Protein AF-A0AA47EHV9-F1 (afdb_monomer)

Sequence (1217 aa):
MNKKITSTALAALMIAGSTSFSAFAAMADGTVVIGTKAYDLTYANDPANATEIAAAVVAGGTVYVKDFNGNWVDNVTGAAVNASVIPAVTYTNSTGTTQIGAGDATVTAATSVTTAAINAKSIKATFNGTIADTSKVVFTVKRGTAVVSTVTAGWNTAKTEATLTNVSNLPVGDYTVNVVNDGKDFGTSTITVAAQKIAKIEITSTRLGLSNISNSTKTQTGFATYKVFDQYGNDITTSSLANGLSYQCGIGAIEGKDGVIKITPSGNINILQLNSVVISAYDTSTGVNANATLSITSQVGTLNDINISGITNADGKELTSQDTSSLFYLTYTATDMSGNPTTDYDMVKNGLILNDQDELTGTNAYITTKVVHDPSDSKKAAIQVQVKSATDALSVDMPIVLTAMTYSGKSSVLTVTLKREAKVNSIQLQTPSENIAVGEDKIIPFVAVDQNGKVLTKYSDVVTSDVSVSGAFFARDADGNAVLRAGDQTGTTGRGTGYSTDGQRTITASVSSASGKYSTITINVQKKVMADTLSLDTSAYKTIMQEKQGTDAAIQRIDFGWDKGGLAVKDQYDRVIDMTTGTDSSNSISQYYVKAVSSSDSVVVSYQDKDKNTMSTDKIGTGNTRIALSAGTAGSATVTFELYNTDPKKSDGTARTAADIASPVDTQSQTFTVLANKDIKDYTMDAVTQTIYADVDHVSKIATDRQIDYKANPKVYGTTASGAKVVLAGKPITSATVDSKDFVLAKGPLTQGGTCAYDDIKVVGLDFADSTKTGSSTRLTVTILGADGDYYTKFADIKSSTVDPVASSIYASVSTEVKGISKDNDTITLTESAGNTYADMLGNSLSQYLSNGKEASTQNIYIGAKDQYGQDSMALSSFLVVDSKSSLANGSTIKVATDGAITGTAVSGDYITVTGTASNGAMKTIKIIFGTSTVSNSTVTTAVAAINAGTPTLANYSDAGVTGVTSSNLAAINVAIAADRVNGLLTITQIKADVAKIVGAPTVVTALATLNDSTTTATMRAAIEDAKLGLDLTVYNKLNSLNKNAVAAKLITALGKLNSGFTSATAVQTEINGTQEMIDVAKTIIDTPEVVATKEFATNLTKINNALLGGTIDNTNKTLTLSDSGAISGTGIFANLETANVTGIKFGDGTLIPIINAAPAVGATPAVVDNYATVKAAVIKYFSDNGIKTGTKVDLTVKGTNGTSVVLSYSLVNAIK

Solvent-accessible surface area (backbone atoms only — not comparable to full-atom values): 66526 Å² total; per-residue (Å²): 140,82,85,90,82,86,90,89,85,86,88,78,84,90,81,89,79,88,74,75,76,68,76,68,62,56,64,62,65,43,20,40,35,39,41,57,34,28,34,29,52,72,38,68,68,37,78,86,45,47,67,62,54,50,51,42,60,75,70,45,65,67,44,38,35,26,36,89,85,70,46,36,28,36,70,88,77,72,43,80,47,64,52,75,76,40,60,48,25,45,35,34,42,92,88,48,78,48,63,34,35,53,39,47,29,72,60,58,65,48,79,42,62,47,65,44,60,51,50,48,37,32,34,36,38,43,38,79,21,35,48,92,64,72,86,49,51,50,78,49,46,22,51,82,91,48,70,56,89,57,57,47,77,49,69,46,96,74,36,33,36,35,40,36,36,37,86,52,70,56,76,69,46,62,32,39,39,33,39,31,47,77,86,45,75,46,52,74,45,75,36,70,37,57,81,88,44,76,59,45,50,42,68,73,44,66,44,33,38,63,44,68,92,53,101,84,65,87,66,50,36,37,37,39,39,38,47,26,20,30,78,59,67,44,83,38,25,72,36,80,70,45,50,62,49,46,62,48,47,90,58,41,52,56,49,60,48,69,34,39,34,41,34,44,52,41,92,84,56,61,69,91,79,40,77,56,47,53,41,37,41,33,34,90,88,71,67,42,59,32,73,48,72,18,33,57,46,90,81,73,65,40,25,43,43,52,43,50,80,50,75,47,38,95,87,71,67,75,60,37,37,33,45,56,80,60,66,30,36,50,44,67,52,34,21,33,78,86,68,49,81,51,52,41,31,65,43,52,59,65,7,37,49,54,48,104,78,45,21,41,55,74,65,53,89,66,41,47,46,31,63,40,61,27,96,89,44,75,62,26,49,32,39,37,33,36,35,64,41,71,77,57,75,48,97,58,67,39,82,43,67,46,46,50,39,28,81,66,73,34,65,26,67,39,80,46,66,41,32,36,60,88,42,55,32,42,51,44,64,48,84,52,94,65,90,45,31,32,54,40,40,53,69,45,48,66,50,34,19,25,79,86,67,50,78,48,54,42,28,77,55,58,65,42,97,43,48,50,60,42,63,34,39,80,27,65,52,62,87,46,28,55,42,37,25,31,23,54,72,55,78,91,80,61,47,39,57,12,36,93,60,58,46,80,44,66,34,40,38,34,21,66,77,78,59,65,36,64,25,73,48,74,49,63,32,34,57,34,82,43,82,44,43,66,44,74,46,71,79,60,58,72,54,30,29,26,29,44,58,90,88,29,37,10,70,48,62,35,21,51,55,65,91,52,18,33,38,46,46,15,25,86,79,75,46,76,51,78,41,39,32,31,74,34,94,84,44,74,63,61,31,36,36,42,31,69,47,55,75,31,67,22,36,40,73,46,29,23,45,80,88,63,50,81,49,98,55,81,56,33,55,42,17,62,34,27,43,34,47,28,29,26,50,55,44,62,18,44,37,37,39,34,31,33,44,55,52,68,44,47,51,85,67,49,75,49,52,76,65,62,44,75,38,63,66,28,75,47,76,49,69,35,38,18,38,45,48,88,57,48,71,51,72,50,57,44,75,49,84,66,54,26,48,19,73,28,47,67,84,81,65,66,63,38,54,47,52,56,62,39,36,49,64,53,36,47,27,34,13,35,90,85,65,51,62,21,41,57,34,48,54,37,30,53,41,66,49,64,80,34,90,52,46,47,70,83,29,32,10,84,80,52,84,48,33,25,42,48,79,49,39,29,39,30,28,24,29,59,97,52,83,86,61,58,59,53,64,34,46,39,41,36,34,32,53,43,74,84,71,49,82,46,79,50,70,31,58,40,39,27,25,59,66,75,81,46,67,78,44,68,46,79,49,66,49,30,43,45,52,38,44,45,76,55,95,47,40,35,41,38,26,41,39,98,94,28,49,67,58,68,54,41,30,52,30,36,32,67,43,44,98,83,30,37,70,55,97,51,62,32,30,24,52,38,19,32,26,83,70,74,44,48,69,48,78,64,68,34,32,43,73,40,64,98,66,38,48,77,45,95,88,43,53,57,45,68,39,52,78,19,42,47,45,73,44,78,44,71,67,20,29,47,23,38,33,43,28,34,87,82,69,50,68,42,56,37,25,42,33,32,42,70,58,69,71,52,65,66,54,26,49,54,18,44,49,40,46,63,72,67,74,59,50,75,62,32,36,54,47,45,70,39,79,81,70,41,91,89,47,40,67,62,44,53,51,53,52,56,56,64,37,75,82,45,86,64,50,74,68,51,53,44,51,54,42,38,63,65,57,69,47,77,42,48,67,58,40,45,46,52,38,62,69,29,88,43,43,67,50,23,36,54,34,71,68,36,70,55,41,68,65,90,47,81,59,58,75,71,47,45,67,66,54,43,40,49,51,21,46,48,50,44,60,51,40,78,72,38,99,76,44,69,90,44,54,68,54,50,47,52,58,55,62,68,31,67,69,47,53,52,48,65,73,53,82,85,65,54,70,60,51,49,21,54,51,50,34,55,52,35,32,54,75,52,73,28,53,50,80,38,12,44,50,40,83,85,81,35,30,34,35,62,73,57,88,58,75,84,70,73,81,68,46,53,78,49,39,67,71,39,33,51,48,30,43,32,37,72,89,67,57,69,52,74,52,62,79,77,81,81,70,93,88,69,86,90,80,84,78,61,45,59,69,59,46,45,53,51,53,52,47,51,41,70,76,69,55,63,50,54,66,45,38,40,34,37,31,29,48,20,88,76,69,42,72,43,77,50,67,27,30,28,65,53,45,78,130

Foldseek 3Di:
DDDDDDDDDDDDDDDDDDPPPPQPQQDDAFWKDQAAAIEHPQLVPDPVCVVVVVVSVVVGDWIWHRHPVRFIAGPVPRDTDQQQVAAWHFYAYPVGTDTAHRSSHDWDEFQAWDWEDLAQFKIKIFTPTADPDPVQKDKFKADVPHTLPQWDWDADPRNGMIITGGPDGDDFAKMWIWMAGNNRTNDIDIYTHDDKAWDAKAFLAQAWEWDPPDPPDFWIKTKTFIFTATPSGDTCCQPPRVLQKDKDKPFADWHGHSGMIMGTGPTPDDVVPDQWIKMKIADPVPGHIDIHTHGYDPDDLAWQEKAWDDKDFPVRDAQAFLPQPTKMWTDMWTHHPSGHTDFFLSHLQQFWDADPQQFHPPDDPQKTFHWAQDPVGNRGTIGMIGTDHNPDFDLAWDWDKDKIAGPNGYIYIDTGIHGGDWAFADKAWDCDPDAAAAQFFDWTDIFTGTPVRHTAFACPRQVDPQKDKPQWDWFADLVRGTTITGHDDDPDPRTDRHHNDWAKDKMKMARHPNHRDMYIDIHTHHFAWDFFDKDFDCVLDAQAAAAADPPWWQKDKDDCPQPGHGIFTATPRRHTDQLQFADDLVDQQQQKKKAKDKPDQQKDKFKAFQVRDTDPDRIDGGHRIIIMITGHGFDKIKIKIFMFGRDQADRNRHGDDPVNRVHGSDIDIDMHGHHYLVQQDAKAKDADPFAFEAAQALVVNADFPLQLLSWDFIFMFTAGVVRRGYRYIDFFWQDKDKPDSQKDFNWACVNPPRTHGRRTTTMGGHDDPPPVDFKDKIKMWIWGQGSVRDIHIYIYIHMYGNDAWDFPDKAKQASSNDPQWDDDGQEIEGADDDPADPCQRADFFQQCADPVRHGGPRHRIHIWGQTPSRGGSHQFQFKDWPVVSWDADPPFDWDAGGSRGIDTDGDAQTKIWMKTHHPVGDIDIHIYHYHYHDLNPVQLVVLLVCLLVLNHDPVSCVSVVQPQDDPVCVVVLSVQSVVVCVVPRDDSVRSNVSVCVVRVPQALVNLQVQCLPDPALVSNLVSVVPCRLVADCVLVVVDFPVLSSVLSVQQNVVSVVDPVGDPGSVSVNVSSCPDPSSVVSVVVPDDDQQSQQLVLLVVLCVVVVCQEQCFRQDLPQQATENDDPCLPPPPDRHPCCVSSQWQWKAKPVGDIQGWDFDDDDPDDDDDGDTCSVVSSVVVVVVCVVPPDDFQIKMWTFHAHSNRDTDIRIGTYHDRDD

Radius of gyration: 48.8 Å; Cα contacts (8 Å, |Δi|>4): 2697; chains: 1; bounding box: 101×130×139 Å

Secondary structure (DSSP, 8-state):
-------------------------SSPTT-EEETTEEE-HHHHT-GGGHHHHHHHHHH---EEEE-TTS-EEETTT--EE-GGGSPPEEEEETTEEEEEETTTEE-PBP--EEEEE-SSSEEEEEESSB-S-STTEEEEEEETTEE-TTEEEEE-TTSSEEEEEESSPPPSEEEEEEEEETTEEEEEEEEEE----EEEEEE--SEEEEE---TT-S--EEEEEEEEEETT--B-TTSTTGGG-EEEESSEEEEEETTEEEEEEPTT--GGG-SEEEEEEE-TTT--EEEEEEEE-S--S-EEEEEEEEEE-TT----BTT--S--EEEEEEEEETTS-EE-BHHHHHHHB-B-TTSBBTT--TTEEEEEEEETTEEEEEEEEEEES-TT---SS-EEEEEEEEBTTS-EEEEEEEEBPP----EEEE---SS--BTT---EE-EEEE-TTS-EE-BHHHHSSTTEEEESEEEEE-TTSBEEEEEB-B-TTSS-B-B-SS-EEEEEEEEETTTT--EEEEEEEEBPPP-EEEEEE-TTSS-SEEEPPBTTB--EEEEBSSSSS-BEEEEETTSPEE-TTS---TT-GGGGEEEEEEESSTTEEEEEE-TT-PBPS-SSB-SSS-EEEEEE-SSEEEEEEEEEEE--SB-TTSPBPPHHHHHS-SEEEEEEEEEEPGGG--EEEE----SPEEEEE-TTT----HHHHHT-B-PPEEEE-TT--EEBPPS--EEEEE-SSTTEEEEESSGGGTS-B-TT--EEEEEP-SSTT--EEEEEEEEEEE-TTS-EEEEEEEEEEE-SPP--SEEEEEE-TTSTTEEEETTEEEEE-BTTB-HHHHH-SBSSSB-TTSPBPSS-SEEEEEE-TTS-SBPPPSEEEE-GGG-B--TT---EE-TTSBEES---TT-EEEEEEE-TTS-EEEEEEEEEPP---HHHHHHHHHHHHHT---HHHHHHTT-TT--TTTHHHHHHHHHHHGGGSPPPHHHHHHHHHHHHSS--HHHHHHHHHT--SHHHHHHHHT-GGG----TTGGGS-HHHHHHHHHHHHHHHTT-TT--SSHHHHHHHHHT-HHHHHHHTT----HHHHHHHHHHHHHHHTTTEETTEEEETTTTEEEE--GGGGSSSSSSTTTTTTTEEEEEETTS-EEE---PPPPTT-------THHHHHHHHHHHHHHH---TT-EEEEEEE-TTS-EEEEEEEE-----

Mean predicted aligned error: 22.27 Å

Structure (mmCIF, N/CA/C/O backbone):
data_AF-A0AA47EHV9-F1
#
_entry.id   AF-A0AA47EHV9-F1
#
loop_
_atom_site.group_PDB
_atom_site.id
_atom_site.type_symbol
_atom_site.label_atom_id
_atom_site.label_alt_id
_atom_site.label_comp_id
_atom_site.label_asym_id
_atom_site.label_entity_id
_atom_site.label_seq_id
_atom_site.pdbx_PDB_ins_code
_atom_site.Cartn_x
_atom_site.Cartn_y
_atom_site.Cartn_z
_atom_site.occupancy
_atom_site.B_iso_or_equiv
_atom_site.auth_seq_id
_atom_site.auth_comp_id
_atom_site.auth_asym_id
_atom_site.auth_atom_id
_atom_site.pdbx_PDB_model_num
ATOM 1 N N . MET A 1 1 ? -11.611 -62.369 90.245 1.00 36.19 1 MET A N 1
ATOM 2 C CA . MET A 1 1 ? -10.553 -62.452 89.206 1.00 36.19 1 MET A CA 1
ATOM 3 C C . MET A 1 1 ? -10.560 -61.137 88.420 1.00 36.19 1 MET A C 1
ATOM 5 O O . MET A 1 1 ? -11.649 -60.602 88.290 1.00 36.19 1 MET A O 1
ATOM 9 N N . ASN A 1 2 ? -9.485 -60.581 87.844 1.00 34.25 2 ASN A N 1
ATOM 10 C CA . ASN A 1 2 ? -8.066 -60.524 88.247 1.00 34.25 2 ASN A CA 1
ATOM 11 C C . ASN A 1 2 ? -7.316 -59.443 87.407 1.00 34.25 2 ASN A C 1
ATOM 13 O O . ASN A 1 2 ? -7.338 -59.538 86.192 1.00 34.25 2 ASN A O 1
ATOM 17 N N . LYS A 1 3 ? -6.575 -58.522 88.058 1.00 38.31 3 LYS A N 1
ATOM 18 C CA . LYS A 1 3 ? -5.388 -57.747 87.568 1.00 38.31 3 LYS A CA 1
ATOM 19 C C . LYS A 1 3 ? -5.441 -56.855 86.274 1.00 38.31 3 LYS A C 1
ATOM 21 O O . LYS A 1 3 ? -5.333 -57.403 85.190 1.00 38.31 3 LYS A O 1
ATOM 26 N N . LYS A 1 4 ? -5.213 -55.522 86.450 1.00 40.12 4 LYS A N 1
ATOM 27 C CA . LYS A 1 4 ? -4.259 -54.618 85.693 1.00 40.12 4 LYS A CA 1
ATOM 28 C C . LYS A 1 4 ? -4.541 -54.313 84.167 1.00 40.12 4 LYS A C 1
ATOM 30 O O . LYS A 1 4 ? -5.389 -54.984 83.611 1.00 40.12 4 LYS A O 1
ATOM 35 N N . ILE A 1 5 ? -3.955 -53.337 83.410 1.00 39.91 5 ILE A N 1
ATOM 36 C CA . ILE A 1 5 ? -3.000 -52.187 83.601 1.00 39.91 5 ILE A CA 1
ATOM 37 C C . ILE A 1 5 ? -3.093 -51.107 82.452 1.00 39.91 5 ILE A C 1
ATOM 39 O O . ILE A 1 5 ? -3.442 -51.507 81.353 1.00 39.91 5 ILE A O 1
ATOM 43 N N . THR A 1 6 ? -2.734 -49.816 82.707 1.00 40.38 6 THR A N 1
ATOM 44 C CA . THR A 1 6 ? -2.283 -48.669 81.803 1.00 40.38 6 THR A CA 1
ATOM 45 C C . THR A 1 6 ? -3.025 -48.313 80.476 1.00 40.38 6 THR A C 1
ATOM 47 O O . THR A 1 6 ? -3.563 -49.194 79.835 1.00 40.38 6 THR A O 1
ATOM 50 N N . SER A 1 7 ? -3.170 -47.060 79.980 1.00 34.12 7 SER A N 1
ATOM 51 C CA . SER A 1 7 ? -2.255 -45.894 79.734 1.00 34.12 7 SER A CA 1
ATOM 52 C C . SER A 1 7 ? -1.316 -46.091 78.505 1.00 34.12 7 SER A C 1
ATOM 54 O O . SER A 1 7 ? -0.866 -47.213 78.311 1.00 34.12 7 SER A O 1
ATOM 56 N N . THR A 1 8 ? -0.983 -45.114 77.625 1.00 38.91 8 THR A N 1
ATOM 57 C CA . THR A 1 8 ? -0.813 -43.636 77.794 1.00 38.91 8 THR A CA 1
ATOM 58 C C . THR A 1 8 ? -1.093 -42.789 76.502 1.00 38.91 8 THR A C 1
ATOM 60 O O . THR A 1 8 ? -1.505 -43.326 75.483 1.00 38.91 8 THR A O 1
ATOM 63 N N . ALA A 1 9 ? -0.907 -41.460 76.595 1.00 33.25 9 ALA A N 1
ATOM 64 C CA . ALA A 1 9 ? -1.214 -40.309 75.721 1.00 33.25 9 ALA A CA 1
ATOM 65 C C . ALA A 1 9 ? -0.123 -39.789 74.720 1.00 33.25 9 ALA A C 1
ATOM 67 O O . ALA A 1 9 ? 1.017 -40.225 74.783 1.00 33.25 9 ALA A O 1
ATOM 68 N N . LEU A 1 10 ? -0.484 -38.724 73.961 1.00 28.61 10 LEU A N 1
ATOM 69 C CA . LEU A 1 10 ? 0.315 -37.543 73.505 1.00 28.61 10 LEU A CA 1
ATOM 70 C C . LEU A 1 10 ? 1.410 -37.651 72.391 1.00 28.61 10 LEU A C 1
ATOM 72 O O . LEU A 1 10 ? 2.175 -38.603 72.349 1.00 28.61 10 LEU A O 1
ATOM 76 N N . ALA A 1 11 ? 1.552 -36.548 71.618 1.00 26.28 11 ALA A N 1
ATOM 77 C CA . ALA A 1 11 ? 2.709 -36.101 70.791 1.00 26.28 11 ALA A CA 1
ATOM 78 C C . ALA A 1 11 ? 3.037 -36.844 69.458 1.00 26.28 11 ALA A C 1
ATOM 80 O O . ALA A 1 11 ? 2.613 -37.975 69.271 1.00 26.28 11 ALA A O 1
ATOM 81 N N . ALA A 1 12 ? 3.819 -36.299 68.498 1.00 25.78 12 ALA A N 1
ATOM 82 C CA . ALA A 1 12 ? 4.005 -34.911 67.999 1.00 25.78 12 ALA A CA 1
ATOM 83 C C . ALA A 1 12 ? 4.886 -34.876 66.708 1.00 25.78 12 ALA A C 1
ATOM 85 O O . ALA A 1 12 ? 5.704 -35.763 66.516 1.00 25.78 12 ALA A O 1
ATOM 86 N N . LEU A 1 13 ? 4.773 -33.788 65.923 1.00 23.06 13 LEU A N 1
ATOM 87 C CA . LEU A 1 13 ? 5.800 -33.122 65.075 1.00 23.06 13 LEU A CA 1
ATOM 88 C C . LEU A 1 13 ? 6.539 -33.866 63.912 1.00 23.06 13 LEU A C 1
ATOM 90 O O . LEU A 1 13 ? 7.179 -34.889 64.091 1.00 23.06 13 LEU A O 1
ATOM 94 N N . MET A 1 14 ? 6.506 -33.216 62.734 1.00 26.78 14 MET A N 1
ATOM 95 C CA . MET A 1 14 ? 7.383 -33.251 61.531 1.00 26.78 14 MET A CA 1
ATOM 96 C C . MET A 1 14 ? 8.576 -34.241 61.424 1.00 26.78 14 MET A C 1
ATOM 98 O O . MET A 1 14 ? 9.451 -34.244 62.283 1.00 26.78 14 MET A O 1
ATOM 102 N N . ILE A 1 15 ? 8.775 -34.842 60.234 1.00 25.73 15 ILE A N 1
ATOM 103 C CA . ILE A 1 15 ? 9.785 -34.415 59.219 1.00 25.73 15 ILE A CA 1
ATOM 104 C C . ILE A 1 15 ? 9.651 -35.236 57.910 1.00 25.73 15 ILE A C 1
ATOM 106 O O . ILE A 1 15 ? 8.979 -36.262 57.869 1.00 25.73 15 ILE A O 1
ATOM 110 N N . ALA A 1 16 ? 10.229 -34.714 56.823 1.00 26.88 16 ALA A N 1
ATOM 111 C CA . ALA A 1 16 ? 10.150 -35.190 55.440 1.00 26.88 16 ALA A CA 1
ATOM 112 C C . ALA A 1 16 ? 10.371 -36.700 55.201 1.00 26.88 16 ALA A C 1
ATOM 114 O O . ALA A 1 16 ? 11.340 -37.294 55.667 1.00 26.88 16 ALA A O 1
ATOM 115 N N . GLY A 1 17 ? 9.537 -37.259 54.319 1.00 25.81 17 GLY A N 1
ATOM 116 C CA . GLY A 1 17 ? 9.763 -38.522 53.613 1.00 25.81 17 GLY A CA 1
ATOM 117 C C . GLY A 1 17 ? 9.617 -38.305 52.108 1.00 25.81 17 GLY A C 1
ATOM 118 O O . GLY A 1 17 ? 8.601 -38.674 51.524 1.00 25.81 17 GLY A O 1
ATOM 119 N N . SER A 1 18 ? 10.598 -37.645 51.486 1.00 31.30 18 SER A N 1
ATOM 120 C CA . SER A 1 18 ? 10.568 -37.259 50.070 1.00 31.30 18 SER A CA 1
ATOM 121 C C . SER A 1 18 ? 10.734 -38.461 49.134 1.00 31.30 18 SER A C 1
ATOM 123 O O . SER A 1 18 ? 11.785 -38.654 48.526 1.00 31.30 18 SER A O 1
ATOM 125 N N . THR A 1 19 ? 9.671 -39.248 48.973 1.00 30.33 19 THR A N 1
ATOM 126 C CA . THR A 1 19 ? 9.457 -39.987 47.727 1.00 30.33 19 THR A CA 1
ATOM 127 C C . THR A 1 19 ? 8.745 -39.058 46.761 1.00 30.33 19 THR A C 1
ATOM 129 O O . THR A 1 19 ? 7.521 -38.991 46.684 1.00 30.33 19 THR A O 1
ATOM 132 N N . SER A 1 20 ? 9.552 -38.312 46.011 1.00 28.28 20 SER A N 1
ATOM 133 C CA . SER A 1 20 ? 9.120 -37.818 44.717 1.00 28.28 20 SER A CA 1
ATOM 134 C C . SER A 1 20 ? 8.745 -39.032 43.870 1.00 28.28 20 SER A C 1
ATOM 136 O O . SER A 1 20 ? 9.608 -39.657 43.251 1.00 28.28 20 SER A O 1
ATOM 138 N N . PHE A 1 21 ? 7.451 -39.342 43.809 1.00 28.83 21 PHE A N 1
ATOM 139 C CA . PHE A 1 21 ? 6.896 -39.806 42.551 1.00 28.83 21 PHE A CA 1
ATOM 140 C C . PHE A 1 21 ? 7.159 -38.676 41.560 1.00 28.83 21 PHE A C 1
ATOM 142 O O . PHE A 1 21 ? 6.412 -37.701 41.495 1.00 28.83 21 PHE A O 1
ATOM 149 N N . SER A 1 22 ? 8.280 -38.780 40.844 1.00 31.81 22 SER A N 1
ATOM 150 C CA . SER A 1 22 ? 8.426 -38.136 39.549 1.00 31.81 22 SER A CA 1
ATOM 151 C C . SER A 1 22 ? 7.141 -38.439 38.797 1.00 31.81 22 SER A C 1
ATOM 153 O O . SER A 1 22 ? 6.827 -39.617 38.598 1.00 31.81 22 SER A O 1
ATOM 155 N N . ALA A 1 23 ? 6.365 -37.407 38.461 1.00 35.47 23 ALA A N 1
ATOM 156 C CA . ALA A 1 23 ? 5.215 -37.594 37.598 1.00 35.47 23 ALA A CA 1
ATOM 157 C C . ALA A 1 23 ? 5.747 -38.289 36.343 1.00 35.47 23 ALA A C 1
ATOM 159 O O . ALA A 1 23 ? 6.629 -37.748 35.675 1.00 35.47 23 ALA A O 1
ATOM 160 N N . PHE A 1 24 ? 5.307 -39.527 36.103 1.00 40.50 24 PHE A N 1
ATOM 161 C CA . PHE A 1 24 ? 5.719 -40.299 34.937 1.00 40.50 24 PHE A CA 1
ATOM 162 C C . PHE A 1 24 ? 5.064 -39.649 33.726 1.00 40.50 24 PHE A C 1
ATOM 164 O O . PHE A 1 24 ? 3.966 -40.035 33.326 1.00 40.50 24 PHE A O 1
ATOM 171 N N . ALA A 1 25 ? 5.725 -38.606 33.226 1.00 47.62 25 ALA A N 1
ATOM 172 C CA . ALA A 1 25 ? 5.307 -37.846 32.072 1.00 47.62 25 ALA A CA 1
ATOM 173 C C . ALA A 1 25 ? 5.224 -38.824 30.900 1.00 47.62 25 ALA A C 1
ATOM 175 O O . ALA A 1 25 ? 6.193 -39.520 30.586 1.00 47.62 25 ALA A O 1
ATOM 176 N N . ALA A 1 26 ? 4.018 -38.990 30.374 1.00 69.31 26 ALA A N 1
ATOM 177 C CA . ALA A 1 26 ? 3.673 -40.167 29.597 1.00 69.31 26 ALA A CA 1
ATOM 178 C C . ALA A 1 26 ? 4.170 -40.075 28.144 1.00 69.31 26 ALA A C 1
ATOM 180 O O . ALA A 1 26 ? 4.434 -41.098 27.510 1.00 69.31 26 ALA A O 1
ATOM 181 N N . MET A 1 27 ? 4.334 -38.848 27.648 1.00 85.50 27 MET A N 1
ATOM 182 C CA . MET A 1 27 ? 4.999 -38.500 26.396 1.00 85.50 27 MET A CA 1
ATOM 183 C C . MET A 1 27 ? 6.436 -38.025 26.644 1.00 85.50 27 MET A C 1
ATOM 185 O O . MET A 1 27 ? 6.715 -37.327 27.623 1.00 85.50 27 MET A O 1
ATOM 189 N N . ALA A 1 28 ? 7.355 -38.376 25.742 1.00 88.69 28 ALA A N 1
ATOM 190 C CA . ALA A 1 28 ? 8.761 -37.987 25.843 1.00 88.69 28 ALA A CA 1
ATOM 191 C C . ALA A 1 28 ? 8.977 -36.499 25.515 1.00 88.69 28 ALA A C 1
ATOM 193 O O . ALA A 1 28 ? 8.187 -35.881 24.797 1.00 88.69 28 ALA A O 1
ATOM 194 N N . ASP A 1 29 ? 10.070 -35.927 26.006 1.00 90.62 29 ASP A N 1
ATOM 195 C CA . ASP A 1 29 ? 10.475 -34.563 25.663 1.00 90.62 29 ASP A CA 1
ATOM 196 C C . ASP A 1 29 ? 10.815 -34.474 24.161 1.00 90.62 29 ASP A C 1
ATOM 198 O O . ASP A 1 29 ? 11.376 -35.408 23.582 1.00 90.62 29 ASP A O 1
ATOM 202 N N . GLY A 1 30 ? 10.416 -33.385 23.500 1.00 88.88 30 GLY A N 1
ATOM 203 C CA . GLY A 1 30 ? 10.410 -33.281 22.035 1.00 88.88 30 GLY A CA 1
ATOM 204 C C . GLY A 1 30 ? 9.163 -33.861 21.343 1.00 88.88 30 GLY A C 1
ATOM 205 O O . GLY A 1 30 ? 9.130 -33.911 20.115 1.00 88.88 30 GLY A O 1
ATOM 206 N N . THR A 1 31 ? 8.136 -34.302 22.081 1.00 93.62 31 THR A N 1
ATOM 207 C CA . THR A 1 31 ? 6.856 -34.751 21.490 1.00 93.62 31 THR A CA 1
ATOM 208 C C . THR A 1 31 ? 6.047 -33.583 20.924 1.00 93.62 31 THR A C 1
ATOM 210 O O . THR A 1 31 ? 5.893 -32.550 21.578 1.00 93.62 31 THR A O 1
ATOM 213 N N . VAL A 1 32 ? 5.447 -33.781 19.746 1.00 93.81 32 VAL A N 1
ATOM 214 C CA . VAL A 1 32 ? 4.480 -32.853 19.139 1.00 93.81 32 VAL A CA 1
ATOM 215 C C . VAL A 1 32 ? 3.076 -33.456 19.198 1.00 93.81 32 VAL A C 1
ATOM 217 O O . VAL A 1 32 ? 2.829 -34.533 18.656 1.00 93.81 32 VAL A O 1
ATOM 220 N N . VAL A 1 33 ? 2.149 -32.747 19.840 1.00 94.19 33 VAL A N 1
ATOM 221 C CA . VAL A 1 33 ? 0.705 -33.026 19.862 1.00 94.19 33 VAL A CA 1
ATOM 222 C C . VAL A 1 33 ? 0.036 -32.262 18.724 1.00 94.19 33 VAL A C 1
ATOM 224 O O . VAL A 1 33 ? 0.262 -31.065 18.570 1.00 94.19 33 VAL A O 1
ATOM 227 N N . ILE A 1 34 ? -0.816 -32.941 17.955 1.00 93.12 34 ILE A N 1
ATOM 228 C CA . ILE A 1 34 ? -1.611 -32.379 16.857 1.00 93.12 34 ILE A CA 1
ATOM 229 C C . ILE A 1 34 ? -3.048 -32.886 17.032 1.00 93.12 34 ILE A C 1
ATOM 231 O O . ILE A 1 34 ? -3.359 -34.037 16.706 1.00 93.12 34 ILE A O 1
ATOM 235 N N . GLY A 1 35 ? -3.919 -32.054 17.610 1.00 90.88 35 GLY A N 1
ATOM 236 C CA . GLY A 1 35 ? -5.305 -32.429 17.907 1.00 90.88 35 GLY A CA 1
ATOM 237 C C . GLY A 1 35 ? -5.397 -33.628 18.864 1.00 90.88 35 GLY A C 1
ATOM 238 O O . GLY A 1 35 ? -5.135 -33.496 20.055 1.00 90.88 35 GLY A O 1
ATOM 239 N N . THR A 1 36 ? -5.785 -34.802 18.353 1.00 87.62 36 THR A N 1
ATOM 240 C CA . THR A 1 36 ? -5.928 -36.058 19.126 1.00 87.62 36 THR A CA 1
ATOM 241 C C . THR A 1 36 ? -4.820 -37.088 18.860 1.00 87.62 36 THR A C 1
ATOM 243 O O . THR A 1 36 ? -4.935 -38.254 19.258 1.00 87.62 36 THR A O 1
ATOM 246 N N . LYS A 1 37 ? -3.747 -36.697 18.166 1.00 91.94 37 LYS A N 1
ATOM 247 C CA . LYS A 1 37 ? -2.534 -37.505 17.979 1.00 91.94 37 LYS A CA 1
ATOM 248 C C . LYS A 1 37 ? -1.329 -36.830 18.621 1.00 91.94 37 LYS A C 1
ATOM 250 O O . LYS A 1 37 ? -1.300 -35.612 18.763 1.00 91.94 37 LYS A O 1
ATOM 255 N N . ALA A 1 38 ? -0.326 -37.626 18.959 1.00 93.00 38 ALA A N 1
ATOM 256 C CA . ALA A 1 38 ? 0.985 -37.146 19.359 1.00 93.00 38 ALA A CA 1
ATOM 257 C C . ALA A 1 38 ? 2.082 -38.022 18.750 1.00 93.00 38 ALA A C 1
ATOM 259 O O . ALA A 1 38 ? 1.913 -39.237 18.632 1.00 93.00 38 ALA A O 1
ATOM 260 N N . TYR A 1 39 ? 3.202 -37.410 18.382 1.00 94.38 39 TYR A N 1
ATOM 261 C CA . TYR A 1 39 ? 4.341 -38.080 17.757 1.00 94.38 39 TYR A CA 1
ATOM 262 C C . TYR A 1 39 ? 5.625 -37.711 18.502 1.00 94.38 39 TYR A C 1
ATOM 264 O O . TYR A 1 39 ? 5.871 -36.525 18.737 1.00 94.38 39 TYR A O 1
ATOM 272 N N . ASP A 1 40 ? 6.441 -38.702 18.870 1.00 93.38 40 ASP A N 1
ATOM 273 C CA . ASP A 1 40 ? 7.789 -38.426 19.378 1.00 93.38 40 ASP A CA 1
ATOM 274 C C . ASP A 1 40 ? 8.712 -37.937 18.246 1.00 93.38 40 ASP A C 1
ATOM 276 O O . ASP A 1 40 ? 8.478 -38.193 17.059 1.00 93.38 40 ASP A O 1
ATOM 280 N N . LEU A 1 41 ? 9.778 -37.218 18.603 1.00 90.44 41 LEU A N 1
ATOM 281 C CA . LEU A 1 41 ? 10.712 -36.662 17.621 1.00 90.44 41 LEU A CA 1
ATOM 282 C C . LEU A 1 41 ? 11.414 -37.751 16.787 1.00 90.44 41 LEU A C 1
ATOM 284 O O . LEU A 1 41 ? 11.814 -37.500 15.652 1.00 90.44 41 LEU A O 1
ATOM 288 N N . THR A 1 42 ? 11.548 -38.969 17.318 1.00 89.75 42 THR A N 1
ATOM 289 C CA . THR A 1 42 ? 12.116 -40.113 16.591 1.00 89.75 42 THR A CA 1
ATOM 290 C C . THR A 1 42 ? 11.213 -40.530 15.431 1.00 89.75 42 THR A C 1
ATOM 292 O O . THR A 1 42 ? 11.681 -40.663 14.304 1.00 89.75 42 THR A O 1
ATOM 295 N N . TYR A 1 43 ? 9.917 -40.698 15.699 1.00 91.62 43 TYR A N 1
ATOM 296 C CA . TYR A 1 43 ? 8.899 -41.077 14.721 1.00 91.62 43 TYR A CA 1
ATOM 297 C C . TYR A 1 43 ? 8.635 -39.956 13.710 1.00 91.62 43 TYR A C 1
ATOM 299 O O . TYR A 1 43 ? 8.436 -40.232 12.528 1.00 91.62 43 TYR A O 1
ATOM 307 N N . ALA A 1 44 ? 8.685 -38.695 14.154 1.00 88.94 44 ALA A N 1
ATOM 308 C CA . ALA A 1 44 ? 8.512 -37.525 13.295 1.00 88.94 44 ALA A CA 1
ATOM 309 C C . ALA A 1 44 ? 9.678 -37.290 12.314 1.00 88.94 44 ALA A C 1
ATOM 311 O O . ALA A 1 44 ? 9.467 -36.708 11.252 1.00 88.94 44 ALA A O 1
ATOM 312 N N . ASN A 1 45 ? 10.888 -37.753 12.646 1.00 88.94 45 ASN A N 1
ATOM 313 C CA . ASN A 1 45 ? 12.077 -37.618 11.798 1.00 88.94 45 ASN A CA 1
ATOM 314 C C . ASN A 1 45 ? 12.242 -38.734 10.747 1.00 88.94 45 ASN A C 1
ATOM 316 O O . ASN A 1 45 ? 13.160 -38.647 9.932 1.00 88.94 45 ASN A O 1
ATOM 320 N N . ASP A 1 46 ? 11.393 -39.769 10.737 1.00 90.06 46 ASP A N 1
ATOM 321 C CA . ASP A 1 46 ? 11.400 -40.793 9.684 1.00 90.06 46 ASP A CA 1
ATOM 322 C C . ASP A 1 46 ? 10.554 -40.330 8.475 1.00 90.06 46 ASP A C 1
ATOM 324 O O . ASP A 1 46 ? 9.334 -40.165 8.607 1.00 90.06 46 ASP A O 1
ATOM 328 N N . PRO A 1 47 ? 11.149 -40.149 7.275 1.00 90.06 47 PRO A N 1
ATOM 329 C CA . PRO A 1 47 ? 10.416 -39.730 6.081 1.00 90.06 47 PRO A CA 1
ATOM 330 C C . PRO A 1 47 ? 9.265 -40.663 5.676 1.00 90.06 47 PRO A C 1
ATOM 332 O O . PRO A 1 47 ? 8.345 -40.210 4.993 1.00 90.06 47 PRO A O 1
ATOM 335 N N . ALA A 1 48 ? 9.275 -41.938 6.087 1.00 91.00 48 ALA A N 1
ATOM 336 C CA . ALA A 1 48 ? 8.182 -42.872 5.816 1.00 91.00 48 ALA A CA 1
ATOM 337 C C . ALA A 1 48 ? 6.862 -42.457 6.495 1.00 91.00 48 ALA A C 1
ATOM 339 O O . ALA A 1 48 ? 5.783 -42.696 5.950 1.00 91.00 48 ALA A O 1
ATOM 340 N N . ASN A 1 49 ? 6.937 -41.783 7.647 1.00 91.75 49 ASN A N 1
ATOM 341 C CA . ASN A 1 49 ? 5.772 -41.402 8.452 1.00 91.75 49 ASN A CA 1
ATOM 342 C C . ASN A 1 49 ? 5.142 -40.066 8.014 1.00 91.75 49 ASN A C 1
ATOM 344 O O . ASN A 1 49 ? 4.056 -39.704 8.476 1.00 91.75 49 ASN A O 1
ATOM 348 N N . ALA A 1 50 ? 5.789 -39.335 7.097 1.00 87.44 50 ALA A N 1
ATOM 349 C CA . ALA A 1 50 ? 5.391 -37.988 6.689 1.00 87.44 50 ALA A CA 1
ATOM 350 C C . ALA A 1 50 ? 3.931 -37.897 6.203 1.00 87.44 50 ALA A C 1
ATOM 352 O O . ALA A 1 50 ? 3.256 -36.905 6.476 1.00 87.44 50 ALA A O 1
ATOM 353 N N . THR A 1 51 ? 3.406 -38.934 5.538 1.00 90.06 51 THR A N 1
ATOM 354 C CA . THR A 1 51 ? 2.004 -38.976 5.085 1.00 90.06 51 THR A CA 1
ATOM 355 C C . THR A 1 51 ? 1.005 -39.023 6.246 1.00 90.06 51 THR A C 1
ATOM 357 O O . THR A 1 51 ? -0.035 -38.371 6.178 1.00 90.06 51 THR A O 1
ATOM 360 N N . GLU A 1 52 ? 1.305 -39.748 7.329 1.00 88.62 52 GLU A N 1
ATOM 361 C CA . GLU A 1 52 ? 0.419 -39.830 8.499 1.00 88.62 52 GLU A CA 1
ATOM 362 C C . GLU A 1 52 ? 0.417 -38.516 9.294 1.00 88.62 52 GLU A C 1
ATOM 364 O O . GLU A 1 52 ? -0.631 -38.040 9.741 1.00 88.62 52 GLU A O 1
ATOM 369 N N . ILE A 1 53 ? 1.596 -37.905 9.430 1.00 90.31 53 ILE A N 1
ATOM 370 C CA . ILE A 1 53 ? 1.785 -36.636 10.135 1.00 90.31 53 ILE A CA 1
ATOM 371 C C . ILE A 1 53 ? 1.114 -35.499 9.352 1.00 90.31 53 ILE A C 1
ATOM 373 O O . ILE A 1 53 ? 0.335 -34.742 9.930 1.00 90.31 53 ILE A O 1
ATOM 377 N N . ALA A 1 54 ? 1.305 -35.435 8.029 1.00 89.44 54 ALA A N 1
ATOM 378 C CA . ALA A 1 54 ? 0.610 -34.483 7.163 1.00 89.44 54 ALA A CA 1
ATOM 379 C C . ALA A 1 54 ? -0.919 -34.647 7.225 1.00 89.44 54 ALA A C 1
ATOM 381 O O . ALA A 1 54 ? -1.634 -33.653 7.329 1.00 89.44 54 ALA A O 1
ATOM 382 N N . ALA A 1 55 ? -1.435 -35.882 7.240 1.00 86.06 55 ALA A N 1
ATOM 383 C CA . ALA A 1 55 ? -2.868 -36.129 7.403 1.00 86.06 55 ALA A CA 1
ATOM 384 C C . ALA A 1 55 ? -3.406 -35.639 8.763 1.00 86.06 55 ALA A C 1
ATOM 386 O O . ALA A 1 55 ? -4.531 -35.146 8.829 1.00 86.06 55 ALA A O 1
ATOM 387 N N . ALA A 1 56 ? -2.610 -35.717 9.836 1.00 84.19 56 ALA A N 1
ATOM 388 C CA . ALA A 1 56 ? -2.976 -35.159 11.140 1.00 84.19 56 ALA A CA 1
ATOM 389 C C . ALA A 1 56 ? -2.975 -33.619 11.147 1.00 84.19 56 ALA A C 1
ATOM 391 O O . ALA A 1 56 ? -3.887 -33.021 11.710 1.00 84.19 56 ALA A O 1
ATOM 392 N N . VAL A 1 57 ? -2.011 -32.975 10.476 1.00 86.62 57 VAL A N 1
ATOM 393 C CA . VAL A 1 57 ? -1.997 -31.509 10.293 1.00 86.62 57 VAL A CA 1
ATOM 394 C C . VAL A 1 57 ? -3.219 -31.044 9.493 1.00 86.62 57 VAL A C 1
ATOM 396 O O . VAL A 1 57 ? -3.882 -30.090 9.888 1.00 86.62 57 VAL A O 1
ATOM 399 N N . VAL A 1 58 ? -3.563 -31.744 8.406 1.00 86.81 58 VAL A N 1
ATOM 400 C CA . VAL A 1 58 ? -4.731 -31.433 7.557 1.00 86.81 58 VAL A CA 1
ATOM 401 C C . VAL A 1 58 ? -6.065 -31.672 8.279 1.00 86.81 58 VAL A C 1
ATOM 403 O O . VAL A 1 58 ? -7.031 -30.962 8.011 1.00 86.81 58 VAL A O 1
ATOM 406 N N . ALA A 1 59 ? -6.131 -32.623 9.217 1.00 80.31 59 ALA A N 1
ATOM 407 C CA . ALA A 1 59 ? -7.310 -32.832 10.065 1.00 80.31 59 ALA A CA 1
ATOM 408 C C . ALA A 1 59 ? -7.542 -31.696 11.085 1.00 80.31 59 ALA A C 1
ATOM 410 O O . ALA A 1 59 ? -8.671 -31.508 11.541 1.00 80.31 59 ALA A O 1
ATOM 411 N N . GLY A 1 60 ? -6.498 -30.925 11.410 1.00 72.94 60 GLY A N 1
ATOM 412 C CA . GLY A 1 60 ? -6.569 -29.743 12.266 1.00 72.94 60 GLY A CA 1
ATOM 413 C C . GLY A 1 60 ? -6.684 -30.024 13.771 1.00 72.94 60 GLY A C 1
ATOM 414 O O . GLY A 1 60 ? -6.742 -31.161 14.238 1.00 72.94 60 GLY A O 1
ATOM 415 N N . GLY A 1 61 ? -6.701 -28.934 14.541 1.00 82.94 61 GLY A N 1
ATOM 416 C CA . GLY A 1 61 ? -6.668 -28.929 16.006 1.00 82.94 61 GLY A CA 1
ATOM 417 C C . GLY A 1 61 ? -5.488 -28.118 16.546 1.00 82.94 61 GLY A C 1
ATOM 418 O O . GLY A 1 61 ? -4.595 -27.731 15.793 1.00 82.94 61 GLY A O 1
ATOM 419 N N . THR A 1 62 ? -5.482 -27.839 17.851 1.00 86.75 62 THR A N 1
ATOM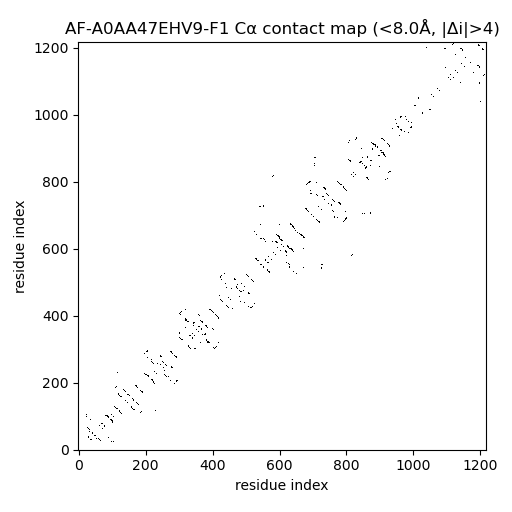 420 C CA . THR A 1 62 ? -4.366 -27.124 18.487 1.00 86.75 62 THR A CA 1
ATOM 421 C C . THR A 1 62 ? -3.092 -27.966 18.443 1.00 86.75 62 THR A C 1
ATOM 423 O O . THR A 1 62 ? -3.142 -29.192 18.596 1.00 86.75 62 THR A O 1
ATOM 426 N N . VAL A 1 63 ? -1.955 -27.298 18.242 1.00 94.00 63 VAL A N 1
ATOM 427 C CA . VAL A 1 63 ? -0.628 -27.919 18.227 1.00 94.00 63 VAL A CA 1
ATOM 428 C C . VAL A 1 63 ? 0.132 -27.503 19.481 1.00 94.00 63 VAL A C 1
ATOM 430 O O . VAL A 1 63 ? 0.332 -26.311 19.724 1.00 94.00 63 VAL A O 1
ATOM 433 N N . TYR A 1 64 ? 0.575 -28.492 20.256 1.00 94.00 64 TYR A N 1
ATOM 434 C CA . TYR A 1 64 ? 1.416 -28.294 21.436 1.00 94.00 64 TYR A CA 1
ATOM 435 C C . TYR A 1 64 ? 2.733 -29.042 21.259 1.00 94.00 64 TYR A C 1
ATOM 437 O O . TYR A 1 64 ? 2.751 -30.171 20.771 1.00 94.00 64 TYR A O 1
ATOM 445 N N . VAL A 1 65 ? 3.835 -28.435 21.685 1.00 94.38 65 VAL A N 1
ATOM 446 C CA . VAL A 1 65 ? 5.170 -29.039 21.650 1.00 94.38 65 VAL A CA 1
ATOM 447 C C . VAL A 1 65 ? 5.667 -29.192 23.078 1.00 94.38 65 VAL A C 1
ATOM 449 O O . VAL A 1 65 ? 5.592 -28.247 23.860 1.00 94.38 65 VAL A O 1
ATOM 452 N N . LYS A 1 66 ? 6.189 -30.366 23.425 1.00 93.06 66 LYS A N 1
ATOM 453 C CA . LYS A 1 66 ? 6.935 -30.559 24.668 1.00 93.06 66 LYS A CA 1
ATOM 454 C C . LYS A 1 66 ? 8.401 -30.225 24.412 1.00 93.06 66 LYS A C 1
ATOM 456 O O . LYS A 1 66 ? 9.033 -30.880 23.586 1.00 93.06 66 LYS A O 1
ATOM 461 N N . ASP A 1 67 ? 8.934 -29.197 25.062 1.00 90.12 67 ASP A N 1
ATOM 462 C CA . ASP A 1 67 ? 10.332 -28.796 24.888 1.00 90.12 67 ASP A CA 1
ATOM 463 C C . ASP A 1 67 ? 11.304 -29.821 25.509 1.00 90.12 67 ASP A C 1
ATOM 465 O O . ASP A 1 67 ? 10.912 -30.719 26.255 1.00 90.12 67 ASP A O 1
ATOM 469 N N . PHE A 1 68 ? 12.601 -29.684 25.218 1.00 89.12 68 PHE A N 1
ATOM 470 C CA . PHE A 1 68 ? 13.651 -30.546 25.785 1.00 89.12 68 PHE A CA 1
ATOM 471 C C . PHE A 1 68 ? 13.955 -30.284 27.275 1.00 89.12 68 PHE A C 1
ATOM 473 O O . PHE A 1 68 ? 14.897 -30.859 27.817 1.00 89.12 68 PHE A O 1
ATOM 480 N N . ASN A 1 69 ? 13.182 -29.419 27.935 1.00 84.94 69 ASN A N 1
ATOM 481 C CA . ASN A 1 69 ? 13.227 -29.173 29.375 1.00 84.94 69 ASN A CA 1
ATOM 482 C C . ASN A 1 69 ? 11.977 -29.746 30.088 1.00 84.94 69 ASN A C 1
ATOM 484 O O . ASN A 1 69 ? 11.835 -29.567 31.299 1.00 84.94 69 ASN A O 1
ATOM 488 N N . GLY A 1 70 ? 11.072 -30.409 29.354 1.00 83.25 70 GLY A N 1
ATOM 489 C CA . GLY A 1 70 ? 9.829 -30.998 29.858 1.00 83.25 70 GLY A CA 1
ATOM 490 C C . GLY A 1 70 ? 8.631 -30.040 29.945 1.00 83.25 70 GLY A C 1
ATOM 491 O O . GLY A 1 70 ? 7.571 -30.446 30.428 1.00 83.25 70 GLY A O 1
ATOM 492 N N . ASN A 1 71 ? 8.760 -28.791 29.486 1.00 89.12 71 ASN A N 1
ATOM 493 C CA . ASN A 1 71 ? 7.664 -27.820 29.453 1.00 89.12 71 ASN A CA 1
ATOM 494 C C . ASN A 1 71 ? 6.760 -28.063 28.243 1.00 89.12 71 ASN A C 1
ATOM 496 O O . ASN A 1 71 ? 7.241 -28.307 27.139 1.00 89.12 71 ASN A O 1
ATOM 500 N N . TRP A 1 72 ? 5.452 -27.887 28.411 1.00 93.19 72 TRP A N 1
ATOM 501 C CA . TRP A 1 72 ? 4.537 -27.787 27.276 1.00 93.19 72 TRP A CA 1
ATOM 502 C C . TRP A 1 72 ? 4.496 -26.353 26.749 1.00 93.19 72 TRP A C 1
ATOM 504 O O . TRP A 1 72 ? 4.419 -25.406 27.528 1.00 93.19 72 TRP A O 1
ATOM 514 N N . VAL A 1 73 ? 4.525 -26.197 25.428 1.00 92.69 73 VAL A N 1
ATOM 515 C CA . VAL A 1 73 ? 4.503 -24.917 24.713 1.00 92.69 73 VAL A CA 1
ATOM 516 C C . VAL A 1 73 ? 3.382 -24.943 23.679 1.00 92.69 73 VAL A C 1
ATOM 518 O O . VAL A 1 73 ? 3.240 -25.906 22.925 1.00 92.69 73 VAL A O 1
ATOM 521 N N . ASP A 1 74 ? 2.579 -23.885 23.633 1.00 92.31 74 ASP A N 1
ATOM 522 C CA . ASP A 1 74 ? 1.581 -23.677 22.582 1.00 92.31 74 ASP A CA 1
ATOM 523 C C . ASP A 1 74 ? 2.255 -23.146 21.305 1.00 92.31 74 ASP A C 1
ATOM 525 O O . ASP A 1 74 ? 2.961 -22.137 21.331 1.00 92.31 74 ASP A O 1
ATOM 529 N N . ASN A 1 75 ? 2.059 -23.835 20.177 1.00 90.56 75 ASN A N 1
ATOM 530 C CA . ASN A 1 75 ? 2.789 -23.560 18.933 1.00 90.56 75 ASN A CA 1
ATOM 531 C C . ASN A 1 75 ? 2.371 -22.247 18.241 1.00 90.56 75 ASN A C 1
ATOM 533 O O . ASN A 1 75 ? 3.083 -21.771 17.361 1.00 90.56 75 ASN A O 1
ATOM 537 N N . VAL A 1 76 ? 1.220 -21.666 18.595 1.00 87.06 76 VAL A N 1
ATOM 538 C CA . VAL A 1 76 ? 0.714 -20.425 17.981 1.00 87.06 76 VAL A CA 1
ATOM 539 C C . VAL A 1 76 ? 1.197 -19.199 18.755 1.00 87.06 76 VAL A C 1
ATOM 541 O O . VAL A 1 76 ? 1.532 -18.178 18.161 1.00 87.06 76 VAL A O 1
ATOM 544 N N . THR A 1 77 ? 1.248 -19.301 20.082 1.00 86.75 77 THR A N 1
ATOM 545 C CA . THR A 1 77 ? 1.603 -18.199 20.988 1.00 86.75 77 THR A CA 1
ATOM 546 C C . THR A 1 77 ? 3.057 -18.230 21.459 1.00 86.75 77 THR A C 1
ATOM 548 O O . THR A 1 77 ? 3.561 -17.215 21.935 1.00 86.75 77 THR A O 1
ATOM 551 N N . GLY A 1 78 ? 3.734 -19.382 21.370 1.00 85.56 78 GLY A N 1
ATOM 552 C CA . GLY A 1 78 ? 5.071 -19.599 21.932 1.00 85.56 78 GLY A CA 1
ATOM 553 C C . GLY A 1 78 ? 5.112 -19.594 23.467 1.00 85.56 78 GLY A C 1
ATOM 554 O O . GLY A 1 78 ? 6.195 -19.614 24.052 1.00 85.56 78 GLY A O 1
ATOM 555 N N . ALA A 1 79 ? 3.955 -19.544 24.134 1.00 87.38 79 ALA A N 1
ATOM 556 C CA . ALA A 1 79 ? 3.857 -19.481 25.585 1.00 87.38 79 ALA A CA 1
ATOM 557 C C . ALA A 1 79 ? 3.950 -20.876 26.219 1.00 87.38 79 ALA A C 1
ATOM 559 O O . ALA A 1 79 ? 3.409 -21.853 25.695 1.00 87.38 79 ALA A O 1
ATOM 560 N N . ALA A 1 80 ? 4.588 -20.956 27.389 1.00 88.56 80 ALA A N 1
ATOM 561 C CA . ALA A 1 80 ? 4.558 -22.158 28.213 1.00 88.56 80 ALA A CA 1
ATOM 562 C C . ALA A 1 80 ? 3.152 -22.362 28.806 1.00 88.56 80 ALA A C 1
ATOM 564 O O . ALA A 1 80 ? 2.584 -21.449 29.411 1.00 88.56 80 ALA A O 1
ATOM 565 N N . VAL A 1 81 ? 2.603 -23.566 28.655 1.00 87.62 81 VAL A N 1
ATOM 566 C CA . VAL A 1 81 ? 1.264 -23.955 29.118 1.00 87.62 81 VAL A CA 1
ATOM 567 C C . VAL A 1 81 ? 1.342 -25.079 30.152 1.00 87.62 81 VAL A C 1
ATOM 569 O O . VAL A 1 81 ? 2.310 -25.834 30.223 1.00 87.62 81 VAL A O 1
ATOM 572 N N . ASN A 1 82 ? 0.312 -25.201 30.991 1.00 86.88 82 ASN A N 1
ATOM 573 C CA . ASN A 1 82 ? 0.229 -26.301 31.950 1.00 86.88 82 ASN A CA 1
ATOM 574 C C . ASN A 1 82 ? -0.125 -27.609 31.223 1.00 86.88 82 ASN A C 1
ATOM 576 O O . ASN A 1 82 ? -0.994 -27.600 30.353 1.00 86.88 82 ASN A O 1
ATOM 580 N N . ALA A 1 83 ? 0.465 -28.739 31.628 1.00 83.06 83 ALA A N 1
ATOM 581 C CA . ALA A 1 83 ? 0.130 -30.057 31.083 1.00 83.06 83 ALA A CA 1
ATOM 582 C C . ALA A 1 83 ? -1.387 -30.348 31.093 1.00 83.06 83 ALA A C 1
ATOM 584 O O . ALA A 1 83 ? -1.879 -31.040 30.207 1.00 83.06 83 ALA A O 1
ATOM 585 N N . SER A 1 84 ? -2.149 -29.775 32.034 1.00 80.38 84 SER A N 1
ATOM 586 C CA . SER A 1 84 ? -3.609 -29.916 32.121 1.00 80.38 84 SER A CA 1
ATOM 587 C C . SER A 1 84 ? -4.407 -29.422 30.904 1.00 80.38 84 SER A C 1
ATOM 589 O O . SER A 1 84 ? -5.568 -29.808 30.783 1.00 80.38 84 SER A O 1
ATOM 591 N N . VAL A 1 85 ? -3.830 -28.608 30.006 1.00 86.56 85 VAL A N 1
ATOM 592 C CA . VAL A 1 85 ? -4.497 -28.202 28.747 1.00 86.56 85 VAL A CA 1
ATOM 593 C C . VAL A 1 85 ? -4.272 -29.195 27.603 1.00 86.56 85 VAL A C 1
ATOM 595 O O . VAL A 1 85 ? -4.941 -29.108 26.576 1.00 86.56 85 VAL A O 1
ATOM 598 N N . ILE A 1 86 ? -3.344 -30.143 27.767 1.00 89.06 86 ILE A N 1
ATOM 599 C CA . ILE A 1 86 ? -3.003 -31.126 26.738 1.00 89.06 86 ILE A CA 1
ATOM 600 C C . ILE A 1 86 ? -4.125 -32.173 26.648 1.00 89.06 86 ILE A C 1
ATOM 602 O O . ILE A 1 86 ? -4.466 -32.778 27.672 1.00 89.06 86 ILE A O 1
ATOM 606 N N . PRO A 1 87 ? -4.715 -32.402 25.457 1.00 86.38 87 PRO A N 1
ATOM 607 C CA . PRO A 1 87 ? -5.813 -33.348 25.275 1.00 86.38 87 PRO A CA 1
ATOM 608 C C . PRO A 1 87 ? -5.368 -34.805 25.462 1.00 86.38 87 PRO A C 1
ATOM 610 O O . PRO A 1 87 ? -4.182 -35.120 25.524 1.00 86.38 87 PRO A O 1
ATOM 613 N N . ALA A 1 88 ? -6.339 -35.721 25.525 1.00 82.88 88 ALA A N 1
ATOM 614 C CA . ALA A 1 88 ? -6.051 -37.148 25.409 1.00 82.88 88 ALA A CA 1
ATOM 615 C C . ALA A 1 88 ? -5.639 -37.470 23.964 1.00 82.88 88 ALA A C 1
ATOM 617 O O . ALA A 1 88 ? -6.301 -37.035 23.018 1.00 82.88 88 ALA A O 1
ATOM 618 N N . VAL A 1 89 ? -4.553 -38.224 23.797 1.00 87.88 89 VAL A N 1
ATOM 619 C CA . VAL A 1 89 ? -3.895 -38.424 22.501 1.00 87.88 89 VAL A CA 1
ATOM 620 C C . VAL A 1 89 ? -3.502 -39.874 22.253 1.00 87.88 89 VAL A C 1
ATOM 622 O O . VAL A 1 89 ? -3.073 -40.606 23.146 1.00 87.88 89 VAL A O 1
ATOM 625 N N . THR A 1 90 ? -3.572 -40.256 20.979 1.00 87.69 90 THR A N 1
ATOM 626 C CA . THR A 1 90 ? -2.875 -41.442 20.475 1.00 87.69 90 THR A CA 1
ATOM 627 C C . THR A 1 90 ? -1.409 -41.068 20.279 1.00 87.69 90 THR A C 1
ATOM 629 O O . THR A 1 90 ? -1.077 -40.384 19.311 1.00 87.69 90 THR A O 1
ATOM 632 N N . TYR A 1 91 ? -0.554 -41.457 21.223 1.00 88.69 91 TYR A N 1
ATOM 633 C CA . TYR A 1 91 ? 0.884 -41.209 21.173 1.00 88.69 91 TYR A CA 1
ATOM 634 C C . TYR A 1 91 ? 1.568 -42.301 20.358 1.00 88.69 91 TYR A C 1
ATOM 636 O O . TYR A 1 91 ? 1.311 -43.487 20.565 1.00 88.69 91 TYR A O 1
ATOM 644 N N . THR A 1 92 ? 2.429 -41.898 19.431 1.00 90.25 92 THR A N 1
ATOM 645 C CA . THR A 1 92 ? 3.108 -42.791 18.494 1.00 90.25 92 THR A CA 1
ATOM 646 C C . THR A 1 92 ? 4.606 -42.541 18.556 1.00 90.25 92 THR A C 1
ATOM 648 O O . THR A 1 92 ? 5.057 -41.398 18.472 1.00 90.25 92 THR A O 1
ATOM 651 N N . ASN A 1 93 ? 5.372 -43.614 18.729 1.00 86.75 93 ASN A N 1
ATOM 652 C CA . ASN A 1 93 ? 6.827 -43.581 18.800 1.00 86.75 93 ASN A CA 1
ATOM 653 C C . ASN A 1 93 ? 7.435 -44.775 18.042 1.00 86.75 93 ASN A C 1
ATOM 655 O O . ASN A 1 93 ? 6.724 -45.635 17.521 1.00 86.75 93 ASN A O 1
ATOM 659 N N . SER A 1 94 ? 8.764 -44.868 18.034 1.00 79.50 94 SER A N 1
ATOM 660 C CA . SER A 1 94 ? 9.528 -45.959 17.401 1.00 79.50 94 SER A CA 1
ATOM 661 C C . SER A 1 94 ? 9.232 -47.385 17.915 1.00 79.50 94 SER A C 1
ATOM 663 O O . SER A 1 94 ? 9.694 -48.354 17.315 1.00 79.50 94 SER A O 1
ATOM 665 N N . THR A 1 95 ? 8.460 -47.543 18.996 1.00 76.44 95 THR A N 1
ATOM 666 C CA . THR A 1 95 ? 8.051 -48.843 19.568 1.00 76.44 95 THR A CA 1
ATOM 667 C C . THR A 1 95 ? 6.563 -49.170 19.386 1.00 76.44 95 THR A C 1
ATOM 669 O O . THR A 1 95 ? 6.159 -50.302 19.654 1.00 76.44 95 THR A O 1
ATOM 672 N N . GLY A 1 96 ? 5.749 -48.222 18.901 1.00 78.12 96 GLY A N 1
ATOM 673 C CA . GLY A 1 96 ? 4.337 -48.425 18.564 1.00 78.12 96 GLY A CA 1
ATOM 674 C C . GLY A 1 96 ? 3.420 -47.270 18.982 1.00 78.12 96 GLY A C 1
ATOM 675 O O . GLY A 1 96 ? 3.866 -46.158 19.263 1.00 78.12 96 GLY A O 1
ATOM 676 N N . THR A 1 97 ? 2.115 -47.551 19.031 1.00 81.50 97 THR A N 1
ATOM 677 C CA . THR A 1 97 ? 1.071 -46.613 19.477 1.00 81.50 97 THR A CA 1
ATOM 678 C C . THR A 1 97 ? 0.589 -46.928 20.892 1.00 81.50 97 THR A C 1
ATOM 680 O O . THR A 1 97 ? 0.231 -48.074 21.180 1.00 81.50 97 THR A O 1
ATOM 683 N N . THR A 1 98 ? 0.461 -45.915 21.746 1.00 77.62 98 THR A N 1
ATOM 684 C CA . THR A 1 98 ? -0.191 -45.998 23.063 1.00 77.62 98 THR A CA 1
ATOM 685 C C . THR A 1 98 ? -1.257 -44.906 23.218 1.00 77.62 98 THR A C 1
ATOM 687 O O . THR A 1 98 ? -1.359 -43.985 22.408 1.00 77.62 98 THR A O 1
ATOM 690 N N . GLN A 1 99 ? -2.112 -45.025 24.238 1.00 80.19 99 GLN A N 1
ATOM 691 C CA . GLN A 1 99 ? -3.073 -43.978 24.601 1.00 80.19 99 GLN A CA 1
ATOM 692 C C . GLN A 1 99 ? -2.568 -43.228 25.826 1.00 80.19 99 GLN A C 1
ATOM 694 O O . GLN A 1 99 ? -2.291 -43.847 26.856 1.00 80.19 99 GLN A O 1
ATOM 699 N N . ILE A 1 100 ? -2.487 -41.906 25.710 1.00 80.44 100 ILE A N 1
ATOM 700 C CA . ILE A 1 100 ? -2.129 -40.997 26.794 1.00 80.44 100 ILE A CA 1
ATOM 701 C C . ILE A 1 100 ? -3.355 -40.154 27.141 1.00 80.44 100 ILE A C 1
ATOM 703 O O . ILE A 1 100 ? -4.051 -39.644 26.263 1.00 80.44 100 ILE A O 1
ATOM 707 N N . GLY A 1 101 ? -3.653 -40.044 28.431 1.00 75.88 101 GLY A N 1
ATOM 708 C CA . GLY A 1 101 ? -4.766 -39.257 28.939 1.00 75.88 101 GLY A CA 1
ATOM 709 C C . GLY A 1 101 ? -4.466 -37.763 28.888 1.00 75.88 101 GLY A C 1
ATOM 710 O O . GLY A 1 101 ? -3.305 -37.347 28.919 1.00 75.88 101 GLY A O 1
ATOM 711 N N . ALA A 1 102 ? -5.528 -36.956 28.861 1.00 79.62 102 ALA A N 1
ATOM 712 C CA . ALA A 1 102 ? -5.407 -35.512 29.015 1.00 79.62 102 ALA A CA 1
ATOM 713 C C . ALA A 1 102 ? -4.636 -35.181 30.305 1.00 79.62 102 ALA A C 1
ATOM 715 O O . ALA A 1 102 ? -4.830 -35.848 31.326 1.00 79.62 102 ALA A O 1
ATOM 716 N N . GLY A 1 103 ? -3.755 -34.182 30.255 1.00 82.69 103 GLY A N 1
ATOM 717 C CA . GLY A 1 103 ? -2.806 -33.921 31.342 1.00 82.69 103 GLY A CA 1
ATOM 718 C C . GLY A 1 103 ? -1.435 -34.603 31.218 1.00 82.69 103 GLY A C 1
ATOM 719 O O . GLY A 1 103 ? -0.714 -34.620 32.211 1.00 82.69 103 GLY A O 1
ATOM 720 N N . ASP A 1 104 ? -1.080 -35.181 30.059 1.00 81.00 104 ASP A N 1
ATOM 721 C CA . ASP A 1 104 ? 0.131 -36.017 29.868 1.00 81.00 104 ASP A CA 1
ATOM 722 C C . ASP A 1 104 ? 0.165 -37.237 30.823 1.00 81.00 104 ASP A C 1
ATOM 724 O O . ASP A 1 104 ? 1.189 -37.599 31.407 1.00 81.00 104 ASP A O 1
ATOM 728 N N . ALA A 1 105 ? -1.008 -37.853 31.025 1.00 72.31 105 ALA A N 1
ATOM 729 C CA . ALA A 1 105 ? -1.240 -38.877 32.041 1.00 72.31 105 ALA A CA 1
ATOM 730 C C . ALA A 1 105 ? -1.170 -40.308 31.476 1.00 72.31 105 ALA A C 1
ATOM 732 O O . ALA A 1 105 ? -1.816 -40.636 30.479 1.00 72.31 105 ALA A O 1
ATOM 733 N N . THR A 1 106 ? -0.439 -41.204 32.144 1.00 62.69 106 THR A N 1
ATOM 734 C CA . THR A 1 106 ? -0.360 -42.623 31.750 1.00 62.69 106 THR A CA 1
ATOM 735 C C . THR A 1 106 ? -1.705 -43.341 31.925 1.00 62.69 106 THR A C 1
ATOM 737 O O . THR A 1 106 ? -2.369 -43.211 32.953 1.00 62.69 106 THR A O 1
ATOM 740 N N . VAL A 1 107 ? -2.116 -44.128 30.921 1.00 60.91 107 VAL A N 1
ATOM 741 C CA . VAL A 1 107 ? -3.400 -44.851 30.925 1.00 60.91 107 VAL A CA 1
ATOM 742 C C . VAL A 1 107 ? -3.175 -46.356 31.074 1.00 60.91 107 VAL A C 1
ATOM 744 O O . VAL A 1 107 ? -2.567 -46.997 30.218 1.00 60.91 107 VAL A O 1
ATOM 747 N N . THR A 1 108 ? -3.714 -46.948 32.139 1.00 61.62 108 THR A N 1
ATOM 748 C CA . THR A 1 108 ? -3.653 -48.401 32.362 1.00 61.62 108 THR A CA 1
ATOM 749 C C . THR A 1 108 ? -4.626 -49.140 31.440 1.00 61.62 108 THR A C 1
ATOM 751 O O . THR A 1 108 ? -5.827 -48.860 31.437 1.00 61.62 108 THR A O 1
ATOM 754 N N . ALA A 1 109 ? -4.127 -50.121 30.686 1.00 73.19 109 ALA A N 1
ATOM 755 C CA . ALA A 1 109 ? -4.948 -50.980 29.834 1.00 73.19 109 ALA A CA 1
ATOM 756 C C . ALA A 1 109 ? -5.826 -51.944 30.655 1.00 73.19 109 ALA A C 1
ATOM 758 O O . ALA A 1 109 ? -5.396 -52.487 31.677 1.00 73.19 109 ALA A O 1
ATOM 759 N N . ALA A 1 110 ? -7.053 -52.193 30.191 1.00 76.81 110 ALA A N 1
ATOM 760 C CA . ALA A 1 110 ? -7.982 -53.106 30.851 1.00 76.81 110 ALA A CA 1
ATOM 761 C C . ALA A 1 110 ? -7.448 -54.552 30.914 1.00 76.81 110 ALA A C 1
ATOM 763 O O . ALA A 1 110 ? -6.975 -55.115 29.926 1.00 76.81 110 ALA A O 1
ATOM 764 N N . THR A 1 111 ? -7.579 -55.180 32.082 1.00 78.50 111 THR A N 1
ATOM 765 C CA . THR A 1 111 ? -7.146 -56.563 32.359 1.00 78.50 111 THR A CA 1
ATOM 766 C C . THR A 1 111 ? -8.232 -57.441 32.980 1.00 78.50 111 THR A C 1
ATOM 768 O O . THR A 1 111 ? -8.086 -58.661 32.968 1.00 78.50 111 THR A O 1
ATOM 771 N N . SER A 1 112 ? -9.316 -56.849 33.489 1.00 79.12 112 SER A N 1
ATOM 772 C CA . SER A 1 112 ? -10.518 -57.537 33.969 1.00 79.12 112 SER A CA 1
ATOM 773 C C . SER A 1 112 ? -11.766 -56.669 33.767 1.00 79.12 112 SER A C 1
ATOM 775 O O . SER A 1 112 ? -11.673 -55.473 33.469 1.00 79.12 112 SER A O 1
ATOM 777 N N . VAL A 1 113 ? -12.942 -57.279 33.923 1.00 88.62 113 VAL A N 1
ATOM 778 C CA . VAL A 1 113 ? -14.247 -56.620 33.821 1.00 88.62 113 VAL A CA 1
ATOM 779 C C . VAL A 1 113 ? -15.153 -57.054 34.970 1.00 88.62 113 VAL A C 1
ATOM 781 O O . VAL A 1 113 ? -15.044 -58.164 35.485 1.00 88.62 113 VAL A O 1
ATOM 784 N N . THR A 1 114 ? -16.072 -56.178 35.356 1.00 87.81 114 THR A N 1
ATOM 785 C CA . THR A 1 114 ? -17.154 -56.451 36.308 1.00 87.81 114 THR A CA 1
ATOM 786 C C . THR A 1 114 ? -18.483 -56.118 35.644 1.00 87.81 114 THR A C 1
ATOM 788 O O . THR A 1 114 ? -18.562 -55.141 34.901 1.00 87.81 114 THR A O 1
ATOM 791 N N . THR A 1 115 ? -19.531 -56.916 35.869 1.00 88.38 115 THR A N 1
ATOM 792 C CA . THR A 1 115 ? -20.849 -56.668 35.258 1.00 88.38 115 THR A CA 1
ATOM 793 C C . THR A 1 115 ? -21.950 -56.549 36.299 1.00 88.38 115 THR A C 1
ATOM 795 O O . THR A 1 115 ? -22.036 -57.392 37.189 1.00 88.38 115 THR A O 1
ATOM 798 N N . ALA A 1 116 ? -22.838 -55.569 36.142 1.00 85.50 116 ALA A N 1
ATOM 799 C CA . ALA A 1 116 ? -24.011 -55.372 36.990 1.00 85.50 116 ALA A CA 1
ATOM 800 C C . ALA A 1 116 ? -25.252 -55.062 36.141 1.00 85.50 116 ALA A C 1
ATOM 802 O O . ALA A 1 116 ? -25.174 -54.316 35.164 1.00 85.50 116 ALA A O 1
ATOM 803 N N . ALA A 1 117 ? -26.414 -55.603 36.513 1.00 85.00 117 ALA A N 1
ATOM 804 C CA . ALA A 1 117 ? -27.683 -55.144 35.949 1.00 85.00 117 ALA A CA 1
ATOM 805 C C . ALA A 1 117 ? -27.930 -53.693 36.399 1.00 85.00 117 ALA A C 1
ATOM 807 O O . ALA A 1 117 ? -27.890 -53.420 37.597 1.00 85.00 117 ALA A O 1
ATOM 808 N N . ILE A 1 118 ? -28.172 -52.778 35.455 1.00 81.69 118 ILE A N 1
ATOM 809 C CA . ILE A 1 118 ? -28.439 -51.358 35.759 1.00 81.69 118 ILE A CA 1
ATOM 810 C C . ILE A 1 118 ? -29.904 -50.973 35.584 1.00 81.69 118 ILE A C 1
ATOM 812 O O . ILE A 1 118 ? -30.312 -49.929 36.062 1.00 81.69 118 ILE A O 1
ATOM 816 N N . ASN A 1 119 ? -30.705 -51.788 34.903 1.00 82.44 119 ASN A N 1
ATOM 817 C CA . ASN A 1 119 ? -32.166 -51.746 34.936 1.00 82.44 119 ASN A CA 1
ATOM 818 C C . ASN A 1 119 ? -32.709 -53.053 34.339 1.00 82.44 119 ASN A C 1
ATOM 820 O O . ASN A 1 119 ? -31.947 -53.924 33.918 1.00 82.44 119 ASN A O 1
ATOM 824 N N . ALA A 1 120 ? -34.032 -53.186 34.246 1.00 80.94 120 ALA A N 1
ATOM 825 C CA . ALA A 1 120 ? -34.669 -54.366 33.663 1.00 80.94 120 ALA A CA 1
ATOM 826 C C . ALA A 1 120 ? -34.351 -54.596 32.167 1.00 80.94 120 ALA A C 1
ATOM 828 O O . ALA A 1 120 ? -34.735 -55.630 31.636 1.00 80.94 120 ALA A O 1
ATOM 829 N N . LYS A 1 121 ? -33.691 -53.666 31.464 1.00 86.38 121 LYS A N 1
ATOM 830 C CA . LYS A 1 121 ? -33.399 -53.721 30.018 1.00 86.38 121 LYS A CA 1
ATOM 831 C C . LYS A 1 121 ? -31.898 -53.737 29.687 1.00 86.38 121 LYS A C 1
ATOM 833 O O . LYS A 1 121 ? -31.531 -54.187 28.601 1.00 86.38 121 LYS A O 1
ATOM 838 N N . SER A 1 122 ? -31.045 -53.280 30.607 1.00 88.25 122 SER A N 1
ATOM 839 C CA . SER A 1 122 ? -29.620 -53.038 30.360 1.00 88.25 122 SER A CA 1
ATOM 840 C C . SER A 1 122 ? -28.700 -53.542 31.476 1.00 88.25 122 SER A C 1
ATOM 842 O O . SER A 1 122 ? -29.013 -53.474 32.667 1.00 88.25 122 SER A O 1
ATOM 844 N N . ILE A 1 123 ? -27.511 -53.983 31.069 1.00 91.19 123 ILE A N 1
ATOM 845 C CA . ILE A 1 123 ? -26.424 -54.480 31.916 1.00 91.19 123 ILE A CA 1
ATOM 846 C C . ILE A 1 123 ? -25.201 -53.595 31.663 1.00 91.19 123 ILE A C 1
ATOM 848 O O . ILE A 1 123 ? -24.852 -53.352 30.513 1.00 91.19 123 ILE A O 1
ATOM 852 N N . LYS A 1 124 ? -24.530 -53.120 32.707 1.00 91.44 124 LYS A N 1
ATOM 853 C CA . LYS A 1 124 ? -23.274 -52.373 32.592 1.00 91.44 124 LYS A CA 1
ATOM 854 C C . LYS A 1 124 ? -22.090 -53.309 32.801 1.00 91.44 124 LYS A C 1
ATOM 856 O O . LYS A 1 124 ? -22.106 -54.111 33.731 1.00 91.44 124 LYS A O 1
ATOM 861 N N . ALA A 1 125 ? -21.075 -53.182 31.955 1.00 90.38 125 ALA A N 1
ATOM 862 C CA . ALA A 1 125 ? -19.769 -53.806 32.090 1.00 90.38 125 ALA A CA 1
ATOM 863 C C . ALA A 1 125 ? -18.721 -52.709 32.342 1.00 90.38 125 ALA A C 1
ATOM 865 O O . ALA A 1 125 ? -18.485 -51.871 31.473 1.00 90.38 125 ALA A O 1
ATOM 866 N N . THR A 1 126 ? -18.117 -52.701 33.529 1.00 91.00 126 THR A N 1
ATOM 867 C CA . THR A 1 126 ? -17.079 -51.746 33.943 1.00 91.00 126 THR A CA 1
ATOM 868 C C . THR A 1 126 ? -15.727 -52.451 33.960 1.00 91.00 126 THR A C 1
ATOM 870 O O . THR A 1 126 ? -15.555 -53.471 34.633 1.00 91.00 126 THR A O 1
ATOM 873 N N . PHE A 1 127 ? -14.770 -51.910 33.212 1.00 88.81 127 PHE A N 1
ATOM 874 C CA . PHE A 1 127 ? -13.419 -52.442 33.061 1.00 88.81 127 PHE A CA 1
ATOM 875 C C . PHE A 1 127 ? -12.465 -51.786 34.067 1.00 88.81 127 PHE A C 1
ATOM 877 O O . PHE A 1 127 ? -12.614 -50.615 34.406 1.00 88.81 127 PHE A O 1
ATOM 884 N N . ASN A 1 128 ? -11.453 -52.521 34.534 1.00 83.38 128 ASN A N 1
ATOM 885 C CA . ASN A 1 128 ? -10.461 -52.008 35.497 1.00 83.38 128 ASN A CA 1
ATOM 886 C C . ASN A 1 128 ? -9.359 -51.123 34.866 1.00 83.38 128 ASN A C 1
ATOM 888 O O . ASN A 1 128 ? -8.308 -50.913 35.468 1.00 83.38 128 ASN A O 1
ATOM 892 N N . GLY A 1 129 ? -9.583 -50.654 33.642 1.00 79.44 129 GLY A N 1
ATOM 893 C CA . GLY A 1 129 ? -8.664 -49.880 32.818 1.00 79.44 129 GLY A CA 1
ATOM 894 C C . GLY A 1 129 ? -9.324 -49.553 31.479 1.00 79.44 129 GLY A C 1
ATOM 895 O O . GLY A 1 129 ? -10.487 -49.893 31.249 1.00 79.44 129 GLY A O 1
ATOM 896 N N . THR A 1 130 ? -8.585 -48.908 30.587 1.00 80.19 130 THR A N 1
ATOM 897 C CA . THR A 1 130 ? -9.102 -48.444 29.293 1.00 80.19 130 THR A CA 1
ATOM 898 C C . THR A 1 130 ? -9.006 -49.534 28.226 1.00 80.19 130 THR A C 1
ATOM 900 O O . THR A 1 130 ? -8.001 -50.243 28.127 1.00 80.19 130 THR A O 1
ATOM 903 N N . ILE A 1 131 ? -10.044 -49.653 27.398 1.00 83.31 131 ILE A N 1
ATOM 904 C CA . ILE A 1 131 ? -10.064 -50.483 26.188 1.00 83.31 131 ILE A CA 1
ATOM 905 C C . ILE A 1 131 ? -9.588 -49.628 25.006 1.00 83.31 131 ILE A C 1
ATOM 907 O O . ILE A 1 131 ? -10.177 -48.592 24.715 1.00 83.31 131 ILE A O 1
ATOM 911 N N . ALA A 1 132 ? -8.524 -50.040 24.311 1.00 76.00 132 ALA A N 1
ATOM 912 C CA . ALA A 1 132 ? -7.976 -49.269 23.189 1.00 76.00 132 ALA A CA 1
ATOM 913 C C . ALA A 1 132 ? -8.926 -49.255 21.973 1.00 76.00 132 ALA A C 1
ATOM 915 O O . ALA A 1 132 ? -9.305 -48.188 21.479 1.00 76.00 132 ALA A O 1
ATOM 916 N N . ASP A 1 133 ? -9.357 -50.440 21.542 1.00 81.62 133 ASP A N 1
ATOM 917 C CA . ASP A 1 133 ? -10.290 -50.665 20.438 1.00 81.62 133 ASP A CA 1
ATOM 918 C C . ASP A 1 133 ? -11.519 -51.419 20.959 1.00 81.62 133 ASP A C 1
ATOM 920 O O . ASP A 1 133 ? -11.431 -52.553 21.429 1.00 81.62 133 ASP A O 1
ATOM 924 N N . THR A 1 134 ? -12.672 -50.758 20.903 1.00 87.19 134 THR A N 1
ATOM 925 C CA . THR A 1 134 ? -13.949 -51.269 21.406 1.00 87.19 134 THR A CA 1
ATOM 926 C C . THR A 1 134 ? -14.671 -52.180 20.412 1.00 87.19 134 THR A C 1
ATOM 928 O O . THR A 1 134 ? -15.617 -52.860 20.808 1.00 87.19 134 THR A O 1
ATOM 931 N N . SER A 1 135 ? -14.229 -52.242 19.148 1.00 83.62 135 SER A N 1
ATOM 932 C CA . SER A 1 135 ? -14.799 -53.128 18.120 1.00 83.62 135 SER A CA 1
ATOM 933 C C . SER A 1 135 ? -14.386 -54.595 18.302 1.00 83.62 135 SER A C 1
ATOM 935 O O . SER A 1 135 ? -15.120 -55.503 17.917 1.00 83.62 135 SER A O 1
ATOM 937 N N . LYS A 1 136 ? -13.245 -54.828 18.966 1.00 85.94 136 LYS A N 1
ATOM 938 C CA . LYS A 1 136 ? -12.683 -56.148 19.305 1.00 85.94 136 LYS A CA 1
ATOM 939 C C . LYS A 1 136 ? -13.306 -56.808 20.543 1.00 85.94 136 LYS A C 1
ATOM 941 O O . LYS A 1 136 ? -12.903 -57.918 20.900 1.00 85.94 136 LYS A O 1
ATOM 946 N N . VAL A 1 137 ? -14.260 -56.150 21.211 1.00 89.44 137 VAL A N 1
ATOM 947 C CA . VAL A 1 137 ? -14.883 -56.650 22.446 1.00 89.44 137 VAL A CA 1
ATOM 948 C C . VAL A 1 137 ? -16.211 -57.347 22.151 1.00 89.44 137 VAL A C 1
ATOM 950 O O . VAL A 1 137 ? -17.183 -56.726 21.724 1.00 89.44 137 VAL A O 1
ATOM 953 N N . VAL A 1 138 ? -16.272 -58.645 22.442 1.00 91.50 138 VAL A N 1
ATOM 954 C CA . VAL A 1 138 ? -17.445 -59.499 22.246 1.00 91.50 138 VAL A CA 1
ATOM 955 C C . VAL A 1 138 ? -18.110 -59.786 23.591 1.00 91.50 138 VAL A C 1
ATOM 957 O O . VAL A 1 138 ? -17.536 -60.445 24.460 1.00 91.50 138 VAL A O 1
ATOM 960 N N . PHE A 1 139 ? -19.355 -59.333 23.740 1.00 93.62 139 PHE A N 1
ATOM 961 C CA . PHE A 1 139 ? -20.198 -59.597 24.906 1.00 93.62 139 PHE A CA 1
ATOM 962 C C . PHE A 1 139 ? -21.185 -60.729 24.604 1.00 93.62 139 PHE A C 1
ATOM 964 O O . PHE A 1 139 ? -21.994 -60.624 23.685 1.00 93.62 139 PHE A O 1
ATOM 971 N N . THR A 1 140 ? -21.160 -61.804 25.394 1.00 91.50 140 THR A N 1
ATOM 972 C CA . THR A 1 140 ? -22.101 -62.928 25.263 1.00 91.50 140 THR A CA 1
ATOM 973 C C . THR A 1 140 ? -23.006 -63.001 26.487 1.00 91.50 140 THR A C 1
ATOM 975 O O . THR A 1 140 ? -22.596 -63.511 27.528 1.00 91.50 140 THR A O 1
ATOM 978 N N . VAL A 1 141 ? -24.244 -62.517 26.356 1.00 92.25 141 VAL A N 1
ATOM 979 C CA . VAL A 1 141 ? -25.279 -62.600 27.402 1.00 92.25 141 VAL A CA 1
ATOM 980 C C . VAL A 1 141 ? -26.118 -63.866 27.206 1.00 92.25 141 VAL A C 1
ATOM 982 O O . VAL A 1 141 ? -26.635 -64.102 26.111 1.00 92.25 141 VAL A O 1
ATOM 985 N N . LYS A 1 142 ? -26.295 -64.672 28.258 1.00 88.88 142 LYS A N 1
ATOM 986 C CA . LYS A 1 142 ? -27.145 -65.876 28.261 1.00 88.88 142 LYS A CA 1
ATOM 987 C C . LYS A 1 142 ? -28.077 -65.929 29.468 1.00 88.88 142 LYS A C 1
ATOM 989 O O . LYS A 1 142 ? -27.707 -65.489 30.551 1.00 88.88 142 LYS A O 1
ATOM 994 N N . ARG A 1 143 ? -29.243 -66.560 29.308 1.00 87.75 143 ARG A N 1
ATOM 995 C CA . ARG A 1 143 ? -30.139 -66.981 30.401 1.00 87.75 143 ARG A CA 1
ATOM 996 C C . ARG A 1 143 ? -30.140 -68.509 30.450 1.00 87.75 143 ARG A C 1
ATOM 998 O O . ARG A 1 143 ? -30.657 -69.158 29.539 1.00 87.75 143 ARG A O 1
ATOM 1005 N N . GLY A 1 144 ? -29.496 -69.094 31.459 1.00 82.44 144 GLY A N 1
ATOM 1006 C CA . GLY A 1 144 ? -29.120 -70.511 31.409 1.00 82.44 144 GLY A CA 1
ATOM 1007 C C . GLY A 1 144 ? -28.225 -70.790 30.193 1.00 82.44 144 GLY A C 1
ATOM 1008 O O . GLY A 1 144 ? -27.179 -70.166 30.035 1.00 82.44 144 GLY A O 1
ATOM 1009 N N . THR A 1 145 ? -28.646 -71.693 29.305 1.00 79.25 145 THR A N 1
ATOM 1010 C CA . THR A 1 145 ? -27.915 -72.024 28.067 1.00 79.25 145 THR A CA 1
ATOM 1011 C C . THR A 1 145 ? -28.246 -71.121 26.870 1.00 79.25 145 THR A C 1
ATOM 1013 O O . THR A 1 145 ? -27.454 -71.068 25.929 1.00 79.25 145 THR A O 1
ATOM 1016 N N . ALA A 1 146 ? -29.377 -70.407 26.881 1.00 82.56 146 ALA A N 1
ATOM 1017 C CA . ALA A 1 146 ? -29.870 -69.647 25.729 1.00 82.56 146 ALA A CA 1
ATOM 1018 C C . ALA A 1 146 ? -29.233 -68.250 25.629 1.00 82.56 146 ALA A C 1
ATOM 1020 O O . ALA A 1 146 ? -29.223 -67.507 26.609 1.00 82.56 146 ALA A O 1
ATOM 1021 N N . VAL A 1 147 ? -28.735 -67.878 24.445 1.00 87.44 147 VAL A N 1
ATOM 1022 C CA . VAL A 1 147 ? -28.145 -66.553 24.159 1.00 87.44 147 VAL A CA 1
ATOM 1023 C C . VAL A 1 147 ? -29.240 -65.500 23.966 1.00 87.44 147 VAL A C 1
ATOM 1025 O O . VAL A 1 147 ? -30.241 -65.757 23.301 1.00 87.44 147 VAL A O 1
ATOM 1028 N N . VAL A 1 148 ? -29.033 -64.297 24.505 1.00 86.88 148 VAL A N 1
ATOM 1029 C CA . VAL A 1 148 ? -29.910 -63.138 24.280 1.00 86.88 148 VAL A CA 1
ATOM 1030 C C . VAL A 1 148 ? -29.414 -62.369 23.050 1.00 86.88 148 VAL A C 1
ATOM 1032 O O . VAL A 1 148 ? -28.623 -61.437 23.158 1.00 86.88 148 VAL A O 1
ATOM 1035 N N . SER A 1 149 ? -29.859 -62.779 21.860 1.00 78.12 149 SER A N 1
ATOM 1036 C CA . SER A 1 149 ? -29.356 -62.287 20.561 1.00 78.12 149 SER A CA 1
ATOM 1037 C C . SER A 1 149 ? -29.661 -60.817 20.227 1.00 78.12 149 SER A C 1
ATOM 1039 O O . SER A 1 149 ? -29.257 -60.341 19.173 1.00 78.12 149 SER A O 1
ATOM 1041 N N . THR A 1 150 ? -30.393 -60.102 21.081 1.00 82.25 150 THR A N 1
ATOM 1042 C CA . THR A 1 150 ? -30.913 -58.745 20.832 1.00 82.25 150 THR A CA 1
ATOM 1043 C C . THR A 1 150 ? -30.269 -57.672 21.721 1.00 82.25 150 THR A C 1
ATOM 1045 O O . THR A 1 150 ? -30.886 -56.643 21.997 1.00 82.25 150 THR A O 1
ATOM 1048 N N . VAL A 1 151 ? -29.041 -57.922 22.185 1.00 86.06 151 VAL A N 1
ATOM 1049 C CA . VAL A 1 151 ? -28.252 -57.020 23.037 1.00 86.06 151 VAL A CA 1
ATOM 1050 C C . VAL A 1 151 ? -27.229 -56.240 22.205 1.00 86.06 151 VAL A C 1
ATOM 1052 O O . VAL A 1 151 ? -26.413 -56.838 21.510 1.00 86.06 151 VAL A O 1
ATOM 1055 N N . THR A 1 152 ? -27.230 -54.912 22.320 1.00 88.50 152 THR A N 1
ATOM 1056 C CA . THR A 1 152 ? -26.256 -54.002 21.685 1.00 88.50 152 THR A CA 1
ATOM 1057 C C . THR A 1 152 ? -25.395 -53.296 22.732 1.00 88.50 152 THR A C 1
ATOM 1059 O O . THR A 1 152 ? -25.914 -52.911 23.779 1.00 88.50 152 THR A O 1
ATOM 1062 N N . ALA A 1 153 ? -24.104 -53.084 22.456 1.00 90.88 153 ALA A N 1
ATOM 1063 C CA . ALA A 1 153 ? -23.165 -52.434 23.374 1.00 90.88 153 ALA A CA 1
ATOM 1064 C C . ALA A 1 153 ? -22.900 -50.964 22.993 1.00 90.88 153 ALA A C 1
ATOM 1066 O O . ALA A 1 153 ? -22.388 -50.690 21.909 1.00 90.88 153 ALA A O 1
ATOM 1067 N N . GLY A 1 154 ? -23.205 -50.026 23.894 1.00 89.88 154 GLY A N 1
ATOM 1068 C CA . GLY A 1 154 ? -22.818 -48.612 23.794 1.00 89.88 154 GLY A CA 1
ATOM 1069 C C . GLY A 1 154 ? -21.711 -48.268 24.793 1.00 89.88 154 GLY A C 1
ATOM 1070 O O . GLY A 1 154 ? -21.821 -48.616 25.966 1.00 89.88 154 GLY A O 1
ATOM 1071 N N . TRP A 1 155 ? -20.647 -47.597 24.354 1.00 89.44 155 TRP A N 1
ATOM 1072 C CA . TRP A 1 155 ? -19.464 -47.304 25.176 1.00 89.44 155 TRP A CA 1
ATOM 1073 C C . TRP A 1 155 ? -19.452 -45.873 25.722 1.00 89.44 155 TRP A C 1
ATOM 1075 O O . TRP A 1 155 ? -19.959 -44.957 25.078 1.00 89.44 155 TRP A O 1
ATOM 1085 N N . ASN A 1 156 ? -18.836 -45.671 26.892 1.00 78.62 156 ASN A N 1
ATOM 1086 C CA . ASN A 1 156 ? -18.531 -44.332 27.398 1.00 78.62 156 ASN A CA 1
ATOM 1087 C C . ASN A 1 156 ? -17.316 -43.712 26.670 1.00 78.62 156 ASN A C 1
ATOM 1089 O O . ASN A 1 156 ? -16.475 -44.421 26.118 1.00 78.62 156 ASN A O 1
ATOM 1093 N N . THR A 1 157 ? -17.190 -42.380 26.699 1.00 73.62 157 THR A N 1
ATOM 1094 C CA . THR A 1 157 ? -16.104 -41.641 26.018 1.00 73.62 157 THR A CA 1
ATOM 1095 C C . THR A 1 157 ? -14.706 -42.080 26.467 1.00 73.62 157 THR A C 1
ATOM 1097 O O . THR A 1 157 ? -13.773 -42.090 25.671 1.00 73.62 157 THR A O 1
ATOM 1100 N N . ALA A 1 158 ? -14.566 -42.491 27.731 1.00 72.12 158 ALA A N 1
ATOM 1101 C CA . ALA A 1 158 ? -13.311 -42.975 28.303 1.00 72.12 158 ALA A CA 1
ATOM 1102 C C . ALA A 1 158 ? -12.942 -44.418 27.893 1.00 72.12 158 ALA A C 1
ATOM 1104 O O . ALA A 1 158 ? -11.864 -44.880 28.254 1.00 72.12 158 ALA A O 1
ATOM 1105 N N . LYS A 1 159 ? -13.817 -45.148 27.181 1.00 86.94 159 LYS A N 1
ATOM 1106 C CA . LYS A 1 159 ? -13.672 -46.581 26.845 1.00 86.94 159 LYS A CA 1
ATOM 1107 C C . LYS A 1 159 ? -13.369 -47.481 28.063 1.00 86.94 159 LYS A C 1
ATOM 1109 O O . LYS A 1 159 ? -12.701 -48.507 27.942 1.00 86.94 159 LYS A O 1
ATOM 1114 N N . THR A 1 160 ? -13.866 -47.103 29.239 1.00 85.88 160 THR A N 1
ATOM 1115 C CA . THR A 1 160 ? -13.759 -47.859 30.502 1.00 85.88 160 THR A CA 1
ATOM 1116 C C . THR A 1 160 ? -15.055 -48.582 30.865 1.00 85.88 160 THR A C 1
ATOM 1118 O O . THR A 1 160 ? -15.058 -49.445 31.742 1.00 85.88 160 THR A O 1
ATOM 1121 N N . GLU A 1 161 ? -16.170 -48.255 30.206 1.00 90.12 161 GLU A N 1
ATOM 1122 C CA . GLU A 1 161 ? -17.485 -48.822 30.505 1.00 90.12 161 GLU A CA 1
ATOM 1123 C C . GLU A 1 161 ? -18.303 -49.062 29.231 1.00 90.12 161 GLU A C 1
ATOM 1125 O O . GLU A 1 161 ? -18.381 -48.196 28.356 1.00 90.12 161 GLU A O 1
ATOM 1130 N N . ALA A 1 162 ? -18.969 -50.216 29.170 1.00 91.50 162 ALA A N 1
ATOM 1131 C CA . ALA A 1 162 ? -19.918 -50.578 28.123 1.00 91.50 162 ALA A CA 1
ATOM 1132 C C . ALA A 1 162 ? -21.307 -50.838 28.722 1.00 91.50 162 ALA A C 1
ATOM 1134 O O . ALA A 1 162 ? -21.455 -51.580 29.692 1.00 91.50 162 ALA A O 1
ATOM 1135 N N . THR A 1 163 ? -22.340 -50.253 28.126 1.00 92.88 163 THR A N 1
ATOM 1136 C CA . THR A 1 163 ? -23.745 -50.492 28.462 1.00 92.88 163 THR A CA 1
ATOM 1137 C C . THR A 1 163 ? -24.355 -51.424 27.424 1.00 92.88 163 THR A C 1
ATOM 1139 O O . THR A 1 163 ? -24.503 -51.067 26.257 1.00 92.88 163 THR A O 1
ATOM 1142 N N . LEU A 1 164 ? -24.689 -52.633 27.860 1.00 92.00 164 LEU A N 1
ATOM 1143 C CA . LEU A 1 164 ? -25.294 -53.697 27.073 1.00 92.00 164 LEU A CA 1
ATOM 1144 C C . LEU A 1 164 ? -26.817 -53.577 27.187 1.00 92.00 164 LEU A C 1
ATOM 1146 O O . LEU A 1 164 ? -27.389 -53.916 28.221 1.00 92.00 164 LEU A O 1
ATOM 1150 N N . THR A 1 165 ? -27.480 -53.081 26.149 1.00 89.31 165 THR A N 1
ATOM 1151 C CA . THR A 1 165 ? -28.927 -52.819 26.140 1.00 89.31 165 THR A CA 1
ATOM 1152 C C . THR A 1 165 ? -29.653 -53.826 25.263 1.00 89.31 165 THR A C 1
ATOM 1154 O O . THR A 1 165 ? -29.324 -53.978 24.091 1.00 89.31 165 THR A O 1
ATOM 1157 N N . ASN A 1 166 ? -30.661 -54.501 25.817 1.00 90.19 166 ASN A N 1
ATOM 1158 C CA . ASN A 1 166 ? -31.556 -55.374 25.061 1.00 90.19 166 ASN A CA 1
ATOM 1159 C C . ASN A 1 166 ? -32.696 -54.570 24.403 1.00 90.19 166 ASN A C 1
ATOM 1161 O O . ASN A 1 166 ? -33.087 -53.523 24.915 1.00 90.19 166 ASN A O 1
ATOM 1165 N N . VAL A 1 167 ? -33.301 -55.061 23.314 1.00 81.62 167 VAL A N 1
ATOM 1166 C CA . VAL A 1 167 ? -34.441 -54.373 22.655 1.00 81.62 167 VAL A CA 1
ATOM 1167 C C . VAL A 1 167 ? -35.680 -54.217 23.552 1.00 81.62 167 VAL A C 1
ATOM 1169 O O . VAL A 1 167 ? -36.386 -53.209 23.467 1.00 81.62 167 VAL A O 1
ATOM 1172 N N . SER A 1 168 ? -35.912 -55.161 24.468 1.00 81.00 168 SER A N 1
ATOM 1173 C CA . SER A 1 168 ? -37.017 -55.187 25.439 1.00 81.00 168 SER A CA 1
ATOM 1174 C C . SER A 1 168 ? -36.503 -55.449 26.857 1.00 81.00 168 SER A C 1
ATOM 1176 O O . SER A 1 168 ? -35.356 -55.857 27.035 1.00 81.00 168 SER A O 1
ATOM 1178 N N . ASN A 1 169 ? -37.349 -55.287 27.876 1.00 80.94 169 ASN A N 1
ATOM 1179 C CA . ASN A 1 169 ? -36.984 -55.708 29.230 1.00 80.94 169 ASN A CA 1
ATOM 1180 C C . ASN A 1 169 ? -36.673 -57.218 29.251 1.00 80.94 169 ASN A C 1
ATOM 1182 O O . ASN A 1 169 ? -37.394 -58.026 28.659 1.00 80.94 169 ASN A O 1
ATOM 1186 N N . LEU A 1 170 ? -35.585 -57.576 29.925 1.00 83.12 170 LEU A N 1
ATOM 1187 C CA . LEU A 1 170 ? -35.157 -58.931 30.231 1.00 83.12 170 LEU A CA 1
ATOM 1188 C C . LEU A 1 170 ? -36.092 -59.520 31.308 1.00 83.12 170 LEU A C 1
ATOM 1190 O O . LEU A 1 170 ? -36.298 -58.886 32.346 1.00 83.12 170 LEU A O 1
ATOM 1194 N N . PRO A 1 171 ? -36.662 -60.724 31.112 1.00 83.69 171 PRO A N 1
ATOM 1195 C CA . PRO A 1 171 ? -37.443 -61.400 32.146 1.00 83.69 171 PRO A CA 1
ATOM 1196 C C . PRO A 1 171 ? -36.649 -61.633 33.440 1.00 83.69 171 PRO A C 1
ATOM 1198 O O . PRO A 1 171 ? -35.461 -61.947 33.390 1.00 83.69 171 PRO A O 1
ATOM 1201 N N . VAL A 1 172 ? -37.325 -61.561 34.590 1.00 83.69 172 VAL A N 1
ATOM 1202 C CA . VAL A 1 172 ? -36.734 -61.771 35.927 1.00 83.69 172 VAL A CA 1
ATOM 1203 C C . VAL A 1 172 ? -35.981 -63.107 36.028 1.00 83.69 172 VAL A C 1
ATOM 1205 O O . VAL A 1 172 ? -36.449 -64.132 35.525 1.00 83.69 172 VAL A O 1
ATOM 1208 N N . GLY A 1 173 ? -34.823 -63.102 36.687 1.00 86.00 173 GLY A N 1
ATOM 1209 C CA . GLY A 1 173 ? -33.960 -64.265 36.906 1.00 86.00 173 GLY A CA 1
ATOM 1210 C C . GLY A 1 173 ? -32.491 -63.980 36.593 1.00 86.00 173 GLY A C 1
ATOM 1211 O O . GLY A 1 173 ? -32.117 -62.845 36.292 1.00 86.00 173 GLY A O 1
ATOM 1212 N N . ASP A 1 174 ? -31.667 -65.023 36.659 1.00 89.00 174 ASP A N 1
ATOM 1213 C CA . ASP A 1 174 ? -30.216 -64.906 36.509 1.00 89.00 174 ASP A CA 1
ATOM 1214 C C . ASP A 1 174 ? -29.749 -65.019 35.053 1.00 89.00 174 ASP A C 1
ATOM 1216 O O . ASP A 1 174 ? -30.243 -65.833 34.263 1.00 89.00 174 ASP A O 1
ATOM 1220 N N . TYR A 1 175 ? -28.754 -64.201 34.720 1.00 91.75 175 TYR A N 1
ATOM 1221 C CA . TYR A 1 175 ? -28.089 -64.138 33.425 1.00 91.75 175 TYR A CA 1
ATOM 1222 C C . TYR A 1 175 ? -26.580 -64.271 33.618 1.00 91.75 175 TYR A C 1
ATOM 1224 O O . TYR A 1 175 ? -26.021 -63.771 34.593 1.00 91.75 175 TYR A O 1
ATOM 1232 N N . THR A 1 176 ? -25.908 -64.912 32.667 1.00 92.06 176 THR A N 1
ATOM 1233 C CA . THR A 1 176 ? -24.443 -64.953 32.597 1.00 92.06 176 THR A CA 1
ATOM 1234 C C . THR A 1 176 ? -23.959 -64.048 31.473 1.00 92.06 176 THR A C 1
ATOM 1236 O O . THR A 1 176 ? -24.540 -64.040 30.388 1.00 92.06 176 THR A O 1
ATOM 1239 N N . VAL A 1 177 ? -22.908 -63.274 31.730 1.00 92.50 177 VAL A N 1
ATOM 1240 C CA . VAL A 1 177 ? -22.265 -62.389 30.753 1.00 92.50 177 VAL A CA 1
ATOM 1241 C C . VAL A 1 177 ? -20.801 -62.788 30.653 1.00 92.50 177 VAL A C 1
ATOM 1243 O O . VAL A 1 177 ? -20.063 -62.611 31.619 1.00 92.50 177 VAL A O 1
ATOM 1246 N N . ASN A 1 178 ? -20.384 -63.324 29.503 1.00 92.50 178 ASN A N 1
ATOM 1247 C CA . ASN A 1 178 ? -18.964 -63.493 29.180 1.00 92.50 178 ASN A CA 1
ATOM 1248 C C . ASN A 1 178 ? -18.467 -62.313 28.348 1.00 92.50 178 ASN A C 1
ATOM 1250 O O . ASN A 1 178 ? -19.210 -61.803 27.503 1.00 92.50 178 ASN A O 1
ATOM 1254 N N . VAL A 1 179 ? -17.214 -61.914 28.558 1.00 93.25 179 VAL A N 1
ATOM 1255 C CA . VAL A 1 179 ? -16.585 -60.799 27.844 1.00 93.25 179 VAL A CA 1
ATOM 1256 C C . VAL A 1 179 ? -15.230 -61.242 27.312 1.00 93.25 179 VAL A C 1
ATOM 1258 O O . VAL A 1 179 ? -14.355 -61.630 28.078 1.00 93.25 179 VAL A O 1
ATOM 1261 N N . VAL A 1 180 ? -15.048 -61.158 25.997 1.00 89.69 180 VAL A N 1
ATOM 1262 C CA . VAL A 1 180 ? -13.780 -61.461 25.321 1.00 89.69 180 VAL A CA 1
ATOM 1263 C C . VAL A 1 180 ? -13.305 -60.197 24.617 1.00 89.69 180 VAL A C 1
ATOM 1265 O O . VAL A 1 180 ? -14.100 -59.552 23.942 1.00 89.69 180 VAL A O 1
ATOM 1268 N N . ASN A 1 181 ? -12.030 -59.839 24.750 1.00 88.56 181 ASN A N 1
ATOM 1269 C CA . ASN A 1 181 ? -11.418 -58.710 24.052 1.00 88.56 181 ASN A CA 1
ATOM 1270 C C . ASN A 1 181 ? -10.205 -59.194 23.251 1.00 88.56 181 ASN A C 1
ATOM 1272 O O . ASN A 1 181 ? -9.269 -59.739 23.832 1.00 88.56 181 ASN A O 1
ATOM 1276 N N . ASP A 1 182 ? -10.235 -59.016 21.929 1.00 84.12 182 ASP A N 1
ATOM 1277 C CA . ASP A 1 182 ? -9.163 -59.416 21.000 1.00 84.12 182 ASP A CA 1
ATOM 1278 C C . ASP A 1 182 ? -8.697 -60.879 21.186 1.00 84.12 182 ASP A C 1
ATOM 1280 O O . ASP A 1 182 ? -7.511 -61.201 21.216 1.00 84.12 182 ASP A O 1
ATOM 1284 N N . GLY A 1 183 ? -9.662 -61.779 21.407 1.00 81.62 183 GLY A N 1
ATOM 1285 C CA . GLY A 1 183 ? -9.432 -63.205 21.676 1.00 81.62 183 GLY A CA 1
ATOM 1286 C C . GLY A 1 183 ? -9.070 -63.562 23.126 1.00 81.62 183 GLY A C 1
ATOM 1287 O O . GLY A 1 183 ? -9.134 -64.736 23.485 1.00 81.62 183 GLY A O 1
ATOM 1288 N N . LYS A 1 184 ? -8.752 -62.588 23.989 1.00 82.62 184 LYS A N 1
ATOM 1289 C CA . LYS A 1 184 ? -8.503 -62.813 25.422 1.00 82.62 184 LYS A CA 1
ATOM 1290 C C . LYS A 1 184 ? -9.812 -62.783 26.212 1.00 82.62 184 LYS A C 1
ATOM 1292 O O . LYS A 1 184 ? -10.506 -61.769 26.227 1.00 82.62 184 LYS A O 1
ATOM 1297 N N . ASP A 1 185 ? -10.127 -63.873 26.906 1.00 88.81 185 ASP A N 1
ATOM 1298 C CA . ASP A 1 185 ? -11.276 -63.937 27.817 1.00 88.81 185 ASP A CA 1
ATOM 1299 C C . ASP A 1 185 ? -11.001 -63.128 29.103 1.00 88.81 185 ASP A C 1
ATOM 1301 O O . ASP A 1 185 ? -9.922 -63.230 29.694 1.00 88.81 185 ASP A O 1
ATOM 1305 N N . PHE A 1 186 ? -11.955 -62.282 29.503 1.00 86.25 186 PHE A N 1
ATOM 1306 C CA . PHE A 1 186 ? -11.920 -61.466 30.725 1.00 86.25 186 PHE A CA 1
ATOM 1307 C C . PHE A 1 186 ? -12.804 -62.062 31.843 1.00 86.25 186 PHE A C 1
ATOM 1309 O O . PHE A 1 186 ? -12.796 -61.548 32.963 1.00 86.25 186 PHE A O 1
ATOM 1316 N N . GLY A 1 187 ? -13.523 -63.156 31.565 1.00 83.75 187 GLY A N 1
ATOM 1317 C CA . GLY A 1 187 ? -14.302 -63.949 32.510 1.00 83.75 187 GLY A CA 1
ATOM 1318 C C . GLY A 1 187 ? -15.821 -63.854 32.327 1.00 83.75 187 GLY A C 1
ATOM 1319 O O . GLY A 1 187 ? -16.368 -62.852 31.859 1.00 83.75 187 GLY A O 1
ATOM 1320 N N . THR A 1 188 ? -16.520 -64.905 32.775 1.00 89.62 188 THR A N 1
ATOM 1321 C CA . THR A 1 188 ? -17.986 -64.926 32.883 1.00 89.62 188 THR A CA 1
ATOM 1322 C C . THR A 1 188 ? -18.424 -64.439 34.262 1.00 89.62 188 THR A C 1
ATOM 1324 O O . THR A 1 188 ? -18.034 -65.011 35.278 1.00 89.62 188 THR A O 1
ATOM 1327 N N . SER A 1 189 ? -19.303 -63.440 34.300 1.00 86.69 189 SER A N 1
ATOM 1328 C CA . SER A 1 189 ? -19.999 -62.987 35.513 1.00 86.69 189 SER A CA 1
ATOM 1329 C C . SER A 1 189 ? -21.467 -63.425 35.506 1.00 86.69 189 SER A C 1
ATOM 1331 O O . SER A 1 189 ? -22.078 -63.525 34.443 1.00 86.69 189 SER A O 1
ATOM 1333 N N . THR A 1 190 ? -22.051 -63.670 36.685 1.00 89.88 190 THR A N 1
ATOM 1334 C CA . THR A 1 190 ? -23.495 -63.940 36.845 1.00 89.88 190 THR A CA 1
ATOM 1335 C C . THR A 1 190 ? -24.177 -62.738 37.493 1.00 89.88 190 THR A C 1
ATOM 1337 O O . THR A 1 190 ? -23.658 -62.193 38.465 1.00 89.88 190 THR A O 1
ATOM 1340 N N . ILE A 1 191 ? -25.331 -62.331 36.965 1.00 88.50 191 ILE A N 1
ATOM 1341 C CA . ILE A 1 191 ? -26.118 -61.182 37.428 1.00 88.50 191 ILE A CA 1
ATOM 1342 C C . ILE A 1 191 ? -27.612 -61.521 37.508 1.00 88.50 191 ILE A C 1
ATOM 1344 O O . ILE A 1 191 ? -28.156 -62.172 36.617 1.00 88.50 191 ILE A O 1
ATOM 1348 N N . THR A 1 192 ? -28.298 -61.022 38.535 1.00 85.50 192 THR A N 1
ATOM 1349 C CA . THR A 1 192 ? -29.749 -61.199 38.704 1.00 85.50 192 THR A CA 1
ATOM 1350 C C . THR A 1 192 ? -30.509 -59.983 38.172 1.00 85.50 192 THR A C 1
ATOM 1352 O O . THR A 1 192 ? -30.329 -58.865 38.660 1.00 85.50 192 THR A O 1
ATOM 1355 N N . VAL A 1 193 ? -31.410 -60.187 37.209 1.00 83.88 193 VAL A N 1
ATOM 1356 C CA . VAL A 1 193 ? -32.403 -59.177 36.808 1.00 83.88 193 VAL A CA 1
ATOM 1357 C C . VAL A 1 193 ? -33.671 -59.382 37.638 1.00 83.88 193 VAL A C 1
ATOM 1359 O O . VAL A 1 193 ? -34.177 -60.498 37.747 1.00 83.88 193 VAL A O 1
ATOM 1362 N N . ALA A 1 194 ? -34.205 -58.307 38.216 1.00 78.62 194 ALA A N 1
ATOM 1363 C CA . ALA A 1 194 ? -35.373 -58.321 39.093 1.00 78.62 194 ALA A CA 1
ATOM 1364 C C . ALA A 1 194 ? -36.466 -57.373 38.575 1.00 78.62 194 ALA A C 1
ATOM 1366 O O . ALA A 1 194 ? -36.210 -56.502 37.744 1.00 78.62 194 ALA A O 1
ATOM 1367 N N . ALA A 1 195 ? -37.697 -57.539 39.065 1.00 78.25 195 ALA A N 1
ATOM 1368 C CA . ALA A 1 195 ? -38.787 -56.621 38.746 1.00 78.25 195 ALA A CA 1
ATOM 1369 C C . ALA A 1 195 ? -38.467 -55.221 39.295 1.00 78.25 195 ALA A C 1
ATOM 1371 O O . ALA A 1 195 ? -38.030 -55.096 40.440 1.00 78.25 195 ALA A O 1
ATOM 1372 N N . GLN A 1 196 ? -38.651 -54.178 38.484 1.00 78.69 196 GLN A N 1
ATOM 1373 C CA . GLN A 1 196 ? -38.393 -52.796 38.895 1.00 78.69 196 GLN A CA 1
ATOM 1374 C C . GLN A 1 196 ? -39.331 -52.405 40.046 1.00 78.69 196 GLN A C 1
ATOM 1376 O O . GLN A 1 196 ? -40.535 -52.651 39.976 1.00 78.69 196 GLN A O 1
ATOM 1381 N N . LYS A 1 197 ? -38.771 -51.825 41.108 1.00 86.12 197 LYS A N 1
ATOM 1382 C CA . LYS A 1 197 ? -39.484 -51.385 42.310 1.00 86.12 197 LYS A CA 1
ATOM 1383 C C . LYS A 1 197 ? -38.837 -50.123 42.877 1.00 86.12 197 LYS A C 1
ATOM 1385 O O . LYS A 1 197 ? -37.657 -49.878 42.638 1.00 86.12 197 LYS A O 1
ATOM 1390 N N . ILE A 1 198 ? -39.583 -49.355 43.664 1.00 89.44 198 ILE A N 1
ATOM 1391 C CA . ILE A 1 198 ? -39.038 -48.196 44.381 1.00 89.44 198 ILE A CA 1
ATOM 1392 C C . ILE A 1 198 ? -38.031 -48.681 45.442 1.00 89.44 198 ILE A C 1
ATOM 1394 O O . ILE A 1 198 ? -38.238 -49.710 46.089 1.00 89.44 198 ILE A O 1
ATOM 1398 N N . ALA A 1 199 ? -36.918 -47.962 45.594 1.00 88.94 199 ALA A N 1
ATOM 1399 C CA . ALA A 1 199 ? -35.882 -48.254 46.591 1.00 88.94 199 ALA A CA 1
ATOM 1400 C C . ALA A 1 199 ? -35.439 -47.021 47.394 1.00 88.94 199 ALA A C 1
ATOM 1402 O O . ALA A 1 199 ? -35.093 -47.156 48.566 1.00 88.94 199 ALA A O 1
ATOM 1403 N N . LYS A 1 200 ? -35.501 -45.819 46.805 1.00 92.00 200 LYS A N 1
ATOM 1404 C CA . LYS A 1 200 ? -35.315 -44.542 47.510 1.00 92.00 200 LYS A CA 1
ATOM 1405 C C . LYS A 1 200 ? -36.377 -43.543 47.055 1.00 92.00 200 LYS A C 1
ATOM 1407 O O . LYS A 1 200 ? -36.655 -43.432 45.865 1.00 92.00 200 LYS A O 1
ATOM 1412 N N . ILE A 1 201 ? -36.922 -42.783 47.999 1.00 92.50 201 ILE A N 1
ATOM 1413 C CA . ILE A 1 201 ? -37.650 -41.537 47.739 1.00 92.50 201 ILE A CA 1
ATOM 1414 C C . ILE A 1 201 ? -36.798 -40.415 48.341 1.00 92.50 201 ILE A C 1
ATOM 1416 O O . ILE A 1 201 ? -36.160 -40.609 49.375 1.00 92.50 201 ILE A O 1
ATOM 1420 N N . GLU A 1 202 ? -36.748 -39.257 47.696 1.00 91.69 202 GLU A N 1
ATOM 1421 C CA . GLU A 1 202 ? -35.941 -38.120 48.128 1.00 91.69 202 GLU A CA 1
ATOM 1422 C C . GLU A 1 202 ? -36.701 -36.825 47.867 1.00 91.69 202 GLU A C 1
ATOM 1424 O O . GLU A 1 202 ? -36.970 -36.487 46.721 1.00 91.69 202 GLU A O 1
ATOM 1429 N N . ILE A 1 203 ? -37.069 -36.092 48.916 1.00 91.19 203 ILE A N 1
ATOM 1430 C CA . ILE A 1 203 ? -37.654 -34.756 48.761 1.00 91.19 203 ILE A CA 1
ATOM 1431 C C . ILE A 1 203 ? -36.474 -33.797 48.580 1.00 91.19 203 ILE A C 1
ATOM 1433 O O . ILE A 1 203 ? -35.713 -33.569 49.516 1.00 91.19 203 ILE A O 1
ATOM 1437 N N . THR A 1 204 ? -36.280 -33.310 47.355 1.00 85.69 204 THR A N 1
ATOM 1438 C CA . THR A 1 204 ? -35.086 -32.557 46.934 1.00 85.69 204 THR A CA 1
ATOM 1439 C C . THR A 1 204 ? -35.136 -31.084 47.325 1.00 85.69 204 THR A C 1
ATOM 1441 O O . THR A 1 204 ? -34.097 -30.441 47.451 1.00 85.69 204 THR A O 1
ATOM 1444 N N . SER A 1 205 ? -36.329 -30.538 47.557 1.00 79.56 205 SER A N 1
ATOM 1445 C CA . SER A 1 205 ? -36.477 -29.198 48.125 1.00 79.56 205 SER A CA 1
ATOM 1446 C C . SER A 1 205 ? -36.083 -29.163 49.608 1.00 79.56 205 SER A C 1
ATOM 1448 O O . SER A 1 205 ? -36.434 -30.053 50.374 1.00 79.56 205 SER A O 1
ATOM 1450 N N . THR A 1 206 ? -35.446 -28.071 50.039 1.00 78.62 206 THR A N 1
ATOM 1451 C CA . THR A 1 206 ? -35.234 -27.717 51.462 1.00 78.62 206 THR A CA 1
ATOM 1452 C C . THR A 1 206 ? -36.169 -26.593 51.938 1.00 78.62 206 THR A C 1
ATOM 1454 O O . THR A 1 206 ? -36.261 -26.284 53.132 1.00 78.62 206 THR A O 1
ATOM 1457 N N . ARG A 1 207 ? -36.891 -25.972 50.995 1.00 77.25 207 ARG A N 1
ATOM 1458 C CA . ARG A 1 207 ? -37.847 -24.880 51.212 1.00 77.25 207 ARG A CA 1
ATOM 1459 C C . ARG A 1 207 ? -39.135 -25.134 50.427 1.00 77.25 207 ARG A C 1
ATOM 1461 O O . ARG A 1 207 ? -39.090 -25.778 49.382 1.00 77.25 207 ARG A O 1
ATOM 1468 N N . LEU A 1 208 ? -40.268 -24.631 50.914 1.00 81.19 208 LEU A N 1
ATOM 1469 C CA . LEU A 1 208 ? -41.557 -24.684 50.218 1.00 81.19 208 LEU A CA 1
ATOM 1470 C C . LEU A 1 208 ? -41.786 -23.348 49.499 1.00 81.19 208 LEU A C 1
ATOM 1472 O O . LEU A 1 208 ? -41.910 -22.311 50.156 1.00 81.19 208 LEU A O 1
ATOM 1476 N N . GLY A 1 209 ? -41.833 -23.373 48.166 1.00 75.44 209 GLY A N 1
ATOM 1477 C CA . GLY A 1 209 ? -42.191 -22.206 47.353 1.00 75.44 209 GLY A CA 1
ATOM 1478 C C . GLY A 1 209 ? -43.700 -21.956 47.381 1.00 75.44 209 GLY A C 1
ATOM 1479 O O . GLY A 1 209 ? -44.473 -22.900 47.539 1.00 75.44 209 GLY A O 1
ATOM 1480 N N . LEU A 1 210 ? -44.133 -20.702 47.232 1.00 77.44 210 LEU A N 1
ATOM 1481 C CA . LEU A 1 210 ? -45.544 -20.312 47.331 1.00 77.44 210 LEU A CA 1
ATOM 1482 C C . LEU A 1 210 ? -46.045 -19.627 46.055 1.00 77.44 210 LEU A C 1
ATOM 1484 O O . LEU A 1 210 ? -45.428 -18.688 45.562 1.00 77.44 210 LEU A O 1
ATOM 1488 N N . SER A 1 211 ? -47.215 -20.048 45.574 1.00 70.62 211 SER A N 1
ATOM 1489 C CA . SER A 1 211 ? -47.998 -19.323 44.568 1.00 70.62 211 SER A CA 1
ATOM 1490 C C . SER A 1 211 ? -49.132 -18.521 45.220 1.00 70.62 211 SER A C 1
ATOM 1492 O O . SER A 1 211 ? -49.624 -18.892 46.290 1.00 70.62 211 SER A O 1
ATOM 1494 N N . ASN A 1 212 ? -49.553 -17.438 44.556 1.00 61.12 212 ASN A N 1
ATOM 1495 C CA . ASN A 1 212 ? -50.529 -16.440 45.019 1.00 61.12 212 ASN A CA 1
ATOM 1496 C C . ASN A 1 212 ? -50.118 -15.711 46.315 1.00 61.12 212 ASN A C 1
ATOM 1498 O O . ASN A 1 212 ? -50.845 -15.701 47.310 1.00 61.12 212 ASN A O 1
ATOM 1502 N N . ILE A 1 213 ? -48.948 -15.062 46.300 1.00 60.69 213 ILE A N 1
ATOM 1503 C CA . ILE A 1 213 ? -48.484 -14.203 47.400 1.00 60.69 213 ILE A CA 1
ATOM 1504 C C . ILE A 1 213 ? -49.265 -12.876 47.370 1.00 60.69 213 ILE A C 1
ATOM 1506 O O . ILE A 1 213 ? -48.873 -11.906 46.726 1.00 60.69 213 ILE A O 1
ATOM 1510 N N . SER A 1 214 ? -50.417 -12.834 48.038 1.00 55.44 214 SER A N 1
ATOM 1511 C CA . SER A 1 214 ? -51.223 -11.618 48.223 1.00 55.44 214 SER A CA 1
ATOM 1512 C C . SER A 1 214 ? -52.045 -11.698 49.509 1.00 55.44 214 SER A C 1
ATOM 1514 O O . SER A 1 214 ? -52.740 -12.682 49.750 1.00 55.44 214 SER A O 1
ATOM 1516 N N . ASN A 1 215 ? -52.002 -10.643 50.329 1.00 53.28 215 ASN A N 1
ATOM 1517 C CA . ASN A 1 215 ? -52.560 -10.619 51.694 1.00 53.28 215 ASN A CA 1
ATOM 1518 C C . ASN A 1 215 ? -54.106 -10.650 51.789 1.00 53.28 215 ASN A C 1
ATOM 1520 O O . ASN A 1 215 ? -54.649 -10.479 52.878 1.00 53.28 215 ASN A O 1
ATOM 1524 N N . SER A 1 216 ? -54.827 -10.838 50.680 1.00 51.78 216 SER A N 1
ATOM 1525 C CA . SER A 1 216 ? -56.280 -10.625 50.579 1.00 51.78 216 SER A CA 1
ATOM 1526 C C . SER A 1 216 ? -57.116 -11.853 50.185 1.00 51.78 216 SER A C 1
ATOM 1528 O O . SER A 1 216 ? -58.342 -11.771 50.241 1.00 51.78 216 SER A O 1
ATOM 1530 N N . THR A 1 217 ? -56.518 -12.993 49.808 1.00 48.09 217 THR A N 1
ATOM 1531 C CA . THR A 1 217 ? -57.273 -14.193 49.374 1.00 48.09 217 THR A CA 1
ATOM 1532 C C . THR A 1 217 ? -56.780 -15.487 50.030 1.00 48.09 217 THR A C 1
ATOM 1534 O O . THR A 1 217 ? -55.606 -15.647 50.351 1.00 48.09 217 THR A O 1
ATOM 1537 N N . LYS A 1 218 ? -57.704 -16.428 50.278 1.00 54.47 218 LYS A N 1
ATOM 1538 C CA . LYS A 1 218 ? -57.490 -17.619 51.129 1.00 54.47 218 LYS A CA 1
ATOM 1539 C C . LYS A 1 218 ? -56.943 -18.850 50.379 1.00 54.47 218 LYS A C 1
ATOM 1541 O O . LYS A 1 218 ? -57.271 -19.975 50.745 1.00 54.47 218 LYS A O 1
ATOM 1546 N N . THR A 1 219 ? -56.164 -18.657 49.312 1.00 59.94 219 THR A N 1
ATOM 1547 C CA . THR A 1 219 ? -55.779 -19.729 48.365 1.00 59.94 219 THR A CA 1
ATOM 1548 C C . THR A 1 219 ? -54.319 -19.630 47.906 1.00 59.94 219 THR A C 1
ATOM 1550 O O . THR A 1 219 ? -54.021 -19.544 46.711 1.00 59.94 219 THR A O 1
ATOM 1553 N N . GLN A 1 220 ? -53.394 -19.657 48.868 1.00 76.06 220 GLN A N 1
ATOM 1554 C CA . GLN A 1 220 ? -51.979 -19.941 48.597 1.00 76.06 220 GLN A CA 1
ATOM 1555 C C . GLN A 1 220 ? -51.814 -21.414 48.202 1.00 76.06 220 GLN A C 1
ATOM 1557 O O . GLN A 1 220 ? -52.522 -22.270 48.724 1.00 76.06 220 GLN A O 1
ATOM 1562 N N . THR A 1 221 ? -50.876 -21.725 47.309 1.00 81.31 221 THR A N 1
ATOM 1563 C CA . THR A 1 221 ? -50.508 -23.116 46.972 1.00 81.31 221 THR A CA 1
ATOM 1564 C C . THR A 1 221 ? -49.013 -23.303 47.185 1.00 81.31 221 THR A C 1
ATOM 1566 O O . THR A 1 221 ? -48.222 -22.510 46.675 1.00 81.31 221 THR A O 1
ATOM 1569 N N . GLY A 1 222 ? -48.634 -24.324 47.953 1.00 84.25 222 GLY A N 1
ATOM 1570 C CA . GLY A 1 222 ? -47.239 -24.669 48.217 1.00 84.25 222 GLY A CA 1
ATOM 1571 C C . GLY A 1 222 ? -46.679 -25.628 47.168 1.00 84.25 222 GLY A C 1
ATOM 1572 O O . GLY A 1 222 ? -47.383 -26.542 46.742 1.00 84.25 222 GLY A O 1
ATOM 1573 N N . PHE A 1 223 ? -45.415 -25.449 46.791 1.00 85.31 223 PHE A N 1
ATOM 1574 C CA . PHE A 1 223 ? -44.707 -26.296 45.832 1.00 85.31 223 PHE A CA 1
ATOM 1575 C C . PHE A 1 223 ? -43.347 -26.750 46.371 1.00 85.31 223 PHE A C 1
ATOM 1577 O O . PHE A 1 223 ? -42.583 -25.956 46.927 1.00 85.31 223 PHE A O 1
ATOM 1584 N N . ALA A 1 224 ? -43.048 -28.032 46.175 1.00 85.75 224 ALA A N 1
ATOM 1585 C CA . ALA A 1 224 ? -41.765 -28.664 46.462 1.00 85.75 224 ALA A CA 1
ATOM 1586 C C . ALA A 1 224 ? -41.410 -29.671 45.357 1.00 85.75 224 ALA A C 1
ATOM 1588 O O . ALA A 1 224 ? -42.263 -30.057 44.560 1.00 85.75 224 ALA A O 1
ATOM 1589 N N . THR A 1 225 ? -40.160 -30.119 45.325 1.00 88.38 225 THR A N 1
ATOM 1590 C CA . THR A 1 225 ? -39.660 -31.123 44.375 1.00 88.38 225 THR A CA 1
ATOM 1591 C C . THR A 1 225 ? -39.263 -32.413 45.084 1.00 88.38 225 THR A C 1
ATOM 1593 O O . THR A 1 225 ? -38.892 -32.400 46.263 1.00 88.38 225 THR A O 1
ATOM 1596 N N . TYR A 1 226 ? -39.350 -33.528 44.364 1.00 90.38 226 TYR A N 1
ATOM 1597 C CA . TYR A 1 226 ? -38.887 -34.836 44.811 1.00 90.38 226 TYR A CA 1
ATOM 1598 C C . TYR A 1 226 ? -38.287 -35.643 43.658 1.00 90.38 226 TYR A C 1
ATOM 1600 O O . TYR A 1 226 ? -38.576 -35.394 42.488 1.00 90.38 226 TYR A O 1
ATOM 1608 N N . LYS A 1 227 ? -37.488 -36.647 44.014 1.00 91.56 227 LYS A N 1
ATOM 1609 C CA . LYS A 1 227 ? -37.007 -37.715 43.142 1.00 91.56 227 LYS A CA 1
ATOM 1610 C C . LYS A 1 227 ? -37.361 -39.081 43.719 1.00 91.56 227 LYS A C 1
ATOM 1612 O O . LYS A 1 227 ? -37.512 -39.250 44.932 1.00 91.56 227 LYS A O 1
ATOM 1617 N N . VAL A 1 228 ? -37.477 -40.067 42.841 1.00 90.88 228 VAL A N 1
ATOM 1618 C CA . VAL A 1 228 ? -37.715 -41.475 43.170 1.00 90.88 228 VAL A CA 1
ATOM 1619 C C . VAL A 1 228 ? -36.705 -42.309 42.409 1.00 90.88 228 VAL A C 1
ATOM 1621 O O . VAL A 1 228 ? -36.564 -42.144 41.200 1.00 90.88 228 VAL A O 1
ATOM 1624 N N . PHE A 1 229 ? -36.033 -43.219 43.106 1.00 88.00 229 PHE A N 1
ATOM 1625 C CA . PHE A 1 229 ? -35.046 -44.109 42.511 1.00 88.00 229 PHE A CA 1
ATOM 1626 C C . PHE A 1 229 ? -35.462 -45.570 42.654 1.00 88.00 229 PHE A C 1
ATOM 1628 O O . PHE A 1 229 ? -35.988 -45.984 43.698 1.00 88.00 229 PHE A O 1
ATOM 1635 N N . ASP A 1 230 ? -35.213 -46.350 41.603 1.00 87.06 230 ASP A N 1
ATOM 1636 C CA . ASP A 1 230 ? -35.410 -47.799 41.623 1.00 87.06 230 ASP A CA 1
ATOM 1637 C C . ASP A 1 230 ? -34.266 -48.538 42.338 1.00 87.06 230 ASP A C 1
ATOM 1639 O O . ASP A 1 230 ? -33.288 -47.930 42.782 1.00 87.06 230 ASP A O 1
ATOM 1643 N N . GLN A 1 231 ? -34.361 -49.868 42.456 1.00 81.44 231 GLN A N 1
ATOM 1644 C CA . GLN A 1 231 ? -33.330 -50.676 43.124 1.00 81.44 231 GLN A CA 1
ATOM 1645 C C . GLN A 1 231 ? -31.947 -50.669 42.449 1.00 81.44 231 GLN A C 1
ATOM 1647 O O . GLN A 1 231 ? -31.011 -51.239 43.004 1.00 81.44 231 GLN A O 1
ATOM 1652 N N . TYR A 1 232 ? -31.823 -50.072 41.264 1.00 82.44 232 TYR A N 1
ATOM 1653 C CA . TYR A 1 232 ? -30.571 -49.937 40.523 1.00 82.44 232 TYR A CA 1
ATOM 1654 C C . TYR A 1 232 ? -30.012 -48.505 40.585 1.00 82.44 232 TYR A C 1
ATOM 1656 O O . TYR A 1 232 ? -28.934 -48.246 40.054 1.00 82.44 232 TYR A O 1
ATOM 1664 N N . GLY A 1 233 ? -30.723 -47.581 41.241 1.00 78.06 233 GLY A N 1
ATOM 1665 C CA . GLY A 1 233 ? -30.343 -46.175 41.351 1.00 78.06 233 GLY A CA 1
ATOM 1666 C C . GLY A 1 233 ? -30.745 -45.312 40.153 1.00 78.06 233 GLY A C 1
ATOM 1667 O O . GLY A 1 233 ? -30.299 -44.169 40.078 1.00 78.06 233 GLY A O 1
ATOM 1668 N N . ASN A 1 234 ? -31.582 -45.803 39.228 1.00 80.38 234 ASN A N 1
ATOM 1669 C CA . ASN A 1 234 ? -32.111 -44.952 38.158 1.00 80.38 234 ASN A CA 1
ATOM 1670 C C . ASN A 1 234 ? -33.147 -43.988 38.727 1.00 80.38 234 ASN A C 1
ATOM 1672 O O . ASN A 1 234 ? -34.010 -44.406 39.497 1.00 80.38 234 ASN A O 1
ATOM 1676 N N . ASP A 1 235 ? -33.121 -42.738 38.274 1.00 85.19 235 ASP A N 1
ATOM 1677 C CA . ASP A 1 235 ? -34.222 -41.802 38.481 1.00 85.19 235 ASP A CA 1
ATOM 1678 C C . ASP A 1 235 ? -35.453 -42.286 37.688 1.00 85.19 235 ASP A C 1
ATOM 1680 O O . ASP A 1 235 ? -35.430 -42.367 36.459 1.00 85.19 235 ASP A O 1
ATOM 1684 N N . ILE A 1 236 ? -36.515 -42.655 38.405 1.00 88.00 236 ILE A N 1
ATOM 1685 C CA . ILE A 1 236 ? -37.788 -43.150 37.860 1.00 88.00 236 ILE A CA 1
ATOM 1686 C C . ILE A 1 236 ? -38.950 -42.198 38.167 1.00 88.00 236 ILE A C 1
ATOM 1688 O O . ILE A 1 236 ? -40.108 -42.612 38.136 1.00 88.00 236 ILE A O 1
ATOM 1692 N N . THR A 1 237 ? -38.663 -40.936 38.484 1.00 89.25 237 THR A N 1
ATOM 1693 C CA . THR A 1 237 ? -39.598 -39.976 39.099 1.00 89.25 237 THR A CA 1
ATOM 1694 C C . THR A 1 237 ? -40.883 -39.709 38.298 1.00 89.25 237 THR A C 1
ATOM 1696 O O . THR A 1 237 ? -41.921 -39.428 38.890 1.00 89.25 237 THR A O 1
ATOM 1699 N N . THR A 1 238 ? -40.852 -39.848 36.971 1.00 86.44 238 THR A N 1
ATOM 1700 C CA . THR A 1 238 ? -42.016 -39.691 36.069 1.00 86.44 238 THR A CA 1
ATOM 1701 C C . THR A 1 238 ? -42.695 -41.018 35.694 1.00 86.44 238 THR A C 1
ATOM 1703 O O . THR A 1 238 ? -43.641 -41.054 34.906 1.00 86.44 238 THR A O 1
ATOM 1706 N N . SER A 1 239 ? -42.219 -42.148 36.228 1.00 85.31 239 SER A N 1
ATOM 1707 C CA . SER A 1 239 ? -42.788 -43.470 35.946 1.00 85.31 239 SER A CA 1
ATOM 1708 C C . SER A 1 239 ? -44.162 -43.662 36.594 1.00 85.31 239 SER A C 1
ATOM 1710 O O . SER A 1 239 ? -44.499 -43.038 37.600 1.00 85.31 239 SER A O 1
ATOM 1712 N N . SER A 1 240 ? -44.945 -44.613 36.080 1.00 83.50 240 SER A N 1
ATOM 1713 C CA . SER A 1 240 ? -46.207 -45.027 36.707 1.00 83.50 240 SER A CA 1
ATOM 1714 C C . SER A 1 240 ? -46.032 -45.650 38.100 1.00 83.50 240 SER A C 1
ATOM 1716 O O . SER A 1 240 ? -47.006 -45.710 38.842 1.00 83.50 240 SER A O 1
ATOM 1718 N N . LEU A 1 241 ? -44.822 -46.098 38.468 1.00 85.62 241 LEU A N 1
ATOM 1719 C CA . LEU A 1 241 ? -44.510 -46.534 39.834 1.00 85.62 241 LEU A CA 1
ATOM 1720 C C . LEU A 1 241 ? -44.334 -45.319 40.756 1.00 85.62 241 LEU A C 1
ATOM 1722 O O . LEU A 1 241 ? -44.989 -45.238 41.789 1.00 85.62 241 LEU A O 1
ATOM 1726 N N . ALA A 1 242 ? -43.494 -44.354 40.369 1.00 86.00 242 ALA A N 1
ATOM 1727 C CA . ALA A 1 242 ? -43.253 -43.137 41.150 1.00 86.00 242 ALA A CA 1
ATOM 1728 C C . ALA A 1 242 ? -44.516 -42.270 41.305 1.00 86.00 242 ALA A C 1
ATOM 1730 O O . ALA A 1 242 ? -44.781 -41.747 42.383 1.00 86.00 242 ALA A O 1
ATOM 1731 N N . ASN A 1 243 ? -45.349 -42.206 40.266 1.00 87.19 243 ASN A N 1
ATOM 1732 C CA . ASN A 1 243 ? -46.658 -41.550 40.302 1.00 87.19 243 ASN A CA 1
ATOM 1733 C C . ASN A 1 243 ? -47.738 -42.338 41.082 1.00 87.19 243 ASN A C 1
ATOM 1735 O O . ASN A 1 243 ? -48.873 -41.877 41.180 1.00 87.19 243 ASN A O 1
ATOM 1739 N N . GLY A 1 244 ? -47.405 -43.513 41.632 1.00 84.81 244 GLY A N 1
ATOM 1740 C CA . GLY A 1 244 ? -48.240 -44.278 42.566 1.00 84.81 244 GLY A CA 1
ATOM 1741 C C . GLY A 1 244 ? -47.958 -43.991 44.049 1.00 84.81 244 GLY A C 1
ATOM 1742 O O . GLY A 1 244 ? -48.553 -44.633 44.915 1.00 84.81 244 GLY A O 1
ATOM 1743 N N . LEU A 1 245 ? -47.045 -43.062 44.359 1.00 91.50 245 LEU A N 1
ATOM 1744 C CA . LEU A 1 245 ? -46.682 -42.712 45.732 1.00 91.50 245 LEU A CA 1
ATOM 1745 C C . LEU A 1 245 ? -47.834 -42.062 46.510 1.00 91.50 245 LEU A C 1
ATOM 1747 O O . LEU A 1 245 ? -48.591 -41.239 45.997 1.00 91.50 245 LEU A O 1
ATOM 1751 N N . SER A 1 246 ? -47.923 -42.402 47.796 1.00 90.94 246 SER A N 1
ATOM 1752 C CA . SER A 1 246 ? -48.826 -41.765 48.754 1.00 90.94 246 SER A CA 1
ATOM 1753 C C . SER A 1 246 ? -48.120 -40.617 49.473 1.00 90.94 246 SER A C 1
ATOM 1755 O O . SER A 1 246 ? -46.968 -40.749 49.887 1.00 90.94 246 SER A O 1
ATOM 1757 N N . TYR A 1 247 ? -48.817 -39.494 49.653 1.00 94.00 247 TYR A N 1
ATOM 1758 C CA . TYR A 1 247 ? -48.269 -38.278 50.259 1.00 94.00 247 TYR A CA 1
ATOM 1759 C C . TYR A 1 247 ? -49.098 -37.825 51.460 1.00 94.00 247 TYR A C 1
ATOM 1761 O O . TYR A 1 247 ? -50.316 -37.997 51.498 1.00 94.00 247 TYR A O 1
ATOM 1769 N N . GLN A 1 248 ? -48.437 -37.202 52.434 1.00 91.75 248 GLN A N 1
ATOM 1770 C CA . GLN A 1 248 ? -49.065 -36.608 53.609 1.00 91.75 248 GLN A CA 1
ATOM 1771 C C . GLN A 1 248 ? -48.369 -35.293 53.986 1.00 91.75 248 GLN A C 1
ATOM 1773 O O . GLN A 1 248 ? -47.142 -35.192 53.961 1.00 91.75 248 GLN A O 1
ATOM 1778 N N . CYS A 1 249 ? -49.153 -34.286 54.372 1.00 88.44 249 CYS A N 1
ATOM 1779 C CA . CYS A 1 249 ? -48.666 -33.072 55.025 1.00 88.44 249 CYS A CA 1
ATOM 1780 C C . CYS A 1 249 ? -49.635 -32.653 56.139 1.00 88.44 249 CYS A C 1
ATOM 1782 O O . CYS A 1 249 ? -50.800 -33.052 56.141 1.00 88.44 249 CYS A O 1
ATOM 1784 N N . GLY A 1 250 ? -49.166 -31.841 57.087 1.00 84.69 250 GLY A N 1
ATOM 1785 C CA . GLY A 1 250 ? -49.972 -31.418 58.240 1.00 84.69 250 GLY A CA 1
ATOM 1786 C C . GLY A 1 250 ? -50.977 -30.287 57.980 1.00 84.69 250 GLY A C 1
ATOM 1787 O O . GLY A 1 250 ? -51.625 -29.855 58.928 1.00 84.69 250 GLY A O 1
ATOM 1788 N N . ILE A 1 251 ? -51.075 -29.759 56.750 1.00 85.69 251 ILE A N 1
ATOM 1789 C CA . ILE A 1 251 ? -51.722 -28.456 56.486 1.00 85.69 251 ILE A CA 1
ATOM 1790 C C . ILE A 1 251 ? -52.805 -28.450 55.396 1.00 85.69 251 ILE A C 1
ATOM 1792 O O . ILE A 1 251 ? -53.385 -27.399 55.135 1.00 85.69 251 ILE A O 1
ATOM 1796 N N . GLY A 1 252 ? -53.099 -29.578 54.746 1.00 86.44 252 GLY A N 1
ATOM 1797 C CA . GLY A 1 252 ? -54.122 -29.626 53.698 1.00 86.44 252 GLY A CA 1
ATOM 1798 C C . GLY A 1 252 ? -54.033 -30.845 52.787 1.00 86.44 252 GLY A C 1
ATOM 1799 O O . GLY A 1 252 ? -53.442 -31.864 53.143 1.00 86.44 252 GLY A O 1
ATOM 1800 N N . ALA A 1 253 ? -54.628 -30.720 51.602 1.00 88.44 253 ALA A N 1
ATOM 1801 C CA . ALA A 1 253 ? -54.486 -31.698 50.533 1.00 88.44 253 ALA A CA 1
ATOM 1802 C C . ALA A 1 253 ? -53.077 -31.620 49.926 1.00 88.44 253 ALA A C 1
ATOM 1804 O O . ALA A 1 253 ? -52.504 -30.537 49.785 1.00 88.44 253 ALA A O 1
ATOM 1805 N N . ILE A 1 254 ? -52.532 -32.773 49.550 1.00 92.12 254 ILE A N 1
ATOM 1806 C CA . ILE A 1 254 ? -51.197 -32.907 48.974 1.00 92.12 254 ILE A CA 1
ATOM 1807 C C . ILE A 1 254 ? -51.242 -33.887 47.803 1.00 92.12 254 ILE A C 1
ATOM 1809 O O . ILE A 1 254 ? -51.797 -34.977 47.910 1.00 92.12 254 ILE A O 1
ATOM 1813 N N . GLU A 1 255 ? -50.659 -33.475 46.685 1.00 91.00 255 GLU A N 1
ATOM 1814 C CA . GLU A 1 255 ? -50.605 -34.218 45.429 1.00 91.00 255 GLU A CA 1
ATOM 1815 C C . GLU A 1 255 ? -49.141 -34.248 44.979 1.00 91.00 255 GLU A C 1
ATOM 1817 O O . GLU A 1 255 ? -48.526 -33.192 44.834 1.00 91.00 255 GLU A O 1
ATOM 1822 N N . GLY A 1 256 ? -48.563 -35.431 44.776 1.00 88.12 256 GLY A N 1
ATOM 1823 C CA . GLY A 1 256 ? -47.223 -35.578 44.208 1.00 88.12 256 GLY A CA 1
ATOM 1824 C C . GLY A 1 256 ? -47.293 -36.279 42.860 1.00 88.12 256 GLY A C 1
ATOM 1825 O O . GLY A 1 256 ? -47.896 -37.343 42.753 1.00 88.12 256 GLY A O 1
ATOM 1826 N N . LYS A 1 257 ? -46.711 -35.669 41.824 1.00 88.62 257 LYS A N 1
ATOM 1827 C CA . LYS A 1 257 ? -46.708 -36.200 40.457 1.00 88.62 257 LYS A CA 1
ATOM 1828 C C . LYS A 1 257 ? -45.536 -35.641 39.648 1.00 88.62 257 LYS A C 1
ATOM 1830 O O . LYS A 1 257 ? -45.219 -34.463 39.772 1.00 88.62 257 LYS A O 1
ATOM 1835 N N . ASP A 1 258 ? -44.902 -36.490 38.844 1.00 85.75 258 ASP A N 1
ATOM 1836 C CA . ASP A 1 258 ? -43.843 -36.143 37.883 1.00 85.75 258 ASP A CA 1
ATOM 1837 C C . ASP A 1 258 ? -42.706 -35.283 38.485 1.00 85.75 258 ASP A C 1
ATOM 1839 O O . ASP A 1 258 ? -42.165 -34.386 37.843 1.00 85.75 258 ASP A O 1
ATOM 1843 N N . GLY A 1 259 ? -42.347 -35.547 39.748 1.00 85.44 259 GLY A N 1
ATOM 1844 C CA . GLY A 1 259 ? -41.278 -34.848 40.479 1.00 85.44 259 GLY A CA 1
ATOM 1845 C C . GLY A 1 259 ? -41.687 -33.561 41.198 1.00 85.44 259 GLY A C 1
ATOM 1846 O O . GLY A 1 259 ? -40.885 -32.999 41.945 1.00 85.44 259 GLY A O 1
ATOM 1847 N N . VAL A 1 260 ? -42.940 -33.119 41.057 1.00 87.12 260 VAL A N 1
ATOM 1848 C CA . VAL A 1 260 ? -43.493 -31.954 41.762 1.00 87.12 260 VAL A CA 1
ATOM 1849 C C . VAL A 1 260 ? -44.487 -32.396 42.836 1.00 87.12 260 VAL A C 1
ATOM 1851 O O . VAL A 1 260 ? -45.397 -33.183 42.580 1.00 87.12 260 VAL A O 1
ATOM 1854 N N . ILE A 1 261 ? -44.331 -31.862 44.047 1.00 90.44 261 ILE A N 1
ATOM 1855 C CA . ILE A 1 261 ? -45.322 -31.937 45.122 1.00 90.44 261 ILE A CA 1
ATOM 1856 C C . ILE A 1 261 ? -46.053 -30.599 45.201 1.00 90.44 261 ILE A C 1
ATOM 1858 O O . ILE A 1 261 ? -45.432 -29.550 45.371 1.00 90.44 261 ILE A O 1
ATOM 1862 N N . LYS A 1 262 ? -47.379 -30.652 45.123 1.00 90.19 262 LYS A N 1
ATOM 1863 C CA . LYS A 1 262 ? -48.308 -29.533 45.266 1.00 90.19 262 LYS A CA 1
ATOM 1864 C C . LYS A 1 262 ? -49.082 -29.691 46.574 1.00 90.19 262 LYS A C 1
ATOM 1866 O O . LYS A 1 262 ? -49.655 -30.747 46.836 1.00 90.19 262 LYS A O 1
ATOM 1871 N N . ILE A 1 263 ? -49.141 -28.634 47.379 1.00 89.56 263 ILE A N 1
ATOM 1872 C CA . ILE A 1 263 ? -49.905 -28.576 48.631 1.00 89.56 263 ILE A CA 1
ATOM 1873 C C . ILE A 1 263 ? -50.983 -27.503 48.515 1.00 89.56 263 ILE A C 1
ATOM 1875 O O . ILE A 1 263 ? -50.681 -26.326 48.317 1.00 89.56 263 ILE A O 1
ATOM 1879 N N . THR A 1 264 ? -52.241 -27.908 48.681 1.00 87.44 264 THR A N 1
ATOM 1880 C CA . THR A 1 264 ? -53.400 -27.008 48.744 1.00 87.44 264 THR A CA 1
ATOM 1881 C C . THR A 1 264 ? -53.919 -26.993 50.187 1.00 87.44 264 THR A C 1
ATOM 1883 O O . THR A 1 264 ? -54.395 -28.027 50.664 1.00 87.44 264 THR A O 1
ATOM 1886 N N . PRO A 1 265 ? -53.798 -25.871 50.917 1.00 83.75 265 PRO A N 1
ATOM 1887 C CA . PRO A 1 265 ? -54.060 -25.825 52.350 1.00 83.75 265 PRO A CA 1
ATOM 1888 C C . PRO A 1 265 ? -55.549 -26.008 52.663 1.00 83.75 265 PRO A C 1
ATOM 1890 O O . PRO A 1 265 ? -56.418 -25.640 51.870 1.00 83.75 265 PRO A O 1
ATOM 1893 N N . SER A 1 266 ? -55.859 -26.559 53.837 1.00 78.00 266 SER A N 1
ATOM 1894 C CA . SER A 1 266 ? -57.238 -26.606 54.330 1.00 78.00 266 SER A CA 1
ATOM 1895 C C . SER A 1 266 ? -57.713 -25.219 54.797 1.00 78.00 266 SER A C 1
ATOM 1897 O O . SER A 1 266 ? -56.927 -24.301 55.045 1.00 78.00 266 SER A O 1
ATOM 1899 N N . GLY A 1 267 ? -59.037 -25.035 54.842 1.00 69.50 267 GLY A N 1
ATOM 1900 C CA . GLY A 1 267 ? -59.666 -23.714 54.937 1.00 69.50 267 GLY A CA 1
ATOM 1901 C C . GLY A 1 267 ? -59.156 -22.837 56.089 1.00 69.50 267 GLY A C 1
ATOM 1902 O O . GLY A 1 267 ? -59.141 -23.254 57.242 1.00 69.50 267 GLY A O 1
ATOM 1903 N N . ASN A 1 268 ? -58.831 -21.581 55.760 1.00 68.81 268 ASN A N 1
ATOM 1904 C CA . ASN A 1 268 ? -58.252 -20.542 56.628 1.00 68.81 268 ASN A CA 1
ATOM 1905 C C . ASN A 1 268 ? -56.757 -20.679 56.987 1.00 68.81 268 ASN A C 1
ATOM 1907 O O . ASN A 1 268 ? -56.243 -19.763 57.627 1.00 68.81 268 ASN A O 1
ATOM 1911 N N . ILE A 1 269 ? -56.034 -21.725 56.565 1.00 77.06 269 ILE A N 1
ATOM 1912 C CA . ILE A 1 269 ? -54.578 -21.792 56.787 1.00 77.06 269 ILE A CA 1
ATOM 1913 C C . ILE A 1 269 ? -53.841 -20.866 55.804 1.00 77.06 269 ILE A C 1
ATOM 1915 O O . ILE A 1 269 ? -53.993 -20.968 54.588 1.00 77.06 269 ILE A O 1
ATOM 1919 N N . ASN A 1 270 ? -53.010 -19.976 56.348 1.00 78.50 270 ASN A N 1
ATOM 1920 C CA . ASN A 1 270 ? -52.084 -19.118 55.611 1.00 78.50 270 ASN A CA 1
ATOM 1921 C C . ASN A 1 270 ? -50.676 -19.729 55.709 1.00 78.50 270 ASN A C 1
ATOM 1923 O O . ASN A 1 270 ? -50.077 -19.722 56.783 1.00 78.50 270 ASN A O 1
ATOM 1927 N N . ILE A 1 271 ? -50.153 -20.282 54.610 1.00 78.19 271 ILE A N 1
ATOM 1928 C CA . ILE A 1 271 ? -48.872 -21.009 54.606 1.00 78.19 271 ILE A CA 1
ATOM 1929 C C . ILE A 1 271 ? -47.706 -20.057 54.916 1.00 78.19 271 ILE A C 1
ATOM 1931 O O . ILE A 1 271 ? -46.770 -20.440 55.610 1.00 78.19 271 ILE A O 1
ATOM 1935 N N . LEU A 1 272 ? -47.801 -18.793 54.490 1.00 75.38 272 LEU A N 1
ATOM 1936 C CA . LEU A 1 272 ? -46.810 -17.745 54.773 1.00 75.38 272 LEU A CA 1
ATOM 1937 C C . LEU A 1 272 ? -46.645 -17.436 56.279 1.00 75.38 272 LEU A C 1
ATOM 1939 O O . LEU A 1 272 ? -45.651 -16.834 56.670 1.00 75.38 272 LEU A O 1
ATOM 1943 N N . GLN A 1 273 ? -47.593 -17.846 57.131 1.00 77.44 273 GLN A N 1
ATOM 1944 C CA . GLN A 1 273 ? -47.521 -17.688 58.593 1.00 77.44 273 GLN A CA 1
ATOM 1945 C C . GLN A 1 273 ? -46.911 -18.905 59.315 1.00 77.44 273 GLN A C 1
ATOM 1947 O O . GLN A 1 273 ? -46.859 -18.925 60.545 1.00 77.44 273 GLN A O 1
ATOM 1952 N N . LEU A 1 274 ? -46.454 -19.923 58.580 1.00 79.69 274 LEU A N 1
ATOM 1953 C CA . LEU A 1 274 ? -45.819 -21.116 59.136 1.00 79.69 274 LEU A CA 1
ATOM 1954 C C . LEU A 1 274 ? -44.291 -20.999 59.063 1.00 79.69 274 LEU A C 1
ATOM 1956 O O . LEU A 1 274 ? -43.739 -20.574 58.054 1.00 79.69 274 LEU A O 1
ATOM 1960 N N . ASN A 1 275 ? -43.591 -21.449 60.106 1.00 79.69 275 ASN A N 1
ATOM 1961 C CA . ASN A 1 275 ? -42.122 -21.516 60.087 1.00 79.69 275 ASN A CA 1
ATOM 1962 C C . ASN A 1 275 ? -41.620 -22.602 59.115 1.00 79.69 275 ASN A C 1
ATOM 1964 O O . ASN A 1 275 ? -40.608 -22.434 58.431 1.00 79.69 275 ASN A O 1
ATOM 1968 N N . SER A 1 276 ? -42.335 -23.727 59.056 1.00 86.44 276 SER A N 1
ATOM 1969 C CA . SER A 1 276 ? -42.039 -24.856 58.179 1.00 86.44 276 SER A CA 1
ATOM 1970 C C . SER A 1 276 ? -43.270 -25.733 57.938 1.00 86.44 276 SER A C 1
ATOM 1972 O O . SER A 1 276 ? -44.264 -25.655 58.661 1.00 86.44 276 SER A O 1
ATOM 1974 N N . VAL A 1 277 ? -43.190 -26.590 56.91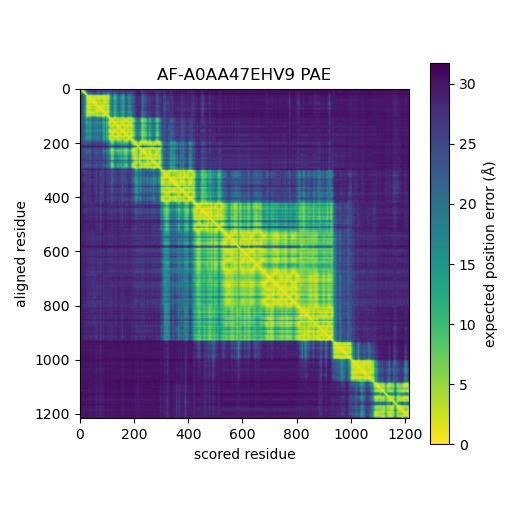8 1.00 88.88 277 VAL A N 1
ATOM 1975 C CA . VAL A 1 277 ? -44.169 -27.642 56.615 1.00 88.88 277 VAL A CA 1
ATOM 1976 C C . VAL A 1 277 ? -43.439 -28.974 56.506 1.00 88.88 277 VAL A C 1
ATOM 1978 O O . VAL A 1 277 ? -42.462 -29.095 55.768 1.00 88.88 277 VAL A O 1
ATOM 1981 N N . VAL A 1 278 ? -43.925 -29.985 57.227 1.00 91.25 278 VAL A N 1
ATOM 1982 C CA . VAL A 1 278 ? -43.443 -31.363 57.089 1.00 91.25 278 VAL A CA 1
ATOM 1983 C C . VAL A 1 278 ? -44.208 -32.049 55.961 1.00 91.25 278 VAL A C 1
ATOM 1985 O O . VAL A 1 278 ? -45.443 -32.084 55.973 1.00 91.25 278 VAL A O 1
ATOM 1988 N N . ILE A 1 279 ? -43.465 -32.608 55.010 1.00 93.44 279 ILE A N 1
ATOM 1989 C CA . ILE A 1 279 ? -43.965 -33.519 53.980 1.00 93.44 279 ILE A CA 1
ATOM 1990 C C . ILE A 1 279 ? -43.492 -34.932 54.318 1.00 93.44 279 ILE A C 1
ATOM 1992 O O . ILE A 1 279 ? -42.355 -35.133 54.745 1.00 93.44 279 ILE A O 1
ATOM 1996 N N . SER A 1 280 ? -44.354 -35.920 54.103 1.00 91.06 280 SER A N 1
ATOM 1997 C CA . SER A 1 280 ? -43.989 -37.336 54.048 1.00 91.06 280 SER A CA 1
ATOM 1998 C C . SER A 1 280 ? -44.504 -37.954 52.750 1.00 91.06 280 SER A C 1
ATOM 2000 O O . SER A 1 280 ? -45.629 -37.679 52.337 1.00 91.06 280 SER A O 1
ATOM 2002 N N . ALA A 1 281 ? -43.677 -38.777 52.113 1.00 92.50 281 ALA A N 1
ATOM 2003 C CA . ALA A 1 281 ? -43.985 -39.511 50.890 1.00 92.50 281 ALA A CA 1
ATOM 2004 C C . ALA A 1 281 ? -43.620 -40.987 51.092 1.00 92.50 281 ALA A C 1
ATOM 2006 O O . ALA A 1 281 ? -42.551 -41.277 51.632 1.00 92.50 281 ALA A O 1
ATOM 2007 N N . TYR A 1 282 ? -44.489 -41.916 50.697 1.00 90.75 282 TYR A N 1
ATOM 2008 C CA . TYR A 1 282 ? -44.282 -43.348 50.920 1.00 90.75 282 TYR A CA 1
ATOM 2009 C C . TYR A 1 282 ? -44.907 -44.227 49.834 1.00 90.75 282 TYR A C 1
ATOM 2011 O O . TYR A 1 282 ? -45.969 -43.930 49.288 1.00 90.75 282 TYR A O 1
ATOM 2019 N N . ASP A 1 283 ? -44.237 -45.340 49.548 1.00 92.38 283 ASP A N 1
ATOM 2020 C CA . ASP A 1 283 ? -44.740 -46.426 48.713 1.00 92.38 283 ASP A CA 1
ATOM 2021 C C . ASP A 1 283 ? -45.337 -47.521 49.604 1.00 92.38 283 ASP A C 1
ATOM 2023 O O . ASP A 1 283 ? -44.646 -48.121 50.431 1.00 92.38 283 ASP A O 1
ATOM 2027 N N . THR A 1 284 ? -46.622 -47.814 49.417 1.00 81.06 284 THR A N 1
ATOM 2028 C CA . THR A 1 284 ? -47.326 -48.877 50.148 1.00 81.06 284 THR A CA 1
ATOM 2029 C C . THR A 1 284 ? -46.929 -50.286 49.700 1.00 81.06 284 THR A C 1
ATOM 2031 O O . THR A 1 284 ? -47.163 -51.236 50.444 1.00 81.06 284 THR A O 1
ATOM 2034 N N . SER A 1 285 ? -46.312 -50.441 48.523 1.00 79.88 285 SER A N 1
ATOM 2035 C CA . SER A 1 285 ? -45.917 -51.740 47.964 1.00 79.88 285 SER A CA 1
ATOM 2036 C C . SER A 1 285 ? -44.517 -52.202 48.392 1.00 79.88 285 SER A C 1
ATOM 2038 O O . SER A 1 285 ? -44.302 -53.401 48.571 1.00 79.88 285 SER A O 1
ATOM 2040 N N . THR A 1 286 ? -43.573 -51.277 48.613 1.00 85.31 286 THR A N 1
ATOM 2041 C CA . THR A 1 286 ? -42.210 -51.592 49.093 1.00 85.31 286 THR A CA 1
ATOM 2042 C C . THR A 1 286 ? -41.920 -51.151 50.529 1.00 85.31 286 THR A C 1
ATOM 2044 O O . THR A 1 286 ? -40.932 -51.607 51.104 1.00 85.31 286 THR A O 1
ATOM 2047 N N . GLY A 1 287 ? -42.739 -50.272 51.118 1.00 82.38 287 GLY A N 1
ATOM 2048 C CA . GLY A 1 287 ? -42.506 -49.685 52.444 1.00 82.38 287 GLY A CA 1
ATOM 2049 C C . GLY A 1 287 ? -41.447 -48.573 52.476 1.00 82.38 287 GLY A C 1
ATOM 2050 O O . GLY A 1 287 ? -41.173 -48.011 53.542 1.00 82.38 287 GLY A O 1
ATOM 2051 N N . VAL A 1 288 ? -40.851 -48.230 51.328 1.00 90.81 288 VAL A N 1
ATOM 2052 C CA . VAL A 1 288 ? -39.915 -47.105 51.207 1.00 90.81 288 VAL A CA 1
ATOM 2053 C C . VAL A 1 288 ? -40.657 -45.804 51.502 1.00 90.81 288 VAL A C 1
ATOM 2055 O O . VAL A 1 288 ? -41.737 -45.554 50.968 1.00 90.81 288 VAL A O 1
ATOM 2058 N N . ASN A 1 289 ? -40.071 -44.963 52.350 1.00 91.69 289 ASN A N 1
ATOM 2059 C CA . ASN A 1 289 ? -40.625 -43.672 52.735 1.00 91.69 289 ASN A CA 1
ATOM 2060 C C . ASN A 1 289 ? -39.524 -42.612 52.848 1.00 91.69 289 ASN A C 1
ATOM 2062 O O . ASN A 1 289 ? -38.359 -42.932 53.079 1.00 91.69 289 ASN A O 1
ATOM 2066 N N . ALA A 1 290 ? -39.916 -41.351 52.696 1.00 91.69 290 ALA A N 1
ATOM 2067 C CA . ALA A 1 290 ? -39.088 -40.180 52.931 1.00 91.69 290 ALA A CA 1
ATOM 2068 C C . ALA A 1 290 ? -39.903 -39.103 53.648 1.00 91.69 290 ALA A C 1
ATOM 2070 O O . ALA A 1 290 ? -41.097 -38.933 53.391 1.00 91.69 290 ALA A O 1
ATOM 2071 N N . ASN A 1 291 ? -39.246 -38.350 54.524 1.00 90.62 291 ASN A N 1
ATOM 2072 C CA . ASN A 1 291 ? -39.814 -37.188 55.194 1.00 90.62 291 ASN A CA 1
ATOM 2073 C C . ASN A 1 291 ? -38.855 -35.999 55.072 1.00 90.62 291 ASN A C 1
ATOM 2075 O O . ASN A 1 291 ? -37.640 -36.184 55.027 1.00 90.62 291 ASN A O 1
ATOM 2079 N N . ALA A 1 292 ? -39.406 -34.789 54.990 1.00 90.19 292 ALA A N 1
ATOM 2080 C CA . ALA A 1 292 ? -38.632 -33.554 54.950 1.00 90.19 292 ALA A CA 1
ATOM 2081 C C . ALA A 1 292 ? -39.400 -32.405 55.609 1.00 90.19 292 ALA A C 1
ATOM 2083 O O . ALA A 1 292 ? -40.604 -32.242 55.399 1.00 90.19 292 ALA A O 1
ATOM 2084 N N . THR A 1 293 ? -38.681 -31.584 56.373 1.00 89.62 293 THR A N 1
ATOM 2085 C CA . THR A 1 293 ? -39.196 -30.359 56.995 1.00 89.62 293 THR A CA 1
ATOM 2086 C C . THR A 1 293 ? -38.755 -29.166 56.158 1.00 89.62 293 THR A C 1
ATOM 2088 O O . THR A 1 293 ? -37.606 -28.740 56.232 1.00 89.62 293 THR A O 1
ATOM 2091 N N . LEU A 1 294 ? -39.666 -28.631 55.350 1.00 87.06 294 LEU A N 1
ATOM 2092 C CA . LEU A 1 294 ? -39.395 -27.522 54.440 1.00 87.06 294 LEU A CA 1
ATOM 2093 C C . LEU A 1 294 ? -39.599 -26.184 55.144 1.00 87.06 294 LEU A C 1
ATOM 2095 O O . LEU A 1 294 ? -40.690 -25.923 55.648 1.00 87.06 294 LEU A O 1
ATOM 2099 N N . SER A 1 295 ? -38.593 -25.311 55.138 1.00 82.56 295 SER A N 1
ATOM 2100 C CA . SER A 1 295 ? -38.779 -23.915 55.571 1.00 82.56 295 SER A CA 1
ATOM 2101 C C . SER A 1 295 ? -39.631 -23.137 54.562 1.00 82.56 295 SER A C 1
ATOM 2103 O O . SER A 1 295 ? -39.534 -23.370 53.357 1.00 82.56 295 SER A O 1
ATOM 2105 N N . ILE A 1 296 ? -40.463 -22.201 55.013 1.00 79.00 296 ILE A N 1
ATOM 2106 C CA . ILE A 1 296 ? -41.241 -21.366 54.083 1.00 79.00 296 ILE A CA 1
ATOM 2107 C C . ILE A 1 296 ? -40.343 -20.288 53.445 1.00 79.00 296 ILE A C 1
ATOM 2109 O O . ILE A 1 296 ? -39.340 -19.856 54.026 1.00 79.00 296 ILE A O 1
ATOM 2113 N N . THR A 1 297 ? -40.669 -19.867 52.219 1.00 63.31 297 THR A N 1
ATOM 2114 C CA . THR A 1 297 ? -40.060 -18.701 51.564 1.00 63.31 297 THR A CA 1
ATOM 2115 C C . THR A 1 297 ? -41.100 -17.871 50.810 1.00 63.31 297 THR A C 1
ATOM 2117 O O . THR A 1 297 ? -42.008 -18.411 50.182 1.00 63.31 297 THR A O 1
ATOM 2120 N N . SER A 1 298 ? -40.951 -16.547 50.867 1.00 55.53 298 SER A N 1
ATOM 2121 C CA . SER A 1 298 ? -41.670 -15.579 50.027 1.00 55.53 298 SER A CA 1
ATOM 2122 C C . SER A 1 298 ? -40.933 -15.261 48.720 1.00 55.53 298 SER A C 1
ATOM 2124 O O . SER A 1 298 ? -41.510 -14.642 47.832 1.00 55.53 298 SER A O 1
ATOM 2126 N N . GLN A 1 299 ? -39.667 -15.669 48.595 1.00 54.38 299 GLN A N 1
ATOM 2127 C CA . GLN A 1 299 ? -38.846 -15.460 47.403 1.00 54.38 299 GLN A CA 1
ATOM 2128 C C . GLN A 1 299 ? -39.044 -16.628 46.431 1.00 54.38 299 GLN A C 1
ATOM 2130 O O . GLN A 1 299 ? -38.565 -17.738 46.676 1.00 54.38 299 GLN A O 1
ATOM 2135 N N . VAL A 1 300 ? -39.752 -16.365 45.333 1.00 47.81 300 VAL A N 1
ATOM 2136 C CA . VAL A 1 300 ? -39.910 -17.256 44.176 1.00 47.81 300 VAL A CA 1
ATOM 2137 C C . VAL A 1 300 ? -39.442 -16.480 42.943 1.00 47.81 300 VAL A C 1
ATOM 2139 O O . VAL A 1 300 ? -39.904 -15.363 42.730 1.00 47.81 300 VAL A O 1
ATOM 2142 N N . GLY A 1 301 ? -38.532 -17.057 42.150 1.00 58.06 301 GLY A N 1
ATOM 2143 C CA . GLY A 1 301 ? -38.027 -16.455 40.902 1.00 58.06 301 GLY A CA 1
ATOM 2144 C C . GLY A 1 301 ? -36.640 -15.792 40.957 1.00 58.06 301 GLY A C 1
ATOM 2145 O O . GLY A 1 301 ? -36.239 -15.184 39.974 1.00 58.06 301 GLY A O 1
ATOM 2146 N N . THR A 1 302 ? -35.896 -15.900 42.063 1.00 64.81 302 THR A N 1
ATOM 2147 C CA . THR A 1 302 ? -34.543 -15.321 42.211 1.00 64.81 302 THR A CA 1
ATOM 2148 C C . THR A 1 302 ? -33.409 -16.314 41.892 1.00 64.81 302 THR A C 1
ATOM 2150 O O . THR A 1 302 ? -33.633 -17.520 41.761 1.00 64.81 302 THR A O 1
ATOM 2153 N N . LEU A 1 303 ? -32.168 -15.817 41.814 1.00 83.19 303 LEU A N 1
ATOM 2154 C CA . LEU A 1 303 ? -30.951 -16.639 41.825 1.00 83.19 303 LEU A CA 1
ATOM 2155 C C . LEU A 1 303 ? -30.546 -17.008 43.263 1.00 83.19 303 LEU A C 1
ATOM 2157 O O . LEU A 1 303 ? -30.718 -16.216 44.191 1.00 83.19 303 LEU A O 1
ATOM 2161 N N . ASN A 1 304 ? -29.940 -18.185 43.419 1.00 83.94 304 ASN A N 1
ATOM 2162 C CA . ASN A 1 304 ? -29.244 -18.617 44.631 1.00 83.94 304 ASN A CA 1
ATOM 2163 C C . ASN A 1 304 ? -27.783 -18.151 44.649 1.00 83.94 304 ASN A C 1
ATOM 2165 O O . ASN A 1 304 ? -27.319 -17.672 45.680 1.00 83.94 304 ASN A O 1
ATOM 2169 N N . ASP A 1 305 ? -27.067 -18.299 43.532 1.00 88.81 305 ASP A N 1
ATOM 2170 C CA . ASP A 1 305 ? -25.635 -17.990 43.432 1.00 88.81 305 ASP A CA 1
ATOM 2171 C C . ASP A 1 305 ? -25.250 -17.501 42.027 1.00 88.81 305 ASP A C 1
ATOM 2173 O O . ASP A 1 305 ? -25.903 -17.852 41.040 1.00 88.81 305 ASP A O 1
ATOM 2177 N N . ILE A 1 306 ? -24.170 -16.723 41.949 1.00 93.81 306 ILE A N 1
ATOM 2178 C CA . ILE A 1 306 ? -23.589 -16.165 40.720 1.00 93.81 306 ILE A CA 1
ATOM 2179 C C . ILE A 1 306 ? -22.063 -16.229 40.821 1.00 93.81 306 ILE A C 1
ATOM 2181 O O . ILE A 1 306 ? -21.495 -15.908 41.861 1.00 93.81 306 ILE A O 1
ATOM 2185 N N . ASN A 1 307 ? -21.386 -16.610 39.741 1.00 94.31 307 ASN A N 1
ATOM 2186 C CA . ASN A 1 307 ? -19.930 -16.577 39.638 1.00 94.31 307 ASN A CA 1
ATOM 2187 C C . ASN A 1 307 ? -19.529 -15.911 38.317 1.00 94.31 307 ASN A C 1
ATOM 2189 O O . ASN A 1 307 ? -19.929 -16.397 37.262 1.00 94.31 307 ASN A O 1
ATOM 2193 N N . ILE A 1 308 ? -18.777 -14.808 38.378 1.00 94.62 308 ILE A N 1
ATOM 2194 C CA . ILE A 1 308 ? -18.188 -14.122 37.217 1.00 94.62 308 ILE A CA 1
ATOM 2195 C C . ILE A 1 308 ? -16.688 -14.434 37.154 1.00 94.62 308 ILE A C 1
ATOM 2197 O O . ILE A 1 308 ? -15.977 -14.263 38.143 1.00 94.62 308 ILE A O 1
ATOM 2201 N N . SER A 1 309 ? -16.210 -14.915 36.005 1.00 92.19 309 SER A N 1
ATOM 2202 C CA . SER A 1 309 ? -14.890 -15.560 35.884 1.00 92.19 309 SER A CA 1
ATOM 2203 C C . SER A 1 309 ? -13.964 -14.964 34.820 1.00 92.19 309 SER A C 1
ATOM 2205 O O . SER A 1 309 ? -12.775 -15.272 34.813 1.00 92.19 309 SER A O 1
ATOM 2207 N N . GLY A 1 310 ? -14.469 -14.099 33.938 1.00 92.19 310 GLY A N 1
ATOM 2208 C CA . GLY A 1 310 ? -13.667 -13.463 32.893 1.00 92.19 310 GLY A CA 1
ATOM 2209 C C . GLY A 1 310 ? -14.448 -12.440 32.072 1.00 92.19 310 GLY A C 1
ATOM 2210 O O . GLY A 1 310 ? -15.639 -12.228 32.297 1.00 92.19 310 GLY A O 1
ATOM 2211 N N . ILE A 1 311 ? -13.767 -11.815 31.113 1.00 93.06 311 ILE A N 1
ATOM 2212 C CA . ILE A 1 311 ? -14.329 -10.876 30.135 1.00 93.06 311 ILE A CA 1
ATOM 2213 C C . ILE A 1 311 ? -13.809 -11.238 28.737 1.00 93.06 311 ILE A C 1
ATOM 2215 O O . ILE A 1 311 ? -12.658 -11.645 28.596 1.00 93.06 311 ILE A O 1
ATOM 2219 N N . THR A 1 312 ? -14.655 -11.125 27.714 1.00 91.75 312 THR A N 1
ATOM 2220 C CA . THR A 1 312 ? -14.351 -11.538 26.332 1.00 91.75 312 THR A CA 1
ATOM 2221 C C . THR A 1 312 ? -14.841 -10.511 25.309 1.00 91.75 312 THR A C 1
ATOM 2223 O O . THR A 1 312 ? -15.793 -9.779 25.570 1.00 91.75 312 THR A O 1
ATOM 2226 N N . ASN A 1 313 ? -14.199 -10.461 24.140 1.00 93.44 313 ASN A N 1
ATOM 2227 C CA . ASN A 1 313 ? -14.605 -9.682 22.966 1.00 93.44 313 ASN A CA 1
ATOM 2228 C C . ASN A 1 313 ? -14.327 -10.519 21.703 1.00 93.44 313 ASN A C 1
ATOM 2230 O O . ASN A 1 313 ? -13.311 -11.210 21.641 1.00 93.44 313 ASN A O 1
ATOM 2234 N N . ALA A 1 314 ? -15.220 -10.460 20.710 1.00 83.19 314 ALA A N 1
ATOM 2235 C CA . ALA A 1 314 ? -15.148 -11.306 19.513 1.00 83.19 314 ALA A CA 1
ATOM 2236 C C . ALA A 1 314 ? -13.949 -10.994 18.595 1.00 83.19 314 ALA A C 1
ATOM 2238 O O . ALA A 1 314 ? -13.439 -11.895 17.936 1.00 83.19 314 ALA A O 1
ATOM 2239 N N . ASP A 1 315 ? -13.470 -9.746 18.598 1.00 83.25 315 ASP A N 1
ATOM 2240 C CA . ASP A 1 315 ? -12.321 -9.291 17.804 1.00 83.25 315 ASP A CA 1
ATOM 2241 C C . ASP A 1 315 ? -10.976 -9.499 18.537 1.00 83.25 315 ASP A C 1
ATOM 2243 O O . ASP A 1 315 ? -9.928 -9.091 18.038 1.00 83.25 315 ASP A O 1
ATOM 2247 N N . GLY A 1 316 ? -10.989 -10.055 19.758 1.00 83.62 316 GLY A N 1
ATOM 2248 C CA . GLY A 1 316 ? -9.802 -10.190 20.611 1.00 83.62 316 GLY A CA 1
ATOM 2249 C C . GLY A 1 316 ? -9.246 -8.868 21.166 1.00 83.62 316 GLY A C 1
ATOM 2250 O O . GLY A 1 316 ? -8.090 -8.822 21.584 1.00 83.62 316 GLY A O 1
ATOM 2251 N N . LYS A 1 317 ? -10.032 -7.783 21.161 1.00 85.25 317 LYS A N 1
ATOM 2252 C CA . LYS A 1 317 ? -9.606 -6.460 21.652 1.00 85.25 317 LYS A CA 1
ATOM 2253 C C . LYS A 1 317 ? -9.443 -6.420 23.173 1.00 85.25 317 LYS A C 1
ATOM 2255 O O . LYS A 1 317 ? -10.062 -7.185 23.909 1.00 85.25 317 LYS A O 1
ATOM 2260 N N . GLU A 1 318 ? -8.664 -5.448 23.642 1.00 88.25 318 GLU A N 1
ATOM 2261 C CA . GLU A 1 318 ? -8.475 -5.152 25.065 1.00 88.25 318 GLU A CA 1
ATOM 2262 C C . GLU A 1 318 ? -9.395 -4.014 25.534 1.00 88.25 318 GLU A C 1
ATOM 2264 O O . GLU A 1 318 ? -9.585 -3.021 24.828 1.00 88.25 318 GLU A O 1
ATOM 2269 N N . LEU A 1 319 ? -9.940 -4.131 26.749 1.00 89.94 319 LEU A N 1
ATOM 2270 C CA . LEU A 1 319 ? -10.820 -3.124 27.346 1.00 89.94 319 LEU A CA 1
ATOM 2271 C C . LEU A 1 319 ? -10.036 -1.823 27.612 1.00 89.94 319 LEU A C 1
ATOM 2273 O O . LEU A 1 319 ? -9.205 -1.765 28.520 1.00 89.94 319 LEU A O 1
ATOM 2277 N N . THR A 1 320 ? -10.304 -0.784 26.816 1.00 89.50 320 THR A N 1
ATOM 2278 C CA . THR A 1 320 ? -9.474 0.431 26.730 1.00 89.50 320 THR A CA 1
ATOM 2279 C C . THR A 1 320 ? -10.314 1.702 26.879 1.00 89.50 320 THR A C 1
ATOM 2281 O O . THR A 1 320 ? -11.352 1.840 26.240 1.00 89.50 320 THR A O 1
ATOM 2284 N N . SER A 1 321 ? -9.871 2.653 27.707 1.00 87.12 321 SER A N 1
ATOM 2285 C CA . SER A 1 321 ? -10.564 3.922 27.971 1.00 87.12 321 SER A CA 1
ATOM 2286 C C . SER A 1 321 ? -10.869 4.697 26.686 1.00 87.12 321 SER A C 1
ATOM 2288 O O . SER A 1 321 ? -10.007 4.779 25.812 1.00 87.12 321 SER A O 1
ATOM 2290 N N . GLN A 1 322 ? -12.033 5.346 26.638 1.00 84.69 322 GLN A N 1
ATOM 2291 C CA . GLN A 1 322 ? -12.595 6.082 25.495 1.00 84.69 322 GLN A CA 1
ATOM 2292 C C . GLN A 1 322 ? -13.070 5.228 24.297 1.00 84.69 322 GLN A C 1
ATOM 2294 O O . GLN A 1 322 ? -13.820 5.756 23.478 1.00 84.69 322 GLN A O 1
ATOM 2299 N N . ASP A 1 323 ? -12.761 3.924 24.207 1.00 87.75 323 ASP A N 1
ATOM 2300 C CA . ASP A 1 323 ? -13.372 3.047 23.189 1.00 87.75 323 ASP A CA 1
ATOM 2301 C C . ASP A 1 323 ? -14.809 2.659 23.572 1.00 87.75 323 ASP A C 1
ATOM 2303 O O . ASP A 1 323 ? -15.080 1.598 24.137 1.00 87.75 323 ASP A O 1
ATOM 2307 N N . THR A 1 324 ? -15.753 3.534 23.231 1.00 88.50 324 THR A N 1
ATOM 2308 C CA . THR A 1 324 ? -17.194 3.276 23.343 1.00 88.50 324 THR A CA 1
ATOM 2309 C C . THR A 1 324 ? -17.740 2.372 22.232 1.00 88.50 324 THR A C 1
ATOM 2311 O O . THR A 1 324 ? -18.919 2.021 22.275 1.00 88.50 324 THR A O 1
ATOM 2314 N N . SER A 1 325 ? -16.930 1.993 21.235 1.00 88.06 325 SER A N 1
ATOM 2315 C CA . SER A 1 325 ? -17.376 1.228 20.062 1.00 88.06 325 SER A CA 1
ATOM 2316 C C . SER A 1 325 ? -17.312 -0.287 20.268 1.00 88.06 325 SER A C 1
ATOM 2318 O O . SER A 1 325 ? -18.166 -1.014 19.759 1.00 88.06 325 SER A O 1
ATOM 2320 N N . SER A 1 326 ? -16.328 -0.772 21.027 1.00 90.88 326 SER A N 1
ATOM 2321 C CA . SER A 1 326 ? -16.127 -2.205 21.243 1.00 90.88 326 SER A CA 1
ATOM 2322 C C . SER A 1 326 ? -17.009 -2.750 22.366 1.00 90.88 326 SER A C 1
ATOM 2324 O O . SER A 1 326 ? -17.026 -2.231 23.483 1.00 90.88 326 SER A O 1
ATOM 2326 N N . LEU A 1 327 ? -17.719 -3.842 22.071 1.00 92.31 327 LEU A N 1
ATOM 2327 C CA . LEU A 1 327 ? -18.550 -4.557 23.037 1.00 92.31 327 LEU A CA 1
ATOM 2328 C C . LEU A 1 327 ? -17.801 -5.746 23.634 1.00 92.31 327 LEU A C 1
ATOM 2330 O O . LEU A 1 327 ? -17.152 -6.514 22.920 1.00 92.31 327 LEU A O 1
ATOM 2334 N N . PHE A 1 328 ? -17.933 -5.909 24.945 1.00 94.56 328 PHE A N 1
ATOM 2335 C CA . PHE A 1 328 ? -17.361 -7.008 25.710 1.00 94.56 328 PHE A CA 1
ATOM 2336 C C . PHE A 1 328 ? -18.475 -7.752 26.455 1.00 94.56 328 PHE A C 1
ATOM 2338 O O . PHE A 1 328 ? -19.540 -7.188 26.708 1.00 94.56 328 PHE A O 1
ATOM 2345 N N . TYR A 1 329 ? -18.233 -8.999 26.851 1.00 94.19 329 TYR A N 1
ATOM 2346 C CA . TYR A 1 329 ? -19.183 -9.808 27.620 1.00 94.19 329 TYR A CA 1
ATOM 2347 C C . TYR A 1 329 ? -18.486 -10.540 28.767 1.00 94.19 329 TYR A C 1
ATOM 2349 O O . TYR A 1 329 ? -17.379 -11.058 28.590 1.00 94.19 329 TYR A O 1
ATOM 2357 N N . LEU A 1 330 ? -19.124 -10.593 29.941 1.00 94.06 330 LEU A N 1
ATOM 2358 C CA . LEU A 1 330 ? -18.612 -11.368 31.074 1.00 94.06 330 LEU A CA 1
ATOM 2359 C C . LEU A 1 330 ? -18.911 -12.858 30.919 1.00 94.06 330 LEU A C 1
ATOM 2361 O O . LEU A 1 330 ? -20.053 -13.255 30.686 1.00 94.06 330 LEU A O 1
ATOM 2365 N N . THR A 1 331 ? -17.896 -13.680 31.165 1.00 93.56 331 THR A N 1
ATOM 2366 C CA . THR A 1 331 ? -18.059 -15.120 31.375 1.00 93.56 331 THR A CA 1
ATOM 2367 C C . THR A 1 331 ? -18.628 -15.343 32.774 1.00 93.56 331 THR A C 1
ATOM 2369 O O . THR A 1 331 ? -18.051 -14.865 33.756 1.00 93.56 331 THR A O 1
ATOM 2372 N N . TYR A 1 332 ? -19.751 -16.058 32.883 1.00 94.25 332 TYR A N 1
ATOM 2373 C CA . TYR A 1 332 ? -20.406 -16.314 34.167 1.00 94.25 332 TYR A CA 1
ATOM 2374 C C . TYR A 1 332 ? -21.074 -17.695 34.244 1.00 94.25 332 TYR A C 1
ATOM 2376 O O . TYR A 1 332 ? -21.360 -18.330 33.230 1.00 94.25 332 TYR A O 1
ATOM 2384 N N . THR A 1 333 ? -21.368 -18.137 35.467 1.00 93.44 333 THR A N 1
ATOM 2385 C CA . THR A 1 333 ? -22.284 -19.252 35.764 1.00 93.44 333 THR A CA 1
ATOM 2386 C C . THR A 1 333 ? -23.229 -18.853 36.896 1.00 93.44 333 THR A C 1
ATOM 2388 O O . THR A 1 333 ? -22.782 -18.228 37.858 1.00 93.44 333 THR A O 1
ATOM 2391 N N . ALA A 1 334 ? -24.509 -19.224 36.821 1.00 92.31 334 ALA A N 1
ATOM 2392 C CA . ALA A 1 334 ? -25.526 -18.881 37.821 1.00 92.31 334 ALA A CA 1
ATOM 2393 C C . ALA A 1 334 ? -26.349 -20.110 38.247 1.00 92.31 334 ALA A C 1
ATOM 2395 O O . ALA A 1 334 ? -26.446 -21.078 37.492 1.00 92.31 334 ALA A O 1
ATOM 2396 N N . THR A 1 335 ? -26.960 -20.072 39.439 1.00 86.75 335 THR A N 1
ATOM 2397 C CA . THR A 1 335 ? -27.877 -21.127 39.923 1.00 86.75 335 THR A CA 1
ATOM 2398 C C . THR A 1 335 ? -29.213 -20.580 40.424 1.00 86.75 335 THR A C 1
ATOM 2400 O O . THR A 1 335 ? -29.261 -19.510 41.029 1.00 86.75 335 THR A O 1
ATOM 2403 N N . ASP A 1 336 ? -30.297 -21.324 40.196 1.00 82.56 336 ASP A N 1
ATOM 2404 C CA . ASP A 1 336 ? -31.643 -21.018 40.702 1.00 82.56 336 ASP A CA 1
ATOM 2405 C C . ASP A 1 336 ? -31.785 -21.264 42.221 1.00 82.56 336 ASP A C 1
ATOM 2407 O O . ASP A 1 336 ? -30.922 -21.882 42.845 1.00 82.56 336 ASP A O 1
ATOM 2411 N N . MET A 1 337 ? -32.903 -20.843 42.831 1.00 69.31 337 MET A N 1
ATOM 2412 C CA . MET A 1 337 ? -33.210 -21.106 44.257 1.00 69.31 337 MET A CA 1
ATOM 2413 C C . MET A 1 337 ? -33.274 -22.595 44.666 1.00 69.31 337 MET A C 1
ATOM 2415 O O . MET A 1 337 ? -33.410 -22.880 45.857 1.00 69.31 337 MET A O 1
ATOM 2419 N N . SER A 1 338 ? -33.185 -23.536 43.723 1.00 68.88 338 SER A N 1
ATOM 2420 C CA . SER A 1 338 ? -33.119 -24.984 43.970 1.00 68.88 338 SER A CA 1
ATOM 2421 C C . SER A 1 338 ? -31.702 -25.559 43.800 1.00 68.88 338 SER A C 1
ATOM 2423 O O . SER A 1 338 ? -31.490 -26.733 44.094 1.00 68.88 338 SER A O 1
ATOM 2425 N N . GLY A 1 339 ? -30.731 -24.752 43.353 1.00 70.69 339 GLY A N 1
ATOM 2426 C CA . GLY A 1 339 ? -29.346 -25.149 43.088 1.00 70.69 339 GLY A CA 1
ATOM 2427 C C . GLY A 1 339 ? -29.065 -25.636 41.659 1.00 70.69 339 GLY A C 1
ATOM 2428 O O . GLY A 1 339 ? -27.946 -26.072 41.391 1.00 70.69 339 GLY A O 1
ATOM 2429 N N . ASN A 1 340 ? -30.026 -25.563 40.732 1.00 78.31 340 ASN A N 1
ATOM 2430 C CA . ASN A 1 340 ? -29.812 -25.949 39.334 1.00 78.31 340 ASN A CA 1
ATOM 2431 C C . ASN A 1 340 ? -29.067 -24.838 38.571 1.00 78.31 340 ASN A C 1
ATOM 2433 O O . ASN A 1 340 ? -29.406 -23.666 38.755 1.00 78.31 340 ASN A O 1
ATOM 2437 N N . PRO A 1 341 ? -28.119 -25.157 37.668 1.00 85.94 341 PRO A N 1
ATOM 2438 C CA . PRO A 1 341 ? -27.534 -24.169 36.764 1.00 85.94 341 PRO A CA 1
ATOM 2439 C C . PRO A 1 341 ? -28.590 -23.505 35.869 1.00 85.94 341 PRO A C 1
ATOM 2441 O O . PRO A 1 341 ? -29.444 -24.189 35.308 1.00 85.94 341 PRO A O 1
ATOM 2444 N N . THR A 1 342 ? -28.503 -22.186 35.689 1.00 87.88 342 THR A N 1
ATOM 2445 C CA . THR A 1 342 ? -29.365 -21.433 34.764 1.00 87.88 342 THR A CA 1
ATOM 2446 C C . THR A 1 342 ? -28.585 -20.361 34.001 1.00 87.88 342 THR A C 1
ATOM 2448 O O . THR A 1 342 ? -27.570 -19.850 34.473 1.00 87.88 342 THR A O 1
ATOM 2451 N N . THR A 1 343 ? -29.072 -20.038 32.803 1.00 90.62 343 THR A N 1
ATOM 2452 C CA . THR A 1 343 ? -28.650 -18.892 31.974 1.00 90.62 343 THR A CA 1
ATOM 2453 C C . THR A 1 343 ? -29.853 -18.097 31.456 1.00 90.62 343 THR A C 1
ATOM 2455 O O . THR A 1 343 ? -29.678 -17.199 30.640 1.00 90.62 343 THR A O 1
ATOM 2458 N N . ASP A 1 344 ? -31.070 -18.423 31.908 1.00 91.50 344 ASP A N 1
ATOM 2459 C CA . ASP A 1 344 ? -32.320 -17.806 31.452 1.00 91.50 344 ASP A CA 1
ATOM 2460 C C . ASP A 1 344 ? -32.353 -16.295 31.742 1.00 91.50 344 ASP A C 1
ATOM 2462 O O . ASP A 1 344 ? -31.966 -15.859 32.832 1.00 91.50 344 ASP A O 1
ATOM 2466 N N . TYR A 1 345 ? -32.804 -15.500 30.765 1.00 89.25 345 TYR A N 1
ATOM 2467 C CA . TYR A 1 345 ? -32.783 -14.039 30.856 1.00 89.25 345 TYR A CA 1
ATOM 2468 C C . TYR A 1 345 ? -33.570 -13.507 32.054 1.00 89.25 345 TYR A C 1
ATOM 2470 O O . TYR A 1 345 ? -33.040 -12.700 32.820 1.00 89.25 345 TYR A O 1
ATOM 2478 N N . ASP A 1 346 ? -34.804 -13.975 32.250 1.00 84.19 346 ASP A N 1
ATOM 2479 C CA . ASP A 1 346 ? -35.669 -13.478 33.315 1.00 84.19 346 ASP A CA 1
ATOM 2480 C C . ASP A 1 346 ? -35.177 -13.954 34.687 1.00 84.19 346 ASP A C 1
ATOM 2482 O O . ASP A 1 346 ? -35.197 -13.178 35.645 1.00 84.19 346 ASP A O 1
ATOM 2486 N N . MET A 1 347 ? -34.662 -15.184 34.798 1.00 85.81 347 MET A N 1
ATOM 2487 C CA . MET A 1 347 ? -34.074 -15.674 36.053 1.00 85.81 347 MET A CA 1
ATOM 2488 C C . MET A 1 347 ? -32.813 -14.899 36.454 1.00 85.81 347 MET A C 1
ATOM 2490 O O . MET A 1 347 ? -32.655 -14.542 37.623 1.00 85.81 347 MET A O 1
ATOM 2494 N N . VAL A 1 348 ? -31.910 -14.630 35.504 1.00 90.25 348 VAL A N 1
ATOM 2495 C CA . VAL A 1 348 ? -30.664 -13.899 35.778 1.00 90.25 348 VAL A CA 1
ATOM 2496 C C . VAL A 1 348 ? -30.955 -12.426 36.064 1.00 90.25 348 VAL A C 1
ATOM 2498 O O . VAL A 1 348 ? -30.452 -11.893 37.053 1.00 90.25 348 VAL A O 1
ATOM 2501 N N . LYS A 1 349 ? -31.818 -11.782 35.270 1.00 88.12 349 LYS A N 1
ATOM 2502 C CA . LYS A 1 349 ? -32.192 -10.374 35.453 1.00 88.12 349 LYS A CA 1
ATOM 2503 C C . LYS A 1 349 ? -32.881 -10.114 36.791 1.00 88.12 349 LYS A C 1
ATOM 2505 O O . LYS A 1 349 ? -32.466 -9.215 37.513 1.00 88.12 349 LYS A O 1
ATOM 2510 N N . ASN A 1 350 ? -33.903 -10.897 37.139 1.00 82.81 350 ASN A N 1
ATOM 2511 C CA . ASN A 1 350 ? -34.671 -10.686 38.373 1.00 82.81 350 ASN A CA 1
ATOM 2512 C C . ASN A 1 350 ? -33.973 -11.257 39.625 1.00 82.81 350 ASN A C 1
ATOM 2514 O O . ASN A 1 350 ? -34.357 -10.944 40.752 1.00 82.81 350 ASN A O 1
ATOM 2518 N N . GLY A 1 351 ? -32.955 -12.108 39.455 1.00 82.88 351 GLY A N 1
ATOM 2519 C CA . GLY A 1 351 ? -32.181 -12.677 40.556 1.00 82.88 351 GLY A CA 1
ATOM 2520 C C . GLY A 1 351 ? -30.960 -11.862 40.994 1.00 82.88 351 GLY A C 1
ATOM 2521 O O . GLY A 1 351 ? -30.504 -12.044 42.128 1.00 82.88 351 GLY A O 1
ATOM 2522 N N . LEU A 1 352 ? -30.444 -10.981 40.131 1.00 88.69 352 LEU A N 1
ATOM 2523 C CA . LEU A 1 352 ? -29.340 -10.061 40.420 1.00 88.69 352 LEU A CA 1
ATOM 2524 C C . LEU A 1 352 ? -29.839 -8.722 40.979 1.00 88.69 352 LEU A C 1
ATOM 2526 O O . LEU A 1 352 ? -30.909 -8.240 40.622 1.00 88.69 352 LEU A O 1
ATOM 2530 N N . ILE A 1 353 ? -29.026 -8.091 41.828 1.00 86.69 353 ILE A N 1
ATOM 2531 C CA . ILE A 1 353 ? -29.276 -6.740 42.339 1.00 86.69 353 ILE A CA 1
ATOM 2532 C C . ILE A 1 353 ? -28.738 -5.732 41.314 1.00 86.69 353 ILE A C 1
ATOM 2534 O O . ILE A 1 353 ? -27.533 -5.454 41.262 1.00 86.69 353 ILE A O 1
ATOM 2538 N N . LEU A 1 354 ? -29.643 -5.208 40.490 1.00 87.50 354 LEU A N 1
ATOM 2539 C CA . LEU A 1 354 ? -29.353 -4.267 39.407 1.00 87.50 354 LEU A CA 1
ATOM 2540 C C . LEU A 1 354 ? -29.792 -2.833 39.753 1.00 87.50 354 LEU A C 1
ATOM 2542 O O . LEU A 1 354 ? -30.607 -2.624 40.653 1.00 87.50 354 LEU A O 1
ATOM 2546 N N . ASN A 1 355 ? -29.269 -1.850 39.019 1.00 85.69 355 ASN A N 1
ATOM 2547 C CA . ASN A 1 355 ? -29.774 -0.473 39.023 1.00 85.69 355 ASN A CA 1
ATOM 2548 C C . ASN A 1 355 ? -30.968 -0.288 38.057 1.00 85.69 355 ASN A C 1
ATOM 2550 O O . ASN A 1 355 ? -31.310 -1.184 37.282 1.00 85.69 355 ASN A O 1
ATOM 2554 N N . ASP A 1 356 ? -31.550 0.916 38.042 1.00 85.88 356 ASP A N 1
ATOM 2555 C CA . ASP A 1 356 ? -32.666 1.319 37.161 1.00 85.88 356 ASP A CA 1
ATOM 2556 C C . ASP A 1 356 ? -32.329 1.289 35.643 1.00 85.88 356 ASP A C 1
ATOM 2558 O O . ASP A 1 356 ? -33.133 1.712 34.809 1.00 85.88 356 ASP A O 1
ATOM 2562 N N . GLN A 1 357 ? -31.122 0.855 35.261 1.00 86.94 357 GLN A N 1
ATOM 2563 C CA . GLN A 1 357 ? -30.637 0.712 33.885 1.00 86.94 357 GLN A CA 1
ATOM 2564 C C . GLN A 1 357 ? -30.311 -0.752 33.519 1.00 86.94 357 GLN A C 1
ATOM 2566 O O . GLN A 1 357 ? -29.769 -0.997 32.441 1.00 86.94 357 GLN A O 1
ATOM 2571 N N . ASP A 1 358 ? -30.680 -1.732 34.352 1.00 90.56 358 ASP A N 1
ATOM 2572 C CA . ASP A 1 358 ? -30.323 -3.160 34.245 1.00 90.56 358 ASP A CA 1
ATOM 2573 C C . ASP A 1 358 ? -28.814 -3.468 34.401 1.00 90.56 358 ASP A C 1
ATOM 2575 O O . ASP A 1 358 ? -28.336 -4.490 33.904 1.00 90.56 358 ASP A O 1
ATOM 2579 N N . GLU A 1 359 ? -28.037 -2.602 35.057 1.00 92.06 359 GLU A N 1
ATOM 2580 C CA . GLU A 1 359 ? -26.591 -2.787 35.276 1.00 92.06 359 GLU A CA 1
ATOM 2581 C C . GLU A 1 359 ? -26.276 -3.311 36.682 1.00 92.06 359 GLU A C 1
ATOM 2583 O O . GLU A 1 359 ? -27.021 -3.052 37.629 1.00 92.06 359 GLU A O 1
ATOM 2588 N N . LEU A 1 360 ? -25.144 -4.007 36.847 1.00 90.56 360 LEU A N 1
ATOM 2589 C CA . LEU A 1 360 ? -24.711 -4.508 38.159 1.00 90.56 360 LEU A CA 1
ATOM 2590 C C . LEU A 1 360 ? -24.495 -3.365 39.169 1.00 90.56 360 LEU A C 1
ATOM 2592 O O . LEU A 1 360 ? -23.806 -2.383 38.888 1.00 90.56 360 LEU A O 1
ATOM 2596 N N . THR A 1 361 ? -25.026 -3.524 40.384 1.00 71.94 361 THR A N 1
ATOM 2597 C CA . THR A 1 361 ? -24.887 -2.516 41.447 1.00 71.94 361 THR A CA 1
ATOM 2598 C C . THR A 1 361 ? -23.425 -2.346 41.874 1.00 71.94 361 THR A C 1
ATOM 2600 O O . THR A 1 361 ? -22.803 -3.287 42.364 1.00 71.94 361 THR A O 1
ATOM 2603 N N . GLY A 1 362 ? -22.894 -1.124 41.749 1.00 63.22 362 GLY A N 1
ATOM 2604 C CA . GLY A 1 362 ? -21.503 -0.791 42.092 1.00 63.22 362 GLY A CA 1
ATOM 2605 C C . GLY A 1 362 ? -20.558 -0.636 40.892 1.00 63.22 362 GLY A C 1
ATOM 2606 O O . GLY A 1 362 ? -19.344 -0.701 41.071 1.00 63.22 362 GLY A O 1
ATOM 2607 N N . THR A 1 363 ? -21.088 -0.428 39.682 1.00 66.06 363 THR A N 1
ATOM 2608 C CA . THR A 1 363 ? -20.316 -0.074 38.480 1.00 66.06 363 THR A CA 1
ATOM 2609 C C . THR A 1 363 ? -19.355 1.099 38.703 1.00 66.06 363 THR A C 1
ATOM 2611 O O . THR A 1 363 ? -19.710 2.134 39.267 1.00 66.06 363 THR A O 1
ATOM 2614 N N . ASN A 1 364 ? -18.121 0.954 38.209 1.00 71.81 364 ASN A N 1
ATOM 2615 C CA . ASN A 1 364 ? -17.148 2.045 38.168 1.00 71.81 364 ASN A CA 1
ATOM 2616 C C . ASN A 1 364 ? -17.536 3.057 37.073 1.00 71.81 364 ASN A C 1
ATOM 2618 O O . ASN A 1 364 ? -18.011 2.664 36.010 1.00 71.81 364 ASN A O 1
ATOM 2622 N N . ALA A 1 365 ? -17.294 4.349 37.311 1.00 81.94 365 ALA A N 1
ATOM 2623 C CA . ALA A 1 365 ? -17.772 5.467 36.493 1.00 81.94 365 ALA A CA 1
ATOM 2624 C C . ALA A 1 365 ? -17.465 5.345 34.987 1.00 81.94 365 ALA A C 1
ATOM 2626 O O . ALA A 1 365 ? -18.262 5.796 34.171 1.00 81.94 365 ALA A O 1
ATOM 2627 N N . TYR A 1 366 ? -16.346 4.710 34.633 1.00 88.12 366 TYR A N 1
ATOM 2628 C CA . TYR A 1 366 ? -15.831 4.586 33.267 1.00 88.12 366 TYR A CA 1
ATOM 2629 C C . TYR A 1 366 ? -16.539 3.531 32.399 1.00 88.12 366 TYR A C 1
ATOM 2631 O O . TYR A 1 366 ? -16.319 3.506 31.188 1.00 88.12 366 TYR A O 1
ATOM 2639 N N . ILE A 1 367 ? -17.348 2.636 32.979 1.00 91.31 367 ILE A N 1
ATOM 2640 C CA . ILE A 1 367 ? -17.959 1.504 32.262 1.00 91.31 367 ILE A CA 1
ATOM 2641 C C . ILE A 1 367 ? -19.426 1.278 32.648 1.00 91.31 367 ILE A C 1
ATOM 2643 O O . ILE A 1 367 ? -19.906 1.729 33.686 1.00 91.31 367 ILE A O 1
ATOM 2647 N N . THR A 1 368 ? -20.117 0.521 31.805 1.00 91.44 368 THR A N 1
ATOM 2648 C CA . THR A 1 368 ? -21.448 -0.057 32.038 1.00 91.44 368 THR A CA 1
ATOM 2649 C C . THR A 1 368 ? -21.330 -1.585 32.113 1.00 91.44 368 THR A C 1
ATOM 2651 O O . THR A 1 368 ? -20.397 -2.153 31.539 1.00 91.44 368 THR A O 1
ATOM 2654 N N . THR A 1 369 ? -22.232 -2.262 32.833 1.00 92.94 369 THR A N 1
ATOM 2655 C CA . THR A 1 369 ? -22.270 -3.740 32.953 1.00 92.94 369 THR A CA 1
ATOM 2656 C C . THR A 1 369 ? -23.713 -4.260 32.875 1.00 92.94 369 THR A C 1
ATOM 2658 O O . THR A 1 369 ? -24.283 -4.746 33.853 1.00 92.94 369 THR A O 1
ATOM 2661 N N . LYS A 1 370 ? -24.349 -4.086 31.713 1.00 94.12 370 LYS A N 1
ATOM 2662 C CA . LYS A 1 370 ? -25.794 -4.278 31.524 1.00 94.12 370 LYS A CA 1
ATOM 2663 C C . LYS A 1 370 ? -26.172 -5.741 31.263 1.00 94.12 370 LYS A C 1
ATOM 2665 O O . LYS A 1 370 ? -25.554 -6.411 30.437 1.00 94.12 370 LYS A O 1
ATOM 2670 N N . VAL A 1 371 ? -27.240 -6.219 31.904 1.00 93.81 371 VAL A N 1
ATOM 2671 C CA . VAL A 1 371 ? -27.865 -7.517 31.601 1.00 93.81 371 VAL A CA 1
ATOM 2672 C C . VAL A 1 371 ? -28.745 -7.389 30.352 1.00 93.81 371 VAL A C 1
ATOM 2674 O O . VAL A 1 371 ? -29.770 -6.703 30.348 1.00 93.81 371 VAL A O 1
ATOM 2677 N N . VAL A 1 372 ? -28.344 -8.067 29.279 1.00 94.44 372 VAL A N 1
ATOM 2678 C CA . VAL A 1 372 ? -29.002 -8.067 27.964 1.00 94.44 372 VAL A CA 1
ATOM 2679 C C . VAL A 1 372 ? -29.331 -9.493 27.520 1.00 94.44 372 VAL A C 1
ATOM 2681 O O . VAL A 1 372 ? -28.871 -10.461 28.124 1.00 94.44 372 VAL A O 1
ATOM 2684 N N . HIS A 1 373 ? -30.147 -9.638 26.477 1.00 93.12 373 HIS A N 1
ATOM 2685 C CA . HIS A 1 373 ? -30.321 -10.931 25.817 1.00 93.12 373 HIS A CA 1
ATOM 2686 C C . HIS A 1 373 ? -29.024 -11.324 25.091 1.00 93.12 373 HIS A C 1
ATOM 2688 O O . HIS A 1 373 ? -28.356 -10.464 24.514 1.00 93.12 373 HIS A O 1
ATOM 2694 N N . ASP A 1 374 ? -28.674 -12.608 25.105 1.00 89.44 374 ASP A N 1
ATOM 2695 C CA . ASP A 1 374 ? -27.542 -13.136 24.338 1.00 89.44 374 ASP A CA 1
ATOM 2696 C C . ASP A 1 374 ? -27.792 -12.940 22.822 1.00 89.44 374 ASP A C 1
ATOM 2698 O O . ASP A 1 374 ? -28.854 -13.341 22.331 1.00 89.44 374 ASP A O 1
ATOM 2702 N N . PRO A 1 375 ? -26.851 -12.344 22.056 1.00 84.00 375 PRO A N 1
ATOM 2703 C CA . PRO A 1 375 ? -27.016 -12.113 20.616 1.00 84.00 375 PRO A CA 1
ATOM 2704 C C . PRO A 1 375 ? -27.258 -13.377 19.773 1.00 84.00 375 PRO A C 1
ATOM 2706 O O . PRO A 1 375 ? -27.741 -13.270 18.647 1.00 84.00 375 PRO A O 1
ATOM 2709 N N . SER A 1 376 ? -26.912 -14.560 20.292 1.00 85.88 376 SER A N 1
ATOM 2710 C CA . SER A 1 376 ? -27.084 -15.861 19.634 1.00 85.88 376 SER A CA 1
ATOM 2711 C C . SER A 1 376 ? -28.338 -16.631 20.077 1.00 85.88 376 SER A C 1
ATOM 2713 O O . SER A 1 376 ? -28.826 -17.480 19.331 1.00 85.88 376 SER A O 1
ATOM 2715 N N . ASP A 1 377 ? -28.884 -16.342 21.263 1.00 87.50 377 ASP A N 1
ATOM 2716 C CA . ASP A 1 377 ? -30.098 -16.975 21.793 1.00 87.50 377 ASP A CA 1
ATOM 2717 C C . ASP A 1 377 ? -30.839 -16.028 22.741 1.00 87.50 377 ASP A C 1
ATOM 2719 O O . ASP A 1 377 ? -30.497 -15.895 23.917 1.00 87.50 377 ASP A O 1
ATOM 2723 N N . SER A 1 378 ? -31.930 -15.436 22.254 1.00 87.19 378 SER A N 1
ATOM 2724 C CA . SER A 1 378 ? -32.705 -14.438 22.995 1.00 87.19 378 SER A CA 1
ATOM 2725 C C . SER A 1 378 ? -33.329 -14.941 24.305 1.00 87.19 378 SER A C 1
ATOM 2727 O O . SER A 1 378 ? -33.893 -14.138 25.045 1.00 87.19 378 SER A O 1
ATOM 2729 N N . LYS A 1 379 ? -33.279 -16.243 24.613 1.00 86.12 379 LYS A N 1
ATOM 2730 C CA . LYS A 1 379 ? -33.728 -16.784 25.907 1.00 86.12 379 LYS A CA 1
ATOM 2731 C C . LYS A 1 379 ? -32.660 -16.706 26.995 1.00 86.12 379 LYS A C 1
ATOM 2733 O O . LYS A 1 379 ? -33.001 -16.822 28.169 1.00 86.12 379 LYS A O 1
ATOM 2738 N N . LYS A 1 380 ? -31.386 -16.518 26.637 1.00 91.75 380 LYS A N 1
ATOM 2739 C CA . LYS A 1 380 ? -30.284 -16.427 27.599 1.00 91.75 380 LYS A CA 1
ATOM 2740 C C . LYS A 1 380 ? -29.962 -14.980 27.967 1.00 91.75 380 LYS A C 1
ATOM 2742 O O . LYS A 1 380 ? -30.123 -14.076 27.148 1.00 91.75 380 LYS A O 1
ATOM 2747 N N . ALA A 1 381 ? -29.451 -14.769 29.177 1.00 93.38 381 ALA A N 1
ATOM 2748 C CA . ALA A 1 381 ? -28.781 -13.532 29.562 1.00 93.38 381 ALA A CA 1
ATOM 2749 C C . ALA A 1 381 ? -27.302 -13.536 29.152 1.00 93.38 381 ALA A C 1
ATOM 2751 O O . ALA A 1 381 ? -26.574 -14.495 29.414 1.00 93.38 381 ALA A O 1
ATOM 2752 N N . ALA A 1 382 ? -26.841 -12.398 28.643 1.00 94.88 382 ALA A N 1
ATOM 2753 C CA . ALA A 1 382 ? -25.437 -12.019 28.574 1.00 94.88 382 ALA A CA 1
ATOM 2754 C C . ALA A 1 382 ? -25.222 -10.741 29.404 1.00 94.88 382 ALA A C 1
ATOM 2756 O O . ALA A 1 382 ? -26.092 -9.871 29.455 1.00 94.88 382 ALA A O 1
ATOM 2757 N N . ILE A 1 383 ? -24.067 -10.610 30.063 1.00 94.62 383 ILE A N 1
ATOM 2758 C CA . ILE A 1 383 ? -23.710 -9.390 30.803 1.00 94.62 383 ILE A CA 1
ATOM 2759 C C . ILE A 1 383 ? -22.731 -8.597 29.937 1.00 94.62 383 ILE A C 1
ATOM 2761 O O . ILE A 1 383 ? -21.544 -8.921 29.874 1.00 94.62 383 ILE A O 1
ATOM 2765 N N . GLN A 1 384 ? -23.257 -7.600 29.229 1.00 94.75 384 GLN A N 1
ATOM 2766 C CA . GLN A 1 384 ? -22.519 -6.723 28.324 1.00 94.75 384 GLN A CA 1
ATOM 2767 C C . GLN A 1 384 ? -21.699 -5.709 29.123 1.00 94.75 384 GLN A C 1
ATOM 2769 O O . GLN A 1 384 ? -22.225 -5.046 30.014 1.00 94.75 384 GLN A O 1
ATOM 2774 N N . VAL A 1 385 ? -20.428 -5.545 28.767 1.00 93.62 385 VAL A N 1
ATOM 2775 C CA . VAL A 1 385 ? -19.527 -4.521 29.303 1.00 93.62 385 VAL A CA 1
ATOM 2776 C C . VAL A 1 385 ? -19.114 -3.582 28.175 1.00 93.62 385 VAL A C 1
ATOM 2778 O O . VAL A 1 385 ? -18.728 -4.025 27.094 1.00 93.62 385 VAL A O 1
ATOM 2781 N N . GLN A 1 386 ? -19.207 -2.278 28.422 1.00 93.06 386 GLN A N 1
ATOM 2782 C CA . GLN A 1 386 ? -18.888 -1.238 27.442 1.00 93.06 386 GLN A CA 1
ATOM 2783 C C . GLN A 1 386 ? -18.377 0.015 28.159 1.00 93.06 386 GLN A C 1
ATOM 2785 O O . GLN A 1 386 ? -18.845 0.342 29.254 1.00 93.06 386 GLN A O 1
ATOM 2790 N N . VAL A 1 387 ? -17.423 0.723 27.551 1.00 92.44 387 VAL A N 1
ATOM 2791 C CA . VAL A 1 387 ? -16.917 2.004 28.069 1.00 92.44 387 VAL A CA 1
ATOM 2792 C C . VAL A 1 387 ? -18.007 3.069 27.967 1.00 92.44 387 VAL A C 1
ATOM 2794 O O . VAL A 1 387 ? -18.719 3.149 26.968 1.00 92.44 387 VAL A O 1
ATOM 2797 N N . LYS A 1 388 ? -18.155 3.879 29.018 1.00 88.81 388 LYS A N 1
ATOM 2798 C CA . LYS A 1 388 ? -19.304 4.775 29.199 1.00 88.81 388 LYS A CA 1
ATOM 2799 C C . LYS A 1 388 ? -19.227 6.067 28.385 1.00 88.81 388 LYS A C 1
ATOM 2801 O O . LYS A 1 388 ? -20.263 6.580 27.970 1.00 88.81 388 LYS A O 1
ATOM 2806 N N . SER A 1 389 ? -18.025 6.597 28.164 1.00 84.31 389 SER A N 1
ATOM 2807 C CA . SER A 1 389 ? -17.811 7.847 27.429 1.00 84.31 389 SER A CA 1
ATOM 2808 C C . SER A 1 389 ? -16.511 7.832 26.631 1.00 84.31 389 SER A C 1
ATOM 2810 O O . SER A 1 389 ? -15.502 7.280 27.069 1.00 84.31 389 SER A O 1
ATOM 2812 N N . ALA A 1 390 ? -16.530 8.515 25.485 1.00 82.56 390 ALA A N 1
ATOM 2813 C CA . ALA A 1 390 ? -15.363 8.762 24.641 1.00 82.56 390 ALA A CA 1
ATOM 2814 C C . ALA A 1 390 ? -14.463 9.904 25.165 1.00 82.56 390 ALA A C 1
ATOM 2816 O O . ALA A 1 390 ? -13.455 10.219 24.545 1.00 82.56 390 ALA A O 1
ATOM 2817 N N . THR A 1 391 ? -14.818 10.536 26.293 1.00 79.62 391 THR A N 1
ATOM 2818 C CA . THR A 1 391 ? -14.049 11.628 26.926 1.00 79.62 391 THR A CA 1
ATOM 2819 C C . THR A 1 391 ? -13.235 11.203 28.144 1.00 79.62 391 THR A C 1
ATOM 2821 O O . THR A 1 391 ? -12.424 11.982 28.644 1.00 79.62 391 THR A O 1
ATOM 2824 N N . ASP A 1 392 ? -13.475 10.001 28.670 1.00 80.94 392 ASP A N 1
ATOM 2825 C CA . ASP A 1 392 ? -13.023 9.622 30.011 1.00 80.94 392 ASP A CA 1
ATOM 2826 C C . ASP A 1 392 ? -11.614 9.017 29.950 1.00 80.94 392 ASP A C 1
ATOM 2828 O O . ASP A 1 392 ? -11.401 7.813 30.109 1.00 80.94 392 ASP A O 1
ATOM 2832 N N . ALA A 1 393 ? -10.643 9.884 29.662 1.00 78.06 393 ALA A N 1
ATOM 2833 C CA . ALA A 1 393 ? -9.233 9.541 29.537 1.00 78.06 393 ALA A CA 1
ATOM 2834 C C . ALA A 1 393 ? -8.616 9.092 30.874 1.00 78.06 393 ALA A C 1
ATOM 2836 O O . ALA A 1 393 ? -8.786 9.734 31.914 1.00 78.06 393 ALA A O 1
ATOM 2837 N N . LEU A 1 394 ? -7.820 8.020 30.829 1.00 79.12 394 LEU A N 1
ATOM 2838 C CA . LEU A 1 394 ? -7.020 7.550 31.960 1.00 79.12 394 LEU A CA 1
ATOM 2839 C C . LEU A 1 394 ? -5.564 8.024 31.870 1.00 79.12 394 LEU A C 1
ATOM 2841 O O . LEU A 1 394 ? -4.942 7.985 30.809 1.00 79.12 394 LEU A O 1
ATOM 2845 N N . SER A 1 395 ? -4.984 8.408 33.009 1.00 74.38 395 SER A N 1
ATOM 2846 C CA . SER A 1 395 ? -3.554 8.731 33.122 1.00 74.38 395 SER A CA 1
ATOM 2847 C C . SER A 1 395 ? -2.672 7.481 33.226 1.00 74.38 395 SER A C 1
ATOM 2849 O O . SER A 1 395 ? -1.563 7.466 32.693 1.00 74.38 395 SER A O 1
ATOM 2851 N N . VAL A 1 396 ? -3.174 6.422 33.866 1.00 79.94 396 VAL A N 1
ATOM 2852 C CA . VAL A 1 396 ? -2.544 5.102 34.043 1.00 79.94 396 VAL A CA 1
ATOM 2853 C C . VAL A 1 396 ? -3.593 4.003 33.867 1.00 79.94 396 VAL A C 1
ATOM 2855 O O . VAL A 1 396 ? -4.779 4.255 34.071 1.00 79.94 396 VAL A O 1
ATOM 2858 N N . ASP A 1 397 ? -3.164 2.793 33.514 1.00 85.75 397 ASP A N 1
ATOM 2859 C CA . ASP A 1 397 ? -4.045 1.621 33.478 1.00 85.75 397 ASP A CA 1
ATOM 2860 C C . ASP A 1 397 ? -4.655 1.377 34.867 1.00 85.75 397 ASP A C 1
ATOM 2862 O O . ASP A 1 397 ? -3.954 1.412 35.882 1.00 85.75 397 ASP A O 1
ATOM 2866 N N . MET A 1 398 ? -5.967 1.146 34.916 1.00 85.62 398 MET A N 1
ATOM 2867 C CA . MET A 1 398 ? -6.734 1.135 36.159 1.00 85.62 398 MET A CA 1
ATOM 2868 C C . MET A 1 398 ? -7.405 -0.229 36.386 1.00 85.62 398 MET A C 1
ATOM 2870 O O . MET A 1 398 ? -8.213 -0.654 35.555 1.00 85.62 398 MET A O 1
ATOM 2874 N N . PRO A 1 399 ? -7.153 -0.910 37.521 1.00 89.62 399 PRO A N 1
ATOM 2875 C CA . PRO A 1 399 ? -7.921 -2.087 37.899 1.00 89.62 399 PRO A CA 1
ATOM 2876 C C . PRO A 1 399 ? -9.348 -1.675 38.286 1.00 89.62 399 PRO A C 1
ATOM 2878 O O . PRO A 1 399 ? -9.562 -0.881 39.202 1.00 89.62 399 PRO A O 1
ATOM 2881 N N . ILE A 1 400 ? -10.333 -2.236 37.592 1.00 88.62 400 ILE A N 1
ATOM 2882 C CA . ILE A 1 400 ? -11.757 -2.099 37.881 1.00 88.62 400 ILE A CA 1
ATOM 2883 C C . ILE A 1 400 ? -12.255 -3.381 38.536 1.00 88.62 400 ILE A C 1
ATOM 2885 O O . ILE A 1 400 ? -12.064 -4.477 38.015 1.00 88.62 400 ILE A O 1
ATOM 2889 N N . VAL A 1 401 ? -12.939 -3.227 39.666 1.00 88.00 401 VAL A N 1
ATOM 2890 C CA . VAL A 1 401 ? -13.610 -4.321 40.367 1.00 88.00 401 VAL A CA 1
ATOM 2891 C C . VAL A 1 401 ? -15.064 -4.381 39.906 1.00 88.00 401 VAL A C 1
ATOM 2893 O O . VAL A 1 401 ? -15.829 -3.444 40.124 1.00 88.00 401 VAL A O 1
ATOM 2896 N N . LEU A 1 402 ? -15.447 -5.482 39.267 1.00 90.50 402 LEU A N 1
ATOM 2897 C CA . LEU A 1 402 ? -16.823 -5.798 38.894 1.00 90.50 402 LEU A CA 1
ATOM 2898 C C . LEU A 1 402 ? -17.424 -6.671 39.993 1.00 90.50 402 LEU A C 1
ATOM 2900 O O . LEU A 1 402 ? -16.802 -7.653 40.391 1.00 90.50 402 LEU A O 1
ATOM 2904 N N . THR A 1 403 ? -18.620 -6.339 40.477 1.00 89.56 403 THR A N 1
ATOM 2905 C CA . THR A 1 403 ? -19.318 -7.125 41.507 1.00 89.56 403 THR A CA 1
ATOM 2906 C C . THR A 1 403 ? -20.700 -7.514 41.009 1.00 89.56 403 THR A C 1
ATOM 2908 O O . THR A 1 403 ? -21.504 -6.647 40.685 1.00 89.56 403 THR A O 1
ATOM 2911 N N . ALA A 1 404 ? -20.991 -8.811 40.977 1.00 90.38 404 ALA A N 1
ATOM 2912 C CA . ALA A 1 404 ? -22.341 -9.330 40.801 1.00 90.38 404 ALA A CA 1
ATOM 2913 C C . ALA A 1 404 ? -22.866 -9.793 42.165 1.00 90.38 404 ALA A C 1
ATOM 2915 O O . ALA A 1 404 ? -22.186 -10.543 42.865 1.00 90.38 404 ALA A O 1
ATOM 2916 N N . MET A 1 405 ? -24.067 -9.361 42.551 1.00 87.62 405 MET A N 1
ATOM 2917 C CA . MET A 1 405 ? -24.717 -9.761 43.803 1.00 87.62 405 MET A CA 1
ATOM 2918 C C . MET A 1 405 ? -26.145 -10.222 43.526 1.00 87.62 405 MET A C 1
ATOM 2920 O O . MET A 1 405 ? -26.823 -9.674 42.663 1.00 87.62 405 MET A O 1
ATOM 2924 N N . THR A 1 406 ? -26.592 -11.232 44.263 1.00 87.62 406 THR A N 1
ATOM 2925 C CA . THR A 1 406 ? -27.932 -11.827 44.169 1.00 87.62 406 THR A CA 1
ATOM 2926 C C . THR A 1 406 ? -28.796 -11.436 45.364 1.00 87.62 406 THR A C 1
ATOM 2928 O O . THR A 1 406 ? -28.283 -11.184 46.457 1.00 87.62 406 THR A O 1
ATOM 2931 N N . TYR A 1 407 ? -30.121 -11.474 45.204 1.00 75.88 407 TYR A N 1
ATOM 2932 C CA . TYR A 1 407 ? -31.063 -11.249 46.312 1.00 75.88 407 TYR A CA 1
ATOM 2933 C C . TYR A 1 407 ? -31.022 -12.328 47.420 1.00 75.88 407 TYR A C 1
ATOM 2935 O O . TYR A 1 407 ? -31.640 -12.142 48.470 1.00 75.88 407 TYR A O 1
ATOM 2943 N N . SER A 1 408 ? -30.280 -13.429 47.232 1.00 75.88 408 SER A N 1
ATOM 2944 C CA . SER A 1 408 ? -29.970 -14.408 48.289 1.00 75.88 408 SER A CA 1
ATOM 2945 C C . SER A 1 408 ? -28.860 -13.938 49.248 1.00 75.88 408 SER A C 1
ATOM 2947 O O . SER A 1 408 ? -28.669 -14.536 50.307 1.00 75.88 408 SER A O 1
ATOM 2949 N N . GLY A 1 409 ? -28.111 -12.889 48.878 1.00 74.69 409 GLY A N 1
ATOM 2950 C CA . GLY A 1 409 ? -26.917 -12.422 49.584 1.00 74.69 409 GLY A CA 1
ATOM 2951 C C . GLY A 1 409 ? -25.599 -13.041 49.097 1.00 74.69 409 GLY A C 1
ATOM 2952 O O . GLY A 1 409 ? -24.548 -12.727 49.656 1.00 74.69 409 GLY A O 1
ATOM 2953 N N . LYS A 1 410 ? -25.604 -13.893 48.058 1.00 86.06 410 LYS A N 1
ATOM 2954 C CA . LYS A 1 410 ? -24.362 -14.336 47.399 1.00 86.06 410 LYS A CA 1
ATOM 2955 C C . LYS A 1 410 ? -23.810 -13.255 46.474 1.00 86.06 410 LYS A C 1
ATOM 2957 O O . LYS A 1 410 ? -24.571 -12.599 45.759 1.00 86.06 410 LYS A O 1
ATOM 2962 N N . SER A 1 411 ? -22.486 -13.103 46.466 1.00 89.50 411 SER A N 1
ATOM 2963 C CA . SER A 1 411 ? -21.763 -12.182 45.587 1.00 89.50 411 SER A CA 1
ATOM 2964 C C . SER A 1 411 ? -20.515 -12.827 44.986 1.00 89.50 411 SER A C 1
ATOM 2966 O O . SER A 1 411 ? -19.875 -13.670 45.613 1.00 89.50 411 SER A O 1
ATOM 2968 N N . SER A 1 412 ? -20.168 -12.398 43.775 1.00 93.12 412 SER A N 1
ATOM 2969 C CA . SER A 1 412 ? -18.937 -12.753 43.074 1.00 93.12 412 SER A CA 1
ATOM 2970 C C . SER A 1 412 ? -18.292 -11.495 42.501 1.00 93.12 412 SER A C 1
ATOM 2972 O O . SER A 1 412 ? -18.976 -10.525 42.167 1.00 93.12 412 SER A O 1
ATOM 2974 N N . VAL A 1 413 ? -16.962 -11.504 42.453 1.00 91.88 413 VAL A N 1
ATOM 2975 C CA . VAL A 1 413 ? -16.129 -10.334 42.190 1.00 91.88 413 VAL A CA 1
ATOM 2976 C C . VAL A 1 413 ? -15.063 -10.697 41.163 1.00 91.88 413 VAL A C 1
ATOM 2978 O O . VAL A 1 413 ? -14.349 -11.682 41.345 1.00 91.88 413 VAL A O 1
ATOM 2981 N N . LEU A 1 414 ? -14.933 -9.880 40.119 1.00 92.44 414 LEU A N 1
ATOM 2982 C CA . LEU A 1 414 ? -13.924 -10.016 39.070 1.00 92.44 414 LEU A CA 1
ATOM 2983 C C . LEU A 1 414 ? -13.154 -8.700 38.928 1.00 92.44 414 LEU A C 1
ATOM 2985 O O . LEU A 1 414 ? -13.755 -7.655 38.688 1.00 92.44 414 LEU A O 1
ATOM 2989 N N . THR A 1 415 ? -11.827 -8.748 39.029 1.00 91.19 415 THR A N 1
ATOM 2990 C CA . THR A 1 415 ? -10.970 -7.593 38.730 1.00 91.19 415 THR A CA 1
ATOM 2991 C C . THR A 1 415 ? -10.529 -7.650 37.271 1.00 91.19 415 THR A C 1
ATOM 2993 O O . THR A 1 415 ? -9.906 -8.625 36.856 1.00 91.19 415 THR A O 1
ATOM 2996 N N . VAL A 1 416 ? -10.816 -6.598 36.504 1.00 90.56 416 VAL A N 1
ATOM 2997 C CA . VAL A 1 416 ? -10.370 -6.415 35.112 1.00 90.56 416 VAL A CA 1
ATOM 2998 C C . VAL A 1 416 ? -9.537 -5.141 35.000 1.00 90.56 416 VAL A C 1
ATOM 3000 O O . VAL A 1 416 ? -9.809 -4.170 35.700 1.00 90.56 416 VAL A O 1
ATOM 3003 N N . THR A 1 417 ? -8.537 -5.096 34.124 1.00 89.81 417 THR A N 1
ATOM 3004 C CA . THR A 1 417 ? -7.784 -3.855 33.869 1.00 89.81 417 THR A CA 1
ATOM 3005 C C . THR A 1 417 ? -8.450 -3.075 32.741 1.00 89.81 417 THR A C 1
ATOM 3007 O O . THR A 1 417 ? -8.500 -3.563 31.615 1.00 89.81 417 THR A O 1
ATOM 3010 N N . LEU A 1 418 ? -8.924 -1.857 33.022 1.00 89.81 418 LEU A N 1
ATOM 3011 C CA . LEU A 1 418 ? -9.225 -0.872 31.982 1.00 89.81 418 LEU A CA 1
ATOM 3012 C C . LEU A 1 418 ? -7.907 -0.185 31.612 1.00 89.81 418 LEU A C 1
ATOM 3014 O O . LEU A 1 418 ? -7.345 0.561 32.420 1.00 89.81 418 LEU A O 1
ATOM 3018 N N . LYS A 1 419 ? -7.395 -0.457 30.411 1.00 85.75 419 LYS A N 1
ATOM 3019 C CA . LYS A 1 419 ? -6.177 0.192 29.914 1.00 85.75 419 LYS A CA 1
ATOM 3020 C C . LYS A 1 419 ? -6.450 1.637 29.523 1.00 85.75 419 LYS A C 1
ATOM 3022 O O . LYS A 1 419 ? -7.567 1.971 29.126 1.00 85.75 419 LYS A O 1
ATOM 3027 N N . ARG A 1 420 ? -5.436 2.499 29.589 1.00 84.44 420 ARG A N 1
ATOM 3028 C CA . ARG A 1 420 ? -5.515 3.839 28.987 1.00 84.44 420 ARG A CA 1
ATOM 3029 C C . ARG A 1 420 ? -5.346 3.775 27.467 1.00 84.44 420 ARG A C 1
ATOM 3031 O O . ARG A 1 420 ? -4.656 2.895 26.956 1.00 84.44 420 ARG A O 1
ATOM 3038 N N . GLU A 1 421 ? -5.944 4.734 26.764 1.00 79.56 421 GLU A N 1
ATOM 3039 C CA . GLU A 1 421 ? -5.820 4.917 25.308 1.00 79.56 421 GLU A CA 1
ATOM 3040 C C . GLU A 1 421 ? -4.356 4.837 24.840 1.00 79.56 421 GLU A C 1
ATOM 3042 O O . GLU A 1 421 ? -3.461 5.403 25.473 1.00 79.56 421 GLU A O 1
ATOM 3047 N N . ALA A 1 422 ? -4.101 4.134 23.733 1.00 76.25 422 ALA A N 1
ATOM 3048 C CA . ALA A 1 422 ? -2.773 4.035 23.133 1.00 76.25 422 ALA A CA 1
ATOM 3049 C C . ALA A 1 422 ? -2.338 5.397 22.565 1.00 76.25 422 ALA A C 1
ATOM 3051 O O . ALA A 1 422 ? -2.910 5.875 21.588 1.00 76.25 422 ALA A O 1
ATOM 3052 N N . LYS A 1 423 ? -1.315 6.015 23.167 1.00 82.62 423 LYS A N 1
ATOM 3053 C CA . LYS A 1 423 ? -0.737 7.291 22.716 1.00 82.62 423 LYS A CA 1
ATOM 3054 C C . LYS A 1 423 ? 0.753 7.155 22.486 1.00 82.62 423 LYS A C 1
ATOM 3056 O O . LYS A 1 423 ? 1.442 6.454 23.228 1.00 82.62 423 LYS A O 1
ATOM 3061 N N . VAL A 1 424 ? 1.255 7.867 21.479 1.00 89.00 424 VAL A N 1
ATOM 3062 C CA . VAL A 1 424 ? 2.686 7.948 21.182 1.00 89.00 424 VAL A CA 1
ATOM 3063 C C . VAL A 1 424 ? 3.478 8.361 22.429 1.00 89.00 424 VAL A C 1
ATOM 3065 O O . VAL A 1 424 ? 3.258 9.400 23.042 1.00 89.00 424 VAL A O 1
ATOM 3068 N N . ASN A 1 425 ? 4.393 7.482 22.825 1.00 89.19 425 ASN A N 1
ATOM 3069 C CA . ASN A 1 425 ? 5.178 7.544 24.058 1.00 89.19 425 ASN A CA 1
ATOM 3070 C C . ASN A 1 425 ? 6.651 7.803 23.740 1.00 89.19 425 ASN A C 1
ATOM 3072 O O . ASN A 1 425 ? 7.327 8.526 24.468 1.00 89.19 425 ASN A O 1
ATOM 3076 N N . SER A 1 426 ? 7.150 7.235 22.642 1.00 91.81 426 SER A N 1
ATOM 3077 C CA . SER A 1 426 ? 8.491 7.507 22.123 1.00 91.81 426 SER A CA 1
ATOM 3078 C C . SER A 1 426 ? 8.478 7.482 20.600 1.00 91.81 426 SER A C 1
ATOM 3080 O O . SER A 1 426 ? 7.857 6.606 20.002 1.00 91.81 426 SER A O 1
ATOM 3082 N N . ILE A 1 427 ? 9.229 8.398 19.995 1.00 95.31 427 ILE A N 1
ATOM 3083 C CA . ILE A 1 427 ? 9.635 8.343 18.591 1.00 95.31 427 ILE A CA 1
ATOM 3084 C C . ILE A 1 427 ? 11.148 8.160 18.593 1.00 95.31 427 ILE A C 1
ATOM 3086 O O . ILE A 1 427 ? 11.854 8.961 19.202 1.00 95.31 427 ILE A O 1
ATOM 3090 N N . GLN A 1 428 ? 11.640 7.110 17.943 1.00 96.12 428 GLN A N 1
ATOM 3091 C CA . GLN A 1 428 ? 13.058 6.885 17.692 1.00 96.12 428 GLN A CA 1
ATOM 3092 C C . GLN A 1 428 ? 13.350 7.207 16.228 1.00 96.12 428 GLN A C 1
ATOM 3094 O O . GLN A 1 428 ? 12.896 6.496 15.333 1.00 96.12 428 GLN A O 1
ATOM 3099 N N . LEU A 1 429 ? 14.107 8.274 15.987 1.00 96.38 429 LEU A N 1
ATOM 3100 C CA . LEU A 1 429 ? 14.634 8.602 14.667 1.00 96.38 429 LEU A CA 1
ATOM 3101 C C . LEU A 1 429 ? 15.784 7.648 14.315 1.00 96.38 429 LEU A C 1
ATOM 3103 O O . LEU A 1 429 ? 16.541 7.217 15.189 1.00 96.38 429 LEU A O 1
ATOM 3107 N N . GLN A 1 430 ? 15.919 7.328 13.032 1.00 94.56 430 GLN A N 1
ATOM 3108 C CA . GLN A 1 430 ? 16.976 6.479 12.489 1.00 94.56 430 GLN A CA 1
ATOM 3109 C C . GLN A 1 430 ? 17.723 7.230 11.382 1.00 94.56 430 GLN A C 1
ATOM 3111 O O . GLN A 1 430 ? 17.157 8.085 10.700 1.00 94.56 430 GLN A O 1
ATOM 3116 N N . THR A 1 431 ? 19.002 6.912 11.186 1.00 86.69 431 THR A N 1
ATOM 3117 C CA . THR A 1 431 ? 19.778 7.467 10.071 1.00 86.69 431 THR A CA 1
ATOM 3118 C C . THR A 1 431 ? 19.186 6.987 8.738 1.00 86.69 431 THR A C 1
ATOM 3120 O O . THR A 1 431 ? 18.993 5.779 8.583 1.00 86.69 431 THR A O 1
ATOM 3123 N N . PRO A 1 432 ? 18.909 7.880 7.769 1.00 88.19 432 PRO A N 1
ATOM 3124 C CA . PRO A 1 432 ? 18.529 7.478 6.415 1.00 88.19 432 PRO A CA 1
ATOM 3125 C C . PRO A 1 432 ? 19.592 6.583 5.763 1.00 88.19 432 PRO A C 1
ATOM 3127 O O . PRO A 1 432 ? 20.786 6.781 5.986 1.00 88.19 432 PRO A O 1
ATOM 3130 N N . SER A 1 433 ? 19.169 5.625 4.933 1.00 81.62 433 SER A N 1
ATOM 3131 C CA . SER A 1 433 ? 20.086 4.827 4.101 1.00 81.62 433 SER A CA 1
ATOM 3132 C C . SER A 1 433 ? 20.703 5.646 2.965 1.00 81.62 433 SER A C 1
ATOM 3134 O O . SER A 1 433 ? 21.827 5.382 2.551 1.00 81.62 433 SER A O 1
ATOM 3136 N N . GLU A 1 434 ? 19.965 6.646 2.480 1.00 78.12 434 GLU A N 1
ATOM 3137 C CA . GLU A 1 434 ? 20.356 7.518 1.378 1.00 78.12 434 GLU A CA 1
ATOM 3138 C C . GLU A 1 434 ? 21.017 8.808 1.866 1.00 78.12 434 GLU A C 1
ATOM 3140 O O . GLU A 1 434 ? 20.562 9.445 2.820 1.00 78.12 434 GLU A O 1
ATOM 3145 N N . ASN A 1 435 ? 22.028 9.267 1.126 1.00 82.38 435 ASN A N 1
ATOM 3146 C CA . ASN A 1 435 ? 22.495 10.647 1.232 1.00 82.38 435 ASN A CA 1
ATOM 3147 C C . ASN A 1 435 ? 21.355 11.618 0.874 1.00 82.38 435 ASN A C 1
ATOM 3149 O O . ASN A 1 435 ? 20.639 11.402 -0.105 1.00 82.38 435 ASN A O 1
ATOM 3153 N N . ILE A 1 436 ? 21.231 12.712 1.631 1.00 88.19 436 ILE A N 1
ATOM 3154 C CA . ILE A 1 436 ? 20.275 13.800 1.373 1.00 88.19 436 ILE A CA 1
ATOM 3155 C C . ILE A 1 436 ? 21.058 15.016 0.880 1.00 88.19 436 ILE A C 1
ATOM 3157 O O . ILE A 1 436 ? 21.915 15.528 1.600 1.00 88.19 436 ILE A O 1
ATOM 3161 N N . ALA A 1 437 ? 20.779 15.477 -0.335 1.00 88.06 437 ALA A N 1
ATOM 3162 C CA . ALA A 1 437 ? 21.413 16.648 -0.933 1.00 88.06 437 ALA A CA 1
ATOM 3163 C C . ALA A 1 437 ? 20.594 17.939 -0.742 1.00 88.06 437 ALA A C 1
ATOM 3165 O O . A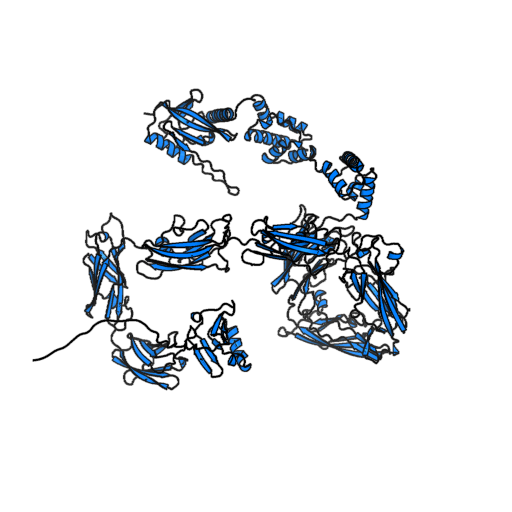LA A 1 437 ? 19.401 17.912 -0.428 1.00 88.06 437 ALA A O 1
ATOM 3166 N N . VAL A 1 438 ? 21.233 19.090 -0.976 1.00 86.12 438 VAL A N 1
ATOM 3167 C CA . VAL A 1 438 ? 20.558 20.397 -1.075 1.00 86.12 438 VAL A CA 1
ATOM 3168 C C . VAL A 1 438 ? 19.401 20.329 -2.074 1.00 86.12 438 VAL A C 1
ATOM 3170 O O . VAL A 1 438 ? 19.594 19.958 -3.233 1.00 86.12 438 VAL A O 1
ATOM 3173 N N . GLY A 1 439 ? 18.212 20.727 -1.617 1.00 80.12 439 GLY A N 1
ATOM 3174 C CA . GLY A 1 439 ? 16.964 20.701 -2.383 1.00 80.12 439 GLY A CA 1
ATOM 3175 C C . GLY A 1 439 ? 16.151 19.399 -2.315 1.00 80.12 439 GLY A C 1
ATOM 3176 O O . GLY A 1 439 ? 15.076 19.355 -2.904 1.00 80.12 439 GLY A O 1
ATOM 3177 N N . GLU A 1 440 ? 16.611 18.345 -1.626 1.00 82.81 440 GLU A N 1
ATOM 3178 C CA . GLU A 1 440 ? 15.879 17.068 -1.531 1.00 82.81 440 GLU A CA 1
ATOM 3179 C C . GLU A 1 440 ? 15.065 16.935 -0.223 1.00 82.81 440 GLU A C 1
ATOM 3181 O O . GLU A 1 440 ? 15.620 17.051 0.870 1.00 82.81 440 GLU A O 1
ATOM 3186 N N . ASP A 1 441 ? 13.766 16.609 -0.308 1.00 83.38 441 ASP A N 1
ATOM 3187 C CA . ASP A 1 441 ? 12.859 16.388 0.840 1.00 83.38 441 ASP A CA 1
ATOM 3188 C C . ASP A 1 441 ? 12.704 14.895 1.218 1.00 83.38 441 ASP A C 1
ATOM 3190 O O . ASP A 1 441 ? 11.605 14.403 1.492 1.00 83.38 441 ASP A O 1
ATOM 3194 N N . LYS A 1 442 ? 13.823 14.150 1.208 1.00 85.69 442 LYS A N 1
ATOM 3195 C CA . LYS A 1 442 ? 13.854 12.690 1.442 1.00 85.69 442 LYS A CA 1
ATOM 3196 C C . LYS A 1 442 ? 13.215 12.289 2.779 1.00 85.69 442 LYS A C 1
ATOM 3198 O O . LYS A 1 442 ? 13.221 13.045 3.753 1.00 85.69 442 LYS A O 1
ATOM 3203 N N . ILE A 1 443 ? 12.723 11.051 2.832 1.00 89.56 443 ILE A N 1
ATOM 3204 C CA . ILE A 1 443 ? 12.143 10.459 4.041 1.00 89.56 443 ILE A CA 1
ATOM 3205 C C . ILE A 1 443 ? 13.237 10.176 5.083 1.00 89.56 443 ILE A C 1
ATOM 3207 O O . ILE A 1 443 ? 14.277 9.595 4.778 1.00 89.56 443 ILE A O 1
ATOM 3211 N N . ILE A 1 444 ? 12.959 10.554 6.328 1.00 92.19 444 ILE A N 1
ATOM 3212 C CA . ILE A 1 444 ? 13.724 10.207 7.524 1.00 92.19 444 ILE A CA 1
ATOM 3213 C C . ILE A 1 444 ? 13.044 8.993 8.176 1.00 92.19 444 ILE A C 1
ATOM 3215 O O . ILE A 1 444 ? 11.898 9.123 8.617 1.00 92.19 444 ILE A O 1
ATOM 3219 N N . PRO A 1 445 ? 13.690 7.815 8.253 1.00 94.81 445 PRO A N 1
ATOM 3220 C CA . PRO A 1 445 ? 13.078 6.656 8.891 1.00 94.81 445 PRO A CA 1
ATOM 3221 C C . PRO A 1 445 ? 12.933 6.877 10.402 1.00 94.81 445 PRO A C 1
ATOM 3223 O O . PRO A 1 445 ? 13.804 7.454 11.058 1.00 94.81 445 PRO A O 1
ATOM 3226 N N . PHE A 1 446 ? 11.821 6.417 10.970 1.00 95.88 446 PHE A N 1
ATOM 3227 C CA . PHE A 1 446 ? 11.556 6.491 12.403 1.00 95.88 446 PHE A CA 1
ATOM 3228 C C . PHE A 1 446 ? 10.705 5.303 12.859 1.00 95.88 446 PHE A C 1
ATOM 3230 O O . PHE A 1 446 ? 9.983 4.697 12.069 1.00 95.88 446 PHE A O 1
ATOM 3237 N N . VAL A 1 447 ? 10.753 5.008 14.156 1.00 95.69 447 VAL A N 1
ATOM 3238 C CA . VAL A 1 447 ? 9.835 4.079 14.824 1.00 95.69 447 VAL A CA 1
ATOM 3239 C C . VAL A 1 447 ? 9.116 4.840 15.930 1.00 95.69 447 VAL A C 1
ATOM 3241 O O . VAL A 1 447 ? 9.745 5.289 16.888 1.00 95.69 447 VAL A O 1
ATOM 3244 N N . ALA A 1 448 ? 7.801 5.000 15.802 1.00 94.50 448 ALA A N 1
ATOM 3245 C CA . ALA A 1 448 ? 6.948 5.482 16.882 1.00 94.50 448 ALA A CA 1
ATOM 3246 C C . ALA A 1 448 ? 6.353 4.288 17.637 1.00 94.50 448 ALA A C 1
ATOM 3248 O O . ALA A 1 448 ? 5.922 3.318 17.014 1.00 94.50 448 ALA A O 1
ATOM 3249 N N . VAL A 1 449 ? 6.313 4.359 18.968 1.00 92.00 449 VAL A N 1
ATOM 3250 C CA . VAL A 1 449 ? 5.662 3.352 19.823 1.00 92.00 449 VAL A CA 1
ATOM 3251 C C . VAL A 1 449 ? 4.751 3.994 20.861 1.00 92.00 449 VAL A C 1
ATOM 3253 O O . VAL A 1 449 ? 5.016 5.104 21.338 1.00 92.00 449 VAL A O 1
ATOM 3256 N N . ASP A 1 450 ? 3.700 3.267 21.235 1.00 88.44 450 ASP A N 1
ATOM 3257 C CA . ASP A 1 450 ? 2.791 3.624 22.323 1.00 88.44 450 ASP A CA 1
ATOM 3258 C C . ASP A 1 450 ? 3.410 3.388 23.720 1.00 88.44 450 ASP A C 1
ATOM 3260 O O . ASP A 1 450 ? 4.589 3.035 23.872 1.00 88.44 450 ASP A O 1
ATOM 3264 N N . GLN A 1 451 ? 2.627 3.595 24.784 1.00 78.88 451 GLN A N 1
ATOM 3265 C CA . GLN A 1 451 ? 3.066 3.315 26.155 1.00 78.88 451 GLN A CA 1
ATOM 3266 C C . GLN A 1 451 ? 3.460 1.852 26.426 1.00 78.88 451 GLN A C 1
ATOM 3268 O O . GLN A 1 451 ? 4.209 1.608 27.371 1.00 78.88 451 GLN A O 1
ATOM 3273 N N . ASN A 1 452 ? 2.981 0.910 25.612 1.00 81.25 452 ASN A N 1
ATOM 3274 C CA . ASN A 1 452 ? 3.136 -0.535 25.772 1.00 81.25 452 ASN A CA 1
ATOM 3275 C C . ASN A 1 452 ? 4.262 -1.114 24.894 1.00 81.25 452 ASN A C 1
ATOM 3277 O O . ASN A 1 452 ? 4.592 -2.291 25.019 1.00 81.25 452 ASN A O 1
ATOM 3281 N N . GLY A 1 453 ? 4.850 -0.307 24.002 1.00 84.00 453 GLY A N 1
ATOM 3282 C CA . GLY A 1 453 ? 5.857 -0.740 23.029 1.00 84.00 453 GLY A CA 1
ATOM 3283 C C . GLY A 1 453 ? 5.282 -1.205 21.685 1.00 84.00 453 GLY A C 1
ATOM 3284 O O . GLY A 1 453 ? 6.040 -1.660 20.829 1.00 84.00 453 GLY A O 1
ATOM 3285 N N . LYS A 1 454 ? 3.969 -1.071 21.461 1.00 87.31 454 LYS A N 1
ATOM 3286 C CA . LYS A 1 454 ? 3.325 -1.360 20.174 1.00 87.31 454 LYS A CA 1
ATOM 3287 C C . LYS A 1 454 ? 3.687 -0.270 19.166 1.00 87.31 454 LYS A C 1
ATOM 3289 O O . LYS A 1 454 ? 3.558 0.917 19.463 1.00 87.31 454 LYS A O 1
ATOM 3294 N N . VAL A 1 455 ? 4.111 -0.668 17.966 1.00 91.75 455 VAL A N 1
ATOM 3295 C CA . VAL A 1 455 ? 4.464 0.266 16.884 1.00 91.75 455 VAL A CA 1
ATOM 3296 C C . VAL A 1 455 ? 3.222 1.001 16.374 1.00 91.75 455 VAL A C 1
ATOM 3298 O O . VAL A 1 455 ? 2.195 0.383 16.090 1.00 91.75 455 VAL A O 1
ATOM 3301 N N . LEU A 1 456 ? 3.340 2.321 16.234 1.00 91.44 456 LEU A N 1
ATOM 3302 C CA . LEU A 1 456 ? 2.329 3.211 15.671 1.00 91.44 456 LEU A CA 1
ATOM 3303 C C . LEU A 1 456 ? 2.770 3.657 14.274 1.00 91.44 456 LEU A C 1
ATOM 3305 O O . LEU A 1 456 ? 3.871 4.179 14.106 1.00 91.44 456 LEU A O 1
ATOM 3309 N N . THR A 1 457 ? 1.910 3.459 13.274 1.00 91.31 457 THR A N 1
ATOM 3310 C CA . THR A 1 457 ? 2.199 3.828 11.875 1.00 91.31 457 THR A CA 1
ATOM 3311 C C . THR A 1 457 ? 1.255 4.889 11.321 1.00 91.31 457 THR A C 1
ATOM 3313 O O . THR A 1 457 ? 1.671 5.662 10.461 1.00 91.31 457 THR A O 1
ATOM 3316 N N . LYS A 1 458 ? -0.001 4.974 11.782 1.00 88.44 458 LYS A N 1
ATOM 3317 C CA . LYS A 1 458 ? -0.984 5.926 11.241 1.00 88.44 458 LYS A CA 1
ATOM 3318 C C . LYS A 1 458 ? -0.697 7.360 11.672 1.00 88.44 458 LYS A C 1
ATOM 3320 O O . LYS A 1 458 ? -0.286 7.624 12.797 1.00 88.44 458 LYS A O 1
ATOM 3325 N N . TYR A 1 459 ? -0.928 8.304 10.756 1.00 87.62 459 TYR A N 1
ATOM 3326 C CA . TYR A 1 459 ? -0.606 9.716 10.981 1.00 87.62 459 TYR A CA 1
ATOM 3327 C C . TYR A 1 459 ? -1.367 10.317 12.167 1.00 87.62 459 TYR A C 1
ATOM 3329 O O . TYR A 1 459 ? -0.806 11.119 12.900 1.00 87.62 459 TYR A O 1
ATOM 3337 N N . SER A 1 460 ? -2.621 9.913 12.376 1.00 86.25 460 SER A N 1
ATOM 3338 C CA . SER A 1 460 ? -3.434 10.285 13.544 1.00 86.25 460 SER A CA 1
ATOM 3339 C C . SER A 1 460 ? -2.787 9.914 14.880 1.00 86.25 460 SER A C 1
ATOM 3341 O O . SER A 1 460 ? -2.929 10.647 15.852 1.00 86.25 460 SER A O 1
ATOM 3343 N N . ASP A 1 461 ? -2.078 8.790 14.909 1.00 87.19 461 ASP A N 1
ATOM 3344 C CA . ASP A 1 461 ? -1.615 8.126 16.126 1.00 87.19 461 ASP A CA 1
ATOM 3345 C C . ASP A 1 461 ? -0.196 8.599 16.494 1.00 87.19 461 ASP A C 1
ATOM 3347 O O . ASP A 1 461 ? 0.194 8.608 17.661 1.00 87.19 461 ASP A O 1
ATOM 3351 N N . VAL A 1 462 ? 0.576 8.999 15.475 1.00 90.75 462 VAL A N 1
ATOM 3352 C CA . VAL A 1 462 ? 1.949 9.517 15.586 1.00 90.75 462 VAL A CA 1
ATOM 3353 C C . VAL A 1 462 ? 1.983 11.044 15.684 1.00 90.75 462 VAL A C 1
ATOM 3355 O O . VAL A 1 462 ? 2.812 11.584 16.410 1.00 90.75 462 VAL A O 1
ATOM 3358 N N . VAL A 1 463 ? 1.117 11.759 14.960 1.00 89.69 463 VAL A N 1
ATOM 3359 C CA . VAL A 1 463 ? 1.165 13.227 14.828 1.00 89.69 463 VAL A CA 1
ATOM 3360 C C . VAL A 1 463 ? 0.051 13.862 15.663 1.00 89.69 463 VAL A C 1
ATOM 3362 O O . VAL A 1 463 ? -0.919 14.416 15.143 1.00 89.69 463 VAL A O 1
ATOM 3365 N N . THR A 1 464 ? 0.188 13.740 16.984 1.00 86.44 464 THR A N 1
ATOM 3366 C CA . THR A 1 464 ? -0.714 14.353 17.973 1.00 86.44 464 THR A CA 1
ATOM 3367 C C . THR A 1 464 ? -0.221 15.745 18.391 1.00 86.44 464 THR A C 1
ATOM 3369 O O . THR A 1 464 ? 0.891 16.153 18.060 1.00 86.44 464 THR A O 1
ATOM 3372 N N . SER A 1 465 ? -1.016 16.465 19.192 1.00 83.06 465 SER A N 1
ATOM 3373 C CA . SER A 1 465 ? -0.605 17.713 19.865 1.00 83.06 465 SER A CA 1
ATOM 3374 C C . SER A 1 465 ? 0.623 17.567 20.771 1.00 83.06 465 SER A C 1
ATOM 3376 O O . SER A 1 465 ? 1.238 18.562 21.145 1.00 83.06 465 SER A O 1
ATOM 3378 N N . ASP A 1 466 ? 0.950 16.337 21.160 1.00 83.94 466 ASP A N 1
ATOM 3379 C CA . ASP A 1 466 ? 2.010 16.019 22.112 1.00 83.94 466 ASP A CA 1
ATOM 3380 C C . ASP A 1 466 ? 3.374 15.910 21.423 1.00 83.94 466 ASP A C 1
ATOM 3382 O O . ASP A 1 466 ? 4.412 16.068 22.072 1.00 83.94 466 ASP A O 1
ATOM 3386 N N . VAL A 1 467 ? 3.376 15.648 20.113 1.00 91.19 467 VAL A N 1
ATOM 3387 C CA . VAL A 1 467 ? 4.575 15.435 19.307 1.00 91.19 467 VAL A CA 1
ATOM 3388 C C . VAL A 1 467 ? 5.012 16.729 18.639 1.00 91.19 467 VAL A C 1
ATOM 3390 O O . VAL A 1 467 ? 4.260 17.367 17.908 1.00 91.19 467 VAL A O 1
ATOM 3393 N N . SER A 1 468 ? 6.281 17.077 18.833 1.00 90.94 468 SER A N 1
ATOM 3394 C CA . SER A 1 468 ? 6.951 18.130 18.073 1.00 90.94 468 SER A CA 1
ATOM 3395 C C . SER A 1 468 ? 8.164 17.567 17.343 1.00 90.94 468 SER A C 1
ATOM 3397 O O . SER A 1 468 ? 8.830 16.650 17.829 1.00 90.94 468 SER A O 1
ATOM 3399 N N . VAL A 1 469 ? 8.458 18.122 16.169 1.00 93.12 469 VAL A N 1
ATOM 3400 C CA . VAL A 1 469 ? 9.664 17.814 15.401 1.00 93.12 469 VAL A CA 1
ATOM 3401 C C . VAL A 1 469 ? 10.281 19.104 14.865 1.00 93.12 469 VAL A C 1
ATOM 3403 O O . VAL A 1 469 ? 9.565 20.047 14.533 1.00 93.12 469 VAL A O 1
ATOM 3406 N N . SER A 1 470 ? 11.610 19.165 14.829 1.00 91.00 470 SER A N 1
ATOM 3407 C CA . SER A 1 470 ? 12.378 20.292 14.297 1.00 91.00 470 SER A CA 1
ATOM 3408 C C . SER A 1 470 ? 13.412 19.819 13.276 1.00 91.00 470 SER A C 1
ATOM 3410 O O . SER A 1 470 ? 13.983 18.736 13.407 1.00 91.00 470 SER A O 1
ATOM 3412 N N . GLY A 1 471 ? 13.623 20.625 12.229 1.00 87.62 471 GLY A N 1
ATOM 3413 C CA . GLY A 1 471 ? 14.492 20.292 11.093 1.00 87.62 471 GLY A CA 1
ATOM 3414 C C . GLY A 1 471 ? 13.903 19.278 10.099 1.00 87.62 471 GLY A C 1
ATOM 3415 O O . GLY A 1 471 ? 14.589 18.911 9.148 1.00 87.62 471 GLY A O 1
ATOM 3416 N N . ALA A 1 472 ? 12.671 18.820 10.319 1.00 92.62 472 ALA A N 1
ATOM 3417 C CA . ALA A 1 472 ? 11.911 17.898 9.477 1.00 92.62 472 ALA A CA 1
ATOM 3418 C C . ALA A 1 472 ? 10.403 18.109 9.720 1.00 92.62 472 ALA A C 1
ATOM 3420 O O . ALA A 1 472 ? 10.026 18.694 10.737 1.00 92.62 472 ALA A O 1
ATOM 3421 N N . PHE A 1 473 ? 9.538 17.597 8.838 1.00 90.31 473 PHE A N 1
ATOM 3422 C CA . PHE A 1 473 ? 8.075 17.708 8.952 1.00 90.31 473 PHE A CA 1
ATOM 3423 C C . PHE A 1 473 ? 7.361 16.373 8.690 1.00 90.31 473 PHE A C 1
ATOM 3425 O O . PHE A 1 473 ? 7.844 15.537 7.926 1.00 90.31 473 PHE A O 1
ATOM 3432 N N . PHE A 1 474 ? 6.192 16.166 9.305 1.00 90.38 474 PHE A N 1
ATOM 3433 C CA . PHE A 1 474 ? 5.365 14.978 9.066 1.00 90.38 474 PHE A CA 1
ATOM 3434 C C . PHE A 1 474 ? 4.374 15.187 7.916 1.00 90.38 474 PHE A C 1
ATOM 3436 O O . PHE A 1 474 ? 3.536 16.090 7.957 1.00 90.38 474 PHE A O 1
ATOM 3443 N N . ALA A 1 475 ? 4.378 14.266 6.955 1.00 84.94 475 ALA A N 1
ATOM 3444 C CA . ALA A 1 475 ? 3.389 14.149 5.887 1.00 84.94 475 ALA A CA 1
ATOM 3445 C C . ALA A 1 475 ? 2.662 12.790 5.937 1.00 84.94 475 ALA A C 1
ATOM 3447 O O . ALA A 1 475 ? 3.038 11.890 6.690 1.00 84.94 475 ALA A O 1
ATOM 3448 N N . ARG A 1 476 ? 1.598 12.651 5.137 1.00 82.25 476 ARG A N 1
ATOM 3449 C CA . ARG A 1 476 ? 0.856 11.392 4.950 1.00 82.25 476 ARG A CA 1
ATOM 3450 C C . ARG A 1 476 ? 1.297 10.714 3.658 1.00 82.25 476 ARG A C 1
ATOM 3452 O O . ARG A 1 476 ? 1.384 11.388 2.632 1.00 82.25 476 ARG A O 1
ATOM 3459 N N . ASP A 1 477 ? 1.505 9.402 3.694 1.00 78.81 477 ASP A N 1
ATOM 3460 C CA . ASP A 1 477 ? 1.567 8.587 2.475 1.00 78.81 477 ASP A CA 1
ATOM 3461 C C . ASP A 1 477 ? 0.154 8.262 1.932 1.00 78.81 477 ASP A C 1
ATOM 3463 O O . ASP A 1 477 ? -0.862 8.703 2.483 1.00 78.81 477 ASP A O 1
ATOM 3467 N N . ALA A 1 478 ? 0.074 7.493 0.840 1.00 72.00 478 ALA A N 1
ATOM 3468 C CA . ALA A 1 478 ? -1.199 7.058 0.253 1.00 72.00 478 ALA A CA 1
ATOM 3469 C C . ALA A 1 478 ? -2.012 6.145 1.202 1.00 72.00 478 ALA A C 1
ATOM 3471 O O . ALA A 1 478 ? -3.248 6.172 1.218 1.00 72.00 478 ALA A O 1
ATOM 3472 N N . ASP A 1 479 ? -1.343 5.382 2.067 1.00 73.44 479 ASP A N 1
ATOM 3473 C CA . ASP A 1 479 ? -1.977 4.490 3.038 1.00 73.44 479 ASP A CA 1
ATOM 3474 C C . ASP A 1 479 ? -2.424 5.198 4.333 1.00 73.44 479 ASP A C 1
ATOM 3476 O O . ASP A 1 479 ? -3.169 4.615 5.134 1.00 73.44 479 ASP A O 1
ATOM 3480 N N . GLY A 1 480 ? -2.109 6.487 4.480 1.00 75.06 480 GLY A N 1
ATOM 3481 C CA . GLY A 1 480 ? -2.460 7.330 5.626 1.00 75.06 480 GLY A CA 1
ATOM 3482 C C . GLY A 1 480 ? -1.513 7.170 6.819 1.00 75.06 480 GLY A C 1
ATOM 3483 O O . GLY A 1 480 ? -1.849 7.589 7.931 1.00 75.06 480 GLY A O 1
ATOM 3484 N N . ASN A 1 481 ? -0.354 6.548 6.603 1.00 84.75 481 ASN A N 1
ATOM 3485 C CA . ASN A 1 481 ? 0.711 6.433 7.588 1.00 84.75 481 ASN A CA 1
ATOM 3486 C C . ASN A 1 481 ? 1.442 7.777 7.749 1.00 84.75 481 ASN A C 1
ATOM 3488 O O . ASN A 1 481 ? 1.394 8.635 6.864 1.00 84.75 481 ASN A O 1
ATOM 3492 N N . ALA A 1 482 ? 2.125 7.966 8.877 1.00 89.56 482 ALA A N 1
ATOM 3493 C CA . ALA A 1 482 ? 3.077 9.057 9.043 1.00 89.56 482 ALA A CA 1
ATOM 3494 C C . ALA A 1 482 ? 4.379 8.746 8.295 1.00 89.56 482 ALA A C 1
ATOM 3496 O O . ALA A 1 482 ? 5.029 7.738 8.562 1.00 89.56 482 ALA A O 1
ATOM 3497 N N . VAL A 1 483 ? 4.796 9.661 7.422 1.00 90.38 483 VAL A N 1
ATOM 3498 C CA . VAL A 1 483 ? 6.169 9.737 6.910 1.00 90.38 483 VAL A CA 1
ATOM 3499 C C . VAL A 1 483 ? 6.799 11.037 7.398 1.00 90.38 483 VAL A C 1
ATOM 3501 O O . VAL A 1 483 ? 6.162 12.089 7.363 1.00 90.38 483 VAL A O 1
ATOM 3504 N N . LEU A 1 484 ? 8.041 10.975 7.872 1.00 92.06 484 LEU A N 1
ATOM 3505 C CA . LEU A 1 484 ? 8.810 12.155 8.264 1.00 92.06 484 LEU A CA 1
ATOM 3506 C C . LEU A 1 484 ? 9.723 12.547 7.096 1.00 92.06 484 LEU A C 1
ATOM 3508 O O . LEU A 1 484 ? 10.398 11.681 6.548 1.00 92.06 484 LEU A O 1
ATOM 3512 N N . ARG A 1 485 ? 9.743 13.820 6.695 1.00 89.69 485 ARG A N 1
ATOM 3513 C CA . ARG A 1 485 ? 10.513 14.329 5.546 1.00 89.69 485 ARG A CA 1
ATOM 3514 C C . ARG A 1 485 ? 11.490 15.426 5.947 1.00 89.69 485 ARG A C 1
ATOM 3516 O O . ARG A 1 485 ? 11.209 16.224 6.838 1.00 89.69 485 ARG A O 1
ATOM 3523 N N . ALA A 1 486 ? 12.632 15.455 5.271 1.00 89.19 486 ALA A N 1
ATOM 3524 C CA . ALA A 1 486 ? 13.705 16.417 5.483 1.00 89.19 486 ALA A CA 1
ATOM 3525 C C . ALA A 1 486 ? 13.341 17.845 5.027 1.00 89.19 486 ALA A C 1
ATOM 3527 O O . ALA A 1 486 ? 12.691 18.036 3.997 1.00 89.19 486 ALA A O 1
ATOM 3528 N N . GLY A 1 487 ? 13.831 18.849 5.760 1.00 84.50 487 GLY A N 1
ATOM 3529 C CA . GLY A 1 487 ? 13.594 20.268 5.471 1.00 84.50 487 GLY A CA 1
ATOM 3530 C C . GLY A 1 487 ? 12.287 20.803 6.059 1.00 84.50 487 GLY A C 1
ATOM 3531 O O . GLY A 1 487 ? 11.745 20.236 7.008 1.00 84.50 487 GLY A O 1
ATOM 3532 N N . ASP A 1 488 ? 11.797 21.903 5.487 1.00 75.94 488 ASP A N 1
ATOM 3533 C CA . ASP A 1 488 ? 10.545 22.559 5.878 1.00 75.94 488 ASP A CA 1
ATOM 3534 C C . ASP A 1 488 ? 9.413 22.236 4.884 1.00 75.94 488 ASP A C 1
ATOM 3536 O O . ASP A 1 488 ? 9.636 22.126 3.674 1.00 75.94 488 ASP A O 1
ATOM 3540 N N . GLN A 1 489 ? 8.179 22.112 5.386 1.00 70.38 489 GLN A N 1
ATOM 3541 C CA . GLN A 1 489 ? 6.995 21.868 4.555 1.00 70.38 489 GLN A CA 1
ATOM 3542 C C . GLN A 1 489 ? 6.617 23.110 3.738 1.00 70.38 489 GLN A C 1
ATOM 3544 O O . GLN A 1 489 ? 6.544 24.218 4.270 1.00 70.38 489 GLN A O 1
ATOM 3549 N N .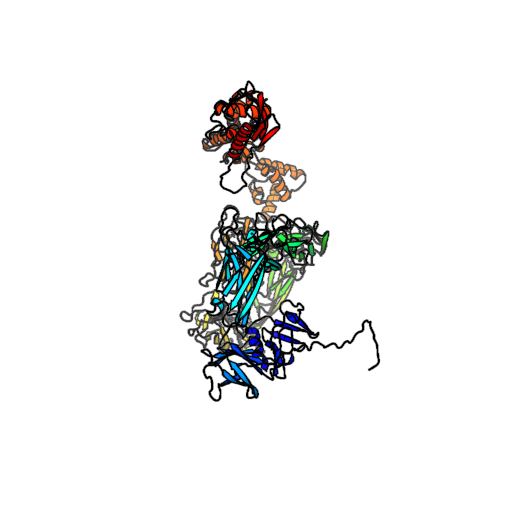 THR A 1 490 ? 6.249 22.918 2.468 1.00 60.31 490 THR A N 1
ATOM 3550 C CA . THR A 1 490 ? 5.772 24.008 1.602 1.00 60.31 490 THR A CA 1
ATOM 3551 C C . THR A 1 490 ? 4.358 23.748 1.082 1.00 60.31 490 THR A C 1
ATOM 3553 O O . THR A 1 490 ? 4.140 22.977 0.150 1.00 60.31 490 THR A O 1
ATOM 3556 N N . GLY A 1 491 ? 3.376 24.420 1.690 1.00 57.19 491 GLY A N 1
ATOM 3557 C CA . GLY A 1 491 ? 1.962 24.320 1.316 1.00 57.19 491 GLY A CA 1
ATOM 3558 C C . GLY A 1 491 ? 1.291 22.999 1.720 1.00 57.19 491 GLY A C 1
ATOM 3559 O O . GLY A 1 491 ? 1.750 22.275 2.603 1.00 57.19 491 GLY A O 1
ATOM 3560 N N . THR A 1 492 ? 0.160 22.693 1.083 1.00 50.41 492 THR A N 1
ATOM 3561 C CA . THR A 1 492 ? -0.730 21.560 1.415 1.00 50.41 492 THR A CA 1
ATOM 3562 C C . THR A 1 492 ? -0.381 20.247 0.704 1.00 50.41 492 THR A C 1
ATOM 3564 O O . THR A 1 492 ? -1.048 19.238 0.917 1.00 50.41 492 THR A O 1
ATOM 3567 N N . THR A 1 493 ? 0.661 20.228 -0.131 1.00 52.50 493 THR A N 1
ATOM 3568 C CA . THR A 1 493 ? 1.021 19.094 -1.007 1.00 52.50 493 THR A CA 1
ATOM 3569 C C . THR A 1 493 ? 1.569 17.871 -0.265 1.00 52.50 493 THR A C 1
ATOM 3571 O O . THR A 1 493 ? 1.587 16.778 -0.827 1.00 52.50 493 THR A O 1
ATOM 3574 N N . GLY A 1 494 ? 2.024 18.041 0.982 1.00 62.12 494 GLY A N 1
ATOM 3575 C CA . GLY A 1 494 ? 2.731 17.005 1.743 1.00 62.12 494 GLY A CA 1
ATOM 3576 C C . GLY A 1 494 ? 4.213 16.853 1.374 1.00 62.12 494 GLY A C 1
ATOM 3577 O O . GLY A 1 494 ? 4.824 15.862 1.769 1.00 62.12 494 GLY A O 1
ATOM 3578 N N . ARG A 1 495 ? 4.789 17.817 0.640 1.00 68.19 495 ARG A N 1
ATOM 3579 C CA . ARG A 1 495 ? 6.224 17.885 0.315 1.00 68.19 495 ARG A CA 1
ATOM 3580 C C . ARG A 1 495 ? 6.887 19.161 0.841 1.00 68.19 495 ARG A C 1
ATOM 3582 O O . ARG A 1 495 ? 6.218 20.142 1.182 1.00 68.19 495 ARG A O 1
ATOM 3589 N N . GLY A 1 496 ? 8.213 19.130 0.887 1.00 69.50 496 GLY A N 1
ATOM 3590 C CA . GLY A 1 496 ? 9.068 20.258 1.253 1.00 69.50 496 GLY A CA 1
ATOM 3591 C C . GLY A 1 496 ? 10.014 20.648 0.121 1.00 69.50 496 GLY A C 1
ATOM 3592 O O . GLY A 1 496 ? 10.055 20.004 -0.924 1.00 69.50 496 GLY A O 1
ATOM 3593 N N . THR A 1 497 ? 10.818 21.685 0.345 1.00 72.44 497 THR A N 1
ATOM 3594 C CA . THR A 1 497 ? 11.898 22.100 -0.577 1.00 72.44 497 THR A CA 1
ATOM 3595 C C . THR A 1 497 ? 13.266 21.517 -0.204 1.00 72.44 497 THR A C 1
ATOM 3597 O O . THR A 1 497 ? 14.294 22.009 -0.668 1.00 72.44 497 THR A O 1
ATOM 3600 N N . GLY A 1 498 ? 13.300 20.523 0.691 1.00 84.06 498 GLY A N 1
ATOM 3601 C CA . GLY A 1 498 ? 14.526 20.063 1.343 1.00 84.06 498 GLY A CA 1
ATOM 3602 C C . GLY A 1 498 ? 15.226 21.183 2.122 1.00 84.06 498 GLY A C 1
ATOM 3603 O O . GLY A 1 498 ? 14.614 22.189 2.491 1.00 84.06 498 GLY A O 1
ATOM 3604 N N . TYR A 1 499 ? 16.530 21.025 2.357 1.00 85.81 499 TYR A N 1
ATOM 3605 C CA . TYR A 1 499 ? 17.372 22.092 2.909 1.00 85.81 499 TYR A CA 1
ATOM 3606 C C . TYR A 1 499 ? 17.995 22.935 1.790 1.00 85.81 499 TYR A C 1
ATOM 3608 O O . TYR A 1 499 ? 18.454 22.401 0.781 1.00 85.81 499 TYR A O 1
ATOM 3616 N N . SER A 1 500 ? 18.065 24.252 1.991 1.00 84.94 500 SER A N 1
ATOM 3617 C CA . SER A 1 500 ? 18.569 25.226 1.008 1.00 84.94 500 SER A CA 1
ATOM 3618 C C . SER A 1 500 ? 20.099 25.346 0.934 1.00 84.94 500 SER A C 1
ATOM 3620 O O . SER A 1 500 ? 20.619 25.936 -0.011 1.00 84.94 500 SER A O 1
ATOM 3622 N N . THR A 1 501 ? 20.820 24.794 1.911 1.00 86.31 501 THR A N 1
ATOM 3623 C CA . THR A 1 501 ? 22.290 24.796 2.011 1.00 86.31 501 THR A CA 1
ATOM 3624 C C . THR A 1 501 ? 22.789 23.479 2.600 1.00 86.31 501 THR A C 1
ATOM 3626 O O . THR A 1 501 ? 22.039 22.779 3.287 1.00 86.31 501 THR A O 1
ATOM 3629 N N . ASP A 1 502 ? 24.049 23.144 2.332 1.00 89.06 502 ASP A N 1
ATOM 3630 C CA . ASP A 1 502 ? 24.714 21.902 2.723 1.00 89.06 502 ASP A CA 1
ATOM 3631 C C . ASP A 1 502 ? 25.290 21.946 4.156 1.00 89.06 502 ASP A C 1
ATOM 3633 O O . ASP A 1 502 ? 25.122 22.912 4.914 1.00 89.06 502 ASP A O 1
ATOM 3637 N N . GLY A 1 503 ? 25.927 20.847 4.557 1.00 90.31 503 GLY A N 1
ATOM 3638 C CA . GLY A 1 503 ? 26.522 20.650 5.873 1.00 90.31 503 GLY A CA 1
ATOM 3639 C C . GLY A 1 503 ? 25.563 20.069 6.915 1.00 90.31 503 GLY A C 1
ATOM 3640 O O . GLY A 1 503 ? 24.469 19.583 6.625 1.00 90.31 503 GLY A O 1
ATOM 3641 N N . GLN A 1 504 ? 26.003 20.092 8.169 1.00 92.31 504 GLN A N 1
ATOM 3642 C CA . GLN A 1 504 ? 25.368 19.353 9.257 1.00 92.31 504 GLN A CA 1
ATOM 3643 C C . GLN A 1 504 ? 23.982 19.911 9.639 1.00 92.31 504 GLN A C 1
ATOM 3645 O O . GLN A 1 504 ? 23.815 21.121 9.816 1.00 92.31 504 GLN A O 1
ATOM 3650 N N . ARG A 1 505 ? 22.982 19.035 9.798 1.00 91.44 505 ARG A N 1
ATOM 3651 C CA . ARG A 1 505 ? 21.636 19.368 10.295 1.00 91.44 505 ARG A CA 1
ATOM 3652 C C . ARG A 1 505 ? 21.241 18.420 11.419 1.00 91.44 505 ARG A C 1
ATOM 3654 O O . ARG A 1 505 ? 21.387 17.206 11.299 1.00 91.44 505 ARG A O 1
ATOM 3661 N N . THR A 1 506 ? 20.705 18.989 12.489 1.00 92.62 506 THR A N 1
ATOM 3662 C CA . THR A 1 506 ? 20.151 18.248 13.623 1.00 92.62 506 THR A CA 1
ATOM 3663 C C . THR A 1 506 ? 18.642 18.150 13.449 1.00 92.62 506 THR A C 1
ATOM 3665 O O . THR A 1 506 ? 17.981 19.179 13.318 1.00 92.62 506 THR A O 1
ATOM 3668 N N . ILE A 1 507 ? 18.105 16.932 13.463 1.00 94.81 507 ILE A N 1
ATOM 3669 C CA . ILE A 1 507 ? 16.664 16.666 13.470 1.00 94.81 507 ILE A CA 1
ATOM 3670 C C . ILE A 1 507 ? 16.317 16.121 14.849 1.00 94.81 507 ILE A C 1
ATOM 3672 O O . ILE A 1 507 ? 16.917 15.137 15.283 1.00 94.81 507 ILE A O 1
ATOM 3676 N N . THR A 1 508 ? 15.349 16.733 15.527 1.00 94.00 508 THR A N 1
ATOM 3677 C CA . THR A 1 508 ? 14.879 16.278 16.844 1.00 94.00 508 THR A CA 1
ATOM 3678 C C . THR A 1 508 ? 13.375 16.083 16.814 1.00 94.00 508 THR A C 1
ATOM 3680 O O . THR A 1 508 ? 12.647 17.025 16.520 1.00 94.00 508 THR A O 1
ATOM 3683 N N . ALA A 1 509 ? 12.913 14.887 17.172 1.00 94.75 509 ALA A N 1
ATOM 3684 C CA . ALA A 1 509 ? 11.515 14.603 17.484 1.00 94.75 509 ALA A CA 1
ATOM 3685 C C . ALA A 1 509 ? 11.357 14.436 19.003 1.00 94.75 509 ALA A C 1
ATOM 3687 O O . ALA A 1 509 ? 12.213 13.827 19.647 1.00 94.75 509 ALA A O 1
ATOM 3688 N N . SER A 1 510 ? 10.283 14.961 19.594 1.00 92.19 510 SER A N 1
ATOM 3689 C CA . SER A 1 510 ? 10.025 14.846 21.035 1.00 92.19 510 SER A CA 1
ATOM 3690 C C . SER A 1 510 ? 8.543 14.698 21.380 1.00 92.19 510 SER A C 1
ATOM 3692 O O . SER A 1 510 ? 7.678 15.228 20.684 1.00 92.19 510 SER A O 1
ATOM 3694 N N . VAL A 1 511 ? 8.270 13.973 22.469 1.00 91.88 511 VAL A N 1
ATOM 3695 C CA . VAL A 1 511 ? 6.935 13.691 23.013 1.00 91.88 511 VAL A CA 1
ATOM 3696 C C . VAL A 1 511 ? 6.769 14.486 24.312 1.00 91.88 511 VAL A C 1
ATOM 3698 O O . VAL A 1 511 ? 7.199 14.069 25.389 1.00 91.88 511 VAL A O 1
ATOM 3701 N N . SER A 1 512 ? 6.190 15.676 24.189 1.00 73.62 512 SER A N 1
ATOM 3702 C CA . SER A 1 512 ? 6.276 16.756 25.179 1.00 73.62 512 SER A CA 1
ATOM 3703 C C . SER A 1 512 ? 5.443 16.548 26.450 1.00 73.62 512 SER A C 1
ATOM 3705 O O . SER A 1 512 ? 5.907 16.895 27.534 1.00 73.62 512 SER A O 1
ATOM 3707 N N . SER A 1 513 ? 4.241 15.975 26.340 1.00 59.78 513 SER A N 1
ATOM 3708 C CA . SER A 1 513 ? 3.274 15.864 27.447 1.00 59.78 513 SER A CA 1
ATOM 3709 C C . SER A 1 513 ? 3.235 14.477 28.106 1.00 59.78 513 SER A C 1
ATOM 3711 O O . SER A 1 513 ? 3.024 14.374 29.313 1.00 59.78 513 SER A O 1
ATOM 3713 N N . ALA A 1 514 ? 3.440 13.407 27.328 1.00 57.91 514 ALA A N 1
ATOM 3714 C CA . ALA A 1 514 ? 3.184 12.031 27.765 1.00 57.91 514 ALA A CA 1
ATOM 3715 C C . ALA A 1 514 ? 4.401 11.312 28.377 1.00 57.91 514 ALA A C 1
ATOM 3717 O O . ALA A 1 514 ? 4.227 10.346 29.123 1.00 57.91 514 ALA A O 1
ATOM 3718 N N . SER A 1 515 ? 5.629 11.735 28.051 1.00 70.31 515 SER A N 1
ATOM 3719 C CA . SER A 1 515 ? 6.850 11.033 28.488 1.00 70.31 515 SER A CA 1
ATOM 3720 C C . SER A 1 515 ? 8.107 11.899 28.629 1.00 70.31 515 SER A C 1
ATOM 3722 O O . SER A 1 515 ? 9.049 11.474 29.296 1.00 70.31 515 SER A O 1
ATOM 3724 N N . GLY A 1 516 ? 8.169 13.070 27.983 1.00 79.94 516 GLY A N 1
ATOM 3725 C CA . GLY A 1 516 ? 9.380 13.896 27.913 1.00 79.94 516 GLY A CA 1
ATOM 3726 C C . GLY A 1 516 ? 10.513 13.280 27.079 1.00 79.94 516 GLY A C 1
ATOM 3727 O O . GLY A 1 516 ? 11.615 13.830 27.039 1.00 79.94 516 GLY A O 1
ATOM 3728 N N . LYS A 1 517 ? 10.279 12.137 26.417 1.00 88.81 517 LYS A N 1
ATOM 3729 C CA . LYS A 1 517 ? 11.287 11.474 25.584 1.00 88.81 517 LYS A CA 1
ATOM 3730 C C . LYS A 1 517 ? 11.505 12.250 24.292 1.00 88.81 517 LYS A C 1
ATOM 3732 O O . LYS A 1 517 ? 10.556 12.694 23.646 1.00 88.81 517 LYS A O 1
ATOM 3737 N N . TYR A 1 518 ? 12.760 12.321 23.874 1.00 92.56 518 TYR A N 1
ATOM 3738 C CA . TYR A 1 518 ? 13.167 12.855 22.583 1.00 92.56 518 TYR A CA 1
ATOM 3739 C C . TYR A 1 518 ? 14.132 11.892 21.894 1.00 92.56 518 TYR A C 1
ATOM 3741 O O . TYR A 1 518 ? 14.808 11.090 22.540 1.00 92.56 518 TYR A O 1
ATOM 3749 N N . SER A 1 519 ? 14.193 11.986 20.573 1.00 96.56 519 SER A N 1
ATOM 3750 C CA . SER A 1 519 ? 15.203 11.342 19.748 1.00 96.56 519 SER A CA 1
ATOM 3751 C C . SER A 1 519 ? 15.761 12.377 18.788 1.00 96.56 519 SER A C 1
ATOM 3753 O O . SER A 1 519 ? 15.015 13.104 18.131 1.00 96.56 519 SER A O 1
ATOM 3755 N N . THR A 1 520 ? 17.086 12.444 18.738 1.00 95.94 520 THR A N 1
ATOM 3756 C CA . THR A 1 520 ? 17.833 13.379 17.908 1.00 95.94 520 THR A CA 1
ATOM 3757 C C . THR A 1 520 ? 18.773 12.585 17.019 1.00 95.94 520 THR A C 1
ATOM 3759 O O . THR A 1 520 ? 19.547 11.768 17.519 1.00 95.94 520 THR A O 1
ATOM 3762 N N . ILE A 1 521 ? 18.731 12.853 15.717 1.00 95.88 521 ILE A N 1
ATOM 3763 C CA . ILE A 1 521 ? 19.762 12.422 14.770 1.00 95.88 521 ILE A CA 1
ATOM 3764 C C . ILE A 1 521 ? 20.436 13.646 14.166 1.00 95.88 521 ILE A C 1
ATOM 3766 O O . ILE A 1 521 ? 19.842 14.721 14.053 1.00 95.88 521 ILE A O 1
ATOM 3770 N N . THR A 1 522 ? 21.675 13.461 13.733 1.00 93.38 522 THR A N 1
ATOM 3771 C CA . THR A 1 522 ? 22.441 14.500 13.055 1.00 93.38 522 THR A CA 1
ATOM 3772 C C . THR A 1 522 ? 22.861 13.974 11.694 1.00 93.38 522 THR A C 1
ATOM 3774 O O . THR A 1 522 ? 23.693 13.074 11.604 1.00 93.38 522 THR A O 1
ATOM 3777 N N . ILE A 1 523 ? 22.269 14.526 10.639 1.00 91.88 523 ILE A N 1
ATOM 3778 C CA . ILE A 1 523 ? 22.575 14.187 9.248 1.00 91.88 523 ILE A CA 1
ATOM 3779 C C . ILE A 1 523 ? 23.562 15.204 8.664 1.00 91.88 523 ILE A C 1
ATOM 3781 O O . ILE A 1 523 ? 23.649 16.342 9.131 1.00 91.88 523 ILE A O 1
ATOM 3785 N N . ASN A 1 524 ? 24.297 14.816 7.624 1.00 90.81 524 ASN A N 1
ATOM 3786 C CA . ASN A 1 524 ? 25.081 15.753 6.825 1.00 90.81 524 ASN A CA 1
ATOM 3787 C C . ASN A 1 524 ? 24.402 15.953 5.470 1.00 90.81 524 ASN A C 1
ATOM 3789 O O . ASN A 1 524 ? 24.384 15.035 4.652 1.00 90.81 524 ASN A O 1
ATOM 3793 N N . VAL A 1 525 ? 23.856 17.148 5.242 1.00 90.94 525 VAL A N 1
ATOM 3794 C CA . VAL A 1 525 ? 23.289 17.518 3.945 1.00 90.94 525 VAL A CA 1
ATOM 3795 C C . VAL A 1 525 ? 24.432 17.684 2.958 1.00 90.94 525 VAL A C 1
ATOM 3797 O O . VAL A 1 525 ? 25.394 18.409 3.210 1.00 90.94 525 VAL A O 1
ATOM 3800 N N . GLN A 1 526 ? 24.330 16.987 1.840 1.00 90.75 526 GLN A N 1
ATOM 3801 C CA . GLN A 1 526 ? 25.340 16.971 0.797 1.00 90.75 526 GLN A CA 1
ATOM 3802 C C . GLN A 1 526 ? 25.110 18.101 -0.223 1.00 90.75 526 GLN A C 1
ATOM 3804 O O . GLN A 1 526 ? 24.023 18.678 -0.299 1.00 90.75 526 GLN A O 1
ATOM 3809 N N . LYS A 1 527 ? 26.131 18.419 -1.027 1.00 89.50 527 LYS A N 1
ATOM 3810 C CA . LYS A 1 527 ? 26.054 19.409 -2.121 1.00 89.50 527 LYS A CA 1
ATOM 3811 C C . LYS A 1 527 ? 24.945 19.068 -3.132 1.00 89.50 527 LYS A C 1
ATOM 3813 O O . LYS A 1 527 ? 24.529 17.914 -3.216 1.00 89.50 527 LYS A O 1
ATOM 3818 N N . LYS A 1 528 ? 24.485 20.051 -3.927 1.00 85.62 528 LYS A N 1
ATOM 3819 C CA . LYS A 1 528 ? 23.416 19.848 -4.932 1.00 85.62 528 LYS A CA 1
ATOM 3820 C C . LYS A 1 528 ? 23.766 18.660 -5.839 1.00 85.62 528 LYS A C 1
ATOM 3822 O O . LYS A 1 528 ? 24.875 18.598 -6.370 1.00 85.62 528 LYS A O 1
ATOM 3827 N N . VAL A 1 529 ? 22.802 17.765 -6.047 1.00 87.19 529 VAL A N 1
ATOM 3828 C CA . VAL A 1 529 ? 22.868 16.663 -7.020 1.00 87.19 529 VAL A CA 1
ATOM 3829 C C . VAL A 1 529 ? 23.261 17.185 -8.404 1.00 87.19 529 VAL A C 1
ATOM 3831 O O . VAL A 1 529 ? 22.631 18.118 -8.912 1.00 87.19 529 VAL A O 1
ATOM 3834 N N . MET A 1 530 ? 24.277 16.581 -9.018 1.00 87.50 530 MET A N 1
ATOM 3835 C CA . MET A 1 530 ? 24.652 16.803 -10.413 1.00 87.50 530 MET A CA 1
ATOM 3836 C C . MET A 1 530 ? 25.137 15.508 -11.054 1.00 87.50 530 MET A C 1
ATOM 3838 O O . MET A 1 530 ? 25.742 14.685 -10.381 1.00 87.50 530 MET A O 1
ATOM 3842 N N . ALA A 1 531 ? 24.919 15.359 -12.363 1.00 90.38 531 ALA A N 1
ATOM 3843 C CA . ALA A 1 531 ? 25.546 14.294 -13.141 1.00 90.38 531 ALA A CA 1
ATOM 3844 C C . ALA A 1 531 ? 27.077 14.363 -13.020 1.00 90.38 531 ALA A C 1
ATOM 3846 O O . ALA A 1 531 ? 27.654 15.440 -13.220 1.00 90.38 531 ALA A O 1
ATOM 3847 N N . ASP A 1 532 ? 27.677 13.215 -12.705 1.00 92.50 532 ASP A N 1
ATOM 3848 C CA . ASP A 1 532 ? 29.096 13.030 -12.384 1.00 92.50 532 ASP A CA 1
ATOM 3849 C C . ASP A 1 532 ? 29.686 11.840 -13.157 1.00 92.50 532 ASP A C 1
ATOM 3851 O O . ASP A 1 532 ? 30.603 12.018 -13.950 1.00 92.50 532 ASP A O 1
ATOM 3855 N N . THR A 1 533 ? 29.091 10.651 -13.014 1.00 95.94 533 THR A N 1
ATOM 3856 C CA . THR A 1 533 ? 29.583 9.402 -13.616 1.00 95.94 533 THR A CA 1
ATOM 3857 C C . THR A 1 533 ? 28.601 8.862 -14.661 1.00 95.94 533 THR A C 1
ATOM 3859 O O . THR A 1 533 ? 27.384 8.862 -14.448 1.00 95.94 533 THR A O 1
ATOM 3862 N N . LEU A 1 534 ? 29.113 8.349 -15.783 1.00 96.50 534 LEU A N 1
ATOM 3863 C CA . LEU A 1 534 ? 28.355 7.589 -16.775 1.00 96.50 534 LEU A CA 1
ATOM 3864 C C . LEU A 1 534 ? 28.616 6.088 -16.595 1.00 96.50 534 LEU A C 1
ATOM 3866 O O . LEU A 1 534 ? 29.742 5.651 -16.381 1.00 96.50 534 LEU A O 1
ATOM 3870 N N . SER A 1 535 ? 27.576 5.269 -16.717 1.00 96.19 535 SER A N 1
ATOM 3871 C CA . SER A 1 535 ? 27.671 3.812 -16.621 1.00 96.19 535 SER A CA 1
ATOM 3872 C C . SER A 1 535 ? 27.138 3.144 -17.888 1.00 96.19 535 SER A C 1
ATOM 3874 O O . SER A 1 535 ? 26.096 3.543 -18.412 1.00 96.19 535 SER A O 1
ATOM 3876 N N . LEU A 1 536 ? 27.857 2.126 -18.371 1.00 95.38 536 LEU A N 1
ATOM 3877 C CA . LEU A 1 536 ? 27.455 1.275 -19.493 1.00 95.38 536 LEU A CA 1
ATOM 3878 C C . LEU A 1 536 ? 27.018 -0.101 -18.982 1.00 95.38 536 LEU A C 1
ATOM 3880 O O . LEU A 1 536 ? 27.841 -0.866 -18.478 1.00 95.38 536 LEU A O 1
ATOM 3884 N N . ASP A 1 537 ? 25.752 -0.459 -19.196 1.00 95.00 537 ASP A N 1
ATOM 3885 C CA . ASP A 1 537 ? 25.308 -1.845 -19.040 1.00 95.00 537 ASP A CA 1
ATOM 3886 C C . ASP A 1 537 ? 25.612 -2.633 -20.323 1.00 95.00 537 ASP A C 1
ATOM 3888 O O . ASP A 1 537 ? 24.918 -2.539 -21.337 1.00 95.00 537 ASP A O 1
ATOM 3892 N N . THR A 1 538 ? 26.674 -3.437 -20.264 1.00 90.00 538 THR A N 1
ATOM 3893 C CA . THR A 1 538 ? 27.123 -4.303 -21.366 1.00 90.00 538 THR A CA 1
ATOM 3894 C C . THR A 1 538 ? 26.198 -5.499 -21.628 1.00 90.00 538 THR A C 1
ATOM 3896 O O . THR A 1 538 ? 26.358 -6.180 -22.644 1.00 90.00 538 THR A O 1
ATOM 3899 N N . SER A 1 539 ? 25.213 -5.772 -20.763 1.00 91.75 539 SER A N 1
ATOM 3900 C CA . SER A 1 539 ? 24.249 -6.859 -20.962 1.00 91.75 539 SER A CA 1
ATOM 3901 C C . SER A 1 539 ? 23.178 -6.512 -22.010 1.00 91.75 539 SER A C 1
ATOM 3903 O O . SER A 1 539 ? 22.787 -7.388 -22.795 1.00 91.75 539 SER A O 1
ATOM 3905 N N . ALA A 1 540 ? 22.787 -5.233 -22.091 1.00 92.25 540 ALA A N 1
ATOM 3906 C CA . ALA A 1 540 ? 21.736 -4.710 -22.969 1.00 92.25 540 ALA A CA 1
ATOM 3907 C C . ALA A 1 540 ? 22.038 -4.859 -24.476 1.00 92.25 540 ALA A C 1
ATOM 3909 O O . ALA A 1 540 ? 21.128 -5.047 -25.286 1.00 92.25 540 ALA A O 1
ATOM 3910 N N . TYR A 1 541 ? 23.316 -4.837 -24.865 1.00 93.00 541 TYR A N 1
ATOM 3911 C CA . TYR A 1 541 ? 23.776 -4.940 -26.257 1.00 93.00 541 TYR A CA 1
ATOM 3912 C C . TYR A 1 541 ? 24.802 -6.070 -26.443 1.00 93.00 541 TYR A C 1
ATOM 3914 O O . TYR A 1 541 ? 25.113 -6.819 -25.519 1.00 93.00 541 TYR A O 1
ATOM 3922 N N . LYS A 1 542 ? 25.300 -6.266 -27.664 1.00 95.25 542 LYS A N 1
ATOM 3923 C CA . LYS A 1 542 ? 26.334 -7.252 -28.013 1.00 95.25 542 LYS A CA 1
ATOM 3924 C C . LYS A 1 542 ? 27.467 -6.554 -28.762 1.00 95.25 542 LYS A C 1
ATOM 3926 O O . LYS A 1 542 ? 27.232 -5.651 -29.559 1.00 95.25 542 LYS A O 1
ATOM 3931 N N . THR A 1 543 ? 28.704 -6.965 -28.516 1.00 96.00 543 THR A N 1
ATOM 3932 C CA . THR A 1 543 ? 29.904 -6.299 -29.054 1.00 96.00 543 THR A CA 1
ATOM 3933 C C . THR A 1 543 ? 30.263 -6.715 -30.483 1.00 96.00 543 THR A C 1
ATOM 3935 O O . THR A 1 543 ? 31.224 -6.188 -31.035 1.00 96.00 543 THR A O 1
ATOM 3938 N N . ILE A 1 544 ? 29.508 -7.635 -31.097 1.00 97.75 544 ILE A N 1
ATOM 3939 C CA . ILE A 1 544 ? 29.780 -8.159 -32.441 1.00 97.75 544 ILE A CA 1
ATOM 3940 C C . ILE A 1 544 ? 28.535 -8.038 -33.329 1.00 97.75 544 ILE A C 1
ATOM 3942 O O . ILE A 1 544 ? 27.436 -8.441 -32.937 1.00 97.75 544 ILE A O 1
ATOM 3946 N N . MET A 1 545 ? 28.711 -7.495 -34.533 1.00 97.75 545 MET A N 1
ATOM 3947 C CA . MET A 1 545 ? 27.652 -7.256 -35.522 1.00 97.75 545 MET A CA 1
ATOM 3948 C C . MET A 1 545 ? 28.078 -7.739 -36.920 1.00 97.75 545 MET A C 1
ATOM 3950 O O . MET A 1 545 ? 29.269 -7.835 -37.207 1.00 97.75 545 MET A O 1
ATOM 3954 N N . GLN A 1 546 ? 27.118 -8.044 -37.791 1.00 97.50 546 GLN A N 1
ATOM 3955 C CA . GLN A 1 546 ? 27.344 -8.367 -39.204 1.00 97.50 546 GLN A CA 1
ATOM 3956 C C . GLN A 1 546 ? 27.533 -7.091 -40.042 1.00 97.50 546 GLN A C 1
ATOM 3958 O O . GLN A 1 546 ? 26.837 -6.101 -39.814 1.00 97.50 546 GLN A O 1
ATOM 3963 N N . GLU A 1 547 ? 28.437 -7.115 -41.027 1.00 95.75 547 GLU A N 1
ATOM 3964 C CA . GLU A 1 547 ? 28.623 -6.006 -41.976 1.00 95.75 547 GLU A CA 1
ATOM 3965 C C . GLU A 1 547 ? 27.374 -5.699 -42.822 1.00 95.75 547 GLU A C 1
ATOM 3967 O O . GLU A 1 547 ? 26.504 -6.546 -43.047 1.00 95.75 547 GLU A O 1
ATOM 3972 N N . LYS A 1 548 ? 27.292 -4.462 -43.318 1.00 93.56 548 LYS A N 1
ATOM 3973 C CA . LYS A 1 548 ? 26.130 -3.949 -44.047 1.00 93.56 548 LYS A CA 1
ATOM 3974 C C . LYS A 1 548 ? 25.906 -4.644 -45.399 1.00 93.56 548 LYS A C 1
ATOM 3976 O O . LYS A 1 548 ? 26.756 -4.603 -46.285 1.00 93.56 548 LYS A O 1
ATOM 3981 N N . GLN A 1 549 ? 24.704 -5.179 -45.596 1.00 86.31 549 GLN A N 1
ATOM 3982 C CA . GLN A 1 549 ? 24.247 -5.842 -46.817 1.00 86.31 549 GLN A CA 1
ATOM 3983 C C . GLN A 1 549 ? 23.466 -4.864 -47.707 1.00 86.31 549 GLN A C 1
ATOM 3985 O O . GLN A 1 549 ? 22.243 -4.745 -47.631 1.00 86.31 549 GLN A O 1
ATOM 3990 N N . GLY A 1 550 ? 24.182 -4.115 -48.550 1.00 86.38 550 GLY A N 1
ATOM 3991 C CA . GLY A 1 550 ? 23.583 -3.115 -49.442 1.00 86.38 550 GLY A CA 1
ATOM 3992 C C . GLY A 1 550 ? 22.984 -1.936 -48.666 1.00 86.38 550 GLY A C 1
ATOM 3993 O O . GLY A 1 550 ? 23.708 -1.031 -48.242 1.00 86.38 550 GLY A O 1
ATOM 3994 N N . THR A 1 551 ? 21.663 -1.929 -48.474 1.00 86.56 551 THR A N 1
ATOM 3995 C CA . THR A 1 551 ? 20.970 -0.972 -47.591 1.00 86.56 551 THR A CA 1
ATOM 3996 C C . THR A 1 551 ? 20.903 -1.436 -46.140 1.00 86.56 551 THR A C 1
ATOM 3998 O O . THR A 1 551 ? 20.935 -0.592 -45.244 1.00 86.56 551 THR A O 1
ATOM 4001 N N . ASP A 1 552 ? 20.860 -2.746 -45.903 1.00 91.38 552 ASP A N 1
ATOM 4002 C CA . ASP A 1 552 ? 20.513 -3.337 -44.613 1.00 91.38 552 ASP A CA 1
ATOM 4003 C C . ASP A 1 552 ? 21.735 -3.444 -43.696 1.00 91.38 552 ASP A C 1
ATOM 4005 O O . ASP A 1 552 ? 22.718 -4.104 -44.023 1.00 91.38 552 ASP A O 1
ATOM 4009 N N . ALA A 1 553 ? 21.677 -2.820 -42.521 1.00 93.75 553 ALA A N 1
ATOM 4010 C CA . ALA A 1 553 ? 22.707 -2.932 -41.489 1.00 93.75 553 ALA A CA 1
ATOM 4011 C C . ALA A 1 553 ? 22.231 -3.815 -40.327 1.00 93.75 553 ALA A C 1
ATOM 4013 O O . ALA A 1 553 ? 21.032 -3.913 -40.057 1.00 93.75 553 ALA A O 1
ATOM 4014 N N . ALA A 1 554 ? 23.173 -4.404 -39.592 1.00 96.31 554 ALA A N 1
ATOM 4015 C CA . ALA A 1 554 ? 22.921 -4.818 -38.216 1.00 96.31 554 ALA A CA 1
ATOM 4016 C C . ALA A 1 554 ? 22.816 -3.550 -37.352 1.00 96.31 554 ALA A C 1
ATOM 4018 O O . ALA A 1 554 ? 23.721 -2.714 -37.384 1.00 96.31 554 ALA A O 1
ATOM 4019 N N . ILE A 1 555 ? 21.708 -3.370 -36.625 1.00 94.38 555 ILE A N 1
ATOM 4020 C CA . ILE A 1 555 ? 21.448 -2.156 -35.833 1.00 94.38 555 ILE A CA 1
ATOM 4021 C C . ILE A 1 555 ? 21.093 -2.535 -34.400 1.00 94.38 555 ILE A C 1
ATOM 4023 O O . ILE A 1 555 ? 20.121 -3.248 -34.160 1.00 94.38 555 ILE A O 1
ATOM 4027 N N . GLN A 1 556 ? 21.837 -1.981 -33.446 1.00 94.00 556 GLN A N 1
ATOM 4028 C CA . GLN A 1 556 ? 21.534 -2.046 -32.018 1.00 94.00 556 GLN A CA 1
ATOM 4029 C C . GLN A 1 556 ? 21.140 -0.665 -31.494 1.00 94.00 556 GLN A C 1
ATOM 4031 O O . GLN A 1 556 ? 21.490 0.358 -32.081 1.00 94.00 556 GLN A O 1
ATOM 4036 N N . ARG A 1 557 ? 20.373 -0.629 -30.403 1.00 94.19 557 ARG A N 1
ATOM 4037 C CA . ARG A 1 557 ? 19.833 0.602 -29.813 1.00 94.19 557 ARG A CA 1
ATOM 4038 C C . ARG A 1 557 ? 20.113 0.625 -28.317 1.00 94.19 557 ARG A C 1
ATOM 4040 O O . ARG A 1 557 ? 19.994 -0.415 -27.678 1.00 94.19 557 ARG A O 1
ATOM 4047 N N . ILE A 1 558 ? 20.483 1.794 -27.810 1.00 94.75 558 ILE A N 1
ATOM 4048 C CA . ILE A 1 558 ? 20.905 2.039 -26.430 1.00 94.75 558 ILE A CA 1
ATOM 4049 C C . ILE A 1 558 ? 20.213 3.319 -25.942 1.00 94.75 558 ILE A C 1
ATOM 4051 O O . ILE A 1 558 ? 20.211 4.326 -26.654 1.00 94.75 558 ILE A O 1
ATOM 4055 N N . ASP A 1 559 ? 19.634 3.280 -24.745 1.00 93.12 559 ASP A N 1
ATOM 4056 C CA . ASP A 1 559 ? 19.001 4.421 -24.073 1.00 93.12 559 ASP A CA 1
ATOM 4057 C C . ASP A 1 559 ? 19.201 4.345 -22.545 1.00 93.12 559 ASP A C 1
ATOM 4059 O O . ASP A 1 559 ? 19.942 3.495 -22.045 1.00 93.12 559 ASP A O 1
ATOM 4063 N N . PHE A 1 560 ? 18.561 5.249 -21.800 1.00 90.94 560 PHE A N 1
ATOM 4064 C CA . PHE A 1 560 ? 18.677 5.349 -20.341 1.00 90.94 560 PHE A CA 1
ATOM 4065 C C . PHE A 1 560 ? 17.769 4.397 -19.537 1.00 90.94 560 PHE A C 1
ATOM 4067 O O . PHE A 1 560 ? 17.582 4.591 -18.339 1.00 90.94 560 PHE A O 1
ATOM 4074 N N . GLY A 1 561 ? 17.187 3.383 -20.181 1.00 86.94 561 GLY A N 1
ATOM 4075 C CA . GLY A 1 561 ? 16.231 2.452 -19.575 1.00 86.94 561 GLY A CA 1
ATOM 4076 C C . GLY A 1 561 ? 14.770 2.728 -19.937 1.00 86.94 561 GLY A C 1
ATOM 4077 O O . GLY A 1 561 ? 13.892 2.275 -19.212 1.00 86.94 561 GLY A O 1
ATOM 4078 N N . TRP A 1 562 ? 14.503 3.453 -21.032 1.00 82.94 562 TRP A N 1
ATOM 4079 C CA . TRP A 1 562 ? 13.135 3.716 -21.500 1.00 82.94 562 TRP A CA 1
ATOM 4080 C C . TRP A 1 562 ? 12.549 2.502 -22.235 1.00 82.94 562 TRP A C 1
ATOM 4082 O O . TRP A 1 562 ? 11.523 1.977 -21.813 1.00 82.94 562 TRP A O 1
ATOM 4092 N N . ASP A 1 563 ? 13.212 1.998 -23.288 1.00 83.38 563 ASP A N 1
ATOM 4093 C CA . ASP A 1 563 ? 12.826 0.717 -23.904 1.00 83.38 563 ASP A CA 1
ATOM 4094 C C . ASP A 1 563 ? 14.009 -0.206 -24.281 1.00 83.38 563 ASP A C 1
ATOM 4096 O O . ASP A 1 563 ? 13.770 -1.336 -24.728 1.00 83.38 563 ASP A O 1
ATOM 4100 N N . LYS A 1 564 ? 15.276 0.220 -24.124 1.00 87.12 564 LYS A N 1
ATOM 4101 C CA . LYS A 1 564 ? 16.479 -0.617 -24.356 1.00 87.12 564 LYS A CA 1
ATOM 4102 C C . LYS A 1 564 ? 17.429 -0.742 -23.169 1.00 87.12 564 LYS A C 1
ATOM 4104 O O . LYS A 1 564 ? 18.002 -1.815 -22.997 1.00 87.12 564 LYS A O 1
ATOM 4109 N N . GLY A 1 565 ? 17.633 0.323 -22.399 1.00 91.50 565 GLY A N 1
ATOM 4110 C CA . GLY A 1 565 ? 18.736 0.402 -21.441 1.00 91.50 565 GLY A CA 1
ATOM 4111 C C . GLY A 1 565 ? 20.114 0.438 -22.111 1.00 91.50 565 GLY A C 1
ATOM 4112 O O . GLY A 1 565 ? 20.254 0.719 -23.306 1.00 91.50 565 GLY A O 1
ATOM 4113 N N . GLY A 1 566 ? 21.145 0.147 -21.315 1.00 93.19 566 GLY A N 1
ATOM 4114 C CA . GLY A 1 566 ? 22.553 0.166 -21.722 1.00 93.19 566 GLY A CA 1
ATOM 4115 C C . GLY A 1 566 ? 23.324 1.425 -21.304 1.00 93.19 566 GLY A C 1
ATOM 4116 O O . GLY A 1 566 ? 24.551 1.364 -21.251 1.00 93.19 566 GLY A O 1
ATOM 4117 N N . LEU A 1 567 ? 22.644 2.520 -20.942 1.00 94.88 567 LEU A N 1
ATOM 4118 C CA . LEU A 1 567 ? 23.229 3.704 -20.298 1.00 94.88 567 LEU A CA 1
ATOM 4119 C C . LEU A 1 567 ? 22.549 3.982 -18.952 1.00 94.88 567 LEU A C 1
ATOM 4121 O O . LEU A 1 567 ? 21.334 3.860 -18.829 1.00 94.88 567 LEU A O 1
ATOM 4125 N N . ALA A 1 568 ? 23.315 4.449 -17.969 1.00 94.19 568 ALA A N 1
ATOM 4126 C CA . ALA A 1 568 ? 22.787 5.092 -16.766 1.00 94.19 568 ALA A CA 1
ATOM 4127 C C . ALA A 1 568 ? 23.692 6.261 -16.361 1.00 94.19 568 ALA A C 1
ATOM 4129 O O . ALA A 1 568 ? 24.916 6.136 -16.385 1.00 94.19 568 ALA A O 1
ATOM 4130 N N . VAL A 1 569 ? 23.102 7.393 -15.976 1.00 93.25 569 VAL A N 1
ATOM 4131 C CA . VAL A 1 569 ? 23.835 8.531 -15.399 1.00 93.25 569 VAL A CA 1
ATOM 4132 C C . VAL A 1 569 ? 23.735 8.450 -13.883 1.00 93.25 569 VAL A C 1
ATOM 4134 O O . VAL A 1 569 ? 22.659 8.179 -13.349 1.00 93.25 569 VAL A O 1
ATOM 4137 N N . LYS A 1 570 ? 24.842 8.701 -13.189 1.00 92.06 570 LYS A N 1
ATOM 4138 C CA . LYS A 1 570 ? 24.909 8.758 -11.730 1.00 92.06 570 LYS A CA 1
ATOM 4139 C C . LYS A 1 570 ? 25.326 10.140 -11.241 1.00 92.06 570 LYS A C 1
ATOM 4141 O O . LYS A 1 570 ? 26.019 10.882 -11.944 1.00 92.06 570 LYS A O 1
ATOM 4146 N N . ASP A 1 571 ? 24.892 10.472 -10.032 1.00 90.31 571 ASP A N 1
ATOM 4147 C CA . ASP A 1 571 ? 25.359 11.646 -9.307 1.00 90.31 571 ASP A CA 1
ATOM 4148 C C . ASP A 1 571 ? 26.693 11.400 -8.590 1.00 90.31 571 ASP A C 1
ATOM 4150 O O . ASP A 1 571 ? 27.195 10.275 -8.531 1.00 90.31 571 ASP A O 1
ATOM 4154 N N . GLN A 1 572 ? 27.255 12.458 -8.001 1.00 88.94 572 GLN A N 1
ATOM 4155 C CA . GLN A 1 572 ? 28.507 12.399 -7.236 1.00 88.94 572 GLN A CA 1
ATOM 4156 C C . GLN A 1 572 ? 28.439 11.551 -5.937 1.00 88.94 572 GLN A C 1
ATOM 4158 O O . GLN A 1 572 ? 29.365 11.583 -5.124 1.00 88.94 572 GLN A O 1
ATOM 4163 N N . TYR A 1 573 ? 27.331 10.839 -5.701 1.00 88.00 573 TYR A N 1
ATOM 4164 C CA . TYR A 1 573 ? 27.097 9.914 -4.589 1.00 88.00 573 TYR A CA 1
ATOM 4165 C C . TYR A 1 573 ? 26.780 8.487 -5.080 1.00 88.00 573 TYR A C 1
ATOM 4167 O O . TYR A 1 573 ? 26.280 7.679 -4.301 1.00 88.00 573 TYR A O 1
ATOM 4175 N N . ASP A 1 574 ? 27.075 8.184 -6.352 1.00 88.81 574 ASP A N 1
ATOM 4176 C CA . ASP A 1 574 ? 26.797 6.920 -7.055 1.00 88.81 574 ASP A CA 1
ATOM 4177 C C . ASP A 1 574 ? 25.292 6.590 -7.226 1.00 88.81 574 ASP A C 1
ATOM 4179 O O . ASP A 1 574 ? 24.930 5.513 -7.711 1.00 88.81 574 ASP A O 1
ATOM 4183 N N . ARG A 1 575 ? 24.389 7.530 -6.901 1.00 86.56 575 ARG A N 1
ATOM 4184 C CA . ARG A 1 575 ? 22.934 7.355 -7.042 1.00 86.56 575 ARG A CA 1
ATOM 4185 C C . ARG A 1 575 ? 22.526 7.606 -8.494 1.00 86.56 575 ARG A C 1
ATOM 4187 O O . ARG A 1 575 ? 22.973 8.571 -9.110 1.00 86.56 575 ARG A O 1
ATOM 4194 N N . VAL A 1 576 ? 21.655 6.764 -9.051 1.00 87.56 576 VAL A N 1
ATOM 4195 C CA . VAL A 1 576 ? 21.175 6.919 -10.437 1.00 87.56 576 VAL A CA 1
ATOM 4196 C C . VAL A 1 576 ? 20.298 8.169 -10.567 1.00 87.56 576 VAL A C 1
ATOM 4198 O O . VAL A 1 576 ? 19.357 8.362 -9.798 1.00 87.56 576 VAL A O 1
ATOM 4201 N N . ILE A 1 577 ? 20.594 9.003 -11.564 1.00 85.25 577 ILE A N 1
ATOM 4202 C CA . ILE A 1 577 ? 19.762 10.138 -11.971 1.00 85.25 577 ILE A CA 1
ATOM 4203 C C . ILE A 1 577 ? 18.718 9.636 -12.971 1.00 85.25 577 ILE A C 1
ATOM 4205 O O . ILE A 1 577 ? 19.059 8.951 -13.936 1.00 85.25 577 ILE A O 1
ATOM 4209 N N . ASP A 1 578 ? 17.450 10.001 -12.766 1.00 83.06 578 ASP A N 1
ATOM 4210 C CA . ASP A 1 578 ? 16.351 9.599 -13.647 1.00 83.06 578 ASP A CA 1
ATOM 4211 C C . ASP A 1 578 ? 16.383 10.349 -14.992 1.00 83.06 578 ASP A C 1
ATOM 4213 O O . ASP A 1 578 ? 15.715 11.363 -15.212 1.00 83.06 578 ASP A O 1
ATOM 4217 N N . MET A 1 579 ? 17.168 9.794 -15.910 1.00 84.00 579 MET A N 1
ATOM 4218 C CA . MET A 1 579 ? 17.256 10.200 -17.309 1.00 84.00 579 MET A CA 1
ATOM 4219 C C . MET A 1 579 ? 16.099 9.651 -18.171 1.00 84.00 579 MET A C 1
ATOM 4221 O O . MET A 1 579 ? 16.067 9.926 -19.368 1.00 84.00 579 MET A O 1
ATOM 4225 N N . THR A 1 580 ? 15.143 8.902 -17.605 1.00 79.38 580 THR A N 1
ATOM 4226 C CA . THR A 1 580 ? 13.919 8.475 -18.316 1.00 79.38 580 THR A CA 1
ATOM 4227 C C . THR A 1 580 ? 12.814 9.536 -18.255 1.00 79.38 580 THR A C 1
ATOM 4229 O O . THR A 1 580 ? 11.954 9.573 -19.131 1.00 79.38 580 THR A O 1
ATOM 4232 N N . THR A 1 581 ? 12.890 10.463 -17.291 1.00 69.12 581 THR A N 1
ATOM 4233 C CA . THR A 1 581 ? 11.987 11.624 -17.181 1.00 69.12 581 THR A CA 1
ATOM 4234 C C . THR A 1 581 ? 12.042 12.588 -18.373 1.00 69.12 581 THR A C 1
ATOM 4236 O O . THR A 1 581 ? 12.974 12.609 -19.173 1.00 69.12 581 THR A O 1
ATOM 4239 N N . GLY A 1 582 ? 11.024 13.436 -18.498 1.00 59.69 582 GLY A N 1
ATOM 4240 C CA . GLY A 1 582 ? 10.862 14.394 -19.584 1.00 59.69 582 GLY A CA 1
ATOM 4241 C C . GLY A 1 582 ? 11.614 15.700 -19.357 1.00 59.69 582 GLY A C 1
ATOM 4242 O O . GLY A 1 582 ? 11.830 16.151 -18.226 1.00 59.69 582 GLY A O 1
ATOM 4243 N N . THR A 1 583 ? 11.958 16.369 -20.457 1.00 52.94 583 THR A N 1
ATOM 4244 C CA . THR A 1 583 ? 12.570 17.701 -20.435 1.00 52.94 583 THR A CA 1
ATOM 4245 C C . THR A 1 583 ? 11.551 18.785 -20.072 1.00 52.94 583 THR A C 1
ATOM 4247 O O . THR A 1 583 ? 11.077 19.540 -20.925 1.00 52.94 583 THR A O 1
ATOM 4250 N N . ASP A 1 584 ? 11.225 18.902 -18.783 1.00 45.44 584 ASP A N 1
ATOM 4251 C CA . ASP A 1 584 ? 10.658 20.140 -18.254 1.00 45.44 584 ASP A CA 1
ATOM 4252 C C . ASP A 1 584 ? 11.722 21.252 -18.214 1.00 45.44 584 ASP A C 1
ATOM 4254 O O . ASP A 1 584 ? 12.845 21.073 -17.750 1.00 45.44 584 ASP A O 1
ATOM 4258 N N . SER A 1 585 ? 11.300 22.440 -18.638 1.00 38.09 585 SER A N 1
ATOM 4259 C CA . SER A 1 585 ? 11.958 23.740 -18.494 1.00 38.09 585 SER A CA 1
ATOM 4260 C C . SER A 1 585 ? 12.407 24.104 -17.070 1.00 38.09 585 SER A C 1
ATOM 4262 O O . SER A 1 585 ? 13.272 24.967 -16.927 1.00 38.09 585 SER A O 1
ATOM 4264 N N . SER A 1 586 ? 11.833 23.497 -16.027 1.00 40.88 586 SER A N 1
ATOM 4265 C CA . SER A 1 586 ? 12.256 23.681 -14.627 1.00 40.88 586 SER A CA 1
ATOM 4266 C C . SER A 1 586 ? 13.259 22.618 -14.156 1.00 40.88 586 SER A C 1
ATOM 4268 O O . SER A 1 586 ? 13.873 22.782 -13.101 1.00 40.88 586 SER A O 1
ATOM 4270 N N . ASN A 1 587 ? 13.424 21.521 -14.902 1.00 49.00 587 ASN A N 1
ATOM 4271 C CA . ASN A 1 587 ? 14.166 20.345 -14.464 1.00 49.00 587 ASN A CA 1
ATOM 4272 C C . ASN A 1 587 ? 15.674 20.492 -14.742 1.00 49.00 587 ASN A C 1
ATOM 4274 O O . ASN A 1 587 ? 16.084 20.706 -15.884 1.00 49.00 587 ASN A O 1
ATOM 4278 N N . SER A 1 588 ? 16.515 20.307 -13.714 1.00 51.16 588 SER A N 1
ATOM 4279 C CA . SER A 1 588 ? 17.983 20.312 -13.873 1.00 51.16 588 SER A CA 1
ATOM 4280 C C . SER A 1 588 ? 18.479 19.179 -14.781 1.00 51.16 588 SER A C 1
ATOM 4282 O O . SER A 1 588 ? 19.519 19.322 -15.407 1.00 51.16 588 SER A O 1
ATOM 4284 N N . ILE A 1 589 ? 17.728 18.080 -14.918 1.00 55.28 589 ILE A N 1
ATOM 4285 C CA . ILE A 1 589 ? 18.131 16.928 -15.741 1.00 55.28 589 ILE A CA 1
ATOM 4286 C C . ILE A 1 589 ? 18.082 17.263 -17.252 1.00 55.28 589 ILE A C 1
ATOM 4288 O O . ILE A 1 589 ? 18.828 16.686 -18.035 1.00 55.28 589 ILE A O 1
ATOM 4292 N N . SER A 1 590 ? 17.333 18.299 -17.669 1.00 60.56 590 SER A N 1
ATOM 4293 C CA . SER A 1 590 ? 17.375 18.829 -19.052 1.00 60.56 590 SER A CA 1
ATOM 4294 C C . SER A 1 590 ? 18.746 19.389 -19.474 1.00 60.56 590 SER A C 1
ATOM 4296 O O . SER A 1 590 ? 18.973 19.674 -20.649 1.00 60.56 590 SER A O 1
ATOM 4298 N N . GLN A 1 591 ? 19.662 19.544 -18.514 1.00 78.44 591 GLN A N 1
ATOM 4299 C CA . GLN A 1 591 ? 21.029 20.020 -18.704 1.00 78.44 591 GLN A CA 1
ATOM 4300 C C . GLN A 1 591 ? 22.019 18.860 -18.903 1.00 78.44 591 GLN A C 1
ATOM 4302 O O . GLN A 1 591 ? 23.201 19.108 -19.141 1.00 78.44 591 GLN A O 1
ATOM 4307 N N . TYR A 1 592 ? 21.572 17.603 -18.800 1.00 88.62 592 TYR A N 1
ATOM 4308 C CA . TYR A 1 592 ? 22.408 16.415 -18.978 1.00 88.62 592 TYR A CA 1
ATOM 4309 C C . TYR A 1 592 ? 22.111 15.757 -20.326 1.00 88.62 592 TYR A C 1
ATOM 4311 O O . TYR A 1 592 ? 20.956 15.623 -20.732 1.00 88.62 592 TYR A O 1
ATOM 4319 N N . TYR A 1 593 ? 23.158 15.348 -21.039 1.00 92.44 593 TYR A N 1
ATOM 4320 C CA . TYR A 1 593 ? 23.024 14.625 -22.303 1.00 92.44 593 TYR A CA 1
ATOM 4321 C C . TYR A 1 593 ? 24.203 13.682 -22.525 1.00 92.44 593 TYR A C 1
ATOM 4323 O O . TYR A 1 593 ? 25.296 13.926 -22.015 1.00 92.44 593 TYR A O 1
ATOM 4331 N N . VAL A 1 594 ? 23.988 12.627 -23.313 1.00 95.62 594 VAL A N 1
ATOM 4332 C CA . VAL A 1 594 ? 25.061 11.748 -23.792 1.00 95.62 594 VAL A CA 1
ATOM 4333 C C . VAL A 1 594 ? 25.206 11.887 -25.300 1.00 95.62 594 VAL A C 1
ATOM 4335 O O . VAL A 1 594 ? 24.238 11.800 -26.061 1.00 95.62 594 VAL A O 1
ATOM 4338 N N . LYS A 1 595 ? 26.449 12.087 -25.723 1.00 95.69 595 LYS A N 1
ATOM 4339 C CA . LYS A 1 595 ? 26.891 12.020 -27.112 1.00 95.69 595 LYS A CA 1
ATOM 4340 C C . LYS A 1 595 ? 27.659 10.719 -27.324 1.00 95.69 595 LYS A C 1
ATOM 4342 O O . LYS A 1 595 ? 28.375 10.279 -26.436 1.00 95.69 595 LYS A O 1
ATOM 4347 N N . ALA A 1 596 ? 27.506 10.096 -28.483 1.00 97.06 596 ALA A N 1
ATOM 4348 C CA . ALA A 1 596 ? 28.316 8.963 -28.908 1.00 97.06 596 ALA A CA 1
ATOM 4349 C C . ALA A 1 596 ? 29.163 9.336 -30.133 1.00 97.06 596 ALA A C 1
ATOM 4351 O O . ALA A 1 596 ? 28.665 9.910 -31.106 1.00 97.06 596 ALA A O 1
ATOM 4352 N N . VAL A 1 597 ? 30.447 8.986 -30.082 1.00 95.94 597 VAL A N 1
ATOM 4353 C CA . VAL A 1 597 ? 31.444 9.225 -31.131 1.00 95.94 597 VAL A CA 1
ATOM 4354 C C . VAL A 1 597 ? 32.087 7.890 -31.489 1.00 95.94 597 VAL A C 1
ATOM 4356 O O . VAL A 1 597 ? 32.554 7.172 -30.611 1.00 95.94 597 VAL A O 1
ATOM 4359 N N . SER A 1 598 ? 32.110 7.544 -32.775 1.00 97.19 598 SER A N 1
ATOM 4360 C CA . SER A 1 598 ? 32.766 6.327 -33.267 1.00 97.19 598 SER A CA 1
ATOM 4361 C C . SER A 1 598 ? 34.162 6.636 -33.798 1.00 97.19 598 SER A C 1
ATOM 4363 O O . SER A 1 598 ? 34.354 7.639 -34.485 1.00 97.19 598 SER A O 1
ATOM 4365 N N . SER A 1 599 ? 35.132 5.761 -33.524 1.00 97.69 599 SER A N 1
ATOM 4366 C CA . SER A 1 599 ? 36.495 5.889 -34.049 1.00 97.69 599 SER A CA 1
ATOM 4367 C C . SER A 1 599 ? 36.670 5.431 -35.505 1.00 97.69 599 SER A C 1
ATOM 4369 O O . SER A 1 599 ? 37.722 5.691 -36.088 1.00 97.69 599 SER A O 1
ATOM 4371 N N . SER A 1 600 ? 35.675 4.772 -36.116 1.00 96.44 600 SER A N 1
ATOM 4372 C CA . SER A 1 600 ? 35.651 4.512 -37.566 1.00 96.44 600 SER A CA 1
ATOM 4373 C C . SER A 1 600 ? 34.247 4.212 -38.100 1.00 96.44 600 SER A C 1
ATOM 4375 O O . SER A 1 600 ? 33.383 3.717 -37.373 1.00 96.44 600 SER A O 1
ATOM 4377 N N . ASP A 1 601 ? 34.057 4.390 -39.411 1.00 94.62 601 ASP A N 1
ATOM 4378 C CA . ASP A 1 601 ? 32.816 4.057 -40.134 1.00 94.62 601 ASP A CA 1
ATOM 4379 C C . ASP A 1 601 ? 32.454 2.554 -40.115 1.00 94.62 601 ASP A C 1
ATOM 4381 O O . ASP A 1 601 ? 31.406 2.163 -40.631 1.00 94.62 601 ASP A O 1
ATOM 4385 N N . SER A 1 602 ? 33.271 1.700 -39.479 1.00 96.19 602 SER A N 1
ATOM 4386 C CA . SER A 1 602 ? 32.882 0.320 -39.152 1.00 96.19 602 SER A CA 1
ATOM 4387 C C . SER A 1 602 ? 31.608 0.297 -38.298 1.00 96.19 602 SER A C 1
ATOM 4389 O O . SER A 1 602 ? 30.778 -0.591 -38.468 1.00 96.19 602 SER A O 1
ATOM 4391 N N . VAL A 1 603 ? 31.410 1.284 -37.413 1.00 97.62 603 VAL A N 1
ATOM 4392 C CA . VAL A 1 603 ? 30.140 1.497 -36.700 1.00 97.62 603 VAL A CA 1
ATOM 4393 C C . VAL A 1 603 ? 29.711 2.949 -36.853 1.00 97.62 603 VAL A C 1
ATOM 4395 O O . VAL A 1 603 ? 30.377 3.861 -36.370 1.00 97.62 603 VAL A O 1
ATOM 4398 N N . VAL A 1 604 ? 28.565 3.156 -37.493 1.00 96.25 604 VAL A N 1
ATOM 4399 C CA . VAL A 1 604 ? 27.944 4.466 -37.685 1.00 96.25 604 VAL A CA 1
ATOM 4400 C C . VAL A 1 604 ? 26.989 4.739 -36.524 1.00 96.25 604 VAL A C 1
ATOM 4402 O O . VAL A 1 604 ? 26.043 3.983 -36.285 1.00 96.25 604 VAL A O 1
ATOM 4405 N N . VAL A 1 605 ? 27.231 5.834 -35.804 1.00 97.12 605 VAL A N 1
ATOM 4406 C CA . VAL A 1 605 ? 26.338 6.339 -34.754 1.00 97.12 605 VAL A CA 1
ATOM 4407 C C . VAL A 1 605 ? 25.236 7.184 -35.389 1.00 97.12 605 VAL A C 1
ATOM 4409 O O . VAL A 1 605 ? 25.499 8.032 -36.238 1.00 97.12 605 VAL A O 1
ATOM 4412 N N . SER A 1 606 ? 23.999 6.983 -34.945 1.00 96.12 606 SER A N 1
ATOM 4413 C CA . SER A 1 606 ? 22.861 7.847 -35.269 1.00 96.12 606 SER A CA 1
ATOM 4414 C C . SER A 1 606 ? 21.940 8.001 -34.059 1.00 96.12 606 SER A C 1
ATOM 4416 O O . SER A 1 606 ? 22.002 7.206 -33.121 1.00 96.12 606 SER A O 1
ATOM 4418 N N . TYR A 1 607 ? 21.087 9.022 -34.074 1.00 96.00 607 TYR A N 1
ATOM 4419 C CA . TYR A 1 607 ? 20.186 9.363 -32.972 1.00 96.00 607 TYR A CA 1
ATOM 4420 C C . TYR A 1 607 ? 18.744 9.149 -33.423 1.00 96.00 607 TYR A C 1
ATOM 4422 O O . TYR A 1 607 ? 18.393 9.563 -34.526 1.00 96.00 607 TYR A O 1
ATOM 4430 N N . GLN A 1 608 ? 17.923 8.474 -32.617 1.00 94.50 608 GLN A N 1
ATOM 4431 C CA . GLN A 1 608 ? 16.561 8.074 -32.990 1.00 94.50 608 GLN A CA 1
ATOM 4432 C C . GLN A 1 608 ? 15.520 8.443 -31.927 1.00 94.50 608 GLN A C 1
ATOM 4434 O O . GLN A 1 608 ? 15.824 8.481 -30.735 1.00 94.50 608 GLN A O 1
ATOM 4439 N N . ASP A 1 609 ? 14.289 8.680 -32.374 1.00 90.25 609 ASP A N 1
ATOM 4440 C CA . ASP A 1 609 ? 13.115 8.915 -31.524 1.00 90.25 609 ASP A CA 1
ATOM 4441 C C . ASP A 1 609 ? 12.444 7.600 -31.053 1.00 90.25 609 ASP A C 1
ATOM 4443 O O . ASP A 1 609 ? 12.930 6.485 -31.310 1.00 90.25 609 ASP A O 1
ATOM 4447 N N . LYS A 1 610 ? 11.290 7.725 -30.382 1.00 84.44 610 LYS A N 1
ATOM 4448 C CA . LYS A 1 610 ? 10.441 6.606 -29.933 1.00 84.44 610 LYS A CA 1
ATOM 4449 C C . LYS A 1 610 ? 9.911 5.713 -31.071 1.00 84.44 610 LYS A C 1
ATOM 4451 O O . LYS A 1 610 ? 9.707 4.519 -30.857 1.00 84.44 610 LYS A O 1
ATOM 4456 N N . ASP A 1 611 ? 9.791 6.253 -32.281 1.00 87.12 611 ASP A N 1
ATOM 4457 C CA . ASP A 1 611 ? 9.255 5.578 -33.469 1.00 87.12 611 ASP A CA 1
ATOM 4458 C C . ASP A 1 611 ? 10.378 5.027 -34.381 1.00 87.12 611 ASP A C 1
ATOM 4460 O O . ASP A 1 611 ? 10.117 4.308 -35.346 1.00 87.12 611 ASP A O 1
ATOM 4464 N N . LYS A 1 612 ? 11.644 5.257 -33.986 1.00 89.94 612 LYS A N 1
ATOM 4465 C CA . LYS A 1 612 ? 12.911 4.839 -34.619 1.00 89.94 612 LYS A CA 1
ATOM 4466 C C . LYS A 1 612 ? 13.317 5.675 -35.842 1.00 89.94 612 LYS A C 1
ATOM 4468 O O . LYS A 1 612 ? 14.215 5.257 -36.578 1.00 89.94 612 LYS A O 1
ATOM 4473 N N . ASN A 1 613 ? 12.727 6.854 -36.039 1.00 92.62 613 ASN A N 1
ATOM 4474 C CA . ASN A 1 613 ? 13.150 7.800 -37.074 1.00 92.62 613 ASN A CA 1
ATOM 4475 C C . ASN A 1 613 ? 14.499 8.424 -36.698 1.00 92.62 613 ASN A C 1
ATOM 4477 O O . ASN A 1 613 ? 14.714 8.781 -35.540 1.00 92.62 613 ASN A O 1
ATOM 4481 N N . THR A 1 614 ? 15.401 8.598 -37.667 1.00 93.69 614 THR A N 1
ATOM 4482 C CA . THR A 1 614 ? 16.677 9.290 -37.429 1.00 93.69 614 THR A CA 1
ATOM 4483 C C . THR A 1 614 ? 16.455 10.794 -37.266 1.00 93.69 614 THR A C 1
ATOM 4485 O O . THR A 1 614 ? 15.891 11.450 -38.140 1.00 93.69 614 THR A O 1
ATOM 4488 N N . MET A 1 615 ? 16.941 11.340 -36.155 1.00 93.25 615 MET A N 1
ATOM 4489 C CA . MET A 1 615 ? 16.859 12.751 -35.786 1.00 93.25 615 MET A CA 1
ATOM 4490 C C . MET A 1 615 ? 18.107 13.527 -36.235 1.00 93.25 615 MET A C 1
ATOM 4492 O O . MET A 1 615 ? 19.193 12.965 -36.349 1.00 93.25 615 MET A O 1
ATOM 4496 N N . SER A 1 616 ? 17.985 14.846 -36.414 1.00 92.50 616 SER A N 1
ATOM 4497 C CA . SER A 1 616 ? 19.090 15.742 -36.809 1.00 92.50 616 SER A CA 1
ATOM 4498 C C . SER A 1 616 ? 19.951 16.254 -35.637 1.00 92.50 616 SER A C 1
ATOM 4500 O O . SER A 1 616 ? 20.591 17.297 -35.757 1.00 92.50 616 SER A O 1
ATOM 4502 N N . THR A 1 617 ? 19.918 15.575 -34.487 1.00 88.62 617 THR A N 1
ATOM 4503 C CA . THR A 1 617 ? 20.727 15.886 -33.292 1.00 88.62 617 THR A CA 1
ATOM 4504 C C . THR A 1 617 ? 22.025 15.075 -33.293 1.00 88.62 617 THR A C 1
ATOM 4506 O O . THR A 1 617 ? 22.098 14.031 -33.937 1.00 88.62 617 THR A O 1
ATOM 4509 N N . ASP A 1 618 ? 23.032 15.519 -32.539 1.00 91.31 618 ASP A N 1
ATOM 4510 C CA . ASP A 1 618 ? 24.292 14.803 -32.301 1.00 91.31 618 ASP A CA 1
ATOM 4511 C C . ASP A 1 618 ? 24.396 14.207 -30.880 1.00 91.31 618 ASP A C 1
ATOM 4513 O O . ASP A 1 618 ? 25.492 13.888 -30.421 1.00 91.31 618 ASP A O 1
ATOM 4517 N N . LYS A 1 619 ? 23.262 14.086 -30.175 1.00 92.38 619 LYS A N 1
ATOM 4518 C CA . LYS A 1 619 ? 23.159 13.675 -28.763 1.00 92.38 619 LYS A CA 1
ATOM 4519 C C . LYS A 1 619 ? 21.757 13.188 -28.378 1.00 92.38 619 LYS A C 1
ATOM 4521 O O . LYS A 1 619 ? 20.773 13.665 -28.949 1.00 92.38 619 LYS A O 1
ATOM 4526 N N . ILE A 1 620 ? 21.667 12.332 -27.354 1.00 91.69 620 ILE A N 1
ATOM 4527 C CA . ILE A 1 620 ? 20.423 12.065 -26.607 1.00 91.69 620 ILE A CA 1
ATOM 4528 C C . ILE A 1 620 ? 20.381 12.858 -25.299 1.00 91.69 620 ILE A C 1
ATOM 4530 O O . ILE A 1 620 ? 21.373 12.928 -24.574 1.00 91.69 620 ILE A O 1
ATOM 4534 N N . GLY A 1 621 ? 19.223 13.451 -25.012 1.00 86.44 621 GLY A N 1
ATOM 4535 C CA . GLY A 1 621 ? 18.875 13.974 -23.689 1.00 86.44 621 GLY A CA 1
ATOM 4536 C C . GLY A 1 621 ? 18.100 12.926 -22.892 1.00 86.44 621 GLY A C 1
ATOM 4537 O O . GLY A 1 621 ? 18.258 11.729 -23.120 1.00 86.44 621 GLY A O 1
ATOM 4538 N N . THR A 1 622 ? 17.235 13.371 -21.987 1.00 80.31 622 THR A N 1
ATOM 4539 C CA . THR A 1 622 ? 16.350 12.475 -21.233 1.00 80.31 622 THR A CA 1
ATOM 4540 C C . THR A 1 622 ? 15.183 11.941 -22.083 1.00 80.31 622 THR A C 1
ATOM 4542 O O . THR A 1 622 ? 14.913 12.434 -23.183 1.00 80.31 622 THR A O 1
ATOM 4545 N N . GLY A 1 623 ? 14.462 10.947 -21.562 1.00 79.88 623 GLY A N 1
ATOM 4546 C CA . GLY A 1 623 ? 13.218 10.444 -22.147 1.00 79.88 623 GLY A CA 1
ATOM 4547 C C . GLY A 1 623 ? 13.408 9.446 -23.291 1.00 79.88 623 GLY A C 1
ATOM 4548 O O . GLY A 1 623 ? 14.380 8.697 -23.350 1.00 79.88 623 GLY A O 1
ATOM 4549 N N . ASN A 1 624 ? 12.451 9.431 -24.218 1.00 82.81 624 ASN A N 1
ATOM 4550 C CA . ASN A 1 624 ? 12.276 8.389 -25.239 1.00 82.81 624 ASN A CA 1
ATOM 4551 C C . ASN A 1 624 ? 13.207 8.491 -26.473 1.00 82.81 624 ASN A C 1
ATOM 4553 O O . ASN A 1 624 ? 12.878 7.996 -27.556 1.00 82.81 624 ASN A O 1
ATOM 4557 N N . THR A 1 625 ? 14.376 9.123 -26.320 1.00 89.25 625 THR A N 1
ATOM 4558 C CA . THR A 1 625 ? 15.393 9.235 -27.380 1.00 89.25 625 THR A CA 1
ATOM 4559 C C . THR A 1 625 ? 16.525 8.235 -27.163 1.00 89.25 625 THR A C 1
ATOM 4561 O O . THR A 1 625 ? 16.908 7.950 -26.031 1.00 89.25 625 THR A O 1
ATOM 4564 N N . ARG A 1 626 ? 17.069 7.681 -28.251 1.00 93.25 626 ARG A N 1
ATOM 4565 C CA . ARG A 1 626 ? 18.046 6.580 -28.197 1.00 93.25 626 ARG A CA 1
ATOM 4566 C C . ARG A 1 626 ? 19.216 6.767 -29.160 1.00 93.25 626 ARG A C 1
ATOM 4568 O O . ARG A 1 626 ? 19.066 7.338 -30.242 1.00 93.25 626 ARG A O 1
ATOM 4575 N N . ILE A 1 627 ? 20.366 6.207 -28.802 1.00 96.50 627 ILE A N 1
ATOM 4576 C CA . ILE A 1 627 ? 21.506 6.026 -29.705 1.00 96.50 627 ILE A CA 1
ATOM 4577 C C . ILE A 1 627 ? 21.288 4.733 -30.495 1.00 96.50 627 ILE A C 1
ATOM 4579 O O . ILE A 1 627 ? 21.017 3.681 -29.919 1.00 96.50 627 ILE A O 1
ATOM 4583 N N . ALA A 1 628 ? 21.419 4.800 -31.818 1.00 96.25 628 ALA A N 1
ATOM 4584 C CA . ALA A 1 628 ? 21.370 3.657 -32.719 1.00 96.25 628 ALA A CA 1
ATOM 4585 C C . ALA A 1 628 ? 22.753 3.417 -33.344 1.00 96.25 628 ALA A C 1
ATOM 4587 O O . ALA A 1 628 ? 23.221 4.197 -34.179 1.00 96.25 628 ALA A O 1
ATOM 4588 N N . LEU A 1 629 ? 23.392 2.321 -32.929 1.00 96.75 629 LEU A N 1
ATOM 4589 C CA . LEU A 1 629 ? 24.673 1.843 -33.442 1.00 96.75 629 LEU A CA 1
ATOM 4590 C C . LEU A 1 629 ? 24.411 0.948 -34.653 1.00 96.75 629 LEU A C 1
ATOM 4592 O O . LEU A 1 629 ? 23.813 -0.119 -34.512 1.00 96.75 629 LEU A O 1
ATOM 4596 N N . SER A 1 630 ? 24.843 1.385 -35.834 1.00 96.00 630 SER A N 1
ATOM 4597 C CA . SER A 1 630 ? 24.619 0.681 -37.100 1.00 96.00 630 SER A CA 1
ATOM 4598 C C . SER A 1 630 ? 25.938 0.157 -37.660 1.00 96.00 630 SER A C 1
ATOM 4600 O O . SER A 1 630 ? 26.901 0.912 -37.775 1.00 96.00 630 SER A O 1
ATOM 4602 N N . ALA A 1 631 ? 25.996 -1.117 -38.035 1.00 97.56 631 ALA A N 1
ATOM 4603 C CA . ALA A 1 631 ? 27.171 -1.688 -38.682 1.00 97.56 631 ALA A CA 1
ATOM 4604 C C . ALA A 1 631 ? 27.402 -1.085 -40.081 1.00 97.56 631 ALA A C 1
ATOM 4606 O O . ALA A 1 631 ? 26.469 -0.949 -40.877 1.00 97.56 631 ALA A O 1
ATOM 4607 N N . GLY A 1 632 ? 28.655 -0.738 -40.369 1.00 95.75 632 GLY A N 1
ATOM 4608 C CA . GLY A 1 632 ? 29.139 -0.314 -41.679 1.00 95.75 632 GLY A CA 1
ATOM 4609 C C . GLY A 1 632 ? 29.916 -1.436 -42.369 1.00 95.75 632 GLY A C 1
ATOM 4610 O O . GLY A 1 632 ? 29.406 -2.545 -42.541 1.00 95.75 632 GLY A O 1
ATOM 4611 N N . THR A 1 633 ? 31.150 -1.141 -42.773 1.00 93.44 633 THR A N 1
ATOM 4612 C CA . THR A 1 633 ? 32.101 -2.125 -43.318 1.00 93.44 633 THR A CA 1
ATOM 4613 C C . THR A 1 633 ? 32.670 -3.033 -42.228 1.00 93.44 633 THR A C 1
ATOM 4615 O O . THR A 1 633 ? 32.813 -2.602 -41.082 1.00 93.44 633 THR A O 1
ATOM 4618 N N . ALA A 1 634 ? 33.077 -4.256 -42.585 1.00 95.75 634 ALA A N 1
ATOM 4619 C CA . ALA A 1 634 ? 33.844 -5.113 -41.684 1.00 95.75 634 ALA A CA 1
ATOM 4620 C C . ALA A 1 634 ? 35.106 -4.411 -41.142 1.00 95.75 634 ALA A C 1
ATOM 4622 O O . ALA A 1 634 ? 35.852 -3.772 -41.886 1.00 95.75 634 ALA A O 1
ATOM 4623 N N . GLY A 1 635 ? 35.339 -4.538 -39.837 1.00 96.12 635 GLY A N 1
ATOM 4624 C CA . GLY A 1 635 ? 36.347 -3.775 -39.109 1.00 96.12 635 GLY A CA 1
ATOM 4625 C C . GLY A 1 635 ? 36.067 -3.730 -37.608 1.00 96.12 635 GLY A C 1
ATOM 4626 O O . GLY A 1 635 ? 35.356 -4.570 -37.055 1.00 96.12 635 GLY A O 1
ATOM 4627 N N . SER A 1 636 ? 36.628 -2.734 -36.928 1.00 96.00 636 SER A N 1
ATOM 4628 C CA . SER A 1 636 ? 36.390 -2.500 -35.504 1.00 96.00 636 SER A CA 1
ATOM 4629 C C . SER A 1 636 ? 36.308 -1.005 -35.232 1.00 96.00 636 SER A C 1
ATOM 4631 O O . SER A 1 636 ? 37.063 -0.217 -35.802 1.00 96.00 636 SER A O 1
ATOM 4633 N N . ALA A 1 637 ? 35.409 -0.617 -34.334 1.00 97.94 637 ALA A N 1
ATOM 4634 C CA . ALA A 1 637 ? 35.271 0.754 -33.870 1.00 97.94 637 ALA A CA 1
ATOM 4635 C C . ALA A 1 637 ? 35.103 0.772 -32.352 1.00 97.94 637 ALA A C 1
ATOM 4637 O O . ALA A 1 637 ? 34.296 0.033 -31.789 1.00 97.94 637 ALA A O 1
ATOM 4638 N N . THR A 1 638 ? 35.855 1.639 -31.688 1.00 98.06 638 THR A N 1
ATOM 4639 C CA . THR A 1 638 ? 35.549 2.047 -30.321 1.00 98.06 638 THR A CA 1
ATOM 4640 C C . THR A 1 638 ? 34.521 3.162 -30.411 1.00 98.06 638 THR A C 1
ATOM 4642 O O . THR A 1 638 ? 34.747 4.160 -31.094 1.00 98.06 638 THR A O 1
ATOM 4645 N N . VAL A 1 639 ? 33.382 2.963 -29.754 1.00 97.94 639 VAL A N 1
ATOM 4646 C CA . VAL A 1 639 ? 32.370 3.995 -29.552 1.00 97.94 639 VAL A CA 1
ATOM 4647 C C . VAL A 1 639 ? 32.592 4.574 -28.161 1.00 97.94 639 VAL A C 1
ATOM 4649 O O . VAL A 1 639 ? 32.478 3.860 -27.161 1.00 97.94 639 VAL A O 1
ATOM 4652 N N . THR A 1 640 ? 32.932 5.857 -28.118 1.00 98.06 640 THR A N 1
ATOM 4653 C CA . THR A 1 640 ? 33.038 6.651 -26.894 1.00 98.06 640 THR A CA 1
ATOM 4654 C C . THR A 1 640 ? 31.686 7.293 -26.618 1.00 98.06 640 THR A C 1
ATOM 4656 O O . THR A 1 640 ? 31.122 7.945 -27.495 1.00 98.06 640 THR A O 1
ATOM 4659 N N . PHE A 1 641 ? 31.173 7.112 -25.407 1.00 97.69 641 PHE A N 1
ATOM 4660 C CA . PHE A 1 641 ? 29.974 7.748 -24.881 1.00 97.69 641 PHE A CA 1
ATOM 4661 C C . PHE A 1 641 ? 30.405 8.852 -23.913 1.00 97.69 641 PHE A C 1
ATOM 4663 O O . PHE A 1 641 ? 31.063 8.586 -22.909 1.00 97.69 641 PHE A O 1
ATOM 4670 N N . GLU A 1 642 ? 30.056 10.088 -24.239 1.00 97.62 642 GLU A N 1
ATOM 4671 C CA . GLU A 1 642 ? 30.493 11.317 -23.585 1.00 97.62 642 GLU A CA 1
ATOM 4672 C C . GLU A 1 642 ? 29.301 11.929 -22.837 1.00 97.62 642 GLU A C 1
ATOM 4674 O O . GLU A 1 642 ? 28.328 12.362 -23.463 1.00 97.62 642 GLU A O 1
ATOM 4679 N N . LEU A 1 643 ? 29.353 11.949 -21.503 1.00 96.38 643 LEU A N 1
ATOM 4680 C CA . LEU A 1 643 ? 28.337 12.572 -20.653 1.00 96.38 643 LEU A CA 1
ATOM 4681 C C . LEU A 1 643 ? 28.650 14.058 -20.480 1.00 96.38 643 LEU A C 1
ATOM 4683 O O . LEU A 1 643 ? 29.731 14.416 -20.028 1.00 96.38 643 LEU A O 1
ATOM 4687 N N . TYR A 1 644 ? 27.687 14.926 -20.770 1.00 94.25 644 TYR A N 1
ATOM 4688 C CA . TYR A 1 644 ? 27.808 16.375 -20.619 1.00 94.25 644 TYR A CA 1
ATOM 4689 C C . TYR A 1 644 ? 26.840 16.924 -19.570 1.00 94.25 644 TYR A C 1
ATOM 4691 O O . TYR A 1 644 ? 25.754 16.385 -19.361 1.00 94.25 644 TYR A O 1
ATOM 4699 N N . ASN A 1 645 ? 27.222 18.041 -18.943 1.00 91.31 645 ASN A N 1
ATOM 4700 C CA . ASN A 1 645 ? 26.420 18.757 -17.953 1.00 91.31 645 ASN A CA 1
ATOM 4701 C C . ASN A 1 645 ? 26.484 20.269 -18.224 1.00 91.31 645 ASN A C 1
ATOM 4703 O O . ASN A 1 645 ? 27.540 20.891 -18.101 1.00 91.31 645 ASN A O 1
ATOM 4707 N N . THR A 1 646 ? 25.340 20.846 -18.595 1.00 88.19 646 THR A N 1
ATOM 4708 C CA . THR A 1 646 ? 25.177 22.260 -18.954 1.00 88.19 646 THR A CA 1
ATOM 4709 C C . THR A 1 646 ? 24.488 23.085 -17.864 1.00 88.19 646 THR A C 1
ATOM 4711 O O . THR A 1 646 ? 23.912 24.130 -18.177 1.00 88.19 646 THR A O 1
ATOM 4714 N N . ASP A 1 647 ? 24.495 22.638 -16.602 1.00 85.94 647 ASP A N 1
ATOM 4715 C CA . ASP A 1 647 ? 24.064 23.492 -15.490 1.00 85.94 647 ASP A CA 1
ATOM 4716 C C . ASP A 1 647 ? 24.983 24.732 -15.476 1.00 85.94 647 ASP A C 1
ATOM 4718 O O . ASP A 1 647 ? 26.209 24.581 -15.476 1.00 85.94 647 ASP A O 1
ATOM 4722 N N . PRO A 1 648 ? 24.455 25.972 -15.481 1.00 84.19 648 PRO A N 1
ATOM 4723 C CA . PRO A 1 648 ? 25.285 27.170 -15.356 1.00 84.19 648 PRO A CA 1
ATOM 4724 C C . PRO A 1 648 ? 26.058 27.232 -14.025 1.00 84.19 648 PRO A C 1
ATOM 4726 O O . PRO A 1 648 ? 26.887 28.128 -13.844 1.00 84.19 648 PRO A O 1
ATOM 4729 N N . LYS A 1 649 ? 25.810 26.305 -13.090 1.00 85.62 649 LYS A N 1
ATOM 4730 C CA . LYS A 1 649 ? 26.515 26.149 -11.820 1.00 85.62 649 LYS A CA 1
ATOM 4731 C C . LYS A 1 649 ? 27.166 24.769 -11.651 1.00 85.62 649 LYS A C 1
ATOM 4733 O O . LYS A 1 649 ? 26.903 23.816 -12.379 1.00 85.62 649 LYS A O 1
ATOM 4738 N N . LYS A 1 650 ? 28.046 24.676 -10.656 1.00 86.19 650 LYS A N 1
ATOM 4739 C CA . LYS A 1 650 ? 28.643 23.447 -10.114 1.00 86.19 650 LYS A CA 1
ATOM 4740 C C . LYS A 1 650 ? 27.880 23.034 -8.844 1.00 86.19 650 LYS A C 1
ATOM 4742 O O . LYS A 1 650 ? 27.028 23.784 -8.363 1.00 86.19 650 LYS A O 1
ATOM 4747 N N . SER A 1 651 ? 28.149 21.850 -8.290 1.00 85.50 651 SER A N 1
ATOM 4748 C CA . SER A 1 651 ? 27.386 21.290 -7.154 1.00 85.50 651 SER A CA 1
ATOM 4749 C C . SER A 1 651 ? 27.477 22.122 -5.861 1.00 85.50 651 SER A C 1
ATOM 4751 O O . SER A 1 651 ? 26.583 22.053 -5.019 1.00 85.50 651 SER A O 1
ATOM 4753 N N . ASP A 1 652 ? 28.506 22.965 -5.730 1.00 84.31 652 ASP A N 1
ATOM 4754 C CA . ASP A 1 652 ? 28.678 23.972 -4.668 1.00 84.31 652 ASP A CA 1
ATOM 4755 C C . ASP A 1 652 ? 28.062 25.351 -4.977 1.00 84.31 652 ASP A C 1
ATOM 4757 O O . ASP A 1 652 ? 28.230 26.300 -4.213 1.00 84.31 652 ASP A O 1
ATOM 4761 N N . GLY A 1 653 ? 27.353 25.490 -6.097 1.00 81.75 653 GLY A N 1
ATOM 4762 C CA . GLY A 1 653 ? 26.700 26.731 -6.505 1.00 81.75 653 GLY A CA 1
ATOM 4763 C C . GLY A 1 653 ? 27.610 27.766 -7.177 1.00 81.75 653 GLY A C 1
ATOM 4764 O O . GLY A 1 653 ? 27.089 28.801 -7.611 1.00 81.75 653 GLY A O 1
ATOM 4765 N N . THR A 1 654 ? 28.918 27.507 -7.317 1.00 86.81 654 THR A N 1
ATOM 4766 C CA . THR A 1 654 ? 29.820 28.331 -8.147 1.00 86.81 654 THR A CA 1
ATOM 4767 C C . THR A 1 654 ? 29.448 28.228 -9.630 1.00 86.81 654 THR A C 1
ATOM 4769 O O . THR A 1 654 ? 28.801 27.269 -10.039 1.00 86.81 654 THR A O 1
ATOM 4772 N N . ALA A 1 655 ? 29.806 29.213 -10.458 1.00 88.69 655 ALA A N 1
ATOM 4773 C CA . ALA A 1 655 ? 29.446 29.209 -11.880 1.00 88.69 655 ALA A CA 1
ATOM 4774 C C . ALA A 1 655 ? 30.314 28.243 -12.714 1.00 88.69 655 ALA A C 1
ATOM 4776 O O . ALA A 1 655 ? 31.519 28.120 -12.481 1.00 88.69 655 ALA A O 1
ATOM 4777 N N . ARG A 1 656 ? 29.724 27.609 -13.736 1.00 86.94 656 ARG A N 1
ATOM 4778 C CA . ARG A 1 656 ? 30.477 26.971 -14.828 1.00 86.94 656 ARG A CA 1
ATOM 4779 C C . ARG A 1 656 ? 30.959 28.021 -15.831 1.00 86.94 656 ARG A C 1
ATOM 4781 O O . ARG A 1 656 ? 30.238 28.954 -16.178 1.00 86.94 656 ARG A O 1
ATOM 4788 N N . THR A 1 657 ? 32.177 27.846 -16.332 1.00 91.69 657 THR A N 1
ATOM 4789 C CA . THR A 1 657 ? 32.681 28.545 -17.521 1.00 91.69 657 THR A CA 1
ATOM 4790 C C . THR A 1 657 ? 32.139 27.898 -18.800 1.00 91.69 657 THR A C 1
ATOM 4792 O O . THR A 1 657 ? 31.670 26.761 -18.784 1.00 91.69 657 THR A O 1
ATOM 4795 N N . ALA A 1 658 ? 32.266 28.575 -19.946 1.00 88.12 658 ALA A N 1
ATOM 4796 C CA . ALA A 1 658 ? 31.928 27.971 -21.239 1.00 88.12 658 ALA A CA 1
ATOM 4797 C C . ALA A 1 658 ? 32.751 26.695 -21.536 1.00 88.12 658 ALA A C 1
ATOM 4799 O O . ALA A 1 658 ? 32.240 25.769 -22.160 1.00 88.12 658 ALA A O 1
ATOM 4800 N N . ALA A 1 659 ? 33.993 26.610 -21.040 1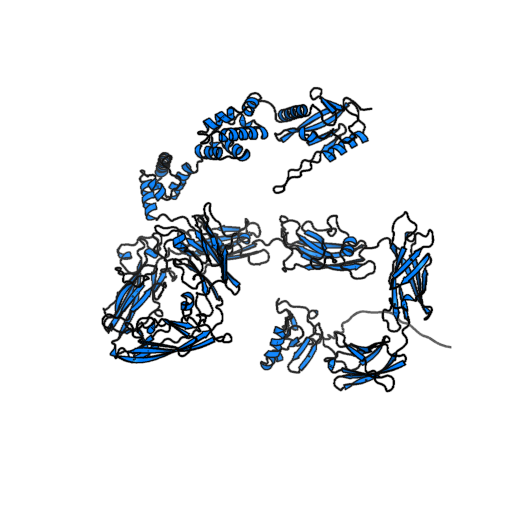.00 89.38 659 ALA A N 1
ATOM 4801 C CA . ALA A 1 659 ? 34.832 25.416 -21.161 1.00 89.38 659 ALA A CA 1
ATOM 4802 C C . ALA A 1 659 ? 34.351 24.259 -20.261 1.00 89.38 659 ALA A C 1
ATOM 4804 O O . ALA A 1 659 ? 34.347 23.114 -20.706 1.00 89.38 659 ALA A O 1
ATOM 4805 N N . ASP A 1 660 ? 33.868 24.552 -19.044 1.00 85.69 660 ASP A N 1
ATOM 4806 C CA . ASP A 1 660 ? 33.256 23.558 -18.138 1.00 85.69 660 ASP A CA 1
ATOM 4807 C C . ASP A 1 660 ? 31.940 22.963 -18.691 1.00 85.69 660 ASP A C 1
ATOM 4809 O O . ASP A 1 660 ? 31.455 21.963 -18.164 1.00 85.69 660 ASP A O 1
ATOM 4813 N N . ILE A 1 661 ? 31.322 23.605 -19.689 1.00 88.69 661 ILE A N 1
ATOM 4814 C CA . ILE A 1 661 ? 30.075 23.170 -20.351 1.00 88.69 661 ILE A CA 1
ATOM 4815 C C . ILE A 1 661 ? 30.374 22.451 -21.679 1.00 88.69 661 ILE A C 1
ATOM 4817 O O . ILE A 1 661 ? 29.642 21.548 -22.078 1.00 88.69 661 ILE A O 1
ATOM 4821 N N . ALA A 1 662 ? 31.453 22.846 -22.364 1.00 89.12 662 ALA A N 1
ATOM 4822 C CA . ALA A 1 662 ? 31.907 22.252 -23.624 1.00 89.12 662 ALA A CA 1
ATOM 4823 C C . ALA A 1 662 ? 32.805 21.009 -23.449 1.00 89.12 662 ALA A C 1
ATOM 4825 O O . ALA A 1 662 ? 33.179 20.390 -24.444 1.00 89.12 662 ALA A O 1
ATOM 4826 N N . SER A 1 663 ? 33.139 20.638 -22.210 1.00 92.88 663 SER A N 1
ATOM 4827 C CA . SER A 1 663 ? 33.904 19.429 -21.871 1.00 92.88 663 SER A CA 1
ATOM 4828 C C . SER A 1 663 ? 32.973 18.344 -21.313 1.00 92.88 663 SER A C 1
ATOM 4830 O O . SER A 1 663 ? 32.040 18.693 -20.583 1.00 92.88 663 SER A O 1
ATOM 4832 N N . PRO A 1 664 ? 33.204 17.051 -21.609 1.00 95.19 664 PRO A N 1
ATOM 4833 C CA . PRO A 1 664 ? 32.477 15.976 -20.946 1.00 95.19 664 PRO A CA 1
ATOM 4834 C C . PRO A 1 664 ? 32.819 15.934 -19.449 1.00 95.19 664 PRO A C 1
ATOM 4836 O O . PRO A 1 664 ? 33.914 16.315 -19.033 1.00 95.19 664 PRO A O 1
ATOM 4839 N N . VAL A 1 665 ? 31.862 15.477 -18.648 1.00 94.50 665 VAL A N 1
ATOM 4840 C CA . VAL A 1 665 ? 32.015 15.197 -17.214 1.00 94.50 665 VAL A CA 1
ATOM 4841 C C . VAL A 1 665 ? 32.677 13.836 -17.014 1.00 94.50 665 VAL A C 1
ATOM 4843 O O . VAL A 1 665 ? 33.632 13.728 -16.254 1.00 94.50 665 VAL A O 1
ATOM 4846 N N . ASP A 1 666 ? 32.203 12.834 -17.758 1.00 97.62 666 ASP A N 1
ATOM 4847 C CA . ASP A 1 666 ? 32.755 11.482 -17.808 1.00 97.62 666 ASP A CA 1
ATOM 4848 C C . ASP A 1 666 ? 32.656 10.922 -19.238 1.00 97.62 666 ASP A C 1
ATOM 4850 O O . ASP A 1 666 ? 31.826 11.358 -20.046 1.00 97.62 666 ASP A O 1
ATOM 4854 N N . THR A 1 667 ? 33.517 9.957 -19.556 1.00 97.25 667 THR A N 1
ATOM 4855 C CA . THR A 1 667 ? 33.590 9.300 -20.862 1.00 97.25 667 THR A CA 1
ATOM 4856 C C . THR A 1 667 ? 33.771 7.794 -20.704 1.00 97.25 667 THR A C 1
ATOM 4858 O O . THR A 1 667 ? 34.826 7.333 -20.269 1.00 97.25 667 THR A O 1
ATOM 4861 N N . GLN A 1 668 ? 32.787 7.017 -21.150 1.00 97.81 668 GLN A N 1
ATOM 4862 C CA . GLN A 1 668 ? 32.863 5.555 -21.190 1.00 97.81 668 GLN A CA 1
ATOM 4863 C C . GLN A 1 668 ? 33.122 5.080 -22.621 1.00 97.81 668 GLN A C 1
ATOM 4865 O O . GLN A 1 668 ? 32.707 5.727 -23.576 1.00 97.81 668 GLN A O 1
ATOM 4870 N N . SER A 1 669 ? 33.826 3.965 -22.810 1.00 96.50 669 SER A N 1
ATOM 4871 C CA . SER A 1 669 ? 34.215 3.487 -24.147 1.00 96.50 669 SER A CA 1
ATOM 4872 C C . SER A 1 669 ? 33.973 1.995 -24.311 1.00 96.50 669 SER A C 1
ATOM 4874 O O . SER A 1 669 ? 34.431 1.198 -23.496 1.00 96.50 669 SER A O 1
ATOM 4876 N N . GLN A 1 670 ? 33.321 1.606 -25.408 1.00 97.44 670 GLN A N 1
ATOM 4877 C CA . GLN A 1 670 ? 33.107 0.205 -25.765 1.00 97.44 670 GLN A CA 1
ATOM 4878 C C . GLN A 1 670 ? 33.581 -0.061 -27.194 1.00 97.44 670 GLN A C 1
ATOM 4880 O O . GLN A 1 670 ? 33.212 0.638 -28.134 1.00 97.44 670 GLN A O 1
ATOM 4885 N N . THR A 1 671 ? 34.381 -1.113 -27.371 1.00 97.75 671 THR A N 1
ATOM 4886 C CA . THR A 1 671 ? 34.791 -1.578 -28.702 1.00 97.75 671 THR A CA 1
ATOM 4887 C C . THR A 1 671 ? 33.755 -2.540 -29.272 1.00 97.75 671 THR A C 1
ATOM 4889 O O . THR A 1 671 ? 33.367 -3.504 -28.611 1.00 97.75 671 THR A O 1
ATOM 4892 N N . PHE A 1 672 ? 33.327 -2.271 -30.501 1.00 97.38 672 PHE A N 1
ATOM 4893 C CA . PHE A 1 672 ? 32.422 -3.088 -31.296 1.00 97.38 672 PHE A CA 1
ATOM 4894 C C . PHE A 1 672 ? 33.156 -3.594 -32.542 1.00 97.38 672 PHE A C 1
ATOM 4896 O O . PHE A 1 672 ? 33.815 -2.826 -33.246 1.00 97.38 672 PHE A O 1
ATOM 4903 N N . THR A 1 673 ? 33.023 -4.885 -32.829 1.00 98.00 673 THR A N 1
ATOM 4904 C CA . THR A 1 673 ? 33.578 -5.529 -34.023 1.00 98.00 673 THR A CA 1
ATOM 4905 C C . THR A 1 673 ? 32.469 -5.766 -35.038 1.00 98.00 673 THR A C 1
ATOM 4907 O O . THR A 1 673 ? 31.438 -6.357 -34.716 1.00 98.00 673 THR A O 1
ATOM 4910 N N . VAL A 1 674 ? 32.695 -5.344 -36.278 1.00 97.94 674 VAL A N 1
ATOM 4911 C CA . VAL A 1 674 ? 31.831 -5.683 -37.409 1.00 97.94 674 VAL A CA 1
ATOM 4912 C C . VAL A 1 674 ? 32.524 -6.761 -38.224 1.00 97.94 674 VAL A C 1
ATOM 4914 O O . VAL A 1 674 ? 33.622 -6.559 -38.738 1.00 97.94 674 VAL A O 1
ATOM 4917 N N . LEU A 1 675 ? 31.910 -7.937 -38.292 1.00 97.44 675 LEU A N 1
ATOM 4918 C CA . LEU A 1 675 ? 32.459 -9.087 -38.997 1.00 97.44 675 LEU A CA 1
ATOM 4919 C C . LEU A 1 675 ? 32.042 -9.081 -40.460 1.00 97.44 675 LEU A C 1
ATOM 4921 O O . LEU A 1 675 ? 30.884 -8.812 -40.787 1.00 97.44 675 LEU A O 1
ATOM 4925 N N . ALA A 1 676 ? 32.986 -9.468 -41.316 1.00 96.06 676 ALA A N 1
ATOM 4926 C CA . ALA A 1 676 ? 32.667 -9.799 -42.691 1.00 96.06 676 ALA A CA 1
ATOM 4927 C C . ALA A 1 676 ? 31.770 -11.043 -42.731 1.00 96.06 676 ALA A C 1
ATOM 4929 O O . ALA A 1 676 ? 31.952 -11.957 -41.921 1.00 96.06 676 ALA A O 1
ATOM 4930 N N . ASN A 1 677 ? 30.858 -11.119 -43.702 1.00 93.69 677 ASN A N 1
ATOM 4931 C CA . ASN A 1 677 ? 29.928 -12.244 -43.870 1.00 93.69 677 ASN A CA 1
ATOM 4932 C C . ASN A 1 677 ? 30.633 -13.606 -43.768 1.00 93.69 677 ASN A C 1
ATOM 4934 O O . ASN A 1 677 ? 30.190 -14.493 -43.044 1.00 93.69 677 ASN A O 1
ATOM 4938 N N . LYS A 1 678 ? 31.790 -13.724 -44.433 1.00 94.06 678 LYS A N 1
ATOM 4939 C CA . LYS A 1 678 ? 32.633 -14.926 -44.474 1.00 94.06 678 LYS A CA 1
ATOM 4940 C C . LYS A 1 678 ? 33.151 -15.414 -43.112 1.00 94.06 678 LYS A C 1
ATOM 4942 O O . LYS A 1 678 ? 33.683 -16.521 -43.055 1.00 94.06 678 LYS A O 1
ATOM 4947 N N . ASP A 1 679 ? 33.085 -14.606 -42.054 1.00 96.19 679 ASP A N 1
ATOM 4948 C CA . ASP A 1 679 ? 33.624 -14.921 -40.722 1.00 96.19 679 ASP A CA 1
ATOM 4949 C C . ASP A 1 679 ? 32.537 -15.297 -39.699 1.00 96.19 679 ASP A C 1
ATOM 4951 O O . ASP A 1 679 ? 32.865 -15.773 -38.609 1.00 96.19 679 ASP A O 1
ATOM 4955 N N . ILE A 1 680 ? 31.258 -15.170 -40.072 1.00 97.00 680 ILE A N 1
ATOM 4956 C CA . ILE A 1 680 ? 30.147 -15.874 -39.420 1.00 97.00 680 ILE A CA 1
ATOM 4957 C C . ILE A 1 680 ? 30.224 -17.344 -39.865 1.00 97.00 680 ILE A C 1
ATOM 4959 O O . ILE A 1 680 ? 30.469 -17.614 -41.041 1.00 97.00 680 ILE A O 1
ATOM 4963 N N . LYS A 1 681 ? 30.122 -18.295 -38.926 1.00 95.44 681 LYS A N 1
ATOM 4964 C CA . LYS A 1 681 ? 30.414 -19.728 -39.163 1.00 95.44 681 LYS A CA 1
ATOM 4965 C C . LYS A 1 681 ? 29.276 -20.687 -38.834 1.00 95.44 681 LYS A C 1
ATOM 4967 O O . LYS A 1 681 ? 29.280 -21.806 -39.333 1.00 95.44 681 LYS A O 1
ATOM 4972 N N . ASP A 1 682 ? 28.353 -20.272 -37.980 1.00 97.00 682 ASP A N 1
ATOM 4973 C CA . ASP A 1 682 ? 27.093 -20.954 -37.699 1.00 97.00 682 ASP A CA 1
ATOM 4974 C C . ASP A 1 682 ? 26.106 -19.906 -37.142 1.00 97.00 682 ASP A C 1
ATOM 4976 O O . ASP A 1 682 ? 26.389 -18.703 -37.126 1.00 97.00 682 ASP A O 1
ATOM 4980 N N . TYR A 1 683 ? 24.937 -20.353 -36.695 1.00 97.69 683 TYR A N 1
ATOM 4981 C CA . TYR A 1 683 ? 23.888 -19.543 -36.092 1.00 97.69 683 TYR A CA 1
ATOM 4982 C C . TYR A 1 683 ? 23.418 -20.161 -34.774 1.00 97.69 683 TYR A C 1
ATOM 4984 O O . TYR A 1 683 ? 23.555 -21.360 -34.529 1.00 97.69 683 TYR A O 1
ATOM 4992 N N . THR A 1 684 ? 22.822 -19.352 -33.910 1.00 97.06 684 THR A N 1
ATOM 4993 C CA . THR A 1 684 ? 22.224 -19.787 -32.647 1.00 97.06 684 THR A CA 1
ATOM 4994 C C . THR A 1 684 ? 20.941 -19.008 -32.371 1.00 97.06 684 THR A C 1
ATOM 4996 O O . THR A 1 684 ? 20.677 -17.987 -33.004 1.00 97.06 684 THR A O 1
ATOM 4999 N N . MET A 1 685 ? 20.132 -19.493 -31.437 1.00 96.44 685 MET A N 1
ATOM 5000 C CA . MET A 1 685 ? 18.890 -18.855 -31.011 1.00 96.44 685 MET A CA 1
ATOM 5001 C C . MET A 1 685 ? 18.811 -18.876 -29.483 1.00 96.44 685 MET A C 1
ATOM 5003 O O . MET A 1 685 ? 19.340 -19.789 -28.846 1.00 96.44 685 MET A O 1
ATOM 5007 N N . ASP A 1 686 ? 18.203 -17.855 -28.885 1.00 95.94 686 ASP A N 1
ATOM 5008 C CA . ASP A 1 686 ? 17.989 -17.817 -27.438 1.00 95.94 686 ASP A CA 1
ATOM 5009 C C . ASP A 1 686 ? 17.047 -18.941 -26.978 1.00 95.94 686 ASP A C 1
ATOM 5011 O O . ASP A 1 686 ? 16.039 -19.239 -27.619 1.00 95.94 686 ASP A O 1
ATOM 5015 N N . ALA A 1 687 ? 17.369 -19.558 -25.840 1.00 95.12 687 ALA A N 1
ATOM 5016 C CA . ALA A 1 687 ? 16.513 -20.555 -25.210 1.00 95.12 687 ALA A CA 1
ATOM 5017 C C . ALA A 1 687 ? 15.363 -19.876 -24.451 1.00 95.12 687 ALA A C 1
ATOM 5019 O O . ALA A 1 687 ? 15.581 -18.912 -23.716 1.00 95.12 687 ALA A O 1
ATOM 5020 N N . VAL A 1 688 ? 14.148 -20.411 -24.580 1.00 95.56 688 VAL A N 1
ATOM 5021 C CA . VAL A 1 688 ? 12.964 -19.918 -23.863 1.00 95.56 688 VAL A CA 1
ATOM 5022 C C . VAL A 1 688 ? 12.837 -20.688 -22.548 1.00 95.56 688 VAL A C 1
ATOM 5024 O O . VAL A 1 688 ? 12.277 -21.778 -22.490 1.00 95.56 688 VAL A O 1
ATOM 5027 N N . THR A 1 689 ? 13.436 -20.147 -21.487 1.00 93.56 689 THR A N 1
ATOM 5028 C CA . THR A 1 689 ? 13.484 -20.800 -20.166 1.00 93.56 689 THR A CA 1
ATOM 5029 C C . THR A 1 689 ? 12.200 -20.631 -19.358 1.00 93.56 689 THR A C 1
ATOM 5031 O O . THR A 1 689 ? 11.837 -21.537 -18.607 1.00 93.56 689 THR A O 1
ATOM 5034 N N . GLN A 1 690 ? 11.510 -19.499 -19.518 1.00 93.00 690 GLN A N 1
ATOM 5035 C CA . GLN A 1 690 ? 10.236 -19.235 -18.852 1.00 93.00 690 GLN A CA 1
ATOM 5036 C C . GLN A 1 690 ? 9.077 -19.927 -19.575 1.00 93.00 690 GLN A C 1
ATOM 5038 O O . GLN A 1 690 ? 9.045 -20.020 -20.802 1.00 93.00 690 GLN A O 1
ATOM 5043 N N . THR A 1 691 ? 8.106 -20.396 -18.794 1.00 96.19 691 THR A N 1
ATOM 5044 C CA . THR A 1 691 ? 6.804 -20.830 -19.321 1.00 96.19 691 THR A CA 1
ATOM 5045 C C . THR A 1 691 ? 5.977 -19.590 -19.650 1.00 96.19 691 THR A C 1
ATOM 5047 O O . THR A 1 691 ? 6.073 -18.598 -18.933 1.00 96.19 691 THR A O 1
ATOM 5050 N N . ILE A 1 692 ? 5.179 -19.634 -20.715 1.00 96.88 692 ILE A N 1
ATOM 5051 C CA . ILE A 1 692 ? 4.267 -18.547 -21.093 1.00 96.88 692 ILE A CA 1
ATOM 5052 C C . ILE A 1 692 ? 2.825 -18.839 -20.670 1.00 96.88 692 ILE A C 1
ATOM 5054 O O . ILE A 1 692 ? 2.431 -20.001 -20.539 1.00 96.88 692 ILE A O 1
ATOM 5058 N N . TYR A 1 693 ? 2.029 -17.792 -20.475 1.00 96.38 693 TYR A N 1
ATOM 5059 C CA . TYR A 1 693 ? 0.588 -17.933 -20.275 1.00 96.38 693 TYR A CA 1
ATOM 5060 C C . TYR A 1 693 ? -0.105 -18.354 -21.588 1.00 96.38 693 TYR A C 1
ATOM 5062 O O . TYR A 1 693 ? 0.445 -18.179 -22.682 1.00 96.38 693 TYR A O 1
ATOM 5070 N N . ALA A 1 694 ? -1.278 -18.972 -21.472 1.00 96.12 694 ALA A N 1
ATOM 5071 C CA . ALA A 1 694 ? -1.998 -19.621 -22.562 1.00 96.12 694 ALA A CA 1
ATOM 5072 C C . ALA A 1 694 ? -3.486 -19.226 -22.551 1.00 96.12 694 ALA A C 1
ATOM 5074 O O . ALA A 1 694 ? -4.324 -19.985 -22.073 1.00 96.12 694 ALA A O 1
ATOM 5075 N N . ASP A 1 695 ? -3.804 -18.029 -23.052 1.00 93.88 695 ASP A N 1
ATOM 5076 C CA . ASP A 1 695 ? -5.167 -17.467 -23.051 1.00 93.88 695 ASP A CA 1
ATOM 5077 C C . ASP A 1 695 ? -5.651 -16.947 -24.416 1.00 93.88 695 ASP A C 1
ATOM 5079 O O . ASP A 1 695 ? -6.761 -16.421 -24.529 1.00 93.88 695 ASP A O 1
ATOM 5083 N N . VAL A 1 696 ? -4.843 -17.082 -25.470 1.00 95.56 696 VAL A N 1
ATOM 5084 C CA . VAL A 1 696 ? -5.254 -16.722 -26.833 1.00 95.56 696 VAL A CA 1
ATOM 5085 C C . VAL A 1 696 ? -6.204 -17.794 -27.365 1.00 95.56 696 VAL A C 1
ATOM 5087 O O . VAL A 1 696 ? -5.814 -18.951 -27.483 1.00 95.56 696 VAL A O 1
ATOM 5090 N N . ASP A 1 697 ? -7.425 -17.414 -27.735 1.00 94.75 697 ASP A N 1
ATOM 5091 C CA . ASP A 1 697 ? -8.449 -18.341 -28.238 1.00 94.75 697 ASP A CA 1
ATOM 5092 C C . ASP A 1 697 ? -7.932 -19.237 -29.384 1.00 94.75 697 ASP A C 1
ATOM 5094 O O . ASP A 1 697 ? -7.526 -18.768 -30.452 1.00 94.75 697 ASP A O 1
ATOM 5098 N N . HIS A 1 698 ? -7.983 -20.550 -29.170 1.00 94.44 698 HIS A N 1
ATOM 5099 C CA . HIS A 1 698 ? -7.538 -21.584 -30.094 1.00 94.44 698 HIS A CA 1
ATOM 5100 C C . HIS A 1 698 ? -8.346 -21.663 -31.394 1.00 94.44 698 HIS A C 1
ATOM 5102 O O . HIS A 1 698 ? -7.866 -22.275 -32.357 1.00 94.44 698 HIS A O 1
ATOM 5108 N N . VAL A 1 699 ? -9.542 -21.069 -31.447 1.00 94.06 699 VAL A N 1
ATOM 5109 C CA . VAL A 1 699 ? -10.393 -21.023 -32.641 1.00 94.06 699 VAL A CA 1
ATOM 5110 C C . VAL A 1 699 ? -9.968 -19.880 -33.566 1.00 94.06 699 VAL A C 1
ATOM 5112 O O . VAL A 1 699 ? -9.653 -20.131 -34.730 1.00 94.06 699 VAL A O 1
ATOM 5115 N N . SER A 1 700 ? -9.926 -18.637 -33.074 1.00 92.94 700 SER A N 1
ATOM 5116 C CA . SER A 1 700 ? -9.520 -17.464 -33.867 1.00 92.94 700 SER A CA 1
ATOM 5117 C C . SER A 1 700 ? -8.006 -17.353 -34.047 1.00 92.94 700 SER A C 1
ATOM 5119 O O . SER A 1 700 ? -7.550 -16.926 -35.108 1.00 92.94 700 SER A O 1
ATOM 5121 N N . LYS A 1 701 ? -7.222 -17.744 -33.033 1.00 93.25 701 LYS A N 1
ATOM 5122 C CA . LYS A 1 701 ? -5.757 -17.606 -32.947 1.00 93.25 701 LYS A CA 1
ATOM 5123 C C . LYS A 1 701 ? -5.251 -16.163 -33.090 1.00 93.25 701 LYS A C 1
ATOM 5125 O O . LYS A 1 701 ? -4.099 -15.943 -33.468 1.00 93.25 701 LYS A O 1
ATOM 5130 N N . ILE A 1 702 ? -6.101 -15.178 -32.786 1.00 90.88 702 ILE A N 1
ATOM 5131 C CA . ILE A 1 702 ? -5.777 -13.747 -32.835 1.00 90.88 702 ILE A CA 1
ATOM 5132 C C . ILE A 1 702 ? -5.520 -13.261 -31.409 1.00 90.88 702 ILE A C 1
ATOM 5134 O O . ILE A 1 702 ? -6.451 -13.078 -30.632 1.00 90.88 702 ILE A O 1
ATOM 5138 N N . ALA A 1 703 ? -4.251 -13.033 -31.077 1.00 92.50 703 ALA A N 1
ATOM 5139 C CA . ALA A 1 703 ? -3.862 -12.475 -29.787 1.00 92.50 703 ALA A CA 1
ATOM 5140 C C . ALA A 1 703 ? -4.192 -10.975 -29.700 1.00 92.50 703 ALA A C 1
ATOM 5142 O O . ALA A 1 703 ? -3.928 -10.215 -30.639 1.00 92.50 703 ALA A O 1
ATOM 5143 N N . THR A 1 704 ? -4.729 -10.538 -28.560 1.00 94.00 704 THR A N 1
ATOM 5144 C CA . THR A 1 704 ? -4.805 -9.110 -28.211 1.00 94.00 704 THR A CA 1
ATOM 5145 C C . THR A 1 704 ? -3.434 -8.591 -27.760 1.00 94.00 704 THR A C 1
ATOM 5147 O O . THR A 1 704 ? -2.495 -9.367 -27.583 1.00 94.00 704 THR A O 1
ATOM 5150 N N . ASP A 1 705 ? -3.292 -7.281 -27.553 1.00 91.94 705 ASP A N 1
ATOM 5151 C CA . ASP A 1 705 ? -1.985 -6.671 -27.257 1.00 91.94 705 ASP A CA 1
ATOM 5152 C C . ASP A 1 705 ? -1.446 -7.187 -25.911 1.00 91.94 705 ASP A C 1
ATOM 5154 O O . ASP A 1 705 ? -0.352 -7.744 -25.859 1.00 91.94 705 ASP A O 1
ATOM 5158 N N . ARG 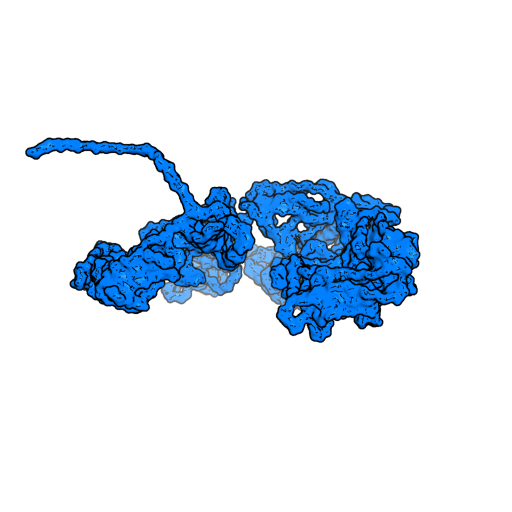A 1 706 ? -2.304 -7.204 -24.878 1.00 92.62 706 ARG A N 1
ATOM 5159 C CA . ARG A 1 706 ? -2.043 -7.835 -23.570 1.00 92.62 706 ARG A CA 1
ATOM 5160 C C . ARG A 1 706 ? -1.543 -9.284 -23.672 1.00 92.62 706 ARG A C 1
ATOM 5162 O O . ARG A 1 706 ? -0.692 -9.714 -22.901 1.00 92.62 706 ARG A O 1
ATOM 5169 N N . GLN A 1 707 ? -2.080 -10.056 -24.616 1.00 94.44 707 GLN A N 1
ATOM 5170 C CA . GLN A 1 707 ? -1.734 -11.471 -24.811 1.00 94.44 707 GLN A CA 1
ATOM 5171 C C . GLN A 1 707 ? -0.427 -11.641 -25.593 1.00 94.44 707 GLN A C 1
ATOM 5173 O O . GLN A 1 707 ? 0.327 -12.590 -25.379 1.00 94.44 707 GLN A O 1
ATOM 5178 N N . ILE A 1 708 ? -0.110 -10.676 -26.459 1.00 93.56 708 ILE A N 1
ATOM 5179 C CA . ILE A 1 708 ? 1.201 -10.542 -27.095 1.00 93.56 708 ILE A CA 1
ATOM 5180 C C . ILE A 1 708 ? 2.282 -10.208 -26.053 1.00 93.56 708 ILE A C 1
ATOM 5182 O O . ILE A 1 708 ? 3.467 -10.402 -26.344 1.00 93.56 708 ILE A O 1
ATOM 5186 N N . ASP A 1 709 ? 1.941 -9.788 -24.830 1.00 92.69 709 ASP A N 1
ATOM 5187 C CA . ASP A 1 709 ? 2.942 -9.607 -23.781 1.00 92.69 709 ASP A CA 1
ATOM 5188 C C . ASP A 1 709 ? 3.449 -10.888 -23.122 1.00 92.69 709 ASP A C 1
ATOM 5190 O O . ASP A 1 709 ? 4.664 -11.036 -22.985 1.00 92.69 709 ASP A O 1
ATOM 5194 N N . TYR A 1 710 ? 2.609 -11.918 -23.025 1.00 94.19 710 TYR A N 1
ATOM 5195 C CA . TYR A 1 710 ? 3.015 -13.297 -22.713 1.00 94.19 710 TYR A CA 1
ATOM 5196 C C . TYR A 1 710 ? 3.754 -14.026 -23.859 1.00 94.19 710 TYR A C 1
ATOM 5198 O O . TYR A 1 710 ? 3.891 -15.247 -23.843 1.00 94.19 710 TYR A O 1
ATOM 5206 N N . LYS A 1 711 ? 4.266 -13.312 -24.869 1.00 95.50 711 LYS A N 1
ATOM 5207 C CA . LYS A 1 711 ? 5.086 -13.888 -25.952 1.00 95.50 711 LYS A CA 1
ATOM 5208 C C . LYS A 1 711 ? 6.363 -14.563 -25.437 1.00 95.50 711 LYS A C 1
ATOM 5210 O O . LYS A 1 711 ? 7.141 -13.990 -24.676 1.00 95.50 711 LYS A O 1
ATOM 5215 N N . ALA A 1 712 ? 6.696 -15.697 -26.037 1.00 96.44 712 ALA A N 1
ATOM 5216 C CA . ALA A 1 712 ? 8.085 -16.095 -26.205 1.00 96.44 712 ALA A CA 1
ATOM 5217 C C . ALA A 1 712 ? 8.692 -15.302 -27.382 1.00 96.44 712 ALA A C 1
ATOM 5219 O O . ALA A 1 712 ? 8.165 -15.349 -28.498 1.00 96.44 712 ALA A O 1
ATOM 5220 N N . ASN A 1 713 ? 9.795 -14.583 -27.138 1.00 95.25 713 ASN A N 1
ATOM 5221 C CA . ASN A 1 713 ? 10.567 -13.860 -28.163 1.00 95.25 713 ASN A CA 1
ATOM 5222 C C . ASN A 1 713 ? 12.061 -14.258 -28.140 1.00 95.25 713 ASN A C 1
ATOM 5224 O O . ASN A 1 713 ? 12.896 -13.489 -27.652 1.00 95.25 713 ASN A O 1
ATOM 5228 N N . PRO A 1 714 ? 12.411 -15.473 -28.603 1.00 96.12 714 PRO A N 1
ATOM 5229 C CA . PRO A 1 714 ? 13.800 -15.898 -28.720 1.00 96.12 714 PRO A CA 1
ATOM 5230 C C . PRO A 1 714 ? 14.479 -15.226 -29.921 1.00 96.12 714 PRO A C 1
ATOM 5232 O O . PRO A 1 714 ? 14.005 -15.330 -31.054 1.00 96.12 714 PRO A O 1
ATOM 5235 N N . LYS A 1 715 ? 15.615 -14.561 -29.687 1.00 95.81 715 LYS A N 1
ATOM 5236 C CA . LYS A 1 715 ? 16.363 -13.863 -30.741 1.00 95.81 715 LYS A CA 1
ATOM 5237 C C . LYS A 1 715 ? 17.354 -14.798 -31.428 1.00 95.81 715 LYS A C 1
ATOM 5239 O O . LYS A 1 715 ? 17.950 -15.670 -30.794 1.00 95.81 715 LYS A O 1
ATOM 5244 N N . VAL A 1 716 ? 17.555 -14.589 -32.725 1.00 96.69 716 VAL A N 1
ATOM 5245 C CA . VAL A 1 716 ? 18.526 -15.308 -33.561 1.00 96.69 716 VAL A CA 1
ATOM 5246 C C . VAL A 1 716 ? 19.835 -14.523 -33.647 1.00 96.69 716 VAL A C 1
ATOM 5248 O O . VAL A 1 716 ? 19.834 -13.304 -33.776 1.00 96.69 716 VAL A O 1
ATOM 5251 N N . TYR A 1 717 ? 20.967 -15.218 -33.632 1.00 97.44 717 TYR A N 1
ATOM 5252 C CA . TYR A 1 717 ? 22.294 -14.626 -33.798 1.00 97.44 717 TYR A CA 1
ATOM 5253 C C . TYR A 1 717 ? 23.130 -15.465 -34.763 1.00 97.44 717 TYR A C 1
ATOM 5255 O O . TYR A 1 717 ? 22.991 -16.686 -34.804 1.00 97.44 717 TYR A O 1
ATOM 5263 N N . GLY A 1 718 ? 24.048 -14.830 -35.487 1.00 97.62 718 GLY A N 1
ATOM 5264 C CA . GLY A 1 718 ? 25.193 -15.546 -36.055 1.00 97.62 718 GLY A CA 1
ATOM 5265 C C . GLY A 1 718 ? 26.176 -15.930 -34.948 1.00 97.62 718 GLY A C 1
ATOM 5266 O O . GLY A 1 718 ? 26.095 -15.410 -33.832 1.00 97.62 718 GLY A O 1
ATOM 5267 N N . THR A 1 719 ? 27.129 -16.805 -35.239 1.00 97.50 719 THR A N 1
ATOM 5268 C CA . THR A 1 719 ? 28.235 -17.129 -34.332 1.00 97.50 719 THR A CA 1
ATOM 5269 C C . THR A 1 719 ? 29.583 -17.110 -35.041 1.00 97.50 719 THR A C 1
ATOM 5271 O O . THR A 1 719 ? 29.715 -17.460 -36.216 1.00 97.50 719 THR A O 1
ATOM 5274 N N . THR A 1 720 ? 30.615 -16.693 -34.309 1.00 96.50 720 THR A N 1
ATOM 5275 C CA . THR A 1 720 ? 32.016 -16.862 -34.714 1.00 96.50 720 THR A CA 1
ATOM 5276 C C . THR A 1 720 ? 32.442 -18.332 -34.631 1.00 96.50 720 THR A C 1
ATOM 5278 O O . THR A 1 720 ? 31.782 -19.152 -33.993 1.00 96.50 720 THR A O 1
ATOM 5281 N N . ALA A 1 721 ? 33.635 -18.653 -35.143 1.00 93.94 721 ALA A N 1
ATOM 5282 C CA . ALA A 1 721 ? 34.295 -19.944 -34.896 1.00 93.94 721 ALA A CA 1
ATOM 5283 C C . ALA A 1 721 ? 34.515 -20.275 -33.396 1.00 93.94 721 ALA A C 1
ATOM 5285 O O . ALA A 1 721 ? 34.774 -21.425 -33.057 1.00 93.94 721 ALA A O 1
ATOM 5286 N N . SER A 1 722 ? 34.419 -19.282 -32.501 1.00 94.12 722 SER A N 1
ATOM 5287 C CA . SER A 1 722 ? 34.483 -19.438 -31.039 1.00 94.12 722 SER A CA 1
ATOM 5288 C C . SER A 1 722 ? 33.107 -19.426 -30.350 1.00 94.12 722 SER A C 1
ATOM 5290 O O . SER A 1 722 ? 33.042 -19.398 -29.125 1.00 94.12 722 SER A O 1
ATOM 5292 N N . GLY A 1 723 ? 32.005 -19.429 -31.110 1.00 94.19 723 GLY A N 1
ATOM 5293 C CA . GLY A 1 723 ? 30.636 -19.435 -30.582 1.00 94.19 723 GLY A CA 1
ATOM 5294 C C . GLY A 1 723 ? 30.111 -18.077 -30.093 1.00 94.19 723 GLY A C 1
ATOM 5295 O O . GLY A 1 723 ? 29.002 -18.012 -29.563 1.00 94.19 723 GLY A O 1
ATOM 5296 N N . ALA A 1 724 ? 30.863 -16.985 -30.263 1.00 96.31 724 ALA A N 1
ATOM 5297 C CA . ALA A 1 724 ? 30.441 -15.657 -29.817 1.00 96.31 724 ALA A CA 1
ATOM 5298 C C . ALA A 1 724 ? 29.296 -15.118 -30.694 1.00 96.31 724 ALA A C 1
ATOM 5300 O O . ALA A 1 724 ? 29.395 -15.145 -31.921 1.00 96.31 724 ALA A O 1
ATOM 5301 N N . LYS A 1 725 ? 28.216 -14.634 -30.063 1.00 97.00 725 LYS A N 1
ATOM 5302 C CA . LYS A 1 725 ? 26.993 -14.164 -30.740 1.00 97.00 725 LYS A CA 1
ATOM 5303 C C . LYS A 1 725 ? 27.231 -12.892 -31.562 1.00 97.00 725 LYS A C 1
ATOM 5305 O O . LYS A 1 725 ? 27.783 -11.918 -31.057 1.00 97.00 725 LYS A O 1
ATOM 5310 N N . VAL A 1 726 ? 26.724 -12.898 -32.792 1.00 97.75 726 VAL A N 1
ATOM 5311 C CA . VAL A 1 726 ? 26.789 -11.820 -33.788 1.00 97.75 726 VAL A CA 1
ATOM 5312 C C . VAL A 1 726 ? 25.374 -11.322 -34.079 1.00 97.75 726 VAL A C 1
ATOM 5314 O O . VAL A 1 726 ? 24.503 -12.117 -34.437 1.00 97.75 726 VAL A O 1
ATOM 5317 N N . VAL A 1 727 ? 25.130 -10.017 -33.944 1.00 97.19 727 VAL A N 1
ATOM 5318 C CA . VAL A 1 727 ? 23.853 -9.403 -34.352 1.00 97.19 727 VAL A CA 1
ATOM 5319 C C . VAL A 1 727 ? 23.787 -9.319 -35.875 1.00 97.19 727 VAL A C 1
ATOM 5321 O O . VAL A 1 727 ? 24.709 -8.804 -36.506 1.00 97.19 727 VAL A O 1
ATOM 5324 N N . LEU A 1 728 ? 22.708 -9.840 -36.457 1.00 96.56 728 LEU A N 1
ATOM 5325 C CA . LEU A 1 728 ? 22.549 -9.989 -37.904 1.00 96.56 728 LEU A CA 1
ATOM 5326 C C . LEU A 1 728 ? 21.990 -8.727 -38.573 1.00 96.56 728 LEU A C 1
ATOM 5328 O O . LEU A 1 728 ? 21.297 -7.926 -37.944 1.00 96.56 728 LEU A O 1
ATOM 5332 N N . ALA A 1 729 ? 22.287 -8.574 -39.862 1.00 95.12 729 ALA A N 1
ATOM 5333 C CA . ALA A 1 729 ? 21.800 -7.480 -40.694 1.00 95.12 729 ALA A CA 1
ATOM 5334 C C . ALA A 1 729 ? 20.462 -7.820 -41.375 1.00 95.12 729 ALA A C 1
ATOM 5336 O O . ALA A 1 729 ? 20.225 -8.961 -41.774 1.00 95.12 729 ALA A O 1
ATOM 5337 N N . GLY A 1 730 ? 19.604 -6.811 -41.552 1.00 92.81 730 GLY A N 1
ATOM 5338 C CA . GLY A 1 730 ? 18.390 -6.921 -42.370 1.00 92.81 730 GLY A CA 1
ATOM 5339 C C . GLY A 1 730 ? 17.344 -7.907 -41.842 1.00 92.81 730 GLY A C 1
ATOM 5340 O O . GLY A 1 730 ? 17.015 -7.921 -40.653 1.00 92.81 730 GLY A O 1
ATOM 5341 N N . LYS A 1 731 ? 16.788 -8.720 -42.749 1.00 94.44 731 LYS A N 1
ATOM 5342 C CA . LYS A 1 731 ? 15.743 -9.718 -42.466 1.00 94.44 731 LYS A CA 1
ATOM 5343 C C . LYS A 1 731 ? 16.204 -11.160 -42.775 1.00 94.44 731 LYS A C 1
ATOM 5345 O O . LYS A 1 731 ? 15.760 -11.733 -43.772 1.00 94.44 731 LYS A O 1
ATOM 5350 N N . PRO A 1 732 ? 17.086 -11.764 -41.956 1.00 94.88 732 PRO A N 1
ATOM 5351 C CA . PRO A 1 732 ? 17.690 -13.065 -42.254 1.00 94.88 732 PRO A CA 1
ATOM 5352 C C . PRO A 1 732 ? 16.747 -14.253 -42.006 1.00 94.88 732 PRO A C 1
ATOM 5354 O O . PRO A 1 732 ? 16.993 -15.345 -42.514 1.00 94.88 732 PRO A O 1
ATOM 5357 N N . ILE A 1 733 ? 15.672 -14.084 -41.227 1.00 97.19 733 ILE A N 1
ATOM 5358 C CA . ILE A 1 733 ? 14.749 -15.184 -40.930 1.00 97.19 733 ILE A CA 1
ATOM 5359 C C . ILE A 1 733 ? 13.744 -15.324 -42.078 1.00 97.19 733 ILE A C 1
ATOM 5361 O O . ILE A 1 733 ? 12.979 -14.399 -42.358 1.00 97.19 733 ILE A O 1
ATOM 5365 N N . THR A 1 734 ? 13.733 -16.496 -42.718 1.00 97.25 734 THR A N 1
ATOM 5366 C CA . THR A 1 734 ? 12.933 -16.806 -43.920 1.00 97.25 734 THR A CA 1
ATOM 5367 C C . THR A 1 734 ? 11.748 -17.731 -43.644 1.00 97.25 734 THR A C 1
ATOM 5369 O O . THR A 1 734 ? 10.751 -17.687 -44.358 1.00 97.25 734 THR A O 1
ATOM 5372 N N . SER A 1 735 ? 11.806 -18.538 -42.584 1.00 97.12 735 SER A N 1
ATOM 5373 C CA . SER A 1 735 ? 10.664 -19.326 -42.111 1.00 97.12 735 SER A CA 1
ATOM 5374 C C . SER A 1 735 ? 10.715 -19.484 -40.594 1.00 97.12 735 SER A C 1
ATOM 5376 O O . SER A 1 735 ? 11.793 -19.510 -40.002 1.00 97.12 735 SER A O 1
ATOM 5378 N N . ALA A 1 736 ? 9.551 -19.580 -39.958 1.00 97.38 736 ALA A N 1
ATOM 5379 C CA . ALA A 1 736 ? 9.425 -19.920 -38.548 1.00 97.38 736 ALA A CA 1
ATOM 5380 C C . ALA A 1 736 ? 8.097 -20.656 -38.324 1.00 97.38 736 ALA A C 1
ATOM 5382 O O . ALA A 1 736 ? 7.058 -20.230 -38.830 1.00 97.38 736 ALA A O 1
ATOM 5383 N N . THR A 1 737 ? 8.137 -21.777 -37.605 1.00 96.81 737 THR A N 1
ATOM 5384 C CA . THR A 1 737 ? 6.999 -22.694 -37.413 1.00 96.81 737 THR A CA 1
ATOM 5385 C C . THR A 1 737 ? 7.015 -23.318 -36.018 1.00 96.81 737 THR A C 1
ATOM 5387 O O . THR A 1 737 ? 8.072 -23.438 -35.404 1.00 96.81 737 THR A O 1
ATOM 5390 N N . VAL A 1 738 ? 5.846 -23.724 -35.523 1.00 97.25 738 VAL A N 1
ATOM 5391 C CA . VAL A 1 738 ? 5.664 -24.471 -34.265 1.00 97.25 738 VAL A CA 1
ATOM 5392 C C . VAL A 1 738 ? 5.075 -25.848 -34.578 1.00 97.25 738 VAL A C 1
ATOM 5394 O O . VAL A 1 738 ? 4.267 -25.974 -35.498 1.00 97.25 738 VAL A O 1
ATOM 5397 N N . ASP A 1 739 ? 5.498 -26.883 -33.850 1.00 97.19 739 ASP A N 1
ATOM 5398 C CA . ASP A 1 739 ? 5.079 -28.279 -34.068 1.00 97.19 739 ASP A CA 1
ATOM 5399 C C . ASP A 1 739 ? 3.799 -28.689 -33.307 1.00 97.19 739 ASP A C 1
ATOM 5401 O O . ASP A 1 739 ? 3.220 -29.737 -33.598 1.00 97.19 739 ASP A O 1
ATOM 5405 N N . SER A 1 740 ? 3.311 -27.850 -32.387 1.00 95.81 740 SER A N 1
ATOM 5406 C CA . SER A 1 740 ? 2.052 -28.047 -31.659 1.00 95.81 740 SER A CA 1
ATOM 5407 C C . SER A 1 740 ? 0.926 -27.159 -32.195 1.00 95.81 740 SER A C 1
ATOM 5409 O O . SER A 1 740 ? 1.147 -26.038 -32.652 1.00 95.81 740 SER A O 1
ATOM 5411 N N . LYS A 1 741 ? -0.316 -27.647 -32.088 1.00 94.56 741 LYS A N 1
ATOM 5412 C CA . LYS A 1 741 ? -1.527 -26.890 -32.448 1.00 94.56 741 LYS A CA 1
ATOM 5413 C C . LYS A 1 741 ? -1.909 -25.829 -31.417 1.00 94.56 741 LYS A C 1
ATOM 5415 O O . LYS A 1 741 ? -2.699 -24.953 -31.767 1.00 94.56 741 LYS A O 1
ATOM 5420 N N . ASP A 1 742 ? -1.352 -25.908 -30.209 1.00 96.38 742 ASP A N 1
ATOM 5421 C CA . ASP A 1 742 ? -1.697 -25.084 -29.040 1.00 96.38 742 ASP A CA 1
ATOM 5422 C C . ASP A 1 742 ? -0.866 -23.788 -28.954 1.00 96.38 742 ASP A C 1
ATOM 5424 O O . ASP A 1 742 ? -0.772 -23.154 -27.907 1.00 96.38 742 ASP A O 1
ATOM 5428 N N . PHE A 1 743 ? -0.194 -23.421 -30.044 1.00 97.31 743 PHE A N 1
ATOM 5429 C CA . PHE A 1 743 ? 0.651 -22.238 -30.149 1.00 97.31 743 PHE A CA 1
ATOM 5430 C C . PHE A 1 743 ? 0.428 -21.577 -31.511 1.00 97.31 743 PHE A C 1
ATOM 5432 O O . PHE A 1 743 ? 0.010 -22.226 -32.477 1.00 97.31 743 PHE A O 1
ATOM 5439 N N . VAL A 1 744 ? 0.732 -20.285 -31.612 1.00 96.00 744 VAL A N 1
ATOM 5440 C CA . VAL A 1 744 ? 0.725 -19.554 -32.888 1.00 96.00 744 VAL A CA 1
ATOM 5441 C C . VAL A 1 744 ? 1.831 -18.499 -32.920 1.00 96.00 744 VAL A C 1
ATOM 5443 O O . VAL A 1 744 ? 2.237 -17.965 -31.886 1.00 96.00 744 VAL A O 1
ATOM 5446 N N . LEU A 1 745 ? 2.334 -18.193 -34.118 1.00 95.50 745 LEU A N 1
ATOM 5447 C CA . LEU A 1 745 ? 3.226 -17.057 -34.331 1.00 95.50 745 LEU A CA 1
ATOM 5448 C C . LEU A 1 745 ? 2.389 -15.778 -34.457 1.00 95.50 745 LEU A C 1
ATOM 5450 O O . LEU A 1 745 ? 1.866 -15.482 -35.528 1.00 95.50 745 LEU A O 1
ATOM 5454 N N . ALA A 1 746 ? 2.311 -15.003 -33.376 1.00 94.12 746 ALA A N 1
ATOM 5455 C CA . ALA A 1 746 ? 1.766 -13.645 -33.394 1.00 94.12 746 ALA A CA 1
ATOM 5456 C C . ALA A 1 746 ? 2.644 -12.676 -34.217 1.00 94.12 746 ALA A C 1
ATOM 5458 O O . ALA A 1 746 ? 2.153 -11.667 -34.720 1.00 94.12 746 ALA A O 1
ATOM 5459 N N . LYS A 1 747 ? 3.941 -12.982 -34.386 1.00 94.88 747 LYS A N 1
ATOM 5460 C CA . LYS A 1 747 ? 4.821 -12.313 -35.358 1.00 94.88 747 LYS A CA 1
ATOM 5461 C C . LYS A 1 747 ? 5.870 -13.278 -35.916 1.00 94.88 747 LYS A C 1
ATOM 5463 O O . LYS A 1 747 ? 6.463 -14.049 -35.165 1.00 94.88 747 LYS A O 1
ATOM 5468 N N . GLY A 1 748 ? 6.120 -13.214 -37.222 1.00 94.62 748 GLY A N 1
ATOM 5469 C CA . GLY A 1 748 ? 7.175 -13.970 -37.902 1.00 94.62 748 GLY A CA 1
ATOM 5470 C C . GLY A 1 748 ? 7.228 -13.684 -39.408 1.00 94.62 748 GLY A C 1
ATOM 5471 O O . GLY A 1 748 ? 6.577 -12.744 -39.865 1.00 94.62 748 GLY A O 1
ATOM 5472 N N . PRO A 1 749 ? 7.963 -14.477 -40.211 1.00 95.06 749 PRO A N 1
ATOM 5473 C CA . PRO A 1 749 ? 8.133 -14.231 -41.647 1.00 95.06 749 PRO A CA 1
ATOM 5474 C C . PRO A 1 749 ? 6.808 -14.160 -42.414 1.00 95.06 749 PRO A C 1
ATOM 5476 O O . PRO A 1 749 ? 6.581 -13.215 -43.170 1.00 95.06 749 PRO A O 1
ATOM 5479 N N . LEU A 1 750 ? 5.889 -15.100 -42.158 1.00 91.31 750 LEU A N 1
ATOM 5480 C CA . LEU A 1 750 ? 4.567 -15.143 -42.797 1.00 91.31 750 LEU A CA 1
ATOM 5481 C C . LEU A 1 750 ? 3.728 -13.888 -42.503 1.00 91.31 750 LEU A C 1
ATOM 5483 O O . LEU A 1 750 ? 3.034 -13.398 -43.389 1.00 91.31 750 LEU A O 1
ATOM 5487 N N . THR A 1 751 ? 3.835 -13.320 -41.297 1.00 89.19 751 THR A N 1
ATOM 5488 C CA . THR A 1 751 ? 3.108 -12.101 -40.904 1.00 89.19 751 THR A CA 1
ATOM 5489 C C . THR A 1 751 ? 3.831 -10.810 -41.314 1.00 89.19 751 THR A C 1
ATOM 5491 O O . THR A 1 751 ? 3.357 -9.725 -40.990 1.00 89.19 751 THR A O 1
ATOM 5494 N N . GLN A 1 752 ? 4.996 -10.898 -41.974 1.00 91.50 752 GLN A N 1
ATOM 5495 C CA . GLN A 1 752 ? 5.859 -9.753 -42.312 1.00 91.50 752 GLN A CA 1
ATOM 5496 C C . GLN A 1 752 ? 6.344 -9.732 -43.772 1.00 91.50 752 GLN A C 1
ATOM 5498 O O . GLN A 1 752 ? 7.334 -9.066 -44.096 1.00 91.50 752 GLN A O 1
ATOM 5503 N N . GLY A 1 753 ? 5.626 -10.425 -44.662 1.00 89.31 753 GLY A N 1
ATOM 5504 C CA . GLY A 1 753 ? 5.875 -10.402 -46.107 1.00 89.31 753 GLY A CA 1
ATOM 5505 C C . GLY A 1 753 ? 6.923 -11.404 -46.599 1.00 89.31 753 GLY A C 1
ATOM 5506 O O . GLY A 1 753 ? 7.521 -11.185 -47.645 1.00 89.31 753 GLY A O 1
ATOM 5507 N N . GLY A 1 754 ? 7.159 -12.488 -45.855 1.00 92.81 754 GLY A N 1
ATOM 5508 C CA . GLY A 1 754 ? 8.044 -13.594 -46.235 1.00 92.81 754 GLY A CA 1
ATOM 5509 C C . GLY A 1 754 ? 9.393 -13.619 -45.513 1.00 92.81 754 GLY A C 1
ATOM 5510 O O . GLY A 1 754 ? 10.018 -14.671 -45.472 1.00 92.81 754 GLY A O 1
ATOM 5511 N N . THR A 1 755 ? 9.823 -12.515 -44.891 1.00 95.06 755 THR A N 1
ATOM 5512 C CA . THR A 1 755 ? 11.038 -12.464 -44.054 1.00 95.06 755 THR A CA 1
ATOM 5513 C C . THR A 1 755 ? 10.890 -11.506 -42.867 1.00 95.06 755 THR A C 1
ATOM 5515 O O . THR A 1 755 ? 10.123 -10.533 -42.919 1.00 95.06 755 THR A O 1
ATOM 5518 N N . CYS A 1 756 ? 11.645 -11.743 -41.789 1.00 95.38 756 CYS A N 1
ATOM 5519 C CA . CYS A 1 756 ? 11.707 -10.843 -40.631 1.00 95.38 756 CYS A CA 1
ATOM 5520 C C . CYS A 1 756 ? 13.116 -10.687 -40.033 1.00 95.38 756 CYS A C 1
ATOM 5522 O O . CYS A 1 756 ? 14.039 -11.438 -40.356 1.00 95.38 756 CYS A O 1
ATOM 5524 N N . ALA A 1 757 ? 13.264 -9.672 -39.176 1.00 94.88 757 ALA A N 1
ATOM 5525 C CA . ALA A 1 757 ? 14.499 -9.380 -38.453 1.00 94.88 757 ALA A CA 1
ATOM 5526 C C . ALA A 1 757 ? 14.805 -10.441 -37.377 1.00 94.88 757 ALA A C 1
ATOM 5528 O O . ALA A 1 757 ? 13.983 -11.309 -37.077 1.00 94.88 757 ALA A O 1
ATOM 5529 N N . TYR A 1 758 ? 16.012 -10.371 -36.813 1.00 94.38 758 TYR A N 1
ATOM 5530 C CA . TYR A 1 758 ? 16.563 -11.383 -35.908 1.00 94.38 758 TYR A CA 1
ATOM 5531 C C . TYR A 1 758 ? 15.890 -11.442 -34.520 1.00 94.38 758 TYR A C 1
ATOM 5533 O O . TYR A 1 758 ? 16.006 -12.454 -33.833 1.00 94.38 758 TYR A O 1
ATOM 5541 N N . ASP A 1 759 ? 15.200 -10.377 -34.103 1.00 93.00 759 ASP A N 1
ATOM 5542 C CA . ASP A 1 759 ? 14.585 -10.183 -32.780 1.00 93.00 759 ASP A CA 1
ATOM 5543 C C . ASP A 1 759 ? 13.045 -10.102 -32.821 1.00 93.00 759 ASP A C 1
ATOM 5545 O O . ASP A 1 759 ? 12.404 -9.541 -31.927 1.00 93.00 759 ASP A O 1
ATOM 5549 N N . ASP A 1 760 ? 12.466 -10.645 -33.894 1.00 94.00 760 ASP A N 1
ATOM 5550 C CA . ASP A 1 760 ? 11.139 -10.275 -34.390 1.00 94.00 760 ASP A CA 1
ATOM 5551 C C . ASP A 1 760 ? 10.138 -11.451 -34.439 1.00 94.00 760 ASP A C 1
ATOM 5553 O O . ASP A 1 760 ? 9.037 -11.323 -34.984 1.00 94.00 760 ASP A O 1
ATOM 5557 N N . ILE A 1 761 ? 10.519 -12.603 -33.873 1.00 96.19 761 ILE A N 1
ATOM 5558 C CA . ILE A 1 761 ? 9.666 -13.787 -33.712 1.00 96.19 761 ILE A CA 1
ATOM 5559 C C . ILE A 1 761 ? 8.876 -13.664 -32.410 1.00 96.19 761 ILE A C 1
ATOM 5561 O O . ILE A 1 761 ? 9.453 -13.622 -31.332 1.00 96.19 761 ILE A O 1
ATOM 5565 N N . LYS A 1 762 ? 7.544 -13.659 -32.489 1.00 96.50 762 LYS A N 1
ATOM 5566 C CA . LYS A 1 762 ? 6.668 -13.690 -31.309 1.00 96.50 762 LYS A CA 1
ATOM 5567 C C . LYS A 1 762 ? 5.788 -14.935 -31.368 1.00 96.50 762 LYS A C 1
ATOM 5569 O O . LYS A 1 762 ? 4.909 -15.009 -32.225 1.00 96.50 762 LYS A O 1
ATOM 5574 N N . VAL A 1 763 ? 6.009 -15.887 -30.464 1.00 97.12 763 VAL A N 1
ATOM 5575 C CA . VAL A 1 763 ? 5.155 -17.074 -30.278 1.00 97.12 763 VAL A CA 1
ATOM 5576 C C . VAL A 1 763 ? 4.300 -16.875 -29.032 1.00 97.12 763 VAL A C 1
ATOM 5578 O O . VAL A 1 763 ? 4.834 -16.510 -27.990 1.00 97.12 763 VAL A O 1
ATOM 5581 N N . VAL A 1 764 ? 2.997 -17.131 -29.124 1.00 97.19 764 VAL A N 1
ATOM 5582 C CA . VAL A 1 764 ? 2.058 -17.074 -27.989 1.00 97.19 764 VAL A CA 1
ATOM 5583 C C . VAL A 1 764 ? 1.419 -18.443 -27.755 1.00 97.19 764 VAL A C 1
ATOM 5585 O O . VAL A 1 764 ? 1.284 -19.239 -28.693 1.00 97.19 764 VAL A O 1
ATOM 5588 N N . GLY A 1 765 ? 1.059 -18.723 -26.502 1.00 96.94 765 GLY A N 1
ATOM 5589 C CA . GLY A 1 765 ? 0.289 -19.904 -26.124 1.00 96.94 765 GLY A CA 1
ATOM 5590 C C . GLY A 1 765 ? -1.190 -19.679 -26.414 1.00 96.94 765 GLY A C 1
ATOM 5591 O O . GLY A 1 765 ? -1.728 -18.620 -26.094 1.00 96.94 765 GLY A O 1
ATOM 5592 N N . LEU A 1 766 ? -1.833 -20.667 -27.025 1.00 96.75 766 LEU A N 1
ATOM 5593 C CA . LEU A 1 766 ? -3.285 -20.703 -27.150 1.00 96.75 766 LEU A CA 1
ATOM 5594 C C . LEU A 1 766 ? -3.886 -21.374 -25.915 1.00 96.75 766 LEU A C 1
ATOM 5596 O O . LEU A 1 766 ? -3.235 -22.241 -25.324 1.00 96.75 766 LEU A O 1
ATOM 5600 N N . ASP A 1 767 ? -5.130 -21.041 -25.579 1.00 94.38 767 ASP A N 1
ATOM 5601 C CA . ASP A 1 767 ? -5.919 -21.876 -24.674 1.00 94.38 767 ASP A CA 1
ATOM 5602 C C . ASP A 1 767 ? -6.121 -23.287 -25.274 1.00 94.38 767 ASP A C 1
ATOM 5604 O O . ASP A 1 767 ? -5.783 -23.573 -26.431 1.00 94.38 767 ASP A O 1
ATOM 5608 N N . PHE A 1 768 ? -6.613 -24.229 -24.470 1.00 94.38 768 PHE A N 1
ATOM 5609 C CA . PHE A 1 768 ? -6.674 -25.630 -24.881 1.00 94.38 768 PHE A CA 1
ATOM 5610 C C . PHE A 1 768 ? -8.103 -26.067 -25.206 1.00 94.38 768 PHE A C 1
ATOM 5612 O O . PHE A 1 768 ? -8.981 -26.068 -24.348 1.00 94.38 768 PHE A O 1
ATOM 5619 N N . ALA A 1 769 ? -8.297 -26.566 -26.432 1.00 91.38 769 ALA A N 1
ATOM 5620 C CA . ALA A 1 769 ? -9.540 -27.211 -26.874 1.00 91.38 769 ALA A CA 1
ATOM 5621 C C . ALA A 1 769 ? -9.948 -28.427 -26.008 1.00 91.38 769 ALA A C 1
ATOM 5623 O O . ALA A 1 769 ? -11.101 -28.853 -26.029 1.00 91.38 769 ALA A O 1
ATOM 5624 N N . ASP A 1 770 ? -8.996 -28.992 -25.259 1.00 90.12 770 ASP A N 1
ATOM 5625 C CA . ASP A 1 770 ? -9.233 -29.903 -24.142 1.00 90.12 770 ASP A CA 1
ATOM 5626 C C . ASP A 1 770 ? -9.091 -29.121 -22.829 1.00 90.12 770 ASP A C 1
ATOM 5628 O O . ASP A 1 770 ? -7.979 -28.849 -22.371 1.00 90.12 770 ASP A O 1
ATOM 5632 N N . SER A 1 771 ? -10.223 -28.790 -22.205 1.00 85.81 771 SER A N 1
ATOM 5633 C CA . SER A 1 771 ? -10.279 -28.013 -20.963 1.00 85.81 771 SER A CA 1
ATOM 5634 C C . SER A 1 771 ? -9.762 -28.758 -19.723 1.00 85.81 771 SER A C 1
ATOM 5636 O O . SER A 1 771 ? -9.793 -28.200 -18.629 1.00 85.81 771 SER A O 1
ATOM 5638 N N . THR A 1 772 ? -9.325 -30.018 -19.846 1.00 89.44 772 THR A N 1
ATOM 5639 C CA . THR A 1 772 ? -8.637 -30.746 -18.761 1.00 89.44 772 THR A CA 1
ATOM 5640 C C . THR A 1 772 ? -7.122 -30.528 -18.775 1.00 89.44 772 THR A C 1
ATOM 5642 O O . THR A 1 772 ? -6.431 -30.856 -17.808 1.00 89.44 772 THR A O 1
ATOM 5645 N N . LYS A 1 773 ? -6.591 -29.947 -19.856 1.00 93.19 773 LYS A N 1
ATOM 5646 C CA . LYS A 1 773 ? -5.169 -29.662 -20.031 1.00 93.19 773 LYS A CA 1
ATOM 5647 C C . LYS A 1 773 ? -4.770 -28.393 -19.267 1.00 93.19 773 LYS A C 1
ATOM 5649 O O . LYS A 1 773 ? -5.433 -27.366 -19.358 1.00 93.19 773 LYS A O 1
ATOM 5654 N N . THR A 1 774 ? -3.657 -28.450 -18.535 1.00 93.38 774 THR A N 1
ATOM 5655 C CA . THR A 1 774 ? -3.138 -27.329 -17.714 1.00 93.38 774 THR A CA 1
ATOM 5656 C C . THR A 1 774 ? -1.836 -26.716 -18.245 1.00 93.38 774 THR A C 1
ATOM 5658 O O . THR A 1 774 ? -1.376 -25.673 -17.768 1.00 93.38 774 THR A O 1
ATOM 5661 N N . GLY A 1 775 ? -1.235 -27.343 -19.259 1.00 95.94 775 GLY A N 1
ATOM 5662 C CA . GLY A 1 775 ? -0.056 -26.838 -19.952 1.00 95.94 775 GLY A CA 1
ATOM 5663 C C . GLY A 1 775 ? 0.291 -27.634 -21.206 1.00 95.94 775 GLY A C 1
ATOM 5664 O O . GLY A 1 775 ? -0.188 -28.752 -21.411 1.00 95.94 775 GLY A O 1
ATOM 5665 N N . SER A 1 776 ? 1.123 -27.046 -22.061 1.00 97.44 776 SER A N 1
ATOM 5666 C CA . SER A 1 776 ? 1.581 -27.645 -23.317 1.00 97.44 776 SER A CA 1
ATOM 5667 C C . SER A 1 776 ? 3.036 -27.282 -23.612 1.00 97.44 776 SER A C 1
ATOM 5669 O O . SER A 1 776 ? 3.655 -26.474 -22.917 1.00 97.44 776 SER A O 1
ATOM 5671 N N . SER A 1 777 ? 3.594 -27.877 -24.659 1.00 97.31 777 SER A N 1
ATOM 5672 C CA . SER A 1 777 ? 4.904 -27.518 -25.190 1.00 97.31 777 SER A CA 1
ATOM 5673 C C . SER A 1 777 ? 4.922 -27.567 -26.712 1.00 97.31 777 SER A C 1
ATOM 5675 O O . SER A 1 777 ? 4.139 -28.276 -27.346 1.00 97.31 777 SER A O 1
ATOM 5677 N N . THR A 1 778 ? 5.832 -26.800 -27.300 1.00 98.31 778 THR A N 1
ATOM 5678 C CA . THR A 1 778 ? 6.160 -26.857 -28.723 1.00 98.31 778 THR A CA 1
ATOM 5679 C C . THR A 1 778 ? 7.626 -26.533 -28.933 1.00 98.31 778 THR A C 1
ATOM 5681 O O . THR A 1 778 ? 8.248 -25.861 -28.114 1.00 98.31 778 THR A O 1
ATOM 5684 N N . ARG A 1 779 ? 8.171 -26.973 -30.056 1.00 97.94 779 ARG A N 1
ATOM 5685 C CA . ARG A 1 779 ? 9.508 -26.634 -30.515 1.00 97.94 779 ARG A CA 1
ATOM 5686 C C . ARG A 1 779 ? 9.395 -25.691 -31.699 1.00 97.94 779 ARG A C 1
ATOM 5688 O O . ARG A 1 779 ? 9.066 -26.090 -32.818 1.00 97.94 779 ARG A O 1
ATOM 5695 N N . LEU A 1 780 ? 9.673 -24.421 -31.432 1.00 98.19 780 LEU A N 1
ATOM 5696 C CA . LEU A 1 780 ? 9.830 -23.407 -32.460 1.00 98.19 780 LEU A CA 1
ATOM 5697 C C . LEU A 1 780 ? 11.009 -23.807 -33.354 1.00 98.19 780 LEU A C 1
ATOM 5699 O O . LEU A 1 780 ? 12.136 -23.947 -32.884 1.00 98.19 780 LEU A O 1
ATOM 5703 N N . THR A 1 781 ? 10.736 -23.971 -34.643 1.00 97.94 781 THR A N 1
ATOM 5704 C CA . THR A 1 781 ? 11.714 -24.261 -35.693 1.00 97.94 781 THR A CA 1
ATOM 5705 C C . THR A 1 781 ? 11.869 -23.024 -36.566 1.00 97.94 781 THR A C 1
ATOM 5707 O O . THR A 1 781 ? 10.895 -22.586 -37.183 1.00 97.94 781 THR A O 1
ATOM 5710 N N . VAL A 1 782 ? 13.078 -22.462 -36.624 1.00 98.00 782 VAL A N 1
ATOM 5711 C CA . VAL A 1 782 ? 13.397 -21.241 -37.381 1.00 98.00 782 VAL A CA 1
ATOM 5712 C C . VAL A 1 782 ? 14.406 -21.549 -38.480 1.00 98.00 782 VAL A C 1
ATOM 5714 O O . VAL A 1 782 ? 15.443 -22.157 -38.217 1.00 98.00 782 VAL A O 1
ATOM 5717 N N . THR A 1 783 ? 14.112 -21.096 -39.699 1.00 97.88 783 THR A N 1
ATOM 5718 C CA . THR A 1 783 ? 14.995 -21.170 -40.867 1.00 97.88 783 THR A CA 1
ATOM 5719 C C . THR A 1 783 ? 15.569 -19.792 -41.177 1.00 97.88 783 THR A C 1
ATOM 5721 O O . THR A 1 783 ? 14.844 -18.802 -41.310 1.00 97.88 783 THR A O 1
ATOM 5724 N N . ILE A 1 784 ? 16.889 -19.745 -41.302 1.00 97.44 784 ILE A N 1
ATOM 5725 C CA . ILE A 1 784 ? 17.713 -18.547 -41.424 1.00 97.44 784 ILE A CA 1
ATOM 5726 C C . ILE A 1 784 ? 18.445 -18.639 -42.763 1.00 97.44 784 ILE A C 1
ATOM 5728 O O . ILE A 1 784 ? 19.033 -19.679 -43.061 1.00 97.44 784 ILE A O 1
ATOM 5732 N N . LEU A 1 785 ? 18.412 -17.574 -43.563 1.00 95.94 785 LEU A N 1
ATOM 5733 C CA . LEU A 1 785 ? 19.319 -17.416 -44.696 1.00 95.94 785 LEU A CA 1
ATOM 5734 C C . LEU A 1 785 ? 20.654 -16.876 -44.170 1.00 95.94 785 LEU A C 1
ATOM 5736 O O . LEU A 1 785 ? 20.696 -15.815 -43.543 1.00 95.94 785 LEU A O 1
ATOM 5740 N N . GLY A 1 786 ? 21.718 -17.639 -44.384 1.00 93.19 786 GLY A N 1
ATOM 5741 C CA . GLY A 1 786 ? 23.063 -17.336 -43.925 1.00 93.19 786 GLY A CA 1
ATOM 5742 C C . GLY A 1 786 ? 23.738 -16.217 -44.717 1.00 93.19 786 GLY A C 1
ATOM 5743 O O . GLY A 1 786 ? 23.339 -15.852 -45.822 1.00 93.19 786 GLY A O 1
ATOM 5744 N N . ALA A 1 787 ? 24.802 -15.673 -44.132 1.00 90.94 787 ALA A N 1
ATOM 5745 C CA . ALA A 1 787 ? 25.645 -14.628 -44.712 1.00 90.94 787 ALA A CA 1
ATOM 5746 C C . ALA A 1 787 ? 26.526 -15.145 -45.874 1.00 90.94 787 ALA A C 1
ATOM 5748 O O . ALA A 1 787 ? 27.073 -14.364 -46.652 1.00 90.94 787 ALA A O 1
ATOM 5749 N N . ASP A 1 788 ? 26.646 -16.467 -45.971 1.00 91.06 788 ASP A N 1
ATOM 5750 C CA . ASP A 1 788 ? 27.221 -17.270 -47.052 1.00 91.06 788 ASP A CA 1
ATOM 5751 C C . ASP A 1 788 ? 26.211 -17.588 -48.176 1.00 91.06 788 ASP A C 1
ATOM 5753 O O . ASP A 1 788 ? 26.621 -17.910 -49.291 1.00 91.06 788 ASP A O 1
ATOM 5757 N N . GLY A 1 789 ? 24.907 -17.450 -47.907 1.00 90.94 789 GLY A N 1
ATOM 5758 C CA . GLY A 1 789 ? 23.805 -17.803 -48.804 1.00 90.94 789 GLY A CA 1
ATOM 5759 C C . GLY A 1 789 ? 23.181 -19.181 -48.545 1.00 90.94 789 GLY A C 1
ATOM 5760 O O . GLY A 1 789 ? 22.203 -19.518 -49.213 1.00 90.94 789 GLY A O 1
ATOM 5761 N N . ASP A 1 790 ? 23.693 -19.955 -47.582 1.00 95.38 790 ASP A N 1
ATOM 5762 C CA . ASP A 1 790 ? 23.154 -21.273 -47.225 1.00 95.38 790 ASP A CA 1
ATOM 5763 C C . ASP A 1 790 ? 22.011 -21.176 -46.196 1.00 95.38 790 ASP A C 1
ATOM 5765 O O . ASP A 1 790 ? 21.830 -20.169 -45.510 1.00 95.38 790 ASP A O 1
ATOM 5769 N N . TYR A 1 791 ? 21.198 -22.231 -46.080 1.00 96.50 791 TYR A N 1
ATOM 5770 C CA . TYR A 1 791 ? 20.044 -22.261 -45.173 1.00 96.50 791 TYR A CA 1
ATOM 5771 C C . TYR A 1 791 ? 20.342 -23.009 -43.871 1.00 96.50 791 TYR A C 1
ATOM 5773 O O . TYR A 1 791 ? 20.578 -24.217 -43.863 1.00 96.50 791 TYR A O 1
ATOM 5781 N N . TYR A 1 792 ? 20.221 -22.304 -42.747 1.00 97.81 792 TYR A N 1
ATOM 5782 C CA . TYR A 1 792 ? 20.446 -22.838 -41.405 1.00 97.81 792 TYR A CA 1
ATOM 5783 C C . TYR A 1 792 ? 19.121 -23.011 -40.661 1.00 97.81 792 TYR A C 1
ATOM 5785 O O . TYR A 1 792 ? 18.249 -22.147 -40.719 1.00 97.81 792 TYR A O 1
ATOM 5793 N N . THR A 1 793 ? 18.970 -24.112 -39.921 1.00 97.56 793 THR A N 1
ATOM 5794 C CA . THR A 1 793 ? 17.800 -24.351 -39.057 1.00 97.56 793 THR A CA 1
ATOM 5795 C C . THR A 1 793 ? 18.218 -24.380 -37.592 1.00 97.56 793 THR A C 1
ATOM 5797 O O . THR A 1 793 ? 19.208 -25.026 -37.243 1.00 97.56 793 THR A O 1
ATOM 5800 N N . LYS A 1 794 ? 17.474 -23.680 -36.730 1.00 97.62 794 LYS A N 1
ATOM 5801 C CA . LYS A 1 794 ? 17.687 -23.640 -35.274 1.00 97.62 794 LYS A CA 1
ATOM 5802 C C . LYS A 1 794 ? 16.360 -23.827 -34.537 1.00 97.62 794 LYS A C 1
ATOM 5804 O O . LYS A 1 794 ? 15.292 -23.556 -35.087 1.00 97.62 794 LYS A O 1
ATOM 5809 N N . PHE A 1 795 ? 16.442 -24.309 -33.299 1.00 96.69 795 PHE A N 1
ATOM 5810 C CA . PHE A 1 795 ? 15.291 -24.744 -32.508 1.00 96.69 795 PHE A CA 1
ATOM 5811 C C . PHE A 1 795 ? 15.281 -24.089 -31.125 1.00 96.69 795 PHE A C 1
ATOM 5813 O O . PHE A 1 795 ? 16.344 -23.876 -30.545 1.00 96.69 795 PHE A O 1
ATOM 5820 N N . ALA A 1 796 ? 14.090 -23.820 -30.593 1.00 97.31 796 ALA A N 1
ATOM 5821 C CA . ALA A 1 796 ? 13.877 -23.505 -29.183 1.00 97.31 796 ALA A CA 1
ATOM 5822 C C . ALA A 1 796 ? 12.611 -24.212 -28.691 1.00 97.31 796 ALA A C 1
ATOM 5824 O O . ALA A 1 796 ? 11.554 -24.102 -29.314 1.00 97.31 796 ALA A O 1
ATOM 5825 N N . ASP A 1 797 ? 12.716 -24.919 -27.569 1.00 97.88 797 ASP A N 1
ATOM 5826 C CA . ASP A 1 797 ? 11.557 -25.493 -26.893 1.00 97.88 797 ASP A CA 1
ATOM 5827 C C . ASP A 1 797 ? 10.861 -24.407 -26.062 1.00 97.88 797 ASP A C 1
ATOM 5829 O O . ASP A 1 797 ? 11.509 -23.632 -25.361 1.00 97.88 797 ASP A O 1
ATOM 5833 N N . ILE A 1 798 ? 9.535 -24.349 -26.158 1.00 98.25 798 ILE A N 1
ATOM 5834 C CA . ILE A 1 798 ? 8.653 -23.374 -25.514 1.00 98.25 798 ILE A CA 1
ATOM 5835 C C . ILE A 1 798 ? 7.597 -24.157 -24.731 1.00 98.25 798 ILE A C 1
ATOM 5837 O O . ILE A 1 798 ? 7.077 -25.166 -25.214 1.00 98.25 798 ILE A O 1
ATOM 5841 N N . LYS A 1 799 ? 7.266 -23.698 -23.522 1.00 97.62 799 LYS A N 1
ATOM 5842 C CA . LYS A 1 799 ? 6.225 -24.280 -22.662 1.00 97.62 799 LYS A CA 1
ATOM 5843 C C . LYS A 1 799 ? 5.138 -23.252 -22.399 1.00 97.62 799 LYS A C 1
ATOM 5845 O O . LYS A 1 799 ? 5.468 -22.089 -22.190 1.00 97.62 799 LYS A O 1
ATOM 5850 N N . SER A 1 800 ? 3.882 -23.678 -22.352 1.00 97.25 800 SER A N 1
ATOM 5851 C CA . SER A 1 800 ? 2.740 -22.830 -22.003 1.00 97.25 800 SER A CA 1
ATOM 5852 C C . SER A 1 800 ? 1.903 -23.427 -20.870 1.00 97.25 800 SER A C 1
ATOM 5854 O O . SER A 1 800 ? 1.967 -24.633 -20.615 1.00 97.25 800 SER A O 1
ATOM 5856 N N . SER A 1 801 ? 1.131 -22.590 -20.177 1.00 96.75 801 SER A N 1
ATOM 5857 C CA . SER A 1 801 ? 0.268 -22.984 -19.061 1.00 96.75 801 SER A CA 1
ATOM 5858 C C . SER A 1 801 ? -1.004 -22.135 -19.004 1.00 96.75 801 SER A C 1
ATOM 5860 O O . SER A 1 801 ? -0.938 -20.925 -19.193 1.00 96.75 801 SER A O 1
ATOM 5862 N N . THR A 1 802 ? -2.141 -22.773 -18.715 1.00 94.88 802 THR A N 1
ATOM 5863 C CA . THR A 1 802 ? -3.459 -22.138 -18.502 1.00 94.88 802 THR A CA 1
ATOM 5864 C C . THR A 1 802 ? -3.716 -21.758 -17.036 1.00 94.88 802 THR A C 1
ATOM 5866 O O . THR A 1 802 ? -4.845 -21.454 -16.669 1.00 94.88 802 THR A O 1
ATOM 5869 N N . VAL A 1 803 ? -2.698 -21.789 -16.168 1.00 94.19 803 VAL A N 1
ATOM 5870 C CA . VAL A 1 803 ? -2.825 -21.273 -14.795 1.00 94.19 803 VAL A CA 1
ATOM 5871 C C . VAL A 1 803 ? -2.920 -19.747 -14.855 1.00 94.19 803 VAL A C 1
ATOM 5873 O O . VAL A 1 803 ? -2.027 -19.103 -15.396 1.00 94.19 803 VAL A O 1
ATOM 5876 N N . ASP A 1 804 ? -3.984 -19.169 -14.296 1.00 91.81 804 ASP A N 1
ATOM 5877 C CA . ASP A 1 804 ? -4.197 -17.717 -14.291 1.00 91.81 804 ASP A CA 1
ATOM 5878 C C . ASP A 1 804 ? -2.973 -16.943 -13.747 1.00 91.81 804 ASP A C 1
ATOM 5880 O O . ASP A 1 804 ? -2.329 -17.391 -12.789 1.00 91.81 804 ASP A O 1
ATOM 5884 N N . PRO A 1 805 ? -2.651 -15.753 -14.287 1.00 93.19 805 PRO A N 1
ATOM 5885 C CA . PRO A 1 805 ? -1.717 -14.824 -13.668 1.00 93.19 805 PRO A CA 1
ATOM 5886 C C . PRO A 1 805 ? -2.117 -14.487 -12.223 1.00 93.19 805 PRO A C 1
ATOM 5888 O O . PRO A 1 805 ? -3.278 -14.210 -11.915 1.00 93.19 805 PRO A O 1
ATOM 5891 N N . VAL A 1 806 ? -1.131 -14.492 -11.330 1.00 93.00 806 VAL A N 1
ATOM 5892 C CA . VAL A 1 806 ? -1.258 -14.201 -9.900 1.00 93.00 806 VAL A CA 1
ATOM 5893 C C . VAL A 1 806 ? -0.309 -13.058 -9.560 1.00 93.00 806 VAL A C 1
ATOM 5895 O O . VAL A 1 806 ? 0.905 -13.176 -9.725 1.00 93.00 806 VAL A O 1
ATOM 5898 N N . ALA A 1 807 ? -0.854 -11.950 -9.055 1.00 93.81 807 ALA A N 1
ATOM 5899 C CA . ALA A 1 807 ? -0.079 -10.748 -8.776 1.00 93.81 807 ALA A CA 1
ATOM 5900 C C . ALA A 1 807 ? 0.949 -10.989 -7.657 1.00 93.81 807 ALA A C 1
ATOM 5902 O O . ALA A 1 807 ? 0.591 -11.130 -6.487 1.00 93.81 807 ALA A O 1
ATOM 5903 N N . SER A 1 808 ? 2.231 -10.983 -8.028 1.00 92.31 808 SER A N 1
ATOM 5904 C CA . SER A 1 808 ? 3.383 -10.954 -7.118 1.00 92.31 808 SER A CA 1
ATOM 5905 C C . SER A 1 808 ? 3.603 -9.563 -6.514 1.00 92.31 808 SER A C 1
ATOM 5907 O O . SER A 1 808 ? 4.074 -9.432 -5.387 1.00 92.31 808 SER A O 1
ATOM 5909 N N . SER A 1 809 ? 3.262 -8.511 -7.266 1.00 91.06 809 SER A N 1
ATOM 5910 C CA . SER A 1 809 ? 3.315 -7.114 -6.832 1.00 91.06 809 SER A CA 1
ATOM 5911 C C . SER A 1 809 ? 2.440 -6.235 -7.726 1.00 91.06 809 SER A C 1
ATOM 5913 O O . SER A 1 809 ? 2.290 -6.504 -8.915 1.00 91.06 809 SER A O 1
ATOM 5915 N N . ILE A 1 810 ? 1.882 -5.167 -7.153 1.00 92.81 810 ILE A N 1
ATOM 5916 C CA . ILE A 1 810 ? 1.118 -4.131 -7.864 1.00 92.81 810 ILE A CA 1
ATOM 5917 C C . ILE A 1 810 ? 1.924 -2.827 -7.809 1.00 92.81 810 ILE A C 1
ATOM 5919 O O . ILE A 1 810 ? 2.540 -2.519 -6.785 1.00 92.81 810 ILE A O 1
ATOM 5923 N N . TYR A 1 811 ? 1.945 -2.061 -8.899 1.00 90.56 811 TYR A N 1
ATOM 5924 C CA . TYR A 1 811 ? 2.738 -0.835 -9.015 1.00 90.56 811 TYR A CA 1
ATOM 5925 C C . TYR A 1 811 ? 2.039 0.210 -9.892 1.00 90.56 811 TYR A C 1
ATOM 5927 O O . TYR A 1 811 ? 1.349 -0.132 -10.847 1.00 90.56 811 TYR A O 1
ATOM 5935 N N . ALA A 1 812 ? 2.262 1.495 -9.607 1.00 90.81 812 ALA A N 1
ATOM 5936 C CA . ALA A 1 812 ? 1.958 2.553 -10.567 1.00 90.81 812 ALA A CA 1
ATOM 5937 C C . ALA A 1 812 ? 3.072 2.655 -11.617 1.00 90.81 812 ALA A C 1
ATOM 5939 O O . ALA A 1 812 ? 4.229 2.919 -11.265 1.00 90.81 812 ALA A O 1
ATOM 5940 N N . SER A 1 813 ? 2.719 2.501 -12.887 1.00 88.25 813 SER A N 1
ATOM 5941 C CA . SER A 1 813 ? 3.535 2.922 -14.022 1.00 88.25 813 SER A CA 1
ATOM 5942 C C . SER A 1 813 ? 3.216 4.371 -14.372 1.00 88.25 813 SER A C 1
ATOM 5944 O O . SER A 1 813 ? 2.068 4.806 -14.262 1.00 88.25 813 SER A O 1
ATOM 5946 N N . VAL A 1 814 ? 4.246 5.136 -14.724 1.00 87.38 814 VAL A N 1
ATOM 5947 C CA . VAL A 1 814 ? 4.161 6.587 -14.913 1.00 87.38 814 VAL A CA 1
ATOM 5948 C C . VAL A 1 814 ? 5.151 6.990 -15.999 1.00 87.38 814 VAL A C 1
ATOM 5950 O O . VAL A 1 814 ? 6.357 6.898 -15.783 1.00 87.38 814 VAL A O 1
ATOM 5953 N N . SER A 1 815 ? 4.637 7.461 -17.131 1.00 83.94 815 SER A N 1
ATOM 5954 C CA . SER A 1 815 ? 5.400 8.033 -18.240 1.00 83.94 815 SER A CA 1
ATOM 5955 C C . SER A 1 815 ? 5.908 9.423 -17.869 1.00 83.94 815 SER A C 1
ATOM 5957 O O . SER A 1 815 ? 5.355 10.455 -18.260 1.00 83.94 815 SER A O 1
ATOM 5959 N N . THR A 1 816 ? 6.961 9.454 -17.055 1.00 73.69 816 THR A N 1
ATOM 5960 C CA . THR A 1 816 ? 7.618 10.688 -16.618 1.00 73.69 816 THR A CA 1
ATOM 5961 C C . THR A 1 816 ? 8.254 11.458 -17.777 1.00 73.69 816 THR A C 1
ATOM 5963 O O . THR A 1 816 ? 8.578 12.628 -17.584 1.00 73.69 816 THR A O 1
ATOM 5966 N N . GLU A 1 817 ? 8.381 10.875 -18.980 1.00 72.62 817 GLU A N 1
ATOM 5967 C CA . GLU A 1 817 ? 8.748 11.582 -20.213 1.00 72.62 817 GLU A CA 1
ATOM 5968 C C . GLU A 1 817 ? 7.740 12.676 -20.621 1.00 72.62 817 GLU A C 1
ATOM 5970 O O . GLU A 1 817 ? 8.102 13.601 -21.353 1.00 72.62 817 GLU A O 1
ATOM 5975 N N . VAL A 1 818 ? 6.497 12.622 -20.124 1.00 77.69 818 VAL A N 1
ATOM 5976 C CA . VAL A 1 818 ? 5.466 13.632 -20.397 1.00 77.69 818 VAL A CA 1
ATOM 5977 C C . VAL A 1 818 ? 5.571 14.804 -19.422 1.00 77.69 818 VAL A C 1
ATOM 5979 O O . VAL A 1 818 ? 5.482 14.669 -18.199 1.00 77.69 818 VAL A O 1
ATOM 5982 N N . LYS A 1 819 ? 5.746 16.003 -19.985 1.00 76.00 819 LYS A N 1
ATOM 5983 C CA . LYS A 1 819 ? 6.031 17.226 -19.230 1.00 76.00 819 LYS A CA 1
ATOM 5984 C C . LYS A 1 819 ? 4.885 17.612 -18.289 1.00 76.00 819 LYS A C 1
ATOM 5986 O O . LYS A 1 819 ? 3.838 18.088 -18.726 1.00 76.00 819 LYS A O 1
ATOM 5991 N N . GLY A 1 820 ? 5.174 17.537 -16.993 1.00 76.50 820 GLY A N 1
ATOM 5992 C CA . GLY A 1 820 ? 4.257 17.883 -15.906 1.00 76.50 820 GLY A CA 1
ATOM 5993 C C . GLY A 1 820 ? 3.944 16.700 -14.992 1.00 76.50 820 GLY A C 1
ATOM 5994 O O . GLY A 1 820 ? 3.482 16.913 -13.872 1.00 76.50 820 GLY A O 1
ATOM 5995 N N . ILE A 1 821 ? 4.244 15.473 -15.425 1.00 82.56 821 ILE A N 1
ATOM 5996 C CA . ILE A 1 821 ? 4.090 14.260 -14.622 1.00 82.56 821 ILE A CA 1
ATOM 5997 C C . ILE A 1 821 ? 5.332 14.037 -13.752 1.00 82.56 821 ILE A C 1
ATOM 5999 O O . ILE A 1 821 ? 6.467 14.171 -14.203 1.00 82.56 821 ILE A O 1
ATOM 6003 N N . SER A 1 822 ? 5.123 13.667 -12.489 1.00 78.62 822 SER A N 1
ATOM 6004 C CA . SER A 1 822 ? 6.187 13.281 -11.557 1.00 78.62 822 SER A CA 1
ATOM 6005 C C . SER A 1 822 ? 5.692 12.234 -10.556 1.00 78.62 822 SER A C 1
ATOM 6007 O O . SER A 1 822 ? 4.503 12.187 -10.243 1.00 78.62 822 SER A O 1
ATOM 6009 N N . LYS A 1 823 ? 6.596 11.401 -10.031 1.00 80.69 823 LYS A N 1
ATOM 6010 C CA . LYS A 1 823 ? 6.294 10.309 -9.091 1.00 80.69 823 LYS A CA 1
ATOM 6011 C C . LYS A 1 823 ? 7.234 10.359 -7.884 1.00 80.69 823 LYS A C 1
ATOM 6013 O O . LYS A 1 823 ? 8.398 10.718 -8.022 1.00 80.69 823 LYS A O 1
ATOM 6018 N N . ASP A 1 824 ? 6.728 10.012 -6.706 1.00 75.38 824 ASP A N 1
ATOM 6019 C CA . ASP A 1 824 ? 7.503 9.771 -5.482 1.00 75.38 824 ASP A CA 1
ATOM 6020 C C . ASP A 1 824 ? 6.814 8.667 -4.672 1.00 75.38 824 ASP A C 1
ATOM 6022 O O . ASP A 1 824 ? 5.674 8.837 -4.230 1.00 75.38 824 ASP A O 1
ATOM 6026 N N . ASN A 1 825 ? 7.469 7.507 -4.566 1.00 81.38 825 ASN A N 1
ATOM 6027 C CA . ASN A 1 825 ? 6.859 6.223 -4.205 1.00 81.38 825 ASN A CA 1
ATOM 6028 C C . ASN A 1 825 ? 5.491 6.027 -4.889 1.00 81.38 825 ASN A C 1
ATOM 6030 O O . ASN A 1 825 ? 5.424 5.822 -6.101 1.00 81.38 825 ASN A O 1
ATOM 6034 N N . ASP A 1 826 ? 4.413 6.126 -4.112 1.00 84.75 826 ASP A N 1
ATOM 6035 C CA . ASP A 1 826 ? 3.029 5.879 -4.524 1.00 84.75 826 ASP A CA 1
ATOM 6036 C C . ASP A 1 826 ? 2.183 7.163 -4.569 1.00 84.75 826 ASP A C 1
ATOM 6038 O O . ASP A 1 826 ? 0.955 7.122 -4.547 1.00 84.75 826 ASP A O 1
ATOM 6042 N N . THR A 1 827 ? 2.843 8.324 -4.631 1.00 84.56 827 THR A N 1
ATOM 6043 C CA . THR A 1 827 ? 2.223 9.617 -4.942 1.00 84.56 827 THR A CA 1
ATOM 6044 C C . THR A 1 827 ? 2.700 10.119 -6.300 1.00 84.56 827 THR A C 1
ATOM 6046 O O . THR A 1 827 ? 3.890 10.356 -6.513 1.00 84.56 827 THR A O 1
ATOM 6049 N N . ILE A 1 828 ? 1.754 10.323 -7.209 1.00 88.62 828 ILE A N 1
ATOM 6050 C CA . ILE A 1 828 ? 1.949 10.935 -8.521 1.00 88.62 828 ILE A CA 1
ATOM 6051 C C . ILE A 1 828 ? 1.460 12.385 -8.437 1.00 88.62 828 ILE A C 1
ATOM 6053 O O . ILE A 1 828 ? 0.375 12.640 -7.914 1.00 88.62 828 ILE A O 1
ATOM 6057 N N . THR A 1 829 ? 2.232 13.335 -8.957 1.00 86.25 829 THR A N 1
ATOM 6058 C CA . THR A 1 829 ? 1.825 14.741 -9.067 1.00 86.25 829 THR A CA 1
ATOM 6059 C C . THR A 1 829 ? 1.825 15.157 -10.532 1.00 86.25 829 THR A C 1
ATOM 6061 O O . THR A 1 829 ? 2.849 15.037 -11.206 1.00 86.25 829 THR A O 1
ATOM 6064 N N . LEU A 1 830 ? 0.686 15.671 -10.998 1.00 88.31 830 LEU A N 1
ATOM 6065 C CA . LEU A 1 830 ? 0.486 16.232 -12.334 1.00 88.31 830 LEU A CA 1
ATOM 6066 C C . LEU A 1 830 ? 0.479 17.753 -12.226 1.00 88.31 830 LEU A C 1
ATOM 6068 O O . LEU A 1 830 ? -0.231 18.302 -11.388 1.00 88.31 830 LEU A O 1
ATOM 6072 N N . THR A 1 831 ? 1.245 18.437 -13.065 1.00 84.81 831 THR A N 1
ATOM 6073 C CA . THR A 1 831 ? 1.353 19.901 -13.088 1.00 84.81 831 THR A CA 1
ATOM 6074 C C . THR A 1 831 ? 1.141 20.379 -14.512 1.00 84.81 831 THR A C 1
ATOM 6076 O O . THR A 1 831 ? 1.953 20.060 -15.378 1.00 84.81 831 THR A O 1
ATOM 6079 N N . GLU A 1 832 ? 0.058 21.113 -14.780 1.00 80.50 832 GLU A N 1
ATOM 6080 C CA . GLU A 1 832 ? -0.243 21.520 -16.158 1.00 80.50 832 GLU A CA 1
ATOM 6081 C C . GLU A 1 832 ? 0.877 22.371 -16.750 1.00 80.50 832 GLU A C 1
ATOM 6083 O O . GLU A 1 832 ? 1.428 23.265 -16.098 1.00 80.50 832 GLU A O 1
ATOM 6088 N N . SER A 1 833 ? 1.195 22.091 -18.010 1.00 70.56 833 SER A N 1
ATOM 6089 C CA . SER A 1 833 ? 2.256 22.760 -18.749 1.00 70.56 833 SER A CA 1
ATOM 6090 C C . SER A 1 833 ? 1.775 23.141 -20.149 1.00 70.56 833 SER A C 1
ATOM 6092 O O . SER A 1 833 ? 0.766 22.637 -20.639 1.00 70.56 833 SER A O 1
ATOM 6094 N N . ALA A 1 834 ? 2.480 24.058 -20.816 1.00 66.88 834 ALA A N 1
ATOM 6095 C CA . ALA A 1 834 ? 2.133 24.456 -22.179 1.00 66.88 834 ALA A CA 1
ATOM 6096 C C . ALA A 1 834 ? 2.159 23.235 -23.123 1.00 66.88 834 ALA A C 1
ATOM 6098 O O . ALA A 1 834 ? 3.234 22.726 -23.442 1.00 66.88 834 ALA A O 1
ATOM 6099 N N . GLY A 1 835 ? 0.973 22.783 -23.544 1.00 69.94 835 GLY A N 1
ATOM 6100 C CA . GLY A 1 835 ? 0.774 21.596 -24.380 1.00 69.94 835 GLY A CA 1
ATOM 6101 C C . GLY A 1 835 ? 0.402 20.300 -23.642 1.00 69.94 835 GLY A C 1
ATOM 6102 O O . GLY A 1 835 ? 0.225 19.299 -24.322 1.00 69.94 835 GLY A O 1
ATOM 6103 N N . ASN A 1 836 ? 0.271 20.296 -22.306 1.00 81.38 836 ASN A N 1
ATOM 6104 C CA . ASN A 1 836 ? -0.167 19.124 -21.533 1.00 81.38 836 ASN A CA 1
ATOM 6105 C C . ASN A 1 836 ? -1.144 19.547 -20.418 1.00 81.38 836 ASN A C 1
ATOM 6107 O O . ASN A 1 836 ? -0.732 20.127 -19.407 1.00 81.38 836 ASN A O 1
ATOM 6111 N N . THR A 1 837 ? -2.431 19.247 -20.600 1.00 88.50 837 THR A N 1
ATOM 6112 C CA . THR A 1 837 ? -3.476 19.381 -19.570 1.00 88.50 837 THR A CA 1
ATOM 6113 C C . THR A 1 837 ? -3.465 18.190 -18.610 1.00 88.50 837 THR A C 1
ATOM 6115 O O . THR A 1 837 ? -2.807 17.175 -18.861 1.00 88.50 837 THR A O 1
ATOM 6118 N N . TYR A 1 838 ? -4.246 18.253 -17.527 1.00 89.44 838 TYR A N 1
ATOM 6119 C CA . TYR A 1 838 ? -4.469 17.080 -16.670 1.00 89.44 838 TYR A CA 1
ATOM 6120 C C . TYR A 1 838 ? -5.018 15.857 -17.425 1.00 89.44 838 TYR A C 1
ATOM 6122 O O . TYR A 1 838 ? -4.668 14.737 -17.061 1.00 89.44 838 TYR A O 1
ATOM 6130 N N . ALA A 1 839 ? -5.833 16.042 -18.469 1.00 88.25 839 ALA A N 1
ATOM 6131 C CA . ALA A 1 839 ? -6.376 14.932 -19.255 1.00 88.25 839 ALA A CA 1
ATOM 6132 C C . ALA A 1 839 ? -5.300 14.276 -20.137 1.00 88.25 839 ALA A C 1
ATOM 6134 O O . ALA A 1 839 ? -5.210 13.050 -20.181 1.00 88.25 839 ALA A O 1
ATOM 6135 N N . ASP A 1 840 ? -4.436 15.078 -20.768 1.00 87.56 840 ASP A N 1
ATOM 6136 C CA . ASP A 1 840 ? -3.312 14.574 -21.570 1.00 87.56 840 ASP A CA 1
ATOM 6137 C C . ASP A 1 840 ? -2.301 13.818 -20.691 1.00 87.56 840 ASP A C 1
ATOM 6139 O O . ASP A 1 840 ? -1.788 12.766 -21.069 1.00 87.56 840 ASP A O 1
ATOM 6143 N N . MET A 1 841 ? -2.039 14.330 -19.483 1.00 90.06 841 MET A N 1
ATOM 6144 C CA . MET A 1 841 ? -1.120 13.715 -18.521 1.00 90.06 841 MET A CA 1
ATOM 6145 C C . MET A 1 841 ? -1.675 12.461 -17.838 1.00 90.06 841 MET A C 1
ATOM 6147 O O . MET A 1 841 ? -0.908 11.559 -17.518 1.00 90.06 841 MET A O 1
ATOM 6151 N N . LEU A 1 842 ? -2.979 12.392 -17.572 1.00 90.12 842 LEU A N 1
ATOM 6152 C CA . LEU A 1 842 ? -3.577 11.252 -16.874 1.00 90.12 842 LEU A CA 1
ATOM 6153 C C . LEU A 1 842 ? -3.992 10.126 -17.831 1.00 90.12 842 LEU A C 1
ATOM 6155 O O . LEU A 1 842 ? -3.926 8.954 -17.465 1.00 90.12 842 LEU A O 1
ATOM 6159 N N . GLY A 1 843 ? -4.389 10.467 -19.058 1.00 88.88 843 GLY A N 1
ATOM 6160 C CA . GLY A 1 843 ? -5.033 9.532 -19.973 1.00 88.88 843 GLY A CA 1
ATOM 6161 C C . GLY A 1 843 ? -6.496 9.258 -19.608 1.00 88.88 843 GLY A C 1
ATOM 6162 O O . GLY A 1 843 ? -7.107 9.953 -18.797 1.00 88.88 843 GLY A O 1
ATOM 6163 N N . ASN A 1 844 ? -7.076 8.233 -20.236 1.00 89.56 844 ASN A N 1
ATOM 6164 C CA . ASN A 1 844 ? -8.496 7.872 -20.104 1.00 89.56 844 ASN A CA 1
ATOM 6165 C C . ASN A 1 844 ? -8.757 6.607 -19.261 1.00 89.56 844 ASN A C 1
ATOM 6167 O O . ASN A 1 844 ? -9.910 6.209 -19.094 1.00 89.56 844 ASN A O 1
ATOM 6171 N N . SER A 1 845 ? -7.711 5.967 -18.737 1.00 91.62 845 SER A N 1
ATOM 6172 C CA . SER A 1 845 ? -7.786 4.715 -17.979 1.00 91.62 845 SER A CA 1
ATOM 6173 C C . SER A 1 845 ? -6.597 4.600 -17.026 1.00 91.62 845 SER A C 1
ATOM 6175 O O . SER A 1 845 ? -5.479 4.931 -17.411 1.00 91.62 845 SER A O 1
ATOM 6177 N N . LEU A 1 846 ? -6.816 4.067 -15.822 1.00 93.62 846 LEU A N 1
ATOM 6178 C CA . LEU A 1 846 ? -5.754 3.595 -14.925 1.00 93.62 846 LEU A CA 1
ATOM 6179 C C . LEU A 1 846 ? -5.397 2.110 -15.137 1.00 93.62 846 LEU A C 1
ATOM 6181 O O . LEU A 1 846 ? -4.461 1.631 -14.505 1.00 93.62 846 LEU A O 1
ATOM 6185 N N . SER A 1 847 ? -6.094 1.379 -16.013 1.00 91.69 847 SER A N 1
ATOM 6186 C CA . SER A 1 847 ? -5.750 0.001 -16.406 1.00 91.69 847 SER A CA 1
ATOM 6187 C C . SER A 1 847 ? -4.900 -0.010 -17.677 1.00 91.69 847 SER A C 1
ATOM 6189 O O . SER A 1 847 ? -5.347 0.532 -18.690 1.00 91.69 847 SER A O 1
ATOM 6191 N N . GLN A 1 848 ? -3.724 -0.655 -17.629 1.00 89.50 848 GLN A N 1
ATOM 6192 C CA . GLN A 1 848 ? -2.717 -0.761 -18.712 1.00 89.50 848 GLN A CA 1
ATOM 6193 C C . GLN A 1 848 ? -3.296 -1.228 -20.059 1.00 89.50 848 GLN A C 1
ATOM 6195 O O . GLN A 1 848 ? -2.825 -0.855 -21.130 1.00 89.50 848 GLN A O 1
ATOM 6200 N N . TYR A 1 849 ? -4.352 -2.039 -19.997 1.00 89.88 849 TYR A N 1
ATOM 6201 C CA . TYR A 1 849 ? -5.135 -2.446 -21.154 1.00 89.88 849 TYR A CA 1
ATOM 6202 C C . TYR A 1 849 ? -6.610 -2.185 -20.881 1.00 89.88 849 TYR A C 1
ATOM 6204 O O . TYR A 1 849 ? -7.094 -2.311 -19.751 1.00 89.88 849 TYR A O 1
ATOM 6212 N N . LEU A 1 850 ? -7.336 -1.867 -21.945 1.00 85.94 850 LEU A N 1
ATOM 6213 C CA . LEU A 1 850 ? -8.790 -1.838 -21.948 1.00 85.94 850 LEU A CA 1
ATOM 6214 C C . LEU A 1 850 ? -9.347 -3.257 -21.721 1.00 85.94 850 LEU A C 1
ATOM 6216 O O . LEU A 1 850 ? -8.657 -4.261 -21.917 1.00 85.94 850 LEU A O 1
ATOM 6220 N N . SER A 1 851 ? -10.624 -3.363 -21.353 1.00 83.56 851 SER A N 1
ATOM 6221 C CA . SER A 1 851 ? -11.291 -4.643 -21.046 1.00 83.56 851 SER A CA 1
ATOM 6222 C C . SER A 1 851 ? -11.297 -5.660 -22.201 1.00 83.56 851 SER A C 1
ATOM 6224 O O . SER A 1 851 ? -11.447 -6.856 -21.966 1.00 83.56 851 SER A O 1
ATOM 6226 N N . ASN A 1 852 ? -11.067 -5.211 -23.439 1.00 85.44 852 ASN A N 1
ATOM 6227 C CA . ASN A 1 852 ? -10.887 -6.038 -24.637 1.00 85.44 852 ASN A CA 1
ATOM 6228 C C . ASN A 1 852 ? -9.419 -6.452 -24.909 1.00 85.44 852 ASN A C 1
ATOM 6230 O O . ASN A 1 852 ? -9.117 -6.940 -25.996 1.00 85.44 852 ASN A O 1
ATOM 6234 N N . GLY A 1 853 ? -8.498 -6.217 -23.969 1.00 88.06 853 GLY A N 1
ATOM 6235 C CA . GLY A 1 853 ? -7.084 -6.588 -24.077 1.00 88.06 853 GLY A CA 1
ATOM 6236 C C . GLY A 1 853 ? -6.250 -5.727 -25.035 1.00 88.06 853 GLY A C 1
ATOM 6237 O O . GLY A 1 853 ? -5.141 -6.142 -25.383 1.00 88.06 853 GLY A O 1
ATOM 6238 N N . LYS A 1 854 ? -6.768 -4.573 -25.477 1.00 88.75 854 LYS A N 1
ATOM 6239 C CA . LYS A 1 854 ? -6.046 -3.585 -26.295 1.00 88.75 854 LYS A CA 1
ATOM 6240 C C . LYS A 1 854 ? -5.362 -2.516 -25.450 1.00 88.75 854 LYS A C 1
ATOM 6242 O O . LYS A 1 854 ? -5.888 -2.128 -24.407 1.00 88.75 854 LYS A O 1
ATOM 6247 N N . GLU A 1 855 ? -4.215 -2.033 -25.924 1.00 82.56 855 GLU A N 1
ATOM 6248 C CA . GLU A 1 855 ? -3.542 -0.857 -25.356 1.00 82.56 855 GLU A CA 1
ATOM 6249 C C . GLU A 1 855 ? -4.477 0.367 -25.392 1.00 82.56 855 GLU A C 1
ATOM 6251 O O . GLU A 1 855 ? -5.241 0.569 -26.344 1.00 82.56 855 GLU A O 1
ATOM 6256 N N . ALA A 1 856 ? -4.439 1.197 -24.347 1.00 75.00 856 ALA A N 1
ATOM 6257 C CA . ALA A 1 856 ? -5.196 2.444 -24.314 1.00 75.00 856 ALA A CA 1
ATOM 6258 C C . ALA A 1 856 ? -4.511 3.518 -25.184 1.00 75.00 856 ALA A C 1
ATOM 6260 O O . ALA A 1 856 ? -3.307 3.737 -25.096 1.00 75.00 856 ALA A O 1
ATOM 6261 N N . SER A 1 857 ? -5.287 4.236 -26.004 1.00 66.31 857 SER A N 1
ATOM 6262 C CA . SER A 1 857 ? -4.773 5.170 -27.028 1.00 66.31 857 SER A CA 1
ATOM 6263 C C . SER A 1 857 ? -3.912 6.326 -26.504 1.00 66.31 857 SER A C 1
ATOM 6265 O O . SER A 1 857 ? -3.163 6.935 -27.265 1.00 66.31 857 SER A O 1
ATOM 6267 N N . THR A 1 858 ? -4.080 6.674 -25.231 1.00 69.38 858 THR A N 1
ATOM 6268 C CA . THR A 1 858 ? -3.430 7.791 -24.541 1.00 69.38 858 THR A CA 1
ATOM 6269 C C . THR A 1 858 ? -3.335 7.422 -23.068 1.00 69.38 858 THR A C 1
ATOM 6271 O O . THR A 1 858 ? -4.304 7.602 -22.324 1.00 69.38 858 THR A O 1
ATOM 6274 N N . GLN A 1 859 ? -2.201 6.861 -22.655 1.00 78.06 859 GLN A N 1
ATOM 6275 C CA . GLN A 1 859 ? -2.012 6.391 -21.291 1.00 78.06 859 GLN A CA 1
ATOM 6276 C C . GLN A 1 859 ? -0.585 6.636 -20.818 1.00 78.06 859 GLN A C 1
ATOM 6278 O O . GLN A 1 859 ? 0.338 5.899 -21.141 1.00 78.06 859 GLN A O 1
ATOM 6283 N N . ASN A 1 860 ? -0.448 7.687 -20.017 1.00 87.12 860 ASN A N 1
ATOM 6284 C CA . ASN A 1 860 ? 0.811 8.091 -19.402 1.00 87.12 860 ASN A CA 1
ATOM 6285 C C . ASN A 1 860 ? 0.876 7.684 -17.917 1.00 87.12 860 ASN A C 1
ATOM 6287 O O . ASN A 1 860 ? 1.898 7.869 -17.263 1.00 87.12 860 ASN A O 1
ATOM 6291 N N . ILE A 1 861 ? -0.215 7.138 -17.364 1.00 91.31 861 ILE A N 1
ATOM 6292 C CA . ILE A 1 861 ? -0.317 6.627 -15.992 1.00 91.31 861 ILE A CA 1
ATOM 6293 C C . ILE A 1 861 ? -1.201 5.381 -16.002 1.00 91.31 861 ILE A C 1
ATOM 6295 O O . ILE A 1 861 ? -2.300 5.407 -16.551 1.00 91.31 861 ILE A O 1
ATOM 6299 N N . TYR A 1 862 ? -0.753 4.309 -15.354 1.00 92.56 862 TYR A N 1
ATOM 6300 C CA . TYR A 1 862 ? -1.583 3.136 -15.070 1.00 92.56 862 TYR A CA 1
ATOM 6301 C C . TYR A 1 862 ? -1.136 2.434 -13.784 1.00 92.56 862 TYR A C 1
ATOM 6303 O O . TYR A 1 862 ? -0.038 2.667 -13.283 1.00 92.56 862 TYR A O 1
ATOM 6311 N N . ILE A 1 863 ? -1.983 1.563 -13.240 1.00 93.31 863 ILE A N 1
ATOM 6312 C CA . ILE A 1 863 ? -1.636 0.638 -12.160 1.00 93.31 863 ILE A CA 1
ATOM 6313 C C . ILE A 1 863 ? -1.575 -0.765 -12.774 1.00 93.31 863 ILE A C 1
ATOM 6315 O O . ILE A 1 863 ? -2.591 -1.282 -13.236 1.00 93.31 863 ILE A O 1
ATOM 6319 N N . GLY A 1 864 ? -0.374 -1.341 -12.827 1.00 91.12 864 GLY A N 1
ATOM 6320 C CA . GLY A 1 864 ? -0.097 -2.669 -13.383 1.00 91.12 864 GLY A CA 1
ATOM 6321 C C . GLY A 1 864 ? 0.222 -3.693 -12.291 1.00 91.12 864 GLY A C 1
ATOM 6322 O O . GLY A 1 864 ? 0.409 -3.337 -11.120 1.00 91.12 864 GLY A O 1
ATOM 6323 N N . ALA A 1 865 ? 0.312 -4.970 -12.668 1.00 92.50 865 ALA A N 1
ATOM 6324 C CA . ALA A 1 865 ? 0.579 -6.065 -11.738 1.00 92.50 865 ALA A CA 1
ATOM 6325 C C . ALA A 1 865 ? 1.568 -7.077 -12.325 1.00 92.50 865 ALA A C 1
ATOM 6327 O O . ALA A 1 865 ? 1.304 -7.697 -13.351 1.00 92.50 865 ALA A O 1
ATOM 6328 N N . LYS A 1 866 ? 2.703 -7.278 -11.646 1.00 91.94 866 LYS A N 1
ATOM 6329 C CA . LYS A 1 866 ? 3.704 -8.273 -12.055 1.00 91.94 866 LYS A CA 1
ATOM 6330 C C . LYS A 1 866 ? 3.290 -9.668 -11.622 1.00 91.94 866 LYS A C 1
ATOM 6332 O O . LYS A 1 866 ? 2.997 -9.868 -10.442 1.00 91.94 866 LYS A O 1
ATOM 6337 N N . ASP A 1 867 ? 3.334 -10.632 -12.528 1.00 93.31 867 ASP A N 1
ATOM 6338 C CA . ASP A 1 867 ? 2.870 -12.006 -12.303 1.00 93.31 867 ASP A CA 1
ATOM 6339 C C . ASP A 1 867 ? 4.001 -13.054 -12.247 1.00 93.31 867 ASP A C 1
ATOM 6341 O O . ASP A 1 867 ? 5.189 -12.741 -12.362 1.00 93.31 867 ASP A O 1
ATOM 6345 N N . GLN A 1 868 ? 3.630 -14.324 -12.051 1.00 90.25 868 GLN A N 1
ATOM 6346 C CA . GLN A 1 868 ? 4.558 -15.459 -12.004 1.00 90.25 868 GLN A CA 1
ATOM 6347 C C . GLN A 1 868 ? 5.223 -15.796 -13.350 1.00 90.25 868 GLN A C 1
ATOM 6349 O O . GLN A 1 868 ? 6.210 -16.531 -13.368 1.00 90.25 868 GLN A O 1
ATOM 6354 N N . TYR A 1 869 ? 4.709 -15.274 -14.468 1.00 90.56 869 TYR A N 1
ATOM 6355 C CA . TYR A 1 869 ? 5.308 -15.403 -15.800 1.00 90.56 869 TYR A CA 1
ATOM 6356 C C . TYR A 1 869 ? 6.322 -14.281 -16.088 1.00 90.56 869 TYR A C 1
ATOM 6358 O O . TYR A 1 869 ? 6.937 -14.245 -17.159 1.00 90.56 869 TYR A O 1
ATOM 6366 N N . GLY A 1 870 ? 6.523 -13.372 -15.127 1.00 85.56 870 GLY A N 1
ATOM 6367 C CA . GLY A 1 870 ? 7.450 -12.250 -15.220 1.00 85.56 870 GLY A CA 1
ATOM 6368 C C . GLY A 1 870 ? 6.961 -11.115 -16.120 1.00 85.56 870 GLY A C 1
ATOM 6369 O O . GLY A 1 870 ? 7.753 -10.220 -16.414 1.00 85.56 870 GLY A O 1
ATOM 6370 N N . GLN A 1 871 ? 5.696 -11.145 -16.550 1.00 90.19 871 GLN A N 1
ATOM 6371 C CA . GLN A 1 871 ? 5.065 -10.030 -17.255 1.00 90.19 871 GLN A CA 1
ATOM 6372 C C . GLN A 1 871 ? 4.413 -9.083 -16.244 1.00 90.19 871 GLN A C 1
ATOM 6374 O O . GLN A 1 871 ? 4.219 -9.437 -15.081 1.00 90.19 871 GLN A O 1
ATOM 6379 N N . ASP A 1 872 ? 4.085 -7.868 -16.679 1.00 87.88 872 ASP A N 1
ATOM 6380 C CA . ASP A 1 872 ? 3.342 -6.881 -15.883 1.00 87.88 872 ASP A CA 1
ATOM 6381 C C . ASP A 1 872 ? 1.891 -6.667 -16.346 1.00 87.88 872 ASP A C 1
ATOM 6383 O O . ASP A 1 872 ? 1.131 -5.907 -15.746 1.00 87.88 872 ASP A O 1
ATOM 6387 N N . SER A 1 873 ? 1.502 -7.400 -17.389 1.00 87.25 873 SER A N 1
ATOM 6388 C CA . SER A 1 873 ? 0.277 -7.204 -18.160 1.00 87.25 873 SER A CA 1
ATOM 6389 C C . SER A 1 873 ? -0.970 -7.874 -17.569 1.00 87.25 873 SER A C 1
ATOM 6391 O O . SER A 1 873 ? -2.005 -7.969 -18.235 1.00 87.25 873 SER A O 1
ATOM 6393 N N . MET A 1 874 ? -0.894 -8.334 -16.317 1.00 89.50 874 MET A N 1
ATOM 6394 C CA . MET A 1 874 ? -2.024 -8.922 -15.604 1.00 89.50 874 MET A CA 1
ATOM 6395 C C . MET A 1 874 ? -3.118 -7.872 -15.361 1.00 89.50 874 MET A C 1
ATOM 6397 O O . MET A 1 874 ? -2.871 -6.798 -14.814 1.00 89.50 874 MET A O 1
ATOM 6401 N N . ALA A 1 875 ? -4.362 -8.212 -15.706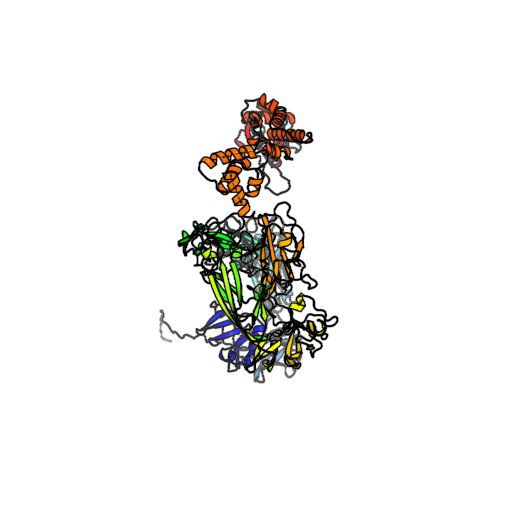 1.00 89.50 875 ALA A N 1
ATOM 6402 C CA . ALA A 1 875 ? -5.511 -7.366 -15.409 1.00 89.50 875 ALA A CA 1
ATOM 6403 C C . ALA A 1 875 ? -5.814 -7.339 -13.898 1.00 89.50 875 ALA A C 1
ATOM 6405 O O . ALA A 1 875 ? -5.938 -8.384 -13.254 1.00 89.50 875 ALA A O 1
ATOM 6406 N N . LEU A 1 876 ? -5.983 -6.136 -13.346 1.00 92.75 876 LEU A N 1
ATOM 6407 C CA . LEU A 1 876 ? -6.515 -5.935 -11.999 1.00 92.75 876 LEU A CA 1
ATOM 6408 C C . LEU A 1 876 ? -8.021 -6.254 -11.967 1.00 92.75 876 LEU A C 1
ATOM 6410 O O . LEU A 1 876 ? -8.737 -6.015 -12.938 1.00 92.75 876 LEU A O 1
ATOM 6414 N N . SER A 1 877 ? -8.505 -6.802 -10.850 1.00 92.81 877 SER A N 1
ATOM 6415 C CA . SER A 1 877 ? -9.910 -7.187 -10.660 1.00 92.81 877 SER A CA 1
ATOM 6416 C C . SER A 1 877 ? -10.818 -5.999 -10.343 1.00 92.81 877 SER A C 1
ATOM 6418 O O . SER A 1 877 ? -12.007 -6.044 -10.659 1.00 92.81 877 SER A O 1
ATOM 6420 N N . SER A 1 878 ? -10.280 -4.939 -9.731 1.00 94.75 878 SER A N 1
ATOM 6421 C CA . SER A 1 878 ? -11.014 -3.694 -9.494 1.00 94.75 878 SER A CA 1
ATOM 6422 C C . SER A 1 878 ? -10.108 -2.499 -9.205 1.00 94.75 878 SER A C 1
ATOM 6424 O O . SER A 1 878 ? -9.076 -2.637 -8.544 1.00 94.75 878 SER A O 1
ATOM 6426 N N . PHE A 1 879 ? -10.576 -1.314 -9.591 1.00 95.50 879 PHE A N 1
ATOM 6427 C CA . PHE A 1 879 ? -10.088 -0.011 -9.140 1.00 95.50 879 PHE A CA 1
ATOM 6428 C C . PHE A 1 879 ? -11.131 0.630 -8.213 1.00 95.50 879 PHE A C 1
ATOM 6430 O O . PHE A 1 879 ? -12.318 0.650 -8.537 1.00 95.50 879 PHE A O 1
ATOM 6437 N N . LEU A 1 880 ? -10.708 1.160 -7.064 1.00 94.62 880 LEU A N 1
ATOM 6438 C CA . LEU A 1 880 ? -11.602 1.775 -6.076 1.00 94.62 880 LEU A CA 1
ATOM 6439 C C . LEU A 1 880 ? -11.066 3.133 -5.617 1.00 94.62 880 LEU A C 1
ATOM 6441 O O . LEU A 1 880 ? -9.942 3.223 -5.128 1.00 94.62 880 LEU A O 1
ATOM 6445 N N . VAL A 1 881 ? -11.877 4.187 -5.732 1.00 93.69 881 VAL A N 1
ATOM 6446 C CA . VAL A 1 881 ? -11.562 5.496 -5.139 1.00 93.69 881 VAL A CA 1
ATOM 6447 C C . VAL A 1 881 ? -11.772 5.426 -3.626 1.00 93.69 881 VAL A C 1
ATOM 6449 O O . VAL A 1 881 ? -12.807 4.974 -3.143 1.00 93.69 881 VAL A O 1
ATOM 6452 N N . VAL A 1 882 ? -10.781 5.882 -2.866 1.00 90.75 882 VAL A N 1
ATOM 6453 C CA . VAL A 1 882 ? -10.847 6.003 -1.411 1.00 90.75 882 VAL A CA 1
ATOM 6454 C C . VAL A 1 882 ? -11.305 7.421 -1.080 1.00 90.75 882 VAL A C 1
ATOM 6456 O O . VAL A 1 882 ? -10.484 8.327 -0.913 1.00 90.75 882 VAL A O 1
ATOM 6459 N N . ASP A 1 883 ? -12.620 7.628 -1.011 1.00 84.19 883 ASP A N 1
ATOM 6460 C CA . ASP A 1 883 ? -13.234 8.954 -0.823 1.00 84.19 883 ASP A CA 1
ATOM 6461 C C . ASP A 1 883 ? -12.728 9.666 0.442 1.00 84.19 883 ASP A C 1
ATOM 6463 O O . ASP A 1 883 ? -12.385 10.843 0.402 1.00 84.19 883 ASP A O 1
ATOM 6467 N N . SER A 1 884 ? -12.552 8.937 1.550 1.00 74.88 884 SER A N 1
ATOM 6468 C CA . SER A 1 884 ? -11.999 9.464 2.812 1.00 74.88 884 SER A CA 1
ATOM 6469 C C . SER A 1 884 ? -10.521 9.889 2.742 1.00 74.88 884 SER A C 1
ATOM 6471 O O . SER A 1 884 ? -9.989 10.449 3.701 1.00 74.88 884 SER A O 1
ATOM 6473 N N . LYS A 1 885 ? -9.852 9.629 1.613 1.00 77.38 885 LYS A N 1
ATOM 6474 C CA . LYS A 1 885 ? -8.489 10.067 1.278 1.00 77.38 885 LYS A CA 1
ATOM 6475 C C . LYS A 1 885 ? -8.436 10.836 -0.048 1.00 77.38 885 LYS A C 1
ATOM 6477 O O . LYS A 1 885 ? -7.355 10.982 -0.621 1.00 77.38 885 LYS A O 1
ATOM 6482 N N . SER A 1 886 ? -9.570 11.307 -0.551 1.00 84.31 886 SER A N 1
ATOM 6483 C CA . SER A 1 886 ? -9.671 12.076 -1.791 1.00 84.31 886 SER A CA 1
ATOM 6484 C C . SER A 1 886 ? -10.287 13.441 -1.492 1.00 84.31 886 SER A C 1
ATOM 6486 O O . SER A 1 886 ? -11.057 13.597 -0.548 1.00 84.31 886 SER A O 1
ATOM 6488 N N . SER A 1 887 ? -9.927 14.453 -2.270 1.00 86.50 887 SER A N 1
ATOM 6489 C CA . SER A 1 887 ? -10.465 15.804 -2.142 1.00 86.50 887 SER A CA 1
ATOM 6490 C C . SER A 1 887 ? -10.612 16.401 -3.525 1.00 86.50 887 SER A C 1
ATOM 6492 O O . SER A 1 887 ? -9.634 16.500 -4.264 1.00 86.50 887 SER A O 1
ATOM 6494 N N . LEU A 1 888 ? -11.826 16.831 -3.847 1.00 87.50 888 LEU A N 1
ATOM 6495 C CA . LEU A 1 888 ? -12.140 17.517 -5.089 1.00 87.50 888 LEU A CA 1
ATOM 6496 C C . LEU A 1 888 ? -12.436 18.988 -4.784 1.00 87.50 888 LEU A C 1
ATOM 6498 O O . LEU A 1 888 ? -13.233 19.303 -3.899 1.00 87.50 888 LEU A O 1
ATOM 6502 N N . ALA A 1 889 ? -11.764 19.887 -5.492 1.00 83.81 889 ALA A N 1
ATOM 6503 C CA . ALA A 1 889 ? -12.004 21.316 -5.449 1.00 83.81 889 ALA A CA 1
ATOM 6504 C C . ALA A 1 889 ? -13.273 21.680 -6.242 1.00 83.81 889 ALA A C 1
ATOM 6506 O O . ALA A 1 889 ? -13.797 20.909 -7.052 1.00 83.81 889 ALA A O 1
ATOM 6507 N N . ASN A 1 890 ? -13.805 22.875 -5.980 1.00 77.38 890 ASN A N 1
ATOM 6508 C CA . ASN A 1 890 ? -15.087 23.294 -6.540 1.00 77.38 890 ASN A CA 1
ATOM 6509 C C . ASN A 1 890 ? -15.040 23.360 -8.079 1.00 77.38 890 ASN A C 1
ATOM 6511 O O . ASN A 1 890 ? -14.179 24.029 -8.647 1.00 77.38 890 ASN A O 1
ATOM 6515 N N . GLY A 1 891 ? -15.985 22.688 -8.741 1.00 78.12 891 GLY A N 1
ATOM 6516 C CA . GLY A 1 891 ? -16.043 22.554 -10.201 1.00 78.12 891 GLY A CA 1
ATOM 6517 C C . GLY A 1 891 ? -15.372 21.297 -10.771 1.00 78.12 891 GLY A C 1
ATOM 6518 O O . GLY A 1 891 ? -15.557 21.016 -11.953 1.00 78.12 891 GLY A O 1
ATOM 6519 N N . SER A 1 892 ? -14.653 20.512 -9.961 1.00 88.81 892 SER A N 1
ATOM 6520 C CA . SER A 1 892 ? -14.154 19.199 -10.384 1.00 88.81 892 SER A CA 1
ATOM 6521 C C . SER A 1 892 ? -15.296 18.213 -10.650 1.00 88.81 892 SER A C 1
ATOM 6523 O O . SER A 1 892 ? -16.332 18.228 -9.981 1.00 88.81 892 SER A O 1
ATOM 6525 N N . THR A 1 893 ? -15.101 17.332 -11.632 1.00 92.88 893 THR A N 1
ATOM 6526 C CA . THR A 1 893 ? -16.053 16.271 -11.998 1.00 92.88 893 THR A CA 1
ATOM 6527 C C . THR A 1 893 ? -15.396 14.901 -12.193 1.00 92.88 893 THR A C 1
ATOM 6529 O O . THR A 1 893 ? -16.078 13.968 -12.622 1.00 92.88 893 THR A O 1
ATOM 6532 N N . ILE A 1 894 ? -14.097 14.765 -11.892 1.00 93.06 894 ILE A N 1
ATOM 6533 C CA . ILE A 1 894 ? -13.332 13.538 -12.153 1.00 93.06 894 ILE A CA 1
ATOM 6534 C C . ILE A 1 894 ? -13.864 12.324 -11.376 1.00 93.06 894 ILE A C 1
ATOM 6536 O O . ILE A 1 894 ? -14.182 12.404 -10.189 1.00 93.06 894 ILE A O 1
ATOM 6540 N N . LYS A 1 895 ? -13.931 11.174 -12.055 1.00 92.12 895 LYS A N 1
ATOM 6541 C CA . LYS A 1 895 ? -14.281 9.865 -11.491 1.00 92.12 895 LYS A CA 1
ATOM 6542 C C . LYS A 1 895 ? -13.429 8.766 -12.113 1.00 92.12 895 LYS A C 1
ATOM 6544 O O . LYS A 1 895 ? -13.115 8.829 -13.300 1.00 92.12 895 LYS A O 1
ATOM 6549 N N . VAL A 1 896 ? -13.144 7.734 -11.322 1.00 94.25 896 VAL A N 1
ATOM 6550 C CA . VAL A 1 896 ? -12.537 6.473 -11.770 1.00 94.25 896 VAL A CA 1
ATOM 6551 C C . VAL A 1 896 ? -13.567 5.361 -11.578 1.00 94.25 896 VAL A C 1
ATOM 6553 O O . VAL A 1 896 ? -14.145 5.237 -10.498 1.00 94.25 896 VAL A O 1
ATOM 6556 N N . ALA A 1 897 ? -13.833 4.593 -12.631 1.00 93.56 897 ALA A N 1
ATOM 6557 C CA . ALA A 1 897 ? -14.721 3.435 -12.615 1.00 93.56 897 ALA A CA 1
ATOM 6558 C C . ALA A 1 897 ? -13.984 2.159 -12.164 1.00 93.56 897 ALA A C 1
ATOM 6560 O O . ALA A 1 897 ? -12.759 2.132 -12.058 1.00 93.56 897 ALA A O 1
ATOM 6561 N N . THR A 1 898 ? -14.727 1.082 -11.898 1.00 93.56 898 THR A N 1
ATOM 6562 C CA . THR A 1 898 ? -14.172 -0.167 -11.342 1.00 93.56 898 THR A CA 1
ATOM 6563 C C . THR A 1 898 ? -13.224 -0.913 -12.280 1.00 93.56 898 THR A C 1
ATOM 6565 O O . THR A 1 898 ? -12.407 -1.693 -11.806 1.00 93.56 898 THR A O 1
ATOM 6568 N N . ASP A 1 899 ? -13.304 -0.664 -13.587 1.00 90.50 899 ASP A N 1
ATOM 6569 C CA . ASP A 1 899 ? -12.379 -1.142 -14.626 1.00 90.50 899 ASP A CA 1
ATOM 6570 C C . ASP A 1 899 ? -11.163 -0.213 -14.833 1.00 90.50 899 ASP A C 1
ATOM 6572 O O . ASP A 1 899 ? -10.324 -0.457 -15.698 1.00 90.50 899 ASP A O 1
ATOM 6576 N N . GLY A 1 900 ? -11.066 0.859 -14.042 1.00 91.12 900 GLY A N 1
ATOM 6577 C CA . GLY A 1 900 ? -10.031 1.882 -14.136 1.00 91.12 900 GLY A CA 1
ATOM 6578 C C . GLY A 1 900 ? -10.354 3.017 -15.109 1.00 91.12 900 GLY A C 1
ATOM 6579 O O . GLY A 1 900 ? -9.569 3.963 -15.171 1.00 91.12 900 GLY A O 1
ATOM 6580 N N . ALA A 1 901 ? -11.473 2.978 -15.844 1.00 91.44 901 ALA A N 1
ATOM 6581 C CA . ALA A 1 901 ? -11.818 4.022 -16.810 1.00 91.44 901 ALA A CA 1
ATOM 6582 C C . ALA A 1 901 ? -12.056 5.381 -16.127 1.00 91.44 901 ALA A C 1
ATOM 6584 O O . ALA A 1 901 ? -12.711 5.472 -15.085 1.00 91.44 901 ALA A O 1
ATOM 6585 N N . ILE A 1 902 ? -11.530 6.452 -16.723 1.00 92.00 902 ILE A N 1
ATOM 6586 C CA . ILE A 1 902 ? -11.529 7.803 -16.151 1.00 92.00 902 ILE A CA 1
ATOM 6587 C C . ILE A 1 902 ? -12.538 8.671 -16.904 1.00 92.00 902 ILE A C 1
ATOM 6589 O O . ILE A 1 902 ? -12.576 8.685 -18.133 1.00 92.00 902 ILE A O 1
ATOM 6593 N N . THR A 1 903 ? -13.370 9.408 -16.168 1.00 91.38 903 THR A N 1
ATOM 6594 C CA . THR A 1 903 ? -14.393 10.302 -16.736 1.00 91.38 903 THR A CA 1
ATOM 6595 C C . THR A 1 903 ? -14.446 11.635 -15.995 1.00 91.38 903 THR A C 1
ATOM 6597 O O . THR A 1 903 ? -14.028 11.723 -14.843 1.00 91.38 903 THR A O 1
ATOM 6600 N N . GLY A 1 904 ? -14.976 12.672 -16.650 1.00 90.00 904 GLY A N 1
ATOM 6601 C CA . GLY A 1 904 ? -15.021 14.033 -16.109 1.00 90.00 904 GLY A CA 1
ATOM 6602 C C . GLY A 1 904 ? -13.681 14.769 -16.210 1.00 90.00 904 GLY A C 1
ATOM 6603 O O . GLY A 1 904 ? -12.775 14.353 -16.928 1.00 90.00 904 GLY A O 1
ATOM 6604 N N . THR A 1 905 ? -13.571 15.889 -15.501 1.00 87.62 905 THR A N 1
ATOM 6605 C CA . THR A 1 905 ? -12.407 16.786 -15.508 1.00 87.62 905 THR A CA 1
ATOM 6606 C C . THR A 1 905 ? -11.922 17.046 -14.087 1.00 87.62 905 THR A C 1
ATOM 6608 O O . THR A 1 905 ? -12.715 17.458 -13.238 1.00 87.62 905 THR A O 1
ATOM 6611 N N . ALA A 1 906 ? -10.626 16.854 -13.842 1.00 89.25 906 ALA A N 1
ATOM 6612 C CA . ALA A 1 906 ? -9.971 17.346 -12.632 1.00 89.25 906 ALA A CA 1
ATOM 6613 C C . ALA A 1 906 ? -9.650 18.843 -12.756 1.00 89.25 906 ALA A C 1
ATOM 6615 O O . ALA A 1 906 ? -9.539 19.371 -13.866 1.00 89.25 906 ALA A O 1
ATOM 6616 N N . VAL A 1 907 ? -9.468 19.515 -11.621 1.00 86.69 907 VAL A N 1
ATOM 6617 C CA . VAL A 1 907 ? -9.015 20.909 -11.541 1.00 86.69 907 VAL A CA 1
ATOM 6618 C C . VAL A 1 907 ? -7.842 21.049 -10.571 1.00 86.69 907 VAL A C 1
ATOM 6620 O O . VAL A 1 907 ? -7.552 20.167 -9.761 1.00 86.69 907 VAL A O 1
ATOM 6623 N N . SER A 1 908 ? -7.150 22.185 -10.643 1.00 84.50 908 SER A N 1
ATOM 6624 C CA . SER A 1 908 ? -6.008 22.451 -9.773 1.00 84.50 908 SER A CA 1
ATOM 6625 C C . SER A 1 908 ? -6.404 22.490 -8.294 1.00 84.50 908 SER A C 1
ATOM 6627 O O . SER A 1 908 ? -7.291 23.245 -7.898 1.00 84.50 908 SER A O 1
ATOM 6629 N N . GLY A 1 909 ? -5.714 21.690 -7.480 1.00 77.06 909 GLY A N 1
ATOM 6630 C CA . GLY A 1 909 ? -6.004 21.485 -6.060 1.00 77.06 909 GLY A CA 1
ATOM 6631 C C . GLY A 1 909 ? -6.678 20.145 -5.749 1.00 77.06 909 GLY A C 1
ATOM 6632 O O . GLY A 1 909 ? -6.697 19.755 -4.581 1.00 77.06 909 GLY A O 1
ATOM 6633 N N . ASP A 1 910 ? -7.170 19.421 -6.760 1.00 87.12 910 ASP A N 1
ATOM 6634 C CA . ASP A 1 910 ? -7.697 18.067 -6.579 1.00 87.12 910 ASP A CA 1
ATOM 6635 C C . ASP A 1 910 ? -6.604 17.093 -6.107 1.00 87.12 910 ASP A C 1
ATOM 6637 O O . ASP A 1 910 ? -5.429 17.180 -6.485 1.00 87.12 910 ASP A O 1
ATOM 6641 N N . TYR A 1 911 ? -7.013 16.074 -5.355 1.00 89.88 911 TYR A N 1
ATOM 6642 C CA . TYR A 1 911 ? -6.297 14.805 -5.307 1.00 89.88 911 TYR A CA 1
ATOM 6643 C C . TYR A 1 911 ? -7.265 13.631 -5.173 1.00 89.88 911 TYR A C 1
ATOM 6645 O O . TYR A 1 911 ? -8.197 13.663 -4.371 1.00 89.88 911 TYR A O 1
ATOM 6653 N N . ILE A 1 912 ? -7.002 12.564 -5.922 1.00 92.56 912 ILE A N 1
ATOM 6654 C CA . ILE A 1 9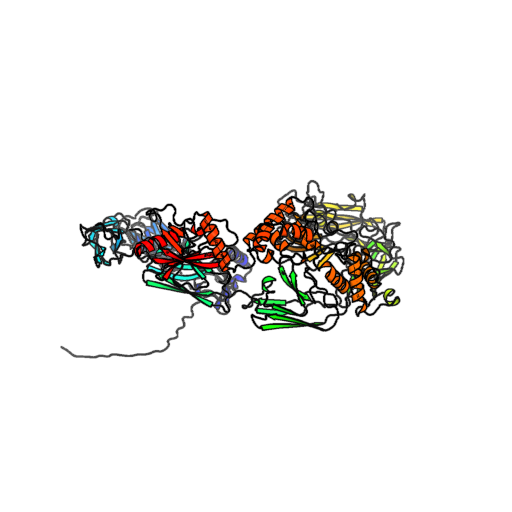12 ? -7.717 11.290 -5.808 1.00 92.56 912 ILE A CA 1
ATOM 6655 C C . ILE A 1 912 ? -6.769 10.226 -5.266 1.00 92.56 912 ILE A C 1
ATOM 6657 O O . ILE A 1 912 ? -5.591 10.186 -5.621 1.00 92.56 912 ILE A O 1
ATOM 6661 N N . THR A 1 913 ? -7.278 9.359 -4.402 1.00 92.69 913 THR A N 1
ATOM 6662 C CA . THR A 1 913 ? -6.547 8.195 -3.901 1.00 92.69 913 THR A CA 1
ATOM 6663 C C . THR A 1 913 ? -7.257 6.951 -4.410 1.00 92.69 913 THR A C 1
ATOM 6665 O O . THR A 1 913 ? -8.424 6.747 -4.091 1.00 92.69 913 THR A O 1
ATOM 6668 N N . VAL A 1 914 ? -6.581 6.143 -5.224 1.00 94.75 914 VAL A N 1
ATOM 6669 C CA . VAL A 1 914 ? -7.159 4.984 -5.916 1.00 94.75 914 VAL A CA 1
ATOM 6670 C C . VAL A 1 914 ? -6.428 3.719 -5.492 1.00 94.75 914 VAL A C 1
ATOM 6672 O O . VAL A 1 914 ? -5.203 3.648 -5.560 1.00 94.75 914 VAL A O 1
ATOM 6675 N N . THR A 1 915 ? -7.175 2.705 -5.076 1.00 95.19 915 THR A N 1
ATOM 6676 C CA . THR A 1 915 ? -6.651 1.371 -4.797 1.00 95.19 915 THR A CA 1
ATOM 6677 C C . THR A 1 915 ? -6.893 0.466 -5.998 1.00 95.19 915 THR A C 1
ATOM 6679 O O . THR A 1 915 ? -8.037 0.282 -6.409 1.00 95.19 915 THR A O 1
ATOM 6682 N N . GLY A 1 916 ? -5.822 -0.100 -6.554 1.00 94.94 916 GLY A N 1
ATOM 6683 C CA . GLY A 1 916 ? -5.896 -1.213 -7.498 1.00 94.94 916 GLY A CA 1
ATOM 6684 C C . GLY A 1 916 ? -5.831 -2.544 -6.750 1.00 94.94 916 GLY A C 1
ATOM 6685 O O . GLY A 1 916 ? -4.986 -2.704 -5.867 1.00 94.94 916 GLY A O 1
ATOM 6686 N N . THR A 1 917 ? -6.700 -3.491 -7.097 1.00 94.88 917 THR A N 1
ATOM 6687 C CA . THR A 1 917 ? -6.800 -4.817 -6.463 1.00 94.88 917 THR A CA 1
ATOM 6688 C C . THR A 1 917 ? -6.694 -5.915 -7.517 1.00 94.88 917 THR A C 1
ATOM 6690 O O . THR A 1 917 ? -7.231 -5.767 -8.611 1.00 94.88 917 THR A O 1
ATOM 6693 N N . ALA A 1 918 ? -6.002 -7.010 -7.206 1.00 93.31 918 ALA A N 1
ATOM 6694 C CA . ALA A 1 918 ? -5.868 -8.191 -8.057 1.00 93.31 918 ALA A CA 1
ATOM 6695 C C . ALA A 1 918 ? -6.780 -9.344 -7.590 1.00 93.31 918 ALA A C 1
ATOM 6697 O O . ALA A 1 918 ? -7.287 -9.355 -6.467 1.00 93.31 918 ALA A O 1
ATOM 6698 N N . SER A 1 919 ? -6.972 -10.347 -8.452 1.00 89.12 919 SER A N 1
ATOM 6699 C CA . SER A 1 919 ? -7.822 -11.527 -8.203 1.00 89.12 919 SER A CA 1
ATOM 6700 C C . SER A 1 919 ? -7.447 -12.331 -6.948 1.00 89.12 919 SER A C 1
ATOM 6702 O O . SER A 1 919 ? -8.318 -12.927 -6.322 1.00 89.12 919 SER A O 1
ATOM 6704 N N . ASN A 1 920 ? -6.173 -12.311 -6.546 1.00 88.56 920 ASN A N 1
ATOM 6705 C CA . ASN A 1 920 ? -5.658 -12.970 -5.341 1.00 88.56 920 ASN A CA 1
ATOM 6706 C C . ASN A 1 920 ? -5.824 -12.145 -4.046 1.00 88.56 920 ASN A C 1
ATOM 6708 O O . ASN A 1 920 ? -5.306 -12.540 -3.004 1.00 88.56 920 ASN A O 1
ATOM 6712 N N . GLY A 1 921 ? -6.493 -10.989 -4.099 1.00 88.19 921 GLY A N 1
ATOM 6713 C CA . GLY A 1 921 ? -6.662 -10.087 -2.957 1.00 88.19 921 GLY A CA 1
ATOM 6714 C C . GLY A 1 921 ? -5.454 -9.190 -2.661 1.00 88.19 921 GLY A C 1
ATOM 6715 O O . GLY A 1 921 ? -5.535 -8.363 -1.754 1.00 88.19 921 GLY A O 1
ATOM 6716 N N . ALA A 1 922 ? -4.357 -9.287 -3.425 1.00 89.44 922 ALA A N 1
ATOM 6717 C CA . ALA A 1 922 ? -3.297 -8.285 -3.363 1.00 89.44 922 ALA A CA 1
ATOM 6718 C C . ALA A 1 922 ? -3.861 -6.918 -3.782 1.00 89.44 922 ALA A C 1
ATOM 6720 O O . ALA A 1 922 ? -4.629 -6.817 -4.740 1.00 89.44 922 ALA A O 1
ATOM 6721 N N . MET A 1 923 ? -3.490 -5.859 -3.066 1.00 92.56 923 MET A N 1
ATOM 6722 C CA . MET A 1 923 ? -4.014 -4.510 -3.284 1.00 92.56 923 MET A CA 1
ATOM 6723 C C . MET A 1 923 ? -2.915 -3.465 -3.104 1.00 92.56 923 MET A C 1
ATOM 6725 O O . MET A 1 923 ? -2.021 -3.649 -2.276 1.00 92.56 923 MET A O 1
ATOM 6729 N N . LYS A 1 924 ? -2.987 -2.355 -3.845 1.00 91.50 924 LYS A N 1
ATOM 6730 C CA . LYS A 1 924 ? -2.105 -1.204 -3.627 1.00 91.50 924 LYS A CA 1
ATOM 6731 C C . LYS A 1 924 ? -2.801 0.134 -3.845 1.00 91.50 924 LYS A C 1
ATOM 6733 O O . LYS A 1 924 ? -3.476 0.338 -4.851 1.00 91.50 924 LYS A O 1
ATOM 6738 N N . THR A 1 925 ? -2.592 1.047 -2.901 1.00 92.38 925 THR A N 1
ATOM 6739 C CA . THR A 1 925 ? -3.108 2.419 -2.912 1.00 92.38 925 THR A CA 1
ATOM 6740 C C . THR A 1 925 ? -2.129 3.368 -3.605 1.00 92.38 925 THR A C 1
ATOM 6742 O O . THR A 1 925 ? -0.971 3.450 -3.206 1.00 92.38 925 THR A O 1
ATOM 6745 N N . ILE A 1 926 ? -2.599 4.126 -4.596 1.00 92.62 926 ILE A N 1
ATOM 6746 C CA . ILE A 1 926 ? -1.848 5.169 -5.308 1.00 92.62 926 ILE A CA 1
ATOM 6747 C C . ILE A 1 926 ? -2.579 6.507 -5.140 1.00 92.62 926 ILE A C 1
ATOM 6749 O O . ILE A 1 926 ? -3.794 6.584 -5.320 1.00 92.62 926 ILE A O 1
ATOM 6753 N N . LYS A 1 927 ? -1.853 7.578 -4.813 1.00 90.56 927 LYS A N 1
ATOM 6754 C CA . LYS A 1 927 ? -2.392 8.944 -4.736 1.00 90.56 927 LYS A CA 1
ATOM 6755 C C . LYS A 1 927 ? -2.010 9.736 -5.985 1.00 90.56 927 LYS A C 1
ATOM 6757 O O . LYS A 1 927 ? -0.841 9.758 -6.353 1.00 90.56 927 LYS A O 1
ATOM 6762 N N . ILE A 1 928 ? -2.965 10.427 -6.599 1.00 92.44 928 ILE A N 1
ATOM 6763 C CA . ILE A 1 928 ? -2.760 11.311 -7.755 1.00 92.44 928 ILE A CA 1
ATOM 6764 C C . ILE A 1 928 ? -3.151 12.733 -7.342 1.00 92.44 928 ILE A C 1
ATOM 6766 O O . ILE A 1 928 ? -4.269 12.956 -6.883 1.00 92.44 928 ILE A O 1
ATOM 6770 N N . ILE A 1 929 ? -2.222 13.682 -7.465 1.00 88.75 929 ILE A N 1
ATOM 6771 C CA . ILE A 1 929 ? -2.379 15.092 -7.077 1.00 88.75 929 ILE A CA 1
ATOM 6772 C C . ILE A 1 929 ? -2.365 15.971 -8.330 1.00 88.75 929 ILE A C 1
ATOM 6774 O O . ILE A 1 929 ? -1.431 15.896 -9.126 1.00 88.75 929 ILE A O 1
ATOM 6778 N N . PHE A 1 930 ? -3.352 16.855 -8.464 1.00 89.00 930 PHE A N 1
ATOM 6779 C CA . PHE A 1 930 ? -3.484 17.801 -9.572 1.00 89.00 930 PHE A CA 1
ATOM 6780 C C . PHE A 1 930 ? -2.950 19.174 -9.126 1.00 89.00 930 PHE A C 1
ATOM 6782 O O . PHE A 1 930 ? -3.663 20.022 -8.588 1.00 89.00 930 PHE A O 1
ATOM 6789 N N . GLY A 1 931 ? -1.638 19.365 -9.267 1.00 76.44 931 GLY A N 1
ATOM 6790 C CA . GLY A 1 931 ? -0.894 20.532 -8.794 1.00 76.44 931 GLY A CA 1
ATOM 6791 C C . GLY A 1 931 ? -1.052 21.774 -9.675 1.00 76.44 931 GLY A C 1
ATOM 6792 O O . GLY A 1 931 ? -1.238 21.680 -10.888 1.00 76.44 931 GLY A O 1
ATOM 6793 N N . THR A 1 932 ? -0.968 22.956 -9.057 1.00 66.06 932 THR A N 1
ATOM 6794 C CA . THR A 1 932 ? -0.994 24.273 -9.725 1.00 66.06 932 THR A CA 1
ATOM 6795 C C . THR A 1 932 ? 0.112 24.414 -10.763 1.00 66.06 932 THR A C 1
ATOM 6797 O O . THR A 1 932 ? 1.277 24.192 -10.435 1.00 66.06 932 THR A O 1
ATOM 6800 N N . SER A 1 933 ? -0.242 24.854 -11.972 1.00 51.97 933 SER A N 1
ATOM 6801 C CA . SER A 1 933 ? 0.663 25.040 -13.112 1.00 51.97 933 SER A CA 1
ATOM 6802 C C . SER A 1 933 ? 1.917 25.843 -12.737 1.00 51.97 933 SER A C 1
ATOM 6804 O O . SER A 1 933 ? 1.830 26.985 -12.274 1.00 51.97 933 SER A O 1
ATOM 6806 N N . THR A 1 934 ? 3.101 25.280 -12.973 1.00 42.97 934 THR A N 1
ATOM 6807 C CA . THR A 1 934 ? 4.373 25.988 -12.797 1.00 42.97 934 THR A CA 1
ATOM 6808 C C . THR A 1 934 ? 4.632 26.901 -13.993 1.00 42.97 934 THR A C 1
ATOM 6810 O O . THR A 1 934 ? 5.176 26.490 -15.017 1.00 42.97 934 THR A O 1
ATOM 6813 N N . VAL A 1 935 ? 4.260 28.179 -13.863 1.00 38.38 935 VAL A N 1
ATOM 6814 C CA . VAL A 1 935 ? 4.675 29.217 -14.821 1.00 38.38 935 VAL A CA 1
ATOM 6815 C C . VAL A 1 935 ? 6.205 29.217 -14.889 1.00 38.38 935 VAL A C 1
ATOM 6817 O O . VAL A 1 935 ? 6.870 29.366 -13.863 1.00 38.38 935 VAL A O 1
ATOM 6820 N N . SER A 1 936 ? 6.761 29.004 -16.087 1.00 43.59 936 SER A N 1
ATOM 6821 C CA . SER A 1 936 ? 8.191 28.746 -16.279 1.00 43.59 936 SER A CA 1
ATOM 6822 C C . SER A 1 936 ? 9.069 29.792 -15.589 1.00 43.59 936 SER A C 1
ATOM 6824 O O . SER A 1 936 ? 8.862 30.997 -15.742 1.00 43.59 936 SER A O 1
ATOM 6826 N N . ASN A 1 937 ? 10.098 29.328 -14.874 1.00 47.28 937 ASN A N 1
ATOM 6827 C CA . ASN A 1 937 ? 10.961 30.173 -14.041 1.00 47.28 937 ASN A CA 1
ATOM 6828 C C . ASN A 1 937 ? 11.622 31.332 -14.826 1.00 47.28 937 ASN A C 1
ATOM 6830 O O . ASN A 1 937 ? 11.865 32.403 -14.274 1.00 47.28 937 ASN A O 1
ATOM 6834 N N . SER A 1 938 ? 11.854 31.155 -16.131 1.00 47.16 938 SER A N 1
ATOM 6835 C CA . SER A 1 938 ? 12.284 32.215 -17.053 1.00 47.16 938 SER A CA 1
ATOM 6836 C C . SER A 1 938 ? 11.268 33.359 -17.158 1.00 47.16 938 SER A C 1
ATOM 6838 O O . SER A 1 938 ? 11.626 34.510 -16.917 1.00 47.16 938 SER A O 1
ATOM 6840 N N . THR A 1 939 ? 10.003 33.048 -17.450 1.00 57.41 939 THR A N 1
ATOM 6841 C CA . THR A 1 939 ? 8.892 34.009 -17.529 1.00 57.41 939 THR A CA 1
ATOM 6842 C C . THR A 1 939 ? 8.718 34.758 -16.210 1.00 57.41 939 THR A C 1
ATOM 6844 O O . THR A 1 939 ? 8.696 35.989 -16.207 1.00 57.41 939 THR A O 1
ATOM 6847 N N . VAL A 1 940 ? 8.708 34.036 -15.082 1.00 65.88 940 VAL A N 1
ATOM 6848 C CA . VAL A 1 940 ? 8.621 34.641 -13.742 1.00 65.88 940 VAL A CA 1
ATOM 6849 C C . VAL A 1 940 ? 9.822 35.553 -13.472 1.00 65.88 940 VAL A C 1
ATOM 6851 O O . VAL A 1 940 ? 9.642 36.660 -12.971 1.00 65.88 940 VAL A O 1
ATOM 6854 N N . THR A 1 941 ? 11.040 35.154 -13.854 1.00 71.88 941 THR A N 1
ATOM 6855 C CA . THR A 1 941 ? 12.248 35.981 -13.684 1.00 71.88 941 THR A CA 1
ATOM 6856 C C . THR A 1 941 ? 12.182 37.268 -14.511 1.00 71.88 941 THR A C 1
ATOM 6858 O O . THR A 1 941 ? 12.446 38.348 -13.982 1.00 71.88 941 THR A O 1
ATOM 6861 N N . THR A 1 942 ? 11.783 37.194 -15.785 1.00 74.88 942 THR A N 1
ATOM 6862 C CA . THR A 1 942 ? 11.599 38.376 -16.646 1.00 74.88 942 THR A CA 1
ATOM 6863 C C . THR A 1 942 ? 10.499 39.298 -16.115 1.00 74.88 942 THR A C 1
ATOM 6865 O O . THR A 1 942 ? 10.669 40.518 -16.094 1.00 74.88 942 THR A O 1
ATOM 6868 N N . ALA A 1 943 ? 9.395 38.735 -15.628 1.00 78.88 943 ALA A N 1
ATOM 6869 C CA . ALA A 1 943 ? 8.285 39.484 -15.058 1.00 78.88 943 ALA A CA 1
ATOM 6870 C C . ALA A 1 943 ? 8.658 40.178 -13.733 1.00 78.88 943 ALA A C 1
ATOM 6872 O O . ALA A 1 943 ? 8.398 41.369 -13.564 1.00 78.88 943 ALA A O 1
ATOM 6873 N N . VAL A 1 944 ? 9.357 39.485 -12.827 1.00 82.31 944 VAL A N 1
ATOM 6874 C CA . VAL A 1 944 ? 9.903 40.055 -11.581 1.00 82.31 944 VAL A CA 1
ATOM 6875 C C . VAL A 1 944 ? 10.957 41.127 -11.868 1.00 82.31 944 VAL A C 1
ATOM 6877 O O . VAL A 1 944 ? 11.004 42.133 -11.157 1.00 82.31 944 VAL A O 1
ATOM 6880 N N . ALA A 1 945 ? 11.760 40.982 -12.926 1.00 81.19 945 ALA A N 1
ATOM 6881 C CA . ALA A 1 945 ? 12.674 42.031 -13.377 1.00 81.19 945 ALA A CA 1
ATOM 6882 C C . ALA A 1 945 ? 11.919 43.275 -13.890 1.00 81.19 945 ALA A C 1
ATOM 6884 O O . ALA A 1 945 ? 12.288 44.392 -13.536 1.00 81.19 945 ALA A O 1
ATOM 6885 N N . ALA A 1 946 ? 10.827 43.106 -14.645 1.00 83.94 946 ALA A N 1
ATOM 6886 C CA . ALA A 1 946 ? 9.977 44.213 -15.101 1.00 83.94 946 ALA A CA 1
ATOM 6887 C C . ALA A 1 946 ? 9.243 44.924 -13.942 1.00 83.94 946 ALA A C 1
ATOM 6889 O O . ALA A 1 946 ? 9.163 46.154 -13.917 1.00 83.94 946 ALA A O 1
ATOM 6890 N N . ILE A 1 947 ? 8.774 44.171 -12.941 1.00 89.25 947 ILE A N 1
ATOM 6891 C CA . ILE A 1 947 ? 8.201 44.722 -11.702 1.00 89.25 947 ILE A CA 1
ATOM 6892 C C . ILE A 1 947 ? 9.257 45.534 -10.941 1.00 89.25 947 ILE A C 1
ATOM 6894 O O . ILE A 1 947 ? 9.005 46.682 -10.574 1.00 89.25 947 ILE A O 1
ATOM 6898 N N . ASN A 1 948 ? 10.471 44.999 -10.788 1.00 85.69 948 ASN A N 1
ATOM 6899 C CA . ASN A 1 948 ? 11.577 45.710 -10.147 1.00 85.69 948 ASN A CA 1
ATOM 6900 C C . ASN A 1 948 ? 12.104 46.908 -10.956 1.00 85.69 948 ASN A C 1
ATOM 6902 O O . ASN A 1 948 ? 12.594 47.863 -10.353 1.00 85.69 948 ASN A O 1
ATOM 6906 N N . ALA A 1 949 ? 11.955 46.931 -12.283 1.00 83.62 949 ALA A N 1
ATOM 6907 C CA . ALA A 1 949 ? 12.229 48.120 -13.095 1.00 83.62 949 ALA A CA 1
ATOM 6908 C C . ALA A 1 949 ? 11.255 49.276 -12.776 1.00 83.62 949 ALA A C 1
ATOM 6910 O O . ALA A 1 949 ? 11.634 50.446 -12.836 1.00 83.62 949 ALA A O 1
ATOM 6911 N N . GLY A 1 950 ? 10.038 48.968 -12.312 1.00 81.31 950 GLY A N 1
ATOM 6912 C CA . GLY A 1 950 ? 9.068 49.954 -11.817 1.00 81.31 950 GLY A CA 1
ATOM 6913 C C . GLY A 1 950 ? 8.062 50.448 -12.854 1.00 81.31 950 GLY A C 1
ATOM 6914 O O . GLY A 1 950 ? 7.374 51.434 -12.604 1.00 81.31 950 GLY A O 1
ATOM 6915 N N . THR A 1 951 ? 7.946 49.759 -13.989 1.00 79.25 951 THR A N 1
ATOM 6916 C CA . THR A 1 951 ? 6.897 49.973 -15.000 1.00 79.25 951 THR A CA 1
ATOM 6917 C C . THR A 1 951 ? 6.027 48.724 -15.262 1.00 79.25 951 THR A C 1
ATOM 6919 O O . THR A 1 951 ? 5.679 48.473 -16.418 1.00 79.25 951 THR A O 1
ATOM 6922 N N . PRO A 1 952 ? 5.652 47.908 -14.248 1.00 87.69 952 PRO A N 1
ATOM 6923 C CA . PRO A 1 952 ? 4.914 46.676 -14.500 1.00 87.69 952 PRO A CA 1
ATOM 6924 C C . PRO A 1 952 ? 3.496 46.915 -15.018 1.00 87.69 952 PRO A C 1
ATOM 6926 O O . PRO A 1 952 ? 2.729 47.736 -14.505 1.00 87.69 952 PRO A O 1
ATOM 6929 N N . THR A 1 953 ? 3.148 46.115 -16.018 1.00 90.44 953 THR A N 1
ATOM 6930 C CA . THR A 1 953 ? 1.798 45.982 -16.564 1.00 90.44 953 THR A CA 1
ATOM 6931 C C . THR A 1 953 ? 1.008 44.901 -15.821 1.00 90.44 953 THR A C 1
ATOM 6933 O O . THR A 1 953 ? 1.578 44.075 -15.106 1.00 90.44 953 THR A O 1
ATOM 6936 N N . LEU A 1 954 ? -0.308 44.846 -16.051 1.00 82.62 954 LEU A N 1
ATOM 6937 C CA . LEU A 1 954 ? -1.163 43.752 -15.571 1.00 82.62 954 LEU A CA 1
ATOM 6938 C C . LEU A 1 954 ? -0.651 42.368 -16.021 1.00 82.62 954 LEU A C 1
ATOM 6940 O O . LEU A 1 954 ? -0.687 41.423 -15.234 1.00 82.62 954 LEU A O 1
ATOM 6944 N N . ALA A 1 955 ? -0.121 42.271 -17.247 1.00 75.50 955 ALA A N 1
ATOM 6945 C CA . ALA A 1 955 ? 0.499 41.049 -17.751 1.00 75.50 955 ALA A CA 1
ATOM 6946 C C . ALA A 1 955 ? 1.704 40.645 -16.892 1.00 75.50 955 ALA A C 1
ATOM 6948 O O . ALA A 1 955 ? 1.749 39.516 -16.432 1.00 75.50 955 ALA A O 1
ATOM 6949 N N . ASN A 1 956 ? 2.602 41.574 -16.539 1.00 85.81 956 ASN A N 1
ATOM 6950 C CA . ASN A 1 956 ? 3.782 41.234 -15.734 1.00 85.81 956 ASN A CA 1
ATOM 6951 C C . ASN A 1 956 ? 3.434 40.692 -14.337 1.00 85.81 956 ASN A C 1
ATOM 6953 O O . ASN A 1 956 ? 4.153 39.841 -13.827 1.00 85.81 956 ASN A O 1
ATOM 6957 N N . TYR A 1 957 ? 2.334 41.124 -13.715 1.00 82.69 957 TYR A N 1
ATOM 6958 C CA . TYR A 1 957 ? 1.887 40.493 -12.469 1.00 82.69 957 TYR A CA 1
ATOM 6959 C C . TYR A 1 957 ? 1.337 39.080 -12.706 1.00 82.69 957 TYR A C 1
ATOM 6961 O O . TYR A 1 957 ? 1.697 38.163 -11.968 1.00 82.69 957 TYR A O 1
ATOM 6969 N N . SER A 1 958 ? 0.552 38.872 -13.767 1.00 75.81 958 SER A N 1
ATOM 6970 C CA . SER A 1 958 ? 0.082 37.538 -14.173 1.00 75.81 958 SER A CA 1
ATOM 6971 C C . SER A 1 958 ? 1.247 36.586 -14.495 1.00 75.81 958 SER A C 1
ATOM 6973 O O . SER A 1 958 ? 1.295 35.472 -13.979 1.00 75.81 958 SER A O 1
ATOM 6975 N N . ASP A 1 959 ? 2.225 37.049 -15.274 1.00 76.88 959 ASP A N 1
ATOM 6976 C CA . ASP A 1 959 ? 3.425 36.319 -15.709 1.00 76.88 959 ASP A CA 1
ATOM 6977 C C . ASP A 1 959 ? 4.371 35.984 -14.543 1.00 76.88 959 ASP A C 1
ATOM 6979 O O . ASP A 1 959 ? 5.060 34.965 -14.559 1.00 76.88 959 ASP A O 1
ATOM 6983 N N . ALA A 1 960 ? 4.385 36.817 -13.497 1.00 75.06 960 ALA A N 1
ATOM 6984 C CA . ALA A 1 960 ? 5.065 36.539 -12.233 1.00 75.06 960 ALA A CA 1
ATOM 6985 C C . ALA A 1 960 ? 4.273 35.572 -11.318 1.00 75.06 960 ALA A C 1
ATOM 6987 O O . ALA A 1 960 ? 4.716 35.248 -10.213 1.00 75.06 960 ALA A O 1
ATOM 6988 N N . GLY A 1 961 ? 3.086 35.119 -11.735 1.00 72.25 961 GLY A N 1
ATOM 6989 C CA . GLY A 1 961 ? 2.190 34.283 -10.936 1.00 72.25 961 GLY A CA 1
ATOM 6990 C C . GLY A 1 961 ? 1.588 35.018 -9.733 1.00 72.25 961 GLY A C 1
ATOM 6991 O O . GLY A 1 961 ? 1.401 34.410 -8.676 1.00 72.25 961 GLY A O 1
ATOM 6992 N N . VAL A 1 962 ? 1.355 36.328 -9.850 1.00 77.69 962 VAL A 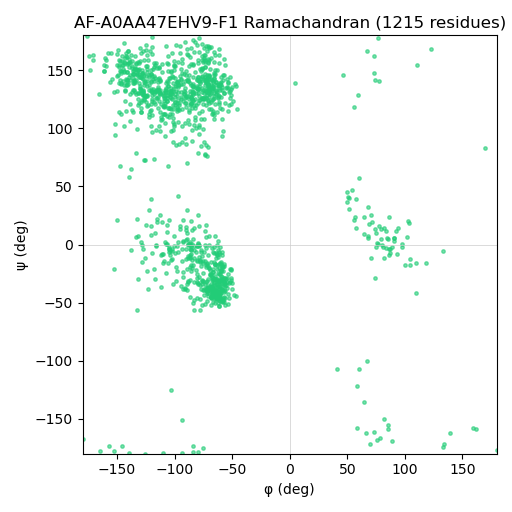N 1
ATOM 6993 C CA . VAL A 1 962 ? 0.828 37.212 -8.799 1.00 77.69 962 VAL A CA 1
ATOM 6994 C C . VAL A 1 962 ? -0.650 37.505 -9.075 1.00 77.69 962 VAL A C 1
ATOM 6996 O O . VAL A 1 962 ? -1.008 38.357 -9.885 1.00 77.69 962 VAL A O 1
ATOM 6999 N N . THR A 1 963 ? -1.523 36.761 -8.401 1.00 73.31 963 THR A N 1
ATOM 7000 C CA . THR A 1 963 ? -2.980 36.786 -8.595 1.00 73.31 963 THR A CA 1
ATOM 7001 C C . THR A 1 963 ? -3.668 37.959 -7.891 1.00 73.31 963 THR A C 1
ATOM 7003 O O . THR A 1 963 ? -3.181 38.468 -6.885 1.00 73.31 963 THR A O 1
ATOM 7006 N N . GLY A 1 964 ? -4.847 38.354 -8.384 1.00 68.25 964 GLY A N 1
ATOM 7007 C CA . GLY A 1 964 ? -5.680 39.409 -7.783 1.00 68.25 964 GLY A CA 1
ATOM 7008 C C . GLY A 1 964 ? -5.300 40.841 -8.180 1.00 68.25 964 GLY A C 1
ATOM 7009 O O . GLY A 1 964 ? -6.009 41.788 -7.832 1.00 68.25 964 GLY A O 1
ATOM 7010 N N . VAL A 1 965 ? -4.232 41.009 -8.963 1.00 78.69 965 VAL A N 1
ATOM 7011 C CA . VAL A 1 965 ? -3.992 42.246 -9.712 1.00 78.69 965 VAL A CA 1
ATOM 7012 C C . VAL A 1 965 ? -5.031 42.347 -10.833 1.00 78.69 965 VAL A C 1
ATOM 7014 O O . VAL A 1 965 ? -5.326 41.374 -11.522 1.00 78.69 965 VAL A O 1
ATOM 7017 N N . THR A 1 966 ? -5.612 43.529 -10.993 1.00 77.31 966 THR A N 1
ATOM 7018 C CA . THR A 1 966 ? -6.682 43.871 -11.939 1.00 77.31 966 THR A CA 1
ATOM 7019 C C . THR A 1 966 ? -6.424 45.271 -12.488 1.00 77.31 966 THR A C 1
ATOM 7021 O O . THR A 1 966 ? -5.721 46.063 -11.860 1.00 77.31 966 THR A O 1
ATOM 7024 N N . SER A 1 967 ? -7.031 45.638 -13.617 1.00 70.25 967 SER A N 1
ATOM 7025 C CA . SER A 1 967 ? -6.943 47.010 -14.146 1.00 70.25 967 SER A CA 1
ATOM 7026 C C . SER A 1 967 ? -7.393 48.083 -13.138 1.00 70.25 967 SER A C 1
ATOM 7028 O O . SER A 1 967 ? -6.859 49.188 -13.152 1.00 70.25 967 SER A O 1
ATOM 7030 N N . SER A 1 968 ? -8.315 47.749 -12.229 1.00 62.06 968 SER A N 1
ATOM 7031 C CA . SER A 1 968 ? -8.823 48.633 -11.171 1.00 62.06 968 SER A CA 1
ATOM 7032 C C . SER A 1 968 ? -7.881 48.848 -9.979 1.00 62.06 968 SER A C 1
ATOM 7034 O O . SER A 1 968 ? -7.933 49.918 -9.378 1.00 62.06 968 SER A O 1
ATOM 7036 N N . ASN A 1 969 ? -7.030 47.879 -9.614 1.00 74.12 969 ASN A N 1
ATOM 7037 C CA . ASN A 1 969 ? -6.114 48.003 -8.463 1.00 74.12 969 ASN A CA 1
ATOM 7038 C C . ASN A 1 969 ? -4.621 48.083 -8.846 1.00 74.12 969 ASN A C 1
ATOM 7040 O O . ASN A 1 969 ? -3.809 48.433 -7.989 1.00 74.12 969 ASN A O 1
ATOM 7044 N N . LEU A 1 970 ? -4.265 47.861 -10.120 1.00 85.69 970 LEU A N 1
ATOM 7045 C CA . LEU A 1 970 ? -2.894 47.945 -10.647 1.00 85.69 970 LEU A CA 1
ATOM 7046 C C . LEU A 1 970 ? -2.176 49.239 -10.231 1.00 85.69 970 LEU A C 1
ATOM 7048 O O . LEU A 1 970 ? -1.028 49.188 -9.811 1.00 85.69 970 LEU A O 1
ATOM 7052 N N . ALA A 1 971 ? -2.842 50.397 -10.282 1.00 81.31 971 ALA A N 1
ATOM 7053 C CA . ALA A 1 971 ? -2.224 51.667 -9.892 1.00 81.31 971 ALA A CA 1
ATOM 7054 C C . ALA A 1 971 ? -1.831 51.714 -8.399 1.00 81.31 971 ALA A C 1
ATOM 7056 O O . ALA A 1 971 ? -0.729 52.146 -8.068 1.00 81.31 971 ALA A O 1
ATOM 7057 N N . ALA A 1 972 ? -2.698 51.232 -7.502 1.00 77.06 972 ALA A N 1
ATOM 7058 C CA . ALA A 1 972 ? -2.417 51.180 -6.064 1.00 77.06 972 ALA A CA 1
ATOM 7059 C C . ALA A 1 972 ? -1.328 50.144 -5.733 1.00 77.06 972 ALA A C 1
ATOM 7061 O O . ALA A 1 972 ? -0.448 50.400 -4.914 1.00 77.06 972 ALA A O 1
ATOM 7062 N N . ILE A 1 973 ? -1.353 49.003 -6.427 1.00 85.31 973 ILE A N 1
ATOM 7063 C CA . ILE A 1 973 ? -0.341 47.947 -6.329 1.00 85.31 973 ILE A CA 1
ATOM 7064 C C . ILE A 1 973 ? 1.027 48.452 -6.796 1.00 85.31 973 ILE A C 1
ATOM 7066 O O . ILE A 1 973 ? 2.007 48.289 -6.073 1.00 85.31 973 ILE A O 1
ATOM 7070 N N . ASN A 1 974 ? 1.098 49.133 -7.942 1.00 89.50 974 ASN A N 1
ATOM 7071 C CA . ASN A 1 974 ? 2.341 49.704 -8.457 1.00 89.50 974 ASN A CA 1
ATOM 7072 C C . ASN A 1 974 ? 2.930 50.741 -7.484 1.00 89.50 974 ASN A C 1
ATOM 7074 O O . ASN A 1 974 ? 4.147 50.791 -7.329 1.00 89.50 974 ASN A O 1
ATOM 7078 N N . VAL A 1 975 ? 2.094 51.529 -6.793 1.00 84.06 975 VAL A N 1
ATOM 7079 C CA . VAL A 1 975 ? 2.541 52.475 -5.752 1.00 84.06 975 VAL A CA 1
ATOM 7080 C C . VAL A 1 975 ? 3.073 51.751 -4.510 1.00 84.06 975 VAL A C 1
ATOM 7082 O O . VAL A 1 975 ? 4.153 52.100 -4.037 1.00 84.06 975 VAL A O 1
ATOM 7085 N N . ALA A 1 976 ? 2.374 50.729 -4.004 1.00 80.56 976 ALA A N 1
ATOM 7086 C CA . ALA A 1 976 ? 2.826 49.951 -2.845 1.00 80.56 976 ALA A CA 1
ATOM 7087 C C . ALA A 1 976 ? 4.163 49.235 -3.120 1.00 80.56 976 ALA A C 1
ATOM 7089 O O . ALA A 1 976 ? 5.121 49.378 -2.362 1.00 80.56 976 ALA A O 1
ATOM 7090 N N . ILE A 1 977 ? 4.257 48.558 -4.268 1.00 86.88 977 ILE A N 1
ATOM 7091 C CA . ILE A 1 977 ? 5.475 47.898 -4.755 1.00 86.88 977 ILE A CA 1
ATOM 7092 C C . ILE A 1 977 ? 6.613 48.908 -4.954 1.00 86.88 977 ILE A C 1
ATOM 7094 O O . ILE A 1 977 ? 7.754 48.634 -4.588 1.00 86.88 977 ILE A O 1
ATOM 7098 N N . ALA A 1 978 ? 6.332 50.097 -5.500 1.00 85.00 978 ALA A N 1
ATOM 7099 C CA . ALA A 1 978 ? 7.347 51.134 -5.670 1.00 85.00 978 ALA A CA 1
ATOM 7100 C C . ALA A 1 978 ? 7.872 51.693 -4.337 1.00 85.00 978 ALA A C 1
ATOM 7102 O O . ALA A 1 978 ? 9.038 52.087 -4.293 1.00 85.00 978 ALA A O 1
ATOM 7103 N N . ALA A 1 979 ? 7.050 51.712 -3.281 1.00 80.25 979 ALA A N 1
ATOM 7104 C CA . ALA A 1 979 ? 7.444 52.152 -1.945 1.00 80.25 979 ALA A CA 1
ATOM 7105 C C . ALA A 1 979 ? 8.341 51.122 -1.238 1.00 80.25 979 ALA A C 1
ATOM 7107 O O . ALA A 1 979 ? 9.442 51.473 -0.815 1.00 80.25 979 ALA A O 1
ATOM 7108 N N . ASP A 1 980 ? 7.937 49.849 -1.169 1.00 80.50 980 ASP A N 1
ATOM 7109 C CA . ASP A 1 980 ? 8.747 48.822 -0.492 1.00 80.50 980 ASP A CA 1
ATOM 7110 C C . ASP A 1 980 ? 10.066 48.531 -1.252 1.00 80.50 980 ASP A C 1
ATOM 7112 O O . ASP A 1 980 ? 11.101 48.286 -0.621 1.00 80.50 980 ASP A O 1
ATOM 7116 N N . ARG A 1 981 ? 10.089 48.708 -2.588 1.00 82.06 981 ARG A N 1
ATOM 7117 C CA . ARG A 1 981 ? 11.295 48.653 -3.449 1.00 82.06 981 ARG A CA 1
ATOM 7118 C C . ARG A 1 981 ? 12.368 49.701 -3.111 1.00 82.06 981 ARG A C 1
ATOM 7120 O O . ARG A 1 981 ? 13.519 49.541 -3.511 1.00 82.06 981 ARG A O 1
ATOM 7127 N N . VAL A 1 982 ? 12.060 50.754 -2.347 1.00 69.69 982 VAL A N 1
ATOM 7128 C CA . VAL A 1 982 ? 13.088 51.712 -1.877 1.00 69.69 982 VAL A CA 1
ATOM 7129 C C . VAL A 1 982 ? 14.159 51.014 -1.017 1.00 69.69 982 VAL A C 1
ATOM 7131 O O . VAL A 1 982 ? 15.296 51.474 -0.957 1.00 69.69 982 VAL A O 1
ATOM 7134 N N . ASN A 1 983 ? 13.835 49.856 -0.430 1.00 70.25 983 ASN A N 1
ATOM 7135 C CA . ASN A 1 983 ? 14.757 49.036 0.360 1.00 70.25 983 ASN A CA 1
ATOM 7136 C C . ASN A 1 983 ? 15.606 48.048 -0.473 1.00 70.25 983 ASN A C 1
ATOM 7138 O O . ASN A 1 983 ? 16.427 47.329 0.096 1.00 70.25 983 ASN A O 1
ATOM 7142 N N . GLY A 1 984 ? 15.426 47.987 -1.799 1.00 75.06 984 GLY A N 1
ATOM 7143 C CA . GLY A 1 984 ? 16.180 47.112 -2.704 1.00 75.06 984 GLY A CA 1
ATOM 7144 C C . GLY A 1 984 ? 15.308 46.365 -3.720 1.00 75.06 984 GLY A C 1
ATOM 7145 O O . GLY A 1 984 ? 14.110 46.611 -3.849 1.00 75.06 984 GLY A O 1
ATOM 7146 N N . LEU A 1 985 ? 15.919 45.429 -4.454 1.00 81.50 985 LEU A N 1
ATOM 7147 C CA . LEU A 1 985 ? 15.189 44.549 -5.372 1.00 81.50 985 LEU A CA 1
ATOM 7148 C C . LEU A 1 985 ? 14.275 43.604 -4.579 1.00 81.50 985 LEU A C 1
ATOM 7150 O O . LEU A 1 985 ? 14.739 42.864 -3.712 1.00 81.50 985 LEU A O 1
ATOM 7154 N N . LEU A 1 986 ? 12.984 43.612 -4.901 1.00 80.50 986 LEU A N 1
ATOM 7155 C CA . LEU A 1 986 ? 11.974 42.781 -4.260 1.00 80.50 986 LEU A CA 1
ATOM 7156 C C . LEU A 1 986 ? 11.971 41.370 -4.853 1.00 80.50 986 LEU A C 1
ATOM 7158 O O . LEU A 1 986 ? 11.885 41.184 -6.071 1.00 80.50 986 LEU A O 1
ATOM 7162 N N . THR A 1 987 ? 12.007 40.369 -3.977 1.00 81.44 987 THR A N 1
ATOM 7163 C CA . THR A 1 987 ? 11.749 38.968 -4.333 1.00 81.44 987 THR A CA 1
ATOM 7164 C C . THR A 1 987 ? 10.284 38.760 -4.721 1.00 81.44 987 THR A C 1
ATOM 7166 O O . THR A 1 987 ? 9.405 39.523 -4.317 1.00 81.44 987 THR A O 1
ATOM 7169 N N . ILE A 1 988 ? 9.984 37.672 -5.439 1.00 78.56 988 ILE A N 1
ATOM 7170 C CA . ILE A 1 988 ? 8.594 37.303 -5.748 1.00 78.56 988 ILE A CA 1
ATOM 7171 C C . ILE A 1 988 ? 7.736 37.121 -4.483 1.00 78.56 988 ILE A C 1
ATOM 7173 O O . ILE A 1 988 ? 6.554 37.449 -4.494 1.00 78.56 988 ILE A O 1
ATOM 7177 N N . THR A 1 989 ? 8.325 36.668 -3.373 1.00 73.06 989 THR A N 1
ATOM 7178 C CA . THR A 1 989 ? 7.632 36.526 -2.085 1.00 73.06 989 THR A CA 1
ATOM 7179 C C . THR A 1 989 ? 7.241 37.880 -1.497 1.00 73.06 989 THR A C 1
ATOM 7181 O O . THR A 1 989 ? 6.114 38.024 -1.031 1.00 73.06 989 THR A O 1
ATOM 7184 N N . GLN A 1 990 ? 8.121 38.885 -1.571 1.00 80.25 990 GLN A N 1
ATOM 7185 C CA . GLN A 1 990 ? 7.792 40.259 -1.171 1.00 80.25 990 GLN A CA 1
ATOM 7186 C C . GLN A 1 990 ? 6.718 40.841 -2.091 1.00 80.25 990 GLN A C 1
ATOM 7188 O O . GLN A 1 990 ? 5.665 41.224 -1.605 1.00 80.25 990 GLN A O 1
ATOM 7193 N N . ILE A 1 991 ? 6.892 40.756 -3.416 1.00 84.44 991 ILE A N 1
ATOM 7194 C CA . ILE A 1 991 ? 5.891 41.219 -4.395 1.00 84.44 991 ILE A CA 1
ATOM 7195 C C . ILE A 1 991 ? 4.508 40.592 -4.127 1.00 84.44 991 ILE A C 1
ATOM 7197 O O . ILE A 1 991 ? 3.496 41.291 -4.164 1.00 84.44 991 ILE A O 1
ATOM 7201 N N . LYS A 1 992 ? 4.445 39.289 -3.817 1.00 80.69 992 LYS A N 1
ATOM 7202 C CA . LYS A 1 992 ? 3.193 38.605 -3.453 1.00 80.69 992 LYS A CA 1
ATOM 7203 C C . LYS A 1 992 ? 2.643 39.052 -2.101 1.00 80.69 992 LYS A C 1
ATOM 7205 O O . LYS A 1 992 ? 1.433 39.219 -1.997 1.00 80.69 992 LYS A O 1
ATOM 7210 N N . ALA A 1 993 ? 3.485 39.274 -1.093 1.00 72.94 993 ALA A N 1
ATOM 7211 C CA . ALA A 1 993 ? 3.057 39.818 0.196 1.00 72.94 993 ALA A CA 1
ATOM 7212 C C . ALA A 1 993 ? 2.507 41.246 0.051 1.00 72.94 993 ALA A C 1
ATOM 7214 O O . ALA A 1 993 ? 1.466 41.563 0.617 1.00 72.94 993 ALA A O 1
ATOM 7215 N N . ASP A 1 994 ? 3.150 42.084 -0.758 1.00 79.19 994 ASP A N 1
ATOM 7216 C CA . ASP A 1 994 ? 2.794 43.487 -0.963 1.00 79.19 994 ASP A CA 1
ATOM 7217 C C . ASP A 1 994 ? 1.514 43.623 -1.793 1.00 79.19 994 ASP A C 1
ATOM 7219 O O . ASP A 1 994 ? 0.630 44.411 -1.457 1.00 79.19 994 ASP A O 1
ATOM 7223 N N . VAL A 1 995 ? 1.339 42.773 -2.811 1.00 78.94 995 VAL A N 1
ATOM 7224 C CA . VAL A 1 995 ? 0.042 42.612 -3.480 1.00 78.94 995 VAL A CA 1
ATOM 7225 C C . VAL A 1 995 ? -1.005 42.060 -2.513 1.00 78.94 995 VAL A C 1
ATOM 7227 O O . VAL A 1 995 ? -2.120 42.570 -2.505 1.00 78.94 995 VAL A O 1
ATOM 7230 N N . ALA A 1 996 ? -0.679 41.102 -1.642 1.00 70.50 996 ALA A N 1
ATOM 7231 C CA . ALA A 1 996 ? -1.620 40.589 -0.645 1.00 70.50 996 ALA A CA 1
ATOM 7232 C C . ALA A 1 996 ? -2.016 41.636 0.418 1.00 70.50 996 ALA A C 1
ATOM 7234 O O . ALA A 1 996 ? -3.161 41.607 0.863 1.00 70.50 996 ALA A O 1
ATOM 7235 N N . LYS A 1 997 ? -1.161 42.617 0.758 1.00 70.75 997 LYS A N 1
ATOM 7236 C CA . LYS A 1 997 ? -1.550 43.792 1.573 1.00 70.75 997 LYS A CA 1
ATOM 7237 C C . LYS A 1 997 ? -2.683 44.597 0.910 1.00 70.75 997 LYS A C 1
ATOM 7239 O O . LYS A 1 997 ? -3.507 45.167 1.617 1.00 70.75 997 LYS A O 1
ATOM 7244 N N . ILE A 1 998 ? -2.727 44.650 -0.427 1.00 68.06 998 ILE A N 1
ATOM 7245 C CA . ILE A 1 998 ? -3.706 45.432 -1.211 1.00 68.06 998 ILE A CA 1
ATOM 7246 C C . ILE A 1 998 ? -4.927 44.597 -1.646 1.00 68.06 998 ILE A C 1
ATOM 7248 O O . ILE A 1 998 ? -6.039 45.112 -1.695 1.00 68.06 998 ILE A O 1
ATOM 7252 N N . VAL A 1 999 ? -4.732 43.314 -1.963 1.00 63.66 999 VAL A N 1
ATOM 7253 C CA . VAL A 1 999 ? -5.757 42.378 -2.470 1.00 63.66 999 VAL A CA 1
ATOM 7254 C C . VAL A 1 999 ? -6.448 41.617 -1.338 1.00 63.66 999 VAL A C 1
ATOM 7256 O O . VAL A 1 999 ? -7.648 41.371 -1.402 1.00 63.66 999 VAL A O 1
ATOM 7259 N N . GLY A 1 1000 ? -5.700 41.251 -0.294 1.00 48.50 1000 GLY A N 1
ATOM 7260 C CA . GLY A 1 1000 ? -6.208 40.589 0.909 1.00 48.50 1000 GLY A CA 1
ATOM 7261 C C . GLY A 1 1000 ? -6.839 41.548 1.922 1.00 48.50 1000 GLY A C 1
ATOM 7262 O O . GLY A 1 1000 ? -7.424 41.090 2.900 1.00 48.50 1000 GLY A O 1
ATOM 7263 N N . ALA A 1 1001 ? -6.760 42.863 1.690 1.00 44.88 1001 ALA A N 1
ATOM 7264 C CA . ALA A 1 1001 ? -7.582 43.852 2.377 1.00 44.88 1001 ALA A CA 1
ATOM 7265 C C . ALA A 1 1001 ? -9.017 43.782 1.814 1.00 44.88 1001 ALA A C 1
ATOM 7267 O O . ALA A 1 1001 ? -9.234 44.199 0.673 1.00 44.88 1001 ALA A O 1
ATOM 7268 N N . PRO A 1 1002 ? -10.019 43.268 2.557 1.00 48.66 1002 PRO A N 1
ATOM 7269 C CA . PRO A 1 1002 ? -11.348 43.080 1.994 1.00 48.66 1002 PRO A CA 1
ATOM 7270 C C . PRO A 1 1002 ? -12.014 44.447 1.840 1.00 48.66 1002 PRO A C 1
ATOM 7272 O O . PRO A 1 1002 ? -12.179 45.194 2.806 1.00 48.66 1002 PRO A O 1
ATOM 7275 N N . THR A 1 1003 ? -12.361 44.786 0.605 1.00 61.47 1003 THR A N 1
ATOM 7276 C CA . THR A 1 1003 ? -12.879 46.107 0.247 1.00 61.47 1003 THR A CA 1
ATOM 7277 C C . THR A 1 1003 ? -14.379 46.218 0.519 1.00 61.47 1003 THR A C 1
ATOM 7279 O O . THR A 1 1003 ? -15.090 45.211 0.626 1.00 61.47 1003 THR A O 1
ATOM 7282 N N . VAL A 1 1004 ? -14.888 47.456 0.517 1.00 64.81 1004 VAL A N 1
ATOM 7283 C CA . VAL A 1 1004 ? -16.334 47.752 0.528 1.00 64.81 1004 VAL A CA 1
ATOM 7284 C C . VAL A 1 1004 ? -17.069 46.963 -0.568 1.00 64.81 1004 VAL A C 1
ATOM 7286 O O . VAL A 1 1004 ? -18.190 46.521 -0.348 1.00 64.81 1004 VAL A O 1
ATOM 7289 N N . VAL A 1 1005 ? -16.426 46.715 -1.719 1.00 66.50 1005 VAL A N 1
ATOM 7290 C CA . VAL A 1 1005 ? -16.994 45.944 -2.839 1.00 66.50 1005 VAL A CA 1
ATOM 7291 C C . VAL A 1 1005 ? -17.248 44.482 -2.453 1.00 66.50 1005 VAL A C 1
ATOM 7293 O O . VAL A 1 1005 ? -18.323 43.960 -2.727 1.00 66.50 1005 VAL A O 1
ATOM 7296 N N . THR A 1 1006 ? -16.305 43.820 -1.773 1.00 71.50 1006 THR A N 1
ATOM 7297 C CA . THR A 1 1006 ? -16.465 42.414 -1.346 1.00 71.50 1006 THR A CA 1
ATOM 7298 C C . THR A 1 1006 ? -17.447 42.241 -0.183 1.00 71.50 1006 THR A C 1
ATOM 7300 O O . THR A 1 1006 ? -18.176 41.249 -0.130 1.00 71.50 1006 THR A O 1
ATOM 7303 N N . ALA A 1 1007 ? -17.529 43.223 0.720 1.00 71.44 1007 ALA A N 1
ATOM 7304 C CA . ALA A 1 1007 ? -18.535 43.220 1.781 1.00 71.44 1007 ALA A CA 1
ATOM 7305 C C . ALA A 1 1007 ? -19.949 43.493 1.216 1.00 71.44 1007 ALA A C 1
ATOM 7307 O O . ALA A 1 1007 ? -20.912 42.836 1.606 1.00 71.44 1007 ALA A O 1
ATOM 7308 N N . LEU A 1 1008 ? -20.066 44.382 0.220 1.00 83.31 1008 LEU A N 1
ATOM 7309 C CA . LEU A 1 1008 ? -21.312 44.645 -0.509 1.00 83.31 1008 LEU A CA 1
ATOM 7310 C C . LEU A 1 1008 ? -21.769 43.457 -1.372 1.00 83.31 1008 LEU A C 1
ATOM 7312 O O . LEU A 1 1008 ? -22.968 43.205 -1.443 1.00 83.31 1008 LEU A O 1
ATOM 7316 N N . ALA A 1 1009 ? -20.847 42.698 -1.973 1.00 77.75 1009 ALA A N 1
ATOM 7317 C CA . ALA A 1 1009 ? -21.174 41.446 -2.663 1.00 77.75 1009 ALA A CA 1
ATOM 7318 C C . ALA A 1 1009 ? -21.793 40.424 -1.692 1.00 77.75 1009 ALA A C 1
ATOM 7320 O O . ALA A 1 1009 ? -22.927 40.007 -1.891 1.00 77.75 1009 ALA A O 1
ATOM 7321 N N . THR A 1 1010 ? -21.128 40.149 -0.562 1.00 78.69 1010 THR A N 1
ATOM 7322 C CA . THR A 1 1010 ? -21.643 39.264 0.508 1.00 78.69 1010 THR A CA 1
ATOM 7323 C C . THR A 1 1010 ? -23.037 39.682 1.020 1.00 78.69 1010 THR A C 1
ATOM 7325 O O . THR A 1 1010 ? -23.853 38.838 1.399 1.00 78.69 1010 THR A O 1
ATOM 7328 N N . LEU A 1 1011 ? -23.335 40.987 1.017 1.00 90.88 1011 LEU A N 1
ATOM 7329 C CA . LEU A 1 1011 ? -24.654 41.524 1.356 1.00 90.88 1011 LEU A CA 1
ATOM 7330 C C . LEU A 1 1011 ? -25.686 41.292 0.238 1.00 90.88 1011 LEU A C 1
ATOM 7332 O O . LEU A 1 1011 ? -26.804 40.873 0.524 1.00 90.88 1011 LEU A O 1
ATOM 7336 N N . ASN A 1 1012 ? -25.317 41.512 -1.025 1.00 88.44 1012 ASN A N 1
ATOM 7337 C CA . ASN A 1 1012 ? -26.180 41.265 -2.186 1.00 88.44 1012 ASN A CA 1
ATOM 7338 C C . ASN A 1 1012 ? -26.445 39.766 -2.444 1.00 88.44 1012 ASN A C 1
ATOM 7340 O O . ASN A 1 1012 ? -27.497 39.427 -2.978 1.00 88.44 1012 ASN A O 1
ATOM 7344 N N . ASP A 1 1013 ? -25.546 38.878 -2.016 1.00 87.00 1013 ASP A N 1
ATOM 7345 C CA . ASP A 1 1013 ? -25.694 37.419 -2.121 1.00 87.00 1013 ASP A CA 1
ATOM 7346 C C . ASP A 1 1013 ? -26.454 36.802 -0.920 1.00 87.00 1013 ASP A C 1
ATOM 7348 O O . ASP A 1 1013 ? -26.720 35.597 -0.878 1.00 87.00 1013 ASP A O 1
ATOM 7352 N N . SER A 1 1014 ? -26.817 37.603 0.091 1.00 86.44 1014 SER A N 1
ATOM 7353 C CA . SER A 1 1014 ? -27.400 37.105 1.343 1.00 86.44 1014 SER A CA 1
ATOM 7354 C C . SER A 1 1014 ? -28.890 36.760 1.238 1.00 86.44 1014 SER A C 1
ATOM 7356 O O . SER A 1 1014 ? -29.766 37.615 1.348 1.00 86.44 1014 SER A O 1
ATOM 7358 N N . THR A 1 1015 ? -29.185 35.462 1.144 1.00 83.44 1015 THR A N 1
ATOM 7359 C CA . THR A 1 1015 ? -30.549 34.912 1.017 1.00 83.44 1015 THR A CA 1
ATOM 7360 C C . THR A 1 1015 ? -31.289 34.673 2.340 1.00 83.44 1015 THR A C 1
ATOM 7362 O O . THR A 1 1015 ? -32.493 34.418 2.322 1.00 83.44 1015 THR A O 1
ATOM 7365 N N . THR A 1 1016 ? -30.617 34.749 3.497 1.00 88.06 1016 THR A N 1
ATOM 7366 C CA . THR A 1 1016 ? -31.218 34.462 4.817 1.00 88.06 1016 THR A CA 1
ATOM 7367 C C . THR A 1 1016 ? -31.075 35.632 5.786 1.00 88.06 1016 THR A C 1
ATOM 7369 O O . THR A 1 1016 ? -30.121 36.404 5.709 1.00 88.06 1016 THR A O 1
ATOM 7372 N N . THR A 1 1017 ? -31.976 35.744 6.766 1.00 85.81 1017 THR A N 1
ATOM 7373 C CA . THR A 1 1017 ? -31.888 36.764 7.830 1.00 85.81 1017 THR A CA 1
ATOM 7374 C C . THR A 1 1017 ? -30.608 36.666 8.655 1.00 85.81 1017 THR A C 1
ATOM 7376 O O . THR A 1 1017 ? -30.121 37.694 9.116 1.00 85.81 1017 THR A O 1
ATOM 7379 N N . ALA A 1 1018 ? -30.045 35.466 8.823 1.00 80.06 1018 ALA A N 1
ATOM 7380 C CA . ALA A 1 1018 ? -28.785 35.263 9.533 1.00 80.06 1018 ALA A CA 1
ATOM 7381 C C . ALA A 1 1018 ? -27.579 35.768 8.721 1.00 80.06 1018 ALA A C 1
ATOM 7383 O O . ALA A 1 1018 ? -26.776 36.540 9.243 1.00 80.06 1018 ALA A O 1
ATOM 7384 N N . THR A 1 1019 ? -27.479 35.395 7.439 1.00 86.50 1019 THR A N 1
ATOM 7385 C CA . THR A 1 1019 ? -26.388 35.852 6.558 1.00 86.50 1019 THR A CA 1
ATOM 7386 C C . THR A 1 1019 ? -26.484 37.351 6.283 1.00 86.50 1019 THR A C 1
ATOM 7388 O O . THR A 1 1019 ? -25.489 38.054 6.427 1.00 86.50 1019 THR A O 1
ATOM 7391 N N . MET A 1 1020 ? -27.688 37.869 6.015 1.00 92.12 1020 MET A N 1
ATOM 7392 C CA . MET A 1 1020 ? -27.916 39.303 5.814 1.00 92.12 1020 MET A CA 1
ATOM 7393 C C . MET A 1 1020 ? -27.543 40.110 7.059 1.00 92.12 1020 MET A C 1
ATOM 7395 O O . MET A 1 1020 ? -26.892 41.144 6.951 1.00 92.12 1020 MET A O 1
ATOM 7399 N N . ARG A 1 1021 ? -27.905 39.635 8.257 1.00 91.00 1021 ARG A N 1
ATOM 7400 C CA . ARG A 1 1021 ? -27.494 40.282 9.505 1.00 91.00 1021 ARG A CA 1
ATOM 7401 C C . ARG A 1 1021 ? -25.972 40.292 9.667 1.00 91.00 1021 ARG A C 1
ATOM 7403 O O . ARG A 1 1021 ? -25.429 41.337 10.008 1.00 91.00 1021 ARG A O 1
ATOM 7410 N N . ALA A 1 1022 ? -25.297 39.172 9.405 1.00 87.06 1022 ALA A N 1
ATOM 7411 C CA . ALA A 1 1022 ? -23.838 39.103 9.465 1.00 87.06 1022 ALA A CA 1
ATOM 7412 C C . ALA A 1 1022 ? -23.169 40.044 8.444 1.00 87.06 1022 ALA A C 1
ATOM 7414 O O . ALA A 1 1022 ? -22.160 40.663 8.768 1.00 87.06 1022 ALA A O 1
ATOM 7415 N N . ALA A 1 1023 ? -23.759 40.210 7.255 1.00 88.88 1023 ALA A N 1
ATOM 7416 C CA . ALA A 1 1023 ? -23.296 41.163 6.251 1.00 88.88 1023 ALA A CA 1
ATOM 7417 C C . ALA A 1 1023 ? -23.512 42.626 6.687 1.00 88.88 1023 ALA A C 1
ATOM 7419 O O . ALA A 1 1023 ? -22.584 43.422 6.593 1.00 88.88 1023 ALA A O 1
ATOM 7420 N N . ILE A 1 1024 ? -24.684 42.982 7.236 1.00 89.94 1024 ILE A N 1
ATOM 7421 C CA . ILE A 1 1024 ? -24.935 44.312 7.834 1.00 89.94 1024 ILE A CA 1
ATOM 7422 C C . ILE A 1 1024 ? -23.930 44.608 8.959 1.00 89.94 1024 ILE A C 1
ATOM 7424 O O . ILE A 1 1024 ? -23.483 45.742 9.101 1.00 89.94 1024 ILE A O 1
ATOM 7428 N N . GLU A 1 1025 ? -23.586 43.602 9.767 1.00 90.25 1025 GLU A N 1
ATOM 7429 C CA . GLU A 1 1025 ? -22.663 43.724 10.901 1.00 90.25 1025 GLU A CA 1
ATOM 7430 C C . GLU A 1 1025 ? -21.171 43.701 10.490 1.00 90.25 1025 GLU A C 1
ATOM 7432 O O . GLU A 1 1025 ? -20.311 43.891 11.355 1.00 90.25 1025 GLU A O 1
ATOM 7437 N N . ASP A 1 1026 ? -20.829 43.559 9.198 1.00 86.44 1026 ASP A N 1
ATOM 7438 C CA . ASP A 1 1026 ? -19.447 43.710 8.730 1.00 86.44 1026 ASP A CA 1
ATOM 7439 C C . ASP A 1 1026 ? -19.038 45.192 8.637 1.00 86.44 1026 ASP A C 1
ATOM 7441 O O . ASP A 1 1026 ? -19.399 45.925 7.712 1.00 86.44 1026 ASP A O 1
ATOM 7445 N N . ALA A 1 1027 ? -18.172 45.608 9.566 1.00 77.81 1027 ALA A N 1
ATOM 7446 C CA . ALA A 1 1027 ? -17.560 46.934 9.617 1.00 77.81 1027 ALA A CA 1
ATOM 7447 C C . ALA A 1 1027 ? -16.906 47.397 8.294 1.00 77.81 1027 ALA A C 1
ATOM 7449 O O . ALA A 1 1027 ? -16.763 48.600 8.075 1.00 77.81 1027 ALA A O 1
ATOM 7450 N N . LYS A 1 1028 ? -16.534 46.478 7.391 1.00 77.88 1028 LYS A N 1
ATOM 7451 C CA . LYS A 1 1028 ? -15.919 46.781 6.085 1.00 77.88 1028 LYS A CA 1
ATOM 7452 C C . LYS A 1 1028 ? -16.893 47.358 5.051 1.00 77.88 1028 LYS A C 1
ATOM 7454 O O . LYS A 1 1028 ? -16.436 47.922 4.060 1.00 77.88 1028 LYS A O 1
ATOM 7459 N N . LEU A 1 1029 ? -18.209 47.281 5.275 1.00 81.44 1029 LEU A N 1
ATOM 7460 C CA . LEU A 1 1029 ? -19.186 48.080 4.520 1.00 81.44 1029 LEU A CA 1
ATOM 7461 C C . LEU A 1 1029 ? -19.161 49.569 4.918 1.00 81.44 1029 LEU A C 1
ATOM 7463 O O . LEU A 1 1029 ? -19.638 50.399 4.151 1.00 81.44 1029 LEU A O 1
ATOM 7467 N N . GLY A 1 1030 ? -18.611 49.925 6.087 1.00 82.06 1030 GLY A N 1
ATOM 7468 C CA . GLY A 1 1030 ? -18.535 51.315 6.554 1.00 82.06 1030 GLY A CA 1
ATOM 7469 C C . GLY A 1 1030 ? -19.880 51.926 6.970 1.00 82.06 1030 GLY A C 1
ATOM 7470 O O . GLY A 1 1030 ? -20.040 53.143 6.898 1.00 82.06 1030 GLY A O 1
ATOM 7471 N N . LEU A 1 1031 ? -20.849 51.097 7.372 1.00 87.19 1031 LEU A N 1
ATOM 7472 C CA . LEU A 1 1031 ? -22.181 51.536 7.803 1.00 87.19 1031 LEU A CA 1
ATOM 7473 C C . LEU A 1 1031 ? -22.143 52.224 9.179 1.00 87.19 1031 LEU A C 1
ATOM 7475 O O . LEU A 1 1031 ? -21.488 51.750 10.110 1.00 87.19 1031 LEU A O 1
ATOM 7479 N N . ASP A 1 1032 ? -22.929 53.288 9.342 1.00 86.38 1032 ASP A N 1
ATOM 7480 C CA . ASP A 1 1032 ? -23.293 53.811 10.657 1.00 86.38 1032 ASP A CA 1
ATOM 7481 C C . ASP A 1 1032 ? -24.353 52.903 11.296 1.00 86.38 1032 ASP A C 1
ATOM 7483 O O . ASP A 1 1032 ? -25.555 52.978 11.021 1.00 86.38 1032 ASP A O 1
ATOM 7487 N N . LEU A 1 1033 ? -23.879 52.029 12.182 1.00 88.50 1033 LEU A N 1
ATOM 7488 C CA . LEU A 1 1033 ? -24.701 51.114 12.967 1.00 88.50 1033 LEU A CA 1
ATOM 7489 C C . LEU A 1 1033 ? -25.030 51.666 14.370 1.00 88.50 1033 LEU A C 1
ATOM 7491 O O . LEU A 1 1033 ? -25.461 50.905 15.235 1.00 88.50 1033 LEU A O 1
ATOM 7495 N N . THR A 1 1034 ? -24.852 52.967 14.641 1.00 80.00 1034 THR A N 1
ATOM 7496 C CA . THR A 1 1034 ? -24.980 53.555 15.995 1.00 80.00 1034 THR A CA 1
ATOM 7497 C C . THR A 1 1034 ? -26.376 53.394 16.611 1.00 80.00 1034 THR A C 1
ATOM 7499 O O . THR A 1 1034 ? -26.506 53.259 17.832 1.00 80.00 1034 THR A O 1
ATOM 7502 N N . VAL A 1 1035 ? -27.432 53.384 15.790 1.00 78.81 1035 VAL A N 1
ATOM 7503 C CA . VAL A 1 1035 ? -28.803 53.051 16.226 1.00 78.81 1035 VAL A CA 1
ATOM 7504 C C . VAL A 1 1035 ? -29.070 51.548 16.104 1.00 78.81 1035 VAL A C 1
ATOM 7506 O O . VAL A 1 1035 ? -29.637 50.955 17.019 1.00 78.81 1035 VAL A O 1
ATOM 7509 N N . TYR A 1 1036 ? -28.586 50.902 15.039 1.00 83.06 1036 TYR A N 1
ATOM 7510 C CA . TYR A 1 1036 ? -28.771 49.466 14.797 1.00 83.06 1036 TYR A CA 1
ATOM 7511 C C . TYR A 1 1036 ? -28.210 48.597 15.932 1.00 83.06 1036 TYR A C 1
ATOM 7513 O O . TYR A 1 1036 ? -28.841 47.636 16.365 1.00 83.06 1036 TYR A O 1
ATOM 7521 N N . ASN A 1 1037 ? -27.067 48.973 16.505 1.00 83.56 1037 ASN A N 1
ATOM 7522 C CA . ASN A 1 1037 ? -26.454 48.281 17.639 1.00 83.56 1037 ASN A CA 1
ATOM 7523 C C . ASN A 1 1037 ? -27.175 48.486 18.982 1.00 83.56 1037 ASN A C 1
ATOM 7525 O O . ASN A 1 1037 ? -26.796 47.857 19.965 1.00 83.56 1037 ASN A O 1
ATOM 7529 N N . LYS A 1 1038 ? -28.237 49.301 19.020 1.00 75.56 1038 LYS A N 1
ATOM 7530 C CA . LYS A 1 1038 ? -29.151 49.443 20.167 1.00 75.56 1038 LYS A CA 1
ATOM 7531 C C . LYS A 1 1038 ? -30.418 48.588 20.017 1.00 75.56 1038 LYS A C 1
ATOM 7533 O O . LYS A 1 1038 ? -31.208 48.504 20.953 1.00 75.56 1038 LYS A O 1
ATOM 7538 N N . LEU A 1 1039 ? -30.616 47.940 18.865 1.00 71.50 1039 LEU A N 1
ATOM 7539 C CA . LEU A 1 1039 ? -31.694 46.976 18.645 1.00 71.50 1039 LEU A CA 1
ATOM 7540 C C . LEU A 1 1039 ? -31.406 45.651 19.375 1.00 71.50 1039 LEU A C 1
ATOM 7542 O O . LEU A 1 1039 ? -30.282 45.144 19.343 1.00 71.50 1039 LEU A O 1
ATOM 7546 N N . ASN A 1 1040 ? -32.443 45.039 19.958 1.00 73.06 1040 ASN A N 1
ATOM 7547 C CA . ASN A 1 1040 ? -32.393 43.639 20.393 1.00 73.06 1040 ASN A CA 1
ATOM 7548 C C . ASN A 1 1040 ? -32.246 42.695 19.172 1.00 73.06 1040 ASN A C 1
ATOM 7550 O O . ASN A 1 1040 ? -32.467 43.092 18.024 1.00 73.06 1040 ASN A O 1
ATOM 7554 N N . SER A 1 1041 ? -31.886 41.425 19.398 1.00 68.19 1041 SER A N 1
ATOM 7555 C CA . SER A 1 1041 ? -31.665 40.474 18.293 1.00 68.19 1041 SER A CA 1
ATOM 7556 C C . SER A 1 1041 ? -32.902 40.238 17.418 1.00 68.19 1041 SER A C 1
ATOM 7558 O O . SER A 1 1041 ? -32.743 39.995 16.225 1.00 68.19 1041 SER A O 1
ATOM 7560 N N . LEU A 1 1042 ? -34.118 40.342 17.965 1.00 66.50 1042 LEU A N 1
ATOM 7561 C CA . LEU A 1 1042 ? -35.353 40.197 17.190 1.00 66.50 1042 LEU A CA 1
ATOM 7562 C C . LEU A 1 1042 ? -35.524 41.358 16.196 1.00 66.50 1042 LEU A C 1
ATOM 7564 O O . LEU A 1 1042 ? -35.766 41.131 15.012 1.00 66.50 1042 LEU A O 1
ATOM 7568 N N . ASN A 1 1043 ? -35.308 42.591 16.653 1.00 75.62 1043 ASN A N 1
ATOM 7569 C CA . ASN A 1 1043 ? -35.419 43.797 15.839 1.00 75.62 1043 ASN A CA 1
ATOM 7570 C C . ASN A 1 1043 ? -34.270 43.902 14.821 1.00 75.62 1043 ASN A C 1
ATOM 7572 O O . ASN A 1 1043 ? -34.515 44.289 13.681 1.00 75.62 1043 ASN A O 1
ATOM 7576 N N . LYS A 1 1044 ? -33.043 43.475 15.167 1.00 83.00 1044 LYS A N 1
ATOM 7577 C CA . LYS A 1 1044 ? -31.948 43.316 14.185 1.00 83.00 1044 LYS A CA 1
ATOM 7578 C C . LYS A 1 1044 ? -32.333 42.352 13.062 1.00 83.00 1044 LYS A C 1
ATOM 7580 O O . LYS A 1 1044 ? -32.166 42.670 11.887 1.00 83.00 1044 LYS A O 1
ATOM 7585 N N . ASN A 1 1045 ? -32.913 41.203 13.413 1.00 81.44 1045 ASN A N 1
ATOM 7586 C CA . ASN A 1 1045 ? -33.377 40.226 12.430 1.00 81.44 1045 ASN A CA 1
ATOM 7587 C C . ASN A 1 1045 ? -34.551 40.769 11.584 1.00 81.44 1045 ASN A C 1
ATOM 7589 O O . ASN A 1 1045 ? -34.636 40.445 10.401 1.00 81.44 1045 ASN A O 1
ATOM 7593 N N . ALA A 1 1046 ? -35.416 41.628 12.139 1.00 77.56 1046 ALA A N 1
ATOM 7594 C CA . ALA A 1 1046 ? -36.480 42.307 11.392 1.00 77.56 1046 ALA A CA 1
ATOM 7595 C C . ALA A 1 1046 ? -35.936 43.334 10.377 1.00 77.56 1046 ALA A C 1
ATOM 7597 O O . ALA A 1 1046 ? -36.396 43.363 9.235 1.00 77.56 1046 ALA A O 1
ATOM 7598 N N . VAL A 1 1047 ? -34.914 44.118 10.747 1.00 84.19 1047 VAL A N 1
ATOM 7599 C CA . VAL A 1 1047 ? -34.198 45.011 9.814 1.00 84.19 1047 VAL A CA 1
ATOM 7600 C C . VAL A 1 1047 ? -33.533 44.203 8.695 1.00 84.19 1047 VAL A C 1
ATOM 7602 O O . VAL A 1 1047 ? -33.711 44.529 7.524 1.00 84.19 1047 VAL A O 1
ATOM 7605 N N . ALA A 1 1048 ? -32.858 43.096 9.023 1.00 88.56 1048 ALA A N 1
ATOM 7606 C CA . ALA A 1 1048 ? -32.270 42.200 8.025 1.00 88.56 1048 ALA A CA 1
ATOM 7607 C C . ALA A 1 1048 ? -33.327 41.583 7.083 1.00 88.56 1048 ALA A C 1
ATOM 7609 O O . ALA A 1 1048 ? -33.115 41.525 5.874 1.00 88.56 1048 ALA A O 1
ATOM 7610 N N . ALA A 1 1049 ? -34.498 41.186 7.597 1.00 83.69 1049 ALA A N 1
ATOM 7611 C CA . ALA A 1 1049 ? -35.603 40.674 6.779 1.00 83.69 1049 ALA A CA 1
ATOM 7612 C C . ALA A 1 1049 ? -36.152 41.733 5.807 1.00 83.69 1049 ALA A C 1
ATOM 7614 O O . ALA A 1 1049 ? -36.451 41.429 4.648 1.00 83.69 1049 ALA A O 1
ATOM 7615 N N . LYS A 1 1050 ? -36.250 42.993 6.252 1.00 86.44 1050 LYS A N 1
ATOM 7616 C CA . LYS A 1 1050 ? -36.627 44.118 5.384 1.00 86.44 1050 LYS A CA 1
ATOM 7617 C C . LYS A 1 1050 ? -35.565 44.394 4.326 1.00 86.44 1050 LYS A C 1
ATOM 7619 O O . LYS A 1 1050 ? -35.934 44.574 3.171 1.00 86.44 1050 LYS A O 1
ATOM 7624 N N . LEU A 1 1051 ? -34.278 44.317 4.671 1.00 90.38 1051 LEU A N 1
ATOM 7625 C CA . LEU A 1 1051 ? -33.190 44.509 3.711 1.00 90.38 1051 LEU A CA 1
ATOM 7626 C C . LEU A 1 1051 ? -33.168 43.415 2.624 1.00 90.38 1051 LEU A C 1
ATOM 7628 O O . LEU A 1 1051 ? -33.003 43.745 1.456 1.00 90.38 1051 LEU A O 1
ATOM 7632 N N . ILE A 1 1052 ? -33.461 42.149 2.960 1.00 88.75 1052 ILE A N 1
ATOM 7633 C CA . ILE A 1 1052 ? -33.698 41.072 1.968 1.00 88.75 1052 ILE A CA 1
ATOM 7634 C C . ILE A 1 1052 ? -34.923 41.386 1.094 1.00 88.75 1052 ILE A C 1
ATOM 7636 O O . ILE A 1 1052 ? -34.897 41.206 -0.121 1.00 88.75 1052 ILE A O 1
ATOM 7640 N N . THR A 1 1053 ? -36.003 41.892 1.696 1.00 86.31 1053 THR A N 1
ATOM 7641 C CA . THR A 1 1053 ? -37.241 42.249 0.977 1.00 86.31 1053 THR A CA 1
ATOM 7642 C C . THR A 1 1053 ? -37.057 43.459 0.048 1.00 86.31 1053 THR A C 1
ATOM 7644 O O . THR A 1 1053 ? -37.780 43.596 -0.939 1.00 86.31 1053 THR A O 1
ATOM 7647 N N . ALA A 1 1054 ? -36.108 44.347 0.349 1.00 84.56 1054 ALA A N 1
ATOM 7648 C CA . ALA A 1 1054 ? -35.686 45.439 -0.521 1.00 84.56 1054 ALA A CA 1
ATOM 7649 C C . ALA A 1 1054 ? -34.751 44.936 -1.631 1.00 84.56 1054 ALA A C 1
ATOM 7651 O O . ALA A 1 1054 ? -35.005 45.199 -2.804 1.00 84.56 1054 ALA A O 1
ATOM 7652 N N . LEU A 1 1055 ? -33.745 44.129 -1.277 1.00 86.94 1055 LEU A N 1
ATOM 7653 C CA . LEU A 1 1055 ? -32.820 43.471 -2.203 1.00 86.94 1055 LEU A CA 1
ATOM 7654 C C . LEU A 1 1055 ? -33.561 42.680 -3.292 1.00 86.94 1055 LEU A C 1
ATOM 7656 O O . LEU A 1 1055 ? -33.283 42.856 -4.473 1.00 86.94 1055 LEU A O 1
ATOM 7660 N N . GLY A 1 1056 ? -34.578 41.898 -2.916 1.00 81.00 1056 GLY A N 1
ATOM 7661 C CA . GLY A 1 1056 ? -35.424 41.136 -3.845 1.00 81.00 1056 GLY A CA 1
ATOM 7662 C C . GLY A 1 1056 ? -36.294 41.974 -4.797 1.00 81.00 1056 GLY A C 1
ATOM 7663 O O . GLY A 1 1056 ? -36.992 41.405 -5.632 1.00 81.00 1056 GLY A O 1
ATOM 7664 N N . LYS A 1 1057 ? -36.271 43.311 -4.692 1.00 80.88 1057 LYS A N 1
ATOM 7665 C CA . LYS A 1 1057 ? -36.897 44.254 -5.641 1.00 80.88 1057 LYS A CA 1
ATOM 7666 C C . LYS A 1 1057 ? -35.872 44.943 -6.554 1.00 80.88 1057 LYS A C 1
ATOM 7668 O O . LYS A 1 1057 ? -36.265 45.724 -7.418 1.00 80.88 1057 LYS A O 1
ATOM 7673 N N . LEU A 1 1058 ? -34.575 44.693 -6.359 1.00 78.81 1058 LEU A N 1
ATOM 7674 C CA . LEU A 1 1058 ? -33.481 45.304 -7.111 1.00 78.81 1058 LEU A CA 1
ATOM 7675 C C . LEU A 1 1058 ? -32.909 44.299 -8.116 1.00 78.81 1058 LEU A C 1
ATOM 7677 O O . LEU A 1 1058 ? -32.178 43.386 -7.743 1.00 78.81 1058 LEU A O 1
ATOM 7681 N N . ASN A 1 1059 ? -33.151 44.527 -9.410 1.00 65.25 1059 ASN A N 1
ATOM 7682 C CA . ASN A 1 1059 ? -32.679 43.671 -10.515 1.00 65.25 1059 ASN A CA 1
ATOM 7683 C C . ASN A 1 1059 ? -31.139 43.526 -10.623 1.00 65.25 1059 ASN A C 1
ATOM 7685 O O . ASN A 1 1059 ? -30.648 42.862 -11.535 1.00 65.25 1059 ASN A O 1
ATOM 7689 N N . SER A 1 1060 ? -30.359 44.198 -9.772 1.00 70.75 1060 SER A N 1
ATOM 7690 C CA . SER A 1 1060 ? -28.886 44.170 -9.772 1.00 70.75 1060 SER A CA 1
ATOM 7691 C C . SER A 1 1060 ? -28.277 44.379 -8.374 1.00 70.75 1060 SER A C 1
ATOM 7693 O O . SER A 1 1060 ? -27.123 44.786 -8.263 1.00 70.75 1060 SER A O 1
ATOM 7695 N N . GLY A 1 1061 ? -29.047 44.133 -7.306 1.00 85.62 1061 GLY A N 1
ATOM 7696 C CA . GLY A 1 1061 ? -28.605 44.351 -5.925 1.00 85.62 1061 GLY A CA 1
ATOM 7697 C C . GLY A 1 1061 ? -28.434 45.824 -5.524 1.00 85.62 1061 GLY A C 1
ATOM 7698 O O . GLY A 1 1061 ? -28.805 46.744 -6.258 1.00 85.62 1061 GLY A O 1
ATOM 7699 N N . PHE A 1 1062 ? -27.871 46.060 -4.335 1.00 85.56 1062 PHE A N 1
ATOM 7700 C CA . PHE A 1 1062 ? -27.465 47.393 -3.889 1.00 85.56 1062 PHE A CA 1
ATOM 7701 C C . PHE A 1 1062 ? -26.158 47.818 -4.568 1.00 85.56 1062 PHE A C 1
ATOM 7703 O O . PHE A 1 1062 ? -25.166 47.091 -4.555 1.00 85.56 1062 PHE A O 1
ATOM 7710 N N . THR A 1 1063 ? -26.141 49.035 -5.115 1.00 81.12 1063 THR A N 1
ATOM 7711 C CA . THR A 1 1063 ? -25.013 49.585 -5.890 1.00 81.12 1063 THR A CA 1
ATOM 7712 C C . THR A 1 1063 ? -23.920 50.238 -5.040 1.00 81.12 1063 THR A C 1
ATOM 7714 O O . THR A 1 1063 ? -22.840 50.529 -5.550 1.00 81.12 1063 THR A O 1
ATOM 7717 N N . SER A 1 1064 ? -24.177 50.503 -3.755 1.00 83.19 1064 SER A N 1
ATOM 7718 C CA . SER A 1 1064 ? -23.197 51.057 -2.813 1.00 83.19 1064 SER A CA 1
ATOM 7719 C C . SER A 1 1064 ? -23.605 50.812 -1.357 1.00 83.19 1064 SER A C 1
ATOM 7721 O O . SER A 1 1064 ? -24.788 50.642 -1.053 1.00 83.19 1064 SER A O 1
ATOM 7723 N N . ALA A 1 1065 ? -22.642 50.893 -0.433 1.00 82.38 1065 ALA A N 1
ATOM 7724 C CA . ALA A 1 1065 ? -22.923 50.896 1.005 1.00 82.38 1065 ALA A CA 1
ATOM 7725 C C . ALA A 1 1065 ? -23.835 52.067 1.433 1.00 82.38 1065 ALA A C 1
ATOM 7727 O O . ALA A 1 1065 ? -24.641 51.926 2.347 1.00 82.38 1065 ALA A O 1
ATOM 7728 N N . THR A 1 1066 ? -23.785 53.208 0.736 1.00 84.50 1066 THR A N 1
ATOM 7729 C CA . THR A 1 1066 ? -24.681 54.352 0.980 1.00 84.50 1066 THR A CA 1
ATOM 7730 C C . THR A 1 1066 ? -26.141 54.026 0.647 1.00 84.50 1066 THR A C 1
ATOM 7732 O O . THR A 1 1066 ? -27.047 54.476 1.351 1.00 84.50 1066 THR A O 1
ATOM 7735 N N . ALA A 1 1067 ? -26.392 53.209 -0.382 1.00 86.31 1067 ALA A N 1
ATOM 7736 C CA . ALA A 1 1067 ? -27.737 52.717 -0.683 1.00 86.31 1067 ALA A CA 1
ATOM 7737 C C . ALA A 1 1067 ? -28.238 51.758 0.414 1.00 86.31 1067 ALA A C 1
ATOM 7739 O O . ALA A 1 1067 ? -29.358 51.915 0.896 1.00 86.31 1067 ALA A O 1
ATOM 7740 N N . VAL A 1 1068 ? -27.375 50.848 0.885 1.00 89.69 1068 VAL A N 1
ATOM 7741 C CA . VAL A 1 1068 ? -27.658 49.956 2.027 1.00 89.69 1068 VAL A CA 1
ATOM 7742 C C . VAL A 1 1068 ? -27.992 50.752 3.297 1.00 89.69 1068 VAL A C 1
ATOM 7744 O O . VAL A 1 1068 ? -29.010 50.492 3.935 1.00 89.69 1068 VAL A O 1
ATOM 7747 N N . GLN A 1 1069 ? -27.185 51.761 3.645 1.00 92.19 1069 GLN A N 1
ATOM 7748 C CA . GLN A 1 1069 ? -27.424 52.619 4.813 1.00 92.19 1069 GLN A CA 1
ATOM 7749 C C . GLN A 1 1069 ? -28.774 53.341 4.732 1.00 92.19 1069 GLN A C 1
ATOM 7751 O O . GLN A 1 1069 ? -29.457 53.494 5.744 1.00 92.19 1069 GLN A O 1
ATOM 7756 N N . THR A 1 1070 ? -29.151 53.794 3.533 1.00 86.69 1070 THR A N 1
ATOM 7757 C CA . THR A 1 1070 ? -30.408 54.512 3.294 1.00 86.69 1070 THR A CA 1
ATOM 7758 C C . THR A 1 1070 ? -31.608 53.608 3.582 1.00 86.69 1070 THR A C 1
ATOM 7760 O O . THR A 1 1070 ? -32.511 54.013 4.312 1.00 86.69 1070 THR A O 1
ATOM 7763 N N . GLU A 1 1071 ? -31.585 52.369 3.084 1.00 88.94 1071 GLU A N 1
ATOM 7764 C CA . GLU A 1 1071 ? -32.647 51.382 3.317 1.00 88.94 1071 GLU A CA 1
ATOM 7765 C C . GLU A 1 1071 ? -32.725 50.968 4.799 1.00 88.94 1071 GLU A C 1
ATOM 7767 O O . GLU A 1 1071 ? -33.810 50.947 5.380 1.00 88.94 1071 GLU A O 1
ATOM 7772 N N . ILE A 1 1072 ? -31.578 50.734 5.453 1.00 87.56 1072 ILE A N 1
ATOM 7773 C CA . ILE A 1 1072 ? -31.507 50.440 6.897 1.00 87.56 1072 ILE A CA 1
ATOM 7774 C C . ILE A 1 1072 ? -32.120 51.586 7.717 1.00 87.56 1072 ILE A C 1
ATOM 7776 O O . ILE A 1 1072 ? -32.983 51.343 8.566 1.00 87.56 1072 ILE A O 1
ATOM 7780 N N . ASN A 1 1073 ? -31.728 52.834 7.447 1.00 83.06 1073 ASN A N 1
ATOM 7781 C CA . ASN A 1 1073 ? -32.226 54.013 8.161 1.00 83.06 1073 ASN A CA 1
ATOM 7782 C C . ASN A 1 1073 ? -33.723 54.281 7.912 1.00 83.06 1073 ASN A C 1
ATOM 7784 O O . ASN A 1 1073 ? -34.374 54.894 8.756 1.00 83.06 1073 ASN A O 1
ATOM 7788 N N . GLY A 1 1074 ? -34.275 53.807 6.790 1.00 77.25 1074 GLY A N 1
ATOM 7789 C CA . GLY A 1 1074 ? -35.706 53.868 6.480 1.00 77.25 1074 GLY A CA 1
ATOM 7790 C C . GLY A 1 1074 ? -36.574 52.853 7.236 1.00 77.25 1074 GLY A C 1
ATOM 7791 O O . GLY A 1 1074 ? -37.801 52.949 7.189 1.00 77.25 1074 GLY A O 1
ATOM 7792 N N . THR A 1 1075 ? -35.986 51.878 7.940 1.00 76.62 1075 THR A N 1
ATOM 7793 C CA . THR A 1 1075 ? -36.768 50.860 8.660 1.00 76.62 1075 THR A CA 1
ATOM 7794 C C . THR A 1 1075 ? -37.459 51.421 9.909 1.00 76.62 1075 THR A C 1
ATOM 7796 O O . THR A 1 1075 ? -36.863 52.113 10.734 1.00 76.62 1075 THR A O 1
ATOM 7799 N N . GLN A 1 1076 ? -38.738 51.073 10.084 1.00 67.50 1076 GLN A N 1
ATOM 7800 C CA . GLN A 1 1076 ? -39.559 51.517 11.219 1.00 67.50 1076 GLN A CA 1
ATOM 7801 C C . GLN A 1 1076 ? -38.932 51.162 12.583 1.00 67.50 1076 GLN A C 1
ATOM 7803 O O . GLN A 1 1076 ? -39.004 51.945 13.523 1.00 67.50 1076 GLN A O 1
ATOM 7808 N N . GLU A 1 1077 ? -38.263 50.013 12.680 1.00 66.44 1077 GLU A N 1
ATOM 7809 C CA . GLU A 1 1077 ? -37.592 49.523 13.887 1.00 66.44 1077 GLU A CA 1
ATOM 7810 C C . GLU A 1 1077 ? -36.402 50.414 14.280 1.00 66.44 1077 GLU A C 1
ATOM 7812 O O . GLU A 1 1077 ? -36.217 50.715 15.461 1.00 66.44 1077 GLU A O 1
ATOM 7817 N N . MET A 1 1078 ? -35.629 50.884 13.293 1.00 67.25 1078 MET A N 1
ATOM 7818 C CA . MET A 1 1078 ? -34.569 51.878 13.492 1.00 67.25 1078 MET A CA 1
ATOM 7819 C C . MET A 1 1078 ? -35.155 53.234 13.889 1.00 67.25 1078 MET A C 1
ATOM 7821 O O . MET A 1 1078 ? -34.678 53.859 14.835 1.00 67.25 1078 MET A O 1
ATOM 7825 N N . ILE A 1 1079 ? -36.220 53.664 13.207 1.00 62.75 1079 ILE A N 1
ATOM 7826 C CA . ILE A 1 1079 ? -36.922 54.927 13.464 1.00 62.75 1079 ILE A CA 1
ATOM 7827 C C . ILE A 1 1079 ? -37.509 54.973 14.886 1.00 62.75 1079 ILE A C 1
ATOM 7829 O O . ILE A 1 1079 ? -37.449 56.016 15.536 1.00 62.75 1079 ILE A O 1
ATOM 7833 N N . ASP A 1 1080 ? -38.052 53.869 15.400 1.00 65.12 1080 ASP A N 1
ATOM 7834 C CA . ASP A 1 1080 ? -38.669 53.832 16.730 1.00 65.12 1080 ASP A CA 1
ATOM 7835 C C . ASP A 1 1080 ? -37.654 53.628 17.862 1.00 65.12 1080 ASP A C 1
ATOM 7837 O O . ASP A 1 1080 ? -37.804 54.236 18.926 1.00 65.12 1080 ASP A O 1
ATOM 7841 N N . VAL A 1 1081 ? -36.558 52.892 17.643 1.00 59.59 1081 VAL A N 1
ATOM 7842 C CA . VAL A 1 1081 ? -35.456 52.864 18.623 1.00 59.59 1081 VAL A CA 1
ATOM 7843 C C . VAL A 1 1081 ? -34.679 54.182 18.638 1.00 59.59 1081 VAL A C 1
ATOM 7845 O O . VAL A 1 1081 ? -34.294 54.619 19.720 1.00 59.59 1081 VAL A O 1
ATOM 7848 N N . ALA A 1 1082 ? -34.557 54.901 17.515 1.00 56.72 1082 ALA A N 1
ATOM 7849 C CA . ALA A 1 1082 ? -34.015 56.264 17.495 1.00 56.72 1082 ALA A CA 1
ATOM 7850 C C . ALA A 1 1082 ? -34.820 57.252 18.368 1.00 56.72 1082 ALA A C 1
ATOM 7852 O O . ALA A 1 1082 ? -34.232 58.140 18.984 1.00 56.72 1082 ALA A O 1
ATOM 7853 N N . LYS A 1 1083 ? -36.144 57.068 18.488 1.00 56.25 1083 LYS A N 1
ATOM 7854 C CA . LYS A 1 1083 ? -37.017 57.845 19.395 1.00 56.25 1083 LYS A CA 1
ATOM 7855 C C . LYS A 1 1083 ? -36.929 57.414 20.865 1.00 56.25 1083 LYS A C 1
ATOM 7857 O O . LYS A 1 1083 ? -37.405 58.143 21.728 1.00 56.25 1083 LYS A O 1
ATOM 7862 N N . THR A 1 1084 ? -36.356 56.243 21.154 1.00 56.78 1084 THR A N 1
ATOM 7863 C CA . THR A 1 1084 ? -36.447 55.573 22.469 1.00 56.78 1084 THR A CA 1
ATOM 7864 C C . THR A 1 1084 ? -35.060 55.307 23.079 1.00 56.78 1084 THR A C 1
ATOM 7866 O O . THR A 1 1084 ? -34.855 54.349 23.821 1.00 56.78 1084 THR A O 1
ATOM 7869 N N . ILE A 1 1085 ? -34.067 56.149 22.769 1.00 48.06 1085 ILE A N 1
ATOM 7870 C CA . ILE A 1 1085 ? -32.700 56.020 23.298 1.00 48.06 1085 ILE A CA 1
ATOM 7871 C C . ILE A 1 1085 ? -32.623 56.574 24.733 1.00 48.06 1085 ILE A C 1
ATOM 7873 O O . ILE A 1 1085 ? -32.176 57.698 24.932 1.00 48.06 1085 ILE A O 1
ATOM 7877 N N . ILE A 1 1086 ? -33.084 55.771 25.699 1.00 50.72 1086 ILE A N 1
ATOM 7878 C CA . ILE A 1 1086 ? -32.583 55.525 27.074 1.00 50.72 1086 ILE A CA 1
ATOM 7879 C C . ILE A 1 1086 ? -33.683 54.704 27.779 1.00 50.72 1086 ILE A C 1
ATOM 7881 O O . ILE A 1 1086 ? -34.534 55.233 28.481 1.00 50.72 1086 ILE A O 1
ATOM 7885 N N . ASP A 1 1087 ? -33.661 53.388 27.564 1.00 55.06 1087 ASP A N 1
ATOM 7886 C CA . ASP A 1 1087 ? -34.340 52.384 28.392 1.00 55.06 1087 ASP A CA 1
ATOM 7887 C C . ASP A 1 1087 ? -33.269 51.347 28.771 1.00 55.06 1087 ASP A C 1
ATOM 7889 O O . ASP A 1 1087 ? -32.504 50.902 27.910 1.00 55.06 1087 ASP A O 1
ATOM 7893 N N . THR A 1 1088 ? -33.166 50.965 30.047 1.00 59.75 1088 THR A N 1
ATOM 7894 C CA . THR A 1 1088 ? -32.205 49.930 30.475 1.00 59.75 1088 THR A CA 1
ATOM 7895 C C . THR A 1 1088 ? -32.683 48.530 30.052 1.00 59.75 1088 THR A C 1
ATOM 7897 O O . THR A 1 1088 ? -33.873 48.351 29.775 1.00 59.75 1088 THR A O 1
ATOM 7900 N N . PRO A 1 1089 ? -31.814 47.497 30.030 1.00 61.41 1089 PRO A N 1
ATOM 7901 C CA . PRO A 1 1089 ? -32.221 46.135 29.660 1.00 61.41 1089 PRO A CA 1
ATOM 7902 C C . PRO A 1 1089 ? -33.395 45.574 30.486 1.00 61.41 1089 PRO A C 1
ATOM 7904 O O . PRO A 1 1089 ? -34.195 44.793 29.970 1.00 61.41 1089 PRO A O 1
ATOM 7907 N N . GLU A 1 1090 ? -33.536 46.020 31.737 1.00 65.88 1090 GLU A N 1
ATOM 7908 C CA . GLU A 1 1090 ? -34.651 45.686 32.632 1.00 65.88 1090 GLU A CA 1
ATOM 7909 C C . GLU A 1 1090 ? -35.953 46.410 32.251 1.00 65.88 1090 GLU A C 1
ATOM 7911 O O . GLU A 1 1090 ? -37.034 45.814 32.280 1.00 65.88 1090 GLU A O 1
ATOM 7916 N N . VAL A 1 1091 ? -35.865 47.683 31.842 1.00 69.94 1091 VAL A N 1
ATOM 7917 C CA . VAL A 1 1091 ? -37.023 48.430 31.331 1.00 69.94 1091 VAL A CA 1
ATOM 7918 C C . VAL A 1 1091 ? -37.507 47.806 30.025 1.00 69.94 1091 VAL A C 1
ATOM 7920 O O . VAL A 1 1091 ? -38.708 47.596 29.887 1.00 69.94 1091 VAL A O 1
ATOM 7923 N N . VAL A 1 1092 ? -36.604 47.405 29.121 1.00 68.75 1092 VAL A N 1
ATOM 7924 C CA . VAL A 1 1092 ? -36.962 46.676 27.888 1.00 68.75 1092 VAL A CA 1
ATOM 7925 C C . VAL A 1 1092 ? -37.745 45.399 28.213 1.00 68.75 1092 VAL A C 1
ATOM 7927 O O . VAL A 1 1092 ? -38.858 45.244 27.716 1.00 68.75 1092 VAL A O 1
ATOM 7930 N N . ALA A 1 1093 ? -37.242 44.539 29.107 1.00 71.00 1093 ALA A N 1
ATOM 7931 C CA . ALA A 1 1093 ? -37.945 43.318 29.515 1.00 71.00 1093 ALA A CA 1
ATOM 7932 C C . ALA A 1 1093 ? -39.324 43.610 30.151 1.00 71.00 1093 ALA A C 1
ATOM 7934 O O . ALA A 1 1093 ? -40.312 42.937 29.858 1.00 71.00 1093 ALA A O 1
ATOM 7935 N N . THR A 1 1094 ? -39.425 44.666 30.966 1.00 76.19 1094 THR A N 1
ATOM 7936 C CA . THR A 1 1094 ? -40.689 45.100 31.593 1.00 76.19 1094 THR A CA 1
ATOM 7937 C C . THR A 1 1094 ? -41.704 45.624 30.563 1.00 76.19 1094 THR A C 1
ATOM 7939 O O . THR A 1 1094 ? -42.906 45.373 30.680 1.00 76.19 1094 THR A O 1
ATOM 7942 N N . LYS A 1 1095 ? -41.227 46.333 29.533 1.00 75.75 1095 LYS A N 1
ATOM 7943 C CA . LYS A 1 1095 ? -42.019 46.934 28.445 1.00 75.75 1095 LYS A CA 1
ATOM 7944 C C . LYS A 1 1095 ? -42.491 45.870 27.447 1.00 75.75 1095 LYS A C 1
ATOM 7946 O O . LYS A 1 1095 ? -43.647 45.899 27.021 1.00 75.75 1095 LYS A O 1
ATOM 7951 N N . GLU A 1 1096 ? -41.644 44.886 27.144 1.00 77.31 1096 GLU A N 1
ATOM 7952 C CA . GLU A 1 1096 ? -41.999 43.683 26.381 1.00 77.31 1096 GLU A CA 1
ATOM 7953 C C . GLU A 1 1096 ? -43.051 42.843 27.122 1.00 77.31 1096 GLU A C 1
ATOM 7955 O O . GLU A 1 1096 ? -44.075 42.505 26.525 1.00 77.31 1096 GLU A O 1
ATOM 7960 N N . PHE A 1 1097 ? -42.875 42.599 28.430 1.00 82.62 1097 PHE A N 1
ATOM 7961 C CA . PHE A 1 1097 ? -43.883 41.922 29.254 1.00 82.62 1097 PHE A CA 1
ATOM 7962 C C . PHE A 1 1097 ? -45.227 42.662 29.227 1.00 82.62 1097 PHE A C 1
ATOM 7964 O O . PHE A 1 1097 ? -46.245 42.051 28.921 1.00 82.62 1097 PHE A O 1
ATOM 7971 N N . ALA A 1 1098 ? -45.248 43.980 29.462 1.00 78.31 1098 ALA A N 1
ATOM 7972 C CA . ALA A 1 1098 ? -46.476 44.781 29.408 1.00 78.31 1098 ALA A CA 1
ATOM 7973 C C . ALA A 1 1098 ? -47.167 44.728 28.028 1.00 78.31 1098 ALA A C 1
ATOM 7975 O O . ALA A 1 1098 ? -48.394 44.642 27.936 1.00 78.31 1098 ALA A O 1
ATOM 7976 N N . THR A 1 1099 ? -46.378 44.733 26.951 1.00 79.69 1099 THR A N 1
ATOM 7977 C CA . THR A 1 1099 ? -46.875 44.649 25.571 1.00 79.69 1099 THR A CA 1
ATOM 7978 C C . THR A 1 1099 ? -47.480 43.275 25.278 1.00 79.69 1099 THR A C 1
ATOM 7980 O O . THR A 1 1099 ? -48.572 43.188 24.719 1.00 79.69 1099 THR A O 1
ATOM 7983 N N . ASN A 1 1100 ? -46.815 42.189 25.679 1.00 78.19 1100 ASN A N 1
ATOM 7984 C CA . ASN A 1 1100 ? -47.330 40.832 25.485 1.00 78.19 1100 ASN A CA 1
ATOM 7985 C C . ASN A 1 1100 ? -48.532 40.539 26.391 1.00 78.19 1100 ASN A C 1
ATOM 7987 O O . ASN A 1 1100 ? -49.501 39.947 25.923 1.00 78.19 1100 ASN A O 1
ATOM 7991 N N . LEU A 1 1101 ? -48.523 41.041 27.629 1.00 76.69 1101 LEU A N 1
ATOM 7992 C CA . LEU A 1 1101 ? -49.657 41.005 28.551 1.00 76.69 1101 LEU A CA 1
ATOM 7993 C C . LEU A 1 1101 ? -50.897 41.684 27.936 1.00 76.69 1101 LEU A C 1
ATOM 7995 O O . LEU A 1 1101 ? -51.990 41.124 27.985 1.00 76.69 1101 LEU A O 1
ATOM 7999 N N . THR A 1 1102 ? -50.715 42.817 27.249 1.00 75.81 1102 THR A N 1
ATOM 8000 C CA . THR A 1 1102 ? -51.800 43.497 26.516 1.00 75.81 1102 THR A CA 1
ATOM 8001 C C . THR A 1 1102 ? -52.348 42.637 25.366 1.00 75.81 1102 THR A C 1
ATOM 8003 O O . THR A 1 1102 ? -53.563 42.548 25.199 1.00 75.81 1102 THR A O 1
ATOM 8006 N N . LYS A 1 1103 ? -51.488 41.941 24.600 1.00 75.50 1103 LYS A N 1
ATOM 8007 C CA . LYS A 1 1103 ? -51.919 41.030 23.511 1.00 75.50 1103 LYS A CA 1
ATOM 8008 C C . LYS A 1 1103 ? -52.784 39.868 24.013 1.00 75.50 1103 LYS A C 1
ATOM 8010 O O . LYS A 1 1103 ? -53.672 39.427 23.292 1.00 75.50 1103 LYS A O 1
ATOM 8015 N N . ILE A 1 1104 ? -52.548 39.393 25.238 1.00 69.38 1104 ILE A N 1
ATOM 8016 C CA . ILE A 1 1104 ? -53.346 38.342 25.900 1.00 69.38 1104 ILE A CA 1
ATOM 8017 C C . ILE A 1 1104 ? -54.482 38.914 26.771 1.00 69.38 1104 ILE A C 1
ATOM 8019 O O . ILE A 1 1104 ? -54.967 38.239 27.678 1.00 69.38 1104 ILE A O 1
ATOM 8023 N N . ASN A 1 1105 ? -54.905 40.159 26.515 1.00 75.19 1105 ASN A N 1
ATOM 8024 C CA . ASN A 1 1105 ? -55.973 40.868 27.234 1.00 75.19 1105 ASN A CA 1
ATOM 8025 C C . ASN A 1 1105 ? -55.791 40.863 28.769 1.00 75.19 1105 ASN A C 1
ATOM 8027 O O . ASN A 1 1105 ? -56.731 40.657 29.535 1.00 75.19 1105 ASN A O 1
ATOM 8031 N N . ASN A 1 1106 ? -54.542 41.030 29.211 1.00 70.75 1106 ASN A N 1
ATOM 8032 C CA . ASN A 1 1106 ? -54.083 40.992 30.600 1.00 70.75 1106 ASN A CA 1
ATOM 8033 C C . ASN A 1 1106 ? -54.377 39.686 31.374 1.00 70.75 1106 ASN A C 1
ATOM 8035 O O . ASN A 1 1106 ? -54.239 39.662 32.600 1.00 70.75 1106 ASN A O 1
ATOM 8039 N N . ALA A 1 1107 ? -54.746 38.598 30.687 1.00 66.38 1107 ALA A N 1
ATOM 8040 C CA . ALA A 1 1107 ? -55.118 37.323 31.298 1.00 66.38 1107 ALA A CA 1
ATOM 8041 C C . ALA A 1 1107 ? -53.898 36.413 31.542 1.00 66.38 1107 ALA A C 1
ATOM 8043 O O . ALA A 1 1107 ? -53.387 35.768 30.619 1.00 66.38 1107 ALA A O 1
ATOM 8044 N N . LEU A 1 1108 ? -53.458 36.323 32.802 1.00 65.62 1108 LEU A N 1
ATOM 8045 C CA . LEU A 1 1108 ? -52.317 35.512 33.240 1.00 65.62 1108 LEU A CA 1
ATOM 8046 C C . LEU A 1 1108 ? -52.603 34.885 34.617 1.00 65.62 1108 LEU A C 1
ATOM 8048 O O . LEU A 1 1108 ? -53.236 35.511 35.463 1.00 65.62 1108 LEU A O 1
ATOM 8052 N N . LEU A 1 1109 ? -52.159 33.643 34.847 1.00 67.44 1109 LEU A N 1
ATOM 8053 C CA . LEU A 1 1109 ? -52.429 32.868 36.078 1.00 67.44 1109 LEU A CA 1
ATOM 8054 C C . LEU A 1 1109 ? -53.925 32.704 36.434 1.00 67.44 1109 LEU A C 1
ATOM 8056 O O . LEU A 1 1109 ? -54.266 32.445 37.585 1.00 67.44 1109 LEU A O 1
ATOM 8060 N N . GLY A 1 1110 ? -54.829 32.868 35.464 1.00 63.59 1110 GLY A N 1
ATOM 8061 C CA . GLY A 1 1110 ? -56.281 32.834 35.686 1.00 63.59 1110 GLY A CA 1
ATOM 8062 C C . GLY A 1 1110 ? -56.840 34.045 36.421 1.00 63.59 1110 GLY A C 1
ATOM 8063 O O . GLY A 1 1110 ? -57.947 33.993 36.954 1.00 63.59 1110 GLY A O 1
ATOM 8064 N N . GLY A 1 1111 ? -56.085 35.138 36.427 1.00 66.81 1111 GLY A N 1
ATOM 8065 C CA . GLY A 1 1111 ? -56.589 36.447 36.783 1.00 66.81 1111 GLY A CA 1
ATOM 8066 C C . GLY A 1 1111 ? -56.330 37.477 35.698 1.00 66.81 1111 GLY A C 1
ATOM 8067 O O . GLY A 1 1111 ? -55.594 37.247 34.735 1.00 66.81 1111 GLY A O 1
ATOM 8068 N N . THR A 1 1112 ? -56.920 38.647 35.893 1.00 73.12 1112 THR A N 1
ATOM 8069 C CA . THR A 1 1112 ? -56.482 39.867 35.219 1.00 73.12 1112 THR A CA 1
ATOM 8070 C C . THR A 1 1112 ? -55.323 40.456 36.020 1.00 73.12 1112 THR A C 1
ATOM 8072 O O . THR A 1 1112 ? -55.465 40.700 37.222 1.00 73.12 1112 THR A O 1
ATOM 8075 N N . ILE A 1 1113 ? -54.178 40.683 35.372 1.00 77.50 1113 ILE A N 1
ATOM 8076 C CA . ILE A 1 1113 ? -53.089 41.478 35.952 1.00 77.50 1113 ILE A CA 1
ATOM 8077 C C . ILE A 1 1113 ? -53.349 42.956 35.679 1.00 77.50 1113 ILE A C 1
ATOM 8079 O O . ILE A 1 1113 ? -53.445 43.380 34.528 1.00 77.50 1113 ILE A O 1
ATOM 8083 N N . ASP A 1 1114 ? -53.365 43.752 36.742 1.00 79.81 1114 ASP A N 1
ATOM 8084 C CA . ASP A 1 1114 ? -53.198 45.195 36.656 1.00 79.81 1114 ASP A CA 1
ATOM 8085 C C . ASP A 1 1114 ? -51.712 45.527 36.867 1.00 79.81 1114 ASP A C 1
ATOM 8087 O O . ASP A 1 1114 ? -51.169 45.502 37.978 1.00 79.81 1114 ASP A O 1
ATOM 8091 N N . ASN A 1 1115 ? -51.030 45.811 35.757 1.00 78.88 1115 ASN A N 1
ATOM 8092 C CA . ASN A 1 1115 ? -49.602 46.119 35.748 1.00 78.88 1115 ASN A CA 1
ATOM 8093 C C . ASN A 1 1115 ? -49.291 47.544 36.257 1.00 78.88 1115 ASN A C 1
ATOM 8095 O O . ASN A 1 1115 ? -48.136 47.836 36.579 1.00 78.88 1115 ASN A O 1
ATOM 8099 N N . THR A 1 1116 ? -50.307 48.407 36.362 1.00 79.56 1116 THR A N 1
ATOM 8100 C CA . THR A 1 1116 ? -50.207 49.774 36.885 1.00 79.56 1116 THR A CA 1
ATOM 8101 C C . THR A 1 1116 ? -50.300 49.768 38.408 1.00 79.56 1116 THR A C 1
ATOM 8103 O O . THR A 1 1116 ? -49.414 50.297 39.073 1.00 79.56 1116 THR A O 1
ATOM 8106 N N . ASN A 1 1117 ? -51.313 49.102 38.966 1.00 80.88 1117 ASN A N 1
ATOM 8107 C CA . ASN A 1 1117 ? -51.533 48.990 40.412 1.00 80.88 1117 ASN A CA 1
ATOM 8108 C C . ASN A 1 1117 ? -50.775 47.815 41.072 1.00 80.88 1117 ASN A C 1
ATOM 8110 O O . ASN A 1 1117 ? -50.857 47.637 42.286 1.00 80.88 1117 ASN A O 1
ATOM 8114 N N . LYS A 1 1118 ? -50.014 47.028 40.292 1.00 86.88 1118 LYS A N 1
ATOM 8115 C CA . LYS A 1 1118 ? -49.232 45.851 40.735 1.00 86.88 1118 LYS A CA 1
ATOM 8116 C C . LYS A 1 1118 ? -50.074 44.828 41.497 1.00 86.88 1118 LYS A C 1
ATOM 8118 O O . LYS A 1 1118 ? -49.690 44.289 42.539 1.00 86.88 1118 LYS A O 1
ATOM 8123 N N . THR A 1 1119 ? -51.226 44.522 40.918 1.00 81.69 1119 THR A N 1
ATOM 8124 C CA . THR A 1 1119 ? -52.245 43.654 41.502 1.00 81.69 1119 THR A CA 1
ATOM 8125 C C . THR A 1 1119 ? -52.661 42.535 40.550 1.00 81.69 1119 THR A C 1
ATOM 8127 O O . THR A 1 1119 ? -52.648 42.684 39.329 1.00 81.69 1119 THR A O 1
ATOM 8130 N N . LEU A 1 1120 ? -53.015 41.385 41.126 1.00 81.06 1120 LEU A N 1
ATOM 8131 C CA . LEU A 1 1120 ? -53.529 40.212 40.419 1.00 81.06 1120 LEU A CA 1
ATOM 8132 C C . LEU A 1 1120 ? -54.928 39.888 40.950 1.00 81.06 1120 LEU A C 1
ATOM 8134 O O . LEU A 1 1120 ? -55.103 39.612 42.140 1.00 81.06 1120 LEU A O 1
ATOM 8138 N N . THR A 1 1121 ? -55.920 39.897 40.064 1.00 75.56 1121 THR A N 1
ATOM 8139 C CA . THR A 1 1121 ? -57.314 39.589 40.401 1.00 75.56 1121 THR A CA 1
ATOM 8140 C C . THR A 1 1121 ? -57.711 38.283 39.734 1.00 75.56 1121 THR A C 1
ATOM 8142 O O . THR A 1 1121 ? -58.058 38.283 38.555 1.00 75.56 1121 THR A O 1
ATOM 8145 N N . LEU A 1 1122 ? -57.655 37.174 40.479 1.00 72.50 1122 LEU A N 1
ATOM 8146 C CA . LEU A 1 1122 ? -58.181 35.880 40.029 1.00 72.50 1122 LEU A CA 1
ATOM 8147 C C . LEU A 1 1122 ? -59.689 36.021 39.786 1.00 72.50 1122 LEU A C 1
ATOM 8149 O O . LEU A 1 1122 ? -60.415 36.471 40.675 1.00 72.50 1122 LEU A O 1
ATOM 8153 N N . SER A 1 1123 ? -60.131 35.718 38.566 1.00 58.03 1123 SER A N 1
ATOM 8154 C CA . SER A 1 1123 ? -61.421 36.190 38.042 1.00 58.03 1123 SER A CA 1
ATOM 8155 C C . SER A 1 1123 ? -62.442 35.089 37.744 1.00 58.03 1123 SER A C 1
ATOM 8157 O O . SER A 1 1123 ? -63.574 35.414 37.393 1.00 58.03 1123 SER A O 1
ATOM 8159 N N . ASP A 1 1124 ? -62.094 33.813 37.942 1.00 54.31 1124 ASP A N 1
ATOM 8160 C CA . ASP A 1 1124 ? -63.035 32.691 37.849 1.00 54.31 1124 ASP A CA 1
ATOM 8161 C C . ASP A 1 1124 ? -62.696 31.542 38.824 1.00 54.31 1124 ASP A C 1
ATOM 8163 O O . ASP A 1 1124 ? -61.542 31.157 39.020 1.00 54.31 1124 ASP A O 1
ATOM 8167 N N . SER A 1 1125 ? -63.755 30.953 39.379 1.00 51.91 1125 SER A N 1
ATOM 8168 C CA . SER A 1 1125 ? -63.807 29.646 40.042 1.00 51.91 1125 SER A CA 1
ATOM 8169 C C . SER A 1 1125 ? -63.267 28.474 39.201 1.00 51.91 1125 SER A C 1
ATOM 8171 O O . SER A 1 1125 ? -62.779 27.489 39.755 1.00 51.91 1125 SER A O 1
ATOM 8173 N N . GLY A 1 1126 ? -63.296 28.580 37.868 1.00 51.97 1126 GLY A N 1
ATOM 8174 C CA . GLY A 1 1126 ? -62.854 27.558 36.916 1.00 51.97 1126 GLY A CA 1
ATOM 8175 C C . GLY A 1 1126 ? -61.367 27.171 36.969 1.00 51.97 1126 GLY A C 1
ATOM 8176 O O . GLY A 1 1126 ? -60.979 26.212 36.298 1.00 51.97 1126 GLY A O 1
ATOM 8177 N N . ALA A 1 1127 ? -60.541 27.838 37.789 1.00 49.97 1127 ALA A N 1
ATOM 8178 C CA . ALA A 1 1127 ? -59.092 27.618 37.948 1.00 49.97 1127 ALA A CA 1
ATOM 8179 C C . ALA A 1 1127 ? -58.649 26.165 38.219 1.00 49.97 1127 ALA A C 1
ATOM 8181 O O . ALA A 1 1127 ? -57.503 25.809 37.943 1.00 49.97 1127 ALA A O 1
ATOM 8182 N N . ILE A 1 1128 ? -59.560 25.320 38.703 1.00 50.22 1128 ILE A N 1
ATOM 8183 C CA . ILE A 1 1128 ? -59.347 23.899 39.019 1.00 50.22 1128 ILE A CA 1
ATOM 8184 C C . ILE A 1 1128 ? -59.863 22.918 37.943 1.00 50.22 1128 ILE A C 1
ATOM 8186 O O . ILE A 1 1128 ? -59.697 21.713 38.098 1.00 50.22 1128 ILE A O 1
ATOM 8190 N N . SER A 1 1129 ? -60.474 23.398 36.849 1.00 47.91 1129 SER A N 1
ATOM 8191 C CA . SER A 1 1129 ? -61.273 22.567 35.916 1.00 47.91 1129 SER A CA 1
ATOM 8192 C C . SER A 1 1129 ? -60.626 22.223 34.561 1.00 47.91 1129 SER A C 1
ATOM 8194 O O . SER A 1 1129 ? -61.179 21.442 33.792 1.00 47.91 1129 SER A O 1
ATOM 8196 N N . GLY A 1 1130 ? -59.432 22.749 34.265 1.00 50.44 1130 GLY A N 1
ATOM 8197 C CA . GLY A 1 1130 ? -58.580 22.263 33.167 1.00 50.44 1130 GLY A CA 1
ATOM 8198 C C . GLY A 1 1130 ? -58.433 23.189 31.954 1.00 50.44 1130 GLY A C 1
ATOM 8199 O O . GLY A 1 1130 ? -57.305 23.363 31.488 1.00 50.44 1130 GLY A O 1
ATOM 8200 N N . THR A 1 1131 ? -59.485 23.848 31.465 1.00 45.16 1131 THR A N 1
ATOM 8201 C CA . THR A 1 1131 ? -59.384 24.748 30.296 1.00 45.16 1131 THR A CA 1
ATOM 8202 C C . THR A 1 1131 ? -58.883 26.148 30.670 1.00 45.16 1131 THR A C 1
ATOM 8204 O O . THR A 1 1131 ? -59.469 26.823 31.509 1.00 45.16 1131 THR A O 1
ATOM 8207 N N . GLY A 1 1132 ? -57.804 26.601 30.018 1.00 57.09 1132 GLY A N 1
ATOM 8208 C CA . GLY A 1 1132 ? -57.232 27.946 30.178 1.00 57.09 1132 GLY A CA 1
ATOM 8209 C C . GLY A 1 1132 ? -56.248 28.125 31.348 1.00 57.09 1132 GLY A C 1
ATOM 8210 O O . GLY A 1 1132 ? -55.592 27.181 31.809 1.00 57.09 1132 GLY A O 1
ATOM 8211 N N . ILE A 1 1133 ? -56.147 29.379 31.801 1.00 49.88 1133 ILE A N 1
ATOM 8212 C CA . ILE A 1 1133 ? -55.591 29.845 33.088 1.00 49.88 1133 ILE A CA 1
ATOM 8213 C C . ILE A 1 1133 ? -54.050 29.815 33.252 1.00 49.88 1133 ILE A C 1
ATOM 8215 O O . ILE A 1 1133 ? -53.509 30.728 33.870 1.00 49.88 1133 ILE A O 1
ATOM 8219 N N . PHE A 1 1134 ? -53.309 28.921 32.584 1.00 55.78 1134 PHE A N 1
ATOM 8220 C CA . PHE A 1 1134 ? -51.824 28.984 32.524 1.00 55.78 1134 PHE A CA 1
ATOM 8221 C C . PHE A 1 1134 ? -51.222 28.944 31.108 1.00 55.78 1134 PHE A C 1
ATOM 8223 O O . PHE A 1 1134 ? -50.013 29.095 30.962 1.00 55.78 1134 PHE A O 1
ATOM 8230 N N . ALA A 1 1135 ? -52.042 28.785 30.062 1.00 56.53 1135 ALA A N 1
ATOM 8231 C CA . ALA A 1 1135 ? -51.571 28.628 28.678 1.00 56.53 1135 ALA A CA 1
ATOM 8232 C C . ALA A 1 1135 ? -50.733 29.817 28.157 1.00 56.53 1135 ALA A C 1
ATOM 8234 O O . ALA A 1 1135 ? -49.863 29.635 27.317 1.00 56.53 1135 ALA A O 1
ATOM 8235 N N . ASN A 1 1136 ? -50.956 31.022 28.688 1.00 66.06 1136 ASN A N 1
ATOM 8236 C CA . ASN A 1 1136 ? -50.333 32.252 28.191 1.00 66.06 1136 ASN A CA 1
ATOM 8237 C C . ASN A 1 1136 ? -48.981 32.587 28.864 1.00 66.06 1136 ASN A C 1
ATOM 8239 O O . ASN A 1 1136 ? -48.425 33.654 28.602 1.00 66.06 1136 ASN A O 1
ATOM 8243 N N . LEU A 1 1137 ? -48.457 31.730 29.756 1.00 74.38 1137 LEU A N 1
ATOM 8244 C CA . LEU A 1 1137 ? -47.173 31.972 30.439 1.00 74.38 1137 LEU A CA 1
ATOM 8245 C C . LEU A 1 1137 ? -45.997 32.051 29.459 1.00 74.38 1137 LEU A C 1
ATOM 8247 O O . LEU A 1 1137 ? -45.145 32.926 29.601 1.00 74.38 1137 LEU A O 1
ATOM 8251 N N . GLU A 1 1138 ? -45.995 31.178 28.453 1.00 75.25 1138 GLU A N 1
ATOM 8252 C CA . GLU A 1 1138 ? -45.053 31.181 27.331 1.00 75.25 1138 GLU A CA 1
ATOM 8253 C C . GLU A 1 1138 ? -45.157 32.491 26.530 1.00 75.25 1138 GLU A C 1
ATOM 8255 O O . GLU A 1 1138 ? -44.169 33.192 26.328 1.00 75.25 1138 GLU A O 1
ATOM 8260 N N . THR A 1 1139 ? -46.380 32.902 26.170 1.00 77.38 1139 THR A N 1
ATOM 8261 C CA . THR A 1 1139 ? -46.653 34.137 25.412 1.00 77.38 1139 THR A CA 1
ATOM 8262 C C . THR A 1 1139 ? -46.215 35.405 26.159 1.00 77.38 1139 THR A C 1
ATOM 8264 O O . THR A 1 1139 ? -45.791 36.384 25.543 1.00 77.38 1139 THR A O 1
ATOM 8267 N N . ALA A 1 1140 ? -46.294 35.392 27.492 1.00 76.31 1140 ALA A N 1
ATOM 8268 C CA . ALA A 1 1140 ? -45.795 36.451 28.368 1.00 76.31 1140 ALA A CA 1
ATOM 8269 C C . ALA A 1 1140 ? -44.300 36.297 28.742 1.00 76.31 1140 ALA A C 1
ATOM 8271 O O . ALA A 1 1140 ? -43.773 37.132 29.473 1.00 76.31 1140 ALA A O 1
ATOM 8272 N N . ASN A 1 1141 ? -43.622 35.257 28.243 1.00 81.56 1141 ASN A N 1
ATOM 8273 C CA . ASN A 1 1141 ? -42.233 34.879 28.525 1.00 81.56 1141 ASN A CA 1
ATOM 8274 C C . ASN A 1 1141 ? -41.884 34.810 30.027 1.00 81.56 1141 ASN A C 1
ATOM 8276 O O . ASN A 1 1141 ? -40.856 35.322 30.484 1.00 81.56 1141 ASN A O 1
ATOM 8280 N N . VAL A 1 1142 ? -42.774 34.189 30.809 1.00 84.12 1142 VAL A N 1
ATOM 8281 C CA . VAL A 1 1142 ? -42.545 33.883 32.228 1.00 84.12 1142 VAL A CA 1
ATOM 8282 C C . VAL A 1 1142 ? -41.654 32.643 32.335 1.00 84.12 1142 VAL A C 1
ATOM 8284 O O . VAL A 1 1142 ? -41.965 31.598 31.763 1.00 84.12 1142 VAL A O 1
ATOM 8287 N N . THR A 1 1143 ? -40.569 32.748 33.103 1.00 83.19 1143 THR A N 1
ATOM 8288 C CA . THR A 1 1143 ? -39.573 31.683 33.330 1.00 83.19 1143 THR A CA 1
ATOM 8289 C C . THR A 1 1143 ? -39.504 31.212 34.790 1.00 83.19 1143 THR A C 1
ATOM 8291 O O . THR A 1 1143 ? -38.728 30.322 35.128 1.00 83.19 1143 THR A O 1
ATOM 8294 N N . GLY A 1 1144 ? -40.311 31.782 35.686 1.00 84.94 1144 GLY A N 1
ATOM 8295 C CA . GLY A 1 1144 ? -40.458 31.288 37.055 1.00 84.94 1144 GLY A CA 1
ATOM 8296 C C . GLY A 1 1144 ? -41.552 32.019 37.825 1.00 84.94 1144 GLY A C 1
ATOM 8297 O O . GLY A 1 1144 ? -41.812 33.195 37.572 1.00 84.94 1144 GLY A O 1
ATOM 8298 N N . ILE A 1 1145 ? -42.184 31.324 38.769 1.00 87.12 1145 ILE A N 1
ATOM 8299 C CA . ILE A 1 1145 ? -43.223 31.873 39.649 1.00 87.12 1145 ILE A CA 1
ATOM 8300 C C . ILE A 1 1145 ? -42.798 31.612 41.092 1.00 87.12 1145 ILE A C 1
ATOM 8302 O O . ILE A 1 1145 ? -42.497 30.473 41.443 1.00 87.12 1145 ILE A O 1
ATOM 8306 N N . LYS A 1 1146 ? -42.783 32.645 41.935 1.00 87.31 1146 LYS A N 1
ATOM 8307 C CA . LYS A 1 1146 ? -42.479 32.518 43.363 1.00 87.31 1146 LYS A CA 1
ATOM 8308 C C . LYS A 1 1146 ? -43.584 33.135 44.217 1.00 87.31 1146 LYS A C 1
ATOM 8310 O O . LYS A 1 1146 ? -44.105 34.197 43.892 1.00 87.31 1146 LYS A O 1
ATOM 8315 N N . PHE A 1 1147 ? -43.931 32.480 45.318 1.00 86.06 1147 PHE A N 1
ATOM 8316 C CA . PHE A 1 1147 ? -44.941 32.951 46.263 1.00 86.06 1147 PHE A CA 1
ATOM 8317 C C . PHE A 1 1147 ? -44.316 33.611 47.494 1.00 86.06 1147 PHE A C 1
ATOM 8319 O O . PHE A 1 1147 ? -43.150 33.389 47.828 1.00 86.06 1147 PHE A O 1
ATOM 8326 N N . GLY A 1 1148 ? -45.102 34.456 48.167 1.00 77.75 1148 GLY A N 1
ATOM 8327 C CA . GLY A 1 1148 ? -44.650 35.272 49.299 1.00 77.75 1148 GLY A CA 1
ATOM 8328 C C . GLY A 1 1148 ? -44.184 34.510 50.549 1.00 77.75 1148 GLY A C 1
ATOM 8329 O O . GLY A 1 1148 ? -43.627 35.139 51.443 1.00 77.75 1148 GLY A O 1
ATOM 8330 N N . ASP A 1 1149 ? -44.381 33.192 50.618 1.00 79.31 1149 ASP A N 1
ATOM 8331 C CA . ASP A 1 1149 ? -43.824 32.310 51.655 1.00 79.31 1149 ASP A CA 1
ATOM 8332 C C . ASP A 1 1149 ? -42.404 31.799 51.326 1.00 79.31 1149 ASP A C 1
ATOM 8334 O O . ASP A 1 1149 ? -41.733 31.226 52.181 1.00 79.31 1149 ASP A O 1
ATOM 8338 N N . GLY A 1 1150 ? -41.927 32.040 50.100 1.00 78.94 1150 GLY A N 1
ATOM 8339 C CA . GLY A 1 1150 ? -40.642 31.577 49.585 1.00 78.94 1150 GLY A CA 1
ATOM 8340 C C . GLY A 1 1150 ? -40.745 30.495 48.508 1.00 78.94 1150 GLY A C 1
ATOM 8341 O O . GLY A 1 1150 ? -39.764 30.305 47.786 1.00 78.94 1150 GLY A O 1
ATOM 8342 N N . THR A 1 1151 ? -41.900 29.836 48.352 1.00 82.75 1151 THR A N 1
ATOM 8343 C CA . THR A 1 1151 ? -42.103 28.711 47.427 1.00 82.75 1151 THR A CA 1
ATOM 8344 C C . THR A 1 1151 ? -41.836 29.127 45.981 1.00 82.75 1151 THR A C 1
ATOM 8346 O O . THR A 1 1151 ? -42.534 29.985 45.443 1.00 82.75 1151 THR A O 1
ATOM 8349 N N . LEU A 1 1152 ? -40.838 28.511 45.339 1.00 84.25 1152 LEU A N 1
ATOM 8350 C CA . LEU A 1 1152 ? -40.458 28.745 43.942 1.00 84.25 1152 LEU A CA 1
ATOM 8351 C C . LEU A 1 1152 ? -40.892 27.565 43.066 1.00 84.25 1152 LEU A C 1
ATOM 8353 O O . LEU A 1 1152 ? -40.538 26.421 43.340 1.00 84.25 1152 LEU A O 1
ATOM 8357 N N . ILE A 1 1153 ? -41.593 27.863 41.974 1.00 83.38 1153 ILE A N 1
ATOM 8358 C CA . ILE A 1 1153 ? -41.972 26.912 40.928 1.00 83.38 1153 ILE A CA 1
ATOM 8359 C C . ILE A 1 1153 ? -41.275 27.359 39.628 1.00 83.38 1153 ILE A C 1
ATOM 8361 O O . ILE A 1 1153 ? -41.725 28.314 38.983 1.00 83.38 1153 ILE A O 1
ATOM 8365 N N . PRO A 1 1154 ? -40.133 26.742 39.264 1.00 77.12 1154 PRO A N 1
ATOM 8366 C CA . PRO A 1 1154 ? -39.358 27.126 38.090 1.00 77.12 1154 PRO A CA 1
ATOM 8367 C C . PRO A 1 1154 ? -39.955 26.552 36.800 1.00 77.12 1154 PRO A C 1
ATOM 8369 O O . PRO A 1 1154 ? -40.431 25.416 36.756 1.00 77.12 1154 PRO A O 1
ATOM 8372 N N . ILE A 1 1155 ? -39.868 27.337 35.730 1.00 77.56 1155 ILE A N 1
ATOM 8373 C CA . ILE A 1 1155 ? -40.206 26.921 34.369 1.00 77.56 1155 ILE A CA 1
ATOM 8374 C C . ILE A 1 1155 ? -38.885 26.579 33.665 1.00 77.56 1155 ILE A C 1
ATOM 8376 O O . ILE A 1 1155 ? -37.921 27.342 33.752 1.00 77.56 1155 ILE A O 1
ATOM 8380 N N . ILE A 1 1156 ? -38.807 25.402 33.042 1.00 72.25 1156 ILE A N 1
ATOM 8381 C CA . ILE A 1 1156 ? -37.562 24.844 32.491 1.00 72.25 1156 ILE A CA 1
ATOM 8382 C C . ILE A 1 1156 ? -37.730 24.653 30.985 1.00 72.25 1156 ILE A C 1
ATOM 8384 O O . ILE A 1 1156 ? -38.249 23.629 30.542 1.00 72.25 1156 ILE A O 1
ATOM 8388 N N . ASN A 1 1157 ? -37.251 25.630 30.215 1.00 60.53 1157 ASN A N 1
ATOM 8389 C CA . ASN A 1 1157 ? -37.252 25.585 28.753 1.00 60.53 1157 ASN A CA 1
ATOM 8390 C C . ASN A 1 1157 ? -35.865 25.116 28.298 1.00 60.53 1157 ASN A C 1
ATOM 8392 O O . ASN A 1 1157 ? -34.883 25.859 28.392 1.00 60.53 1157 ASN A O 1
ATOM 8396 N N . ALA A 1 1158 ? -35.772 23.863 27.855 1.00 50.88 1158 ALA A N 1
ATOM 8397 C CA . ALA A 1 1158 ? -34.525 23.272 27.383 1.00 50.88 1158 ALA A CA 1
ATOM 8398 C C . ALA A 1 1158 ? -34.285 23.622 25.906 1.00 50.88 1158 ALA A C 1
ATOM 8400 O O . ALA A 1 1158 ? -35.162 23.436 25.064 1.00 50.88 1158 ALA A O 1
ATOM 8401 N N . ALA A 1 1159 ? -33.082 24.095 25.571 1.00 44.81 1159 ALA A N 1
ATOM 8402 C CA . ALA A 1 1159 ? -32.696 24.271 24.174 1.00 44.81 1159 ALA A CA 1
ATOM 8403 C C . ALA A 1 1159 ? -32.501 22.893 23.504 1.00 44.81 1159 ALA A C 1
ATOM 8405 O O . ALA A 1 1159 ? -31.858 22.026 24.103 1.00 44.81 1159 ALA A O 1
ATOM 8406 N N . PRO A 1 1160 ? -33.014 22.668 22.279 1.00 43.94 1160 PRO A N 1
ATOM 8407 C CA . PRO A 1 1160 ? -32.807 21.409 21.574 1.00 43.94 1160 PRO A CA 1
ATOM 8408 C C . PRO A 1 1160 ? -31.332 21.227 21.194 1.00 43.94 1160 PRO A C 1
ATOM 8410 O O . PRO A 1 1160 ? -30.665 22.169 20.761 1.00 43.94 1160 PRO A O 1
ATOM 8413 N N . ALA A 1 1161 ? -30.833 19.996 21.317 1.00 42.69 1161 ALA A N 1
ATOM 8414 C CA . ALA A 1 1161 ? -29.523 19.629 20.791 1.00 42.69 1161 ALA A CA 1
ATOM 8415 C C . ALA A 1 1161 ? -29.514 19.702 19.252 1.00 42.69 1161 ALA A C 1
ATOM 8417 O O . ALA A 1 1161 ? -30.521 19.433 18.591 1.00 42.69 1161 ALA A O 1
ATOM 8418 N N . VAL A 1 1162 ? -28.365 20.059 18.675 1.00 35.50 1162 VAL A N 1
ATOM 8419 C CA . VAL A 1 1162 ? -28.208 20.212 17.222 1.00 35.50 1162 VAL A CA 1
ATOM 8420 C C . VAL A 1 1162 ? -28.349 18.849 16.535 1.00 35.50 1162 VAL A C 1
ATOM 8422 O O . VAL A 1 1162 ? -27.488 17.991 16.701 1.00 35.50 1162 VAL A O 1
ATOM 8425 N N . GLY A 1 1163 ? -29.415 18.662 15.747 1.00 47.47 1163 GLY A N 1
ATOM 8426 C CA . GLY A 1 1163 ? -29.576 17.503 14.853 1.00 47.47 1163 GLY A CA 1
ATOM 8427 C C . GLY A 1 1163 ? -30.928 16.774 14.878 1.00 47.47 1163 GLY A C 1
ATOM 8428 O O . GLY A 1 1163 ? -31.124 15.891 14.049 1.00 47.47 1163 GLY A O 1
ATOM 8429 N N . ALA A 1 1164 ? -31.867 17.120 15.768 1.00 34.72 1164 ALA A N 1
ATOM 8430 C CA . ALA A 1 1164 ? -33.162 16.430 15.888 1.00 34.72 1164 ALA A CA 1
ATOM 8431 C C . ALA A 1 1164 ? -34.369 17.285 15.445 1.00 34.72 1164 ALA A C 1
ATOM 8433 O O . ALA A 1 1164 ? -34.381 18.506 15.606 1.00 34.72 1164 ALA A O 1
ATOM 8434 N N . THR A 1 1165 ? -35.406 16.636 14.901 1.00 33.75 1165 THR A N 1
ATOM 8435 C CA . THR A 1 1165 ? -36.683 17.268 14.510 1.00 33.75 1165 THR A CA 1
ATOM 8436 C C . THR A 1 1165 ? -37.591 17.521 15.732 1.00 33.75 1165 THR A C 1
ATOM 8438 O O . THR A 1 1165 ? -37.481 16.809 16.731 1.00 33.75 1165 THR A O 1
ATOM 8441 N N . PRO A 1 1166 ? -38.463 18.552 15.715 1.00 41.78 1166 PRO A N 1
ATOM 8442 C CA . PRO A 1 1166 ? -38.932 19.167 16.956 1.00 41.78 1166 PRO A CA 1
ATOM 8443 C C . PRO A 1 1166 ? -40.229 18.579 17.531 1.00 41.78 1166 PRO A C 1
ATOM 8445 O O . PRO A 1 1166 ? -41.274 18.575 16.884 1.00 41.78 1166 PRO A O 1
ATOM 8448 N N . ALA A 1 1167 ? -40.176 18.238 18.819 1.00 37.34 1167 ALA A N 1
ATOM 8449 C CA . ALA A 1 1167 ? -41.324 18.195 19.725 1.00 37.34 1167 ALA A CA 1
ATOM 8450 C C . ALA A 1 1167 ? -40.860 18.575 21.146 1.00 37.34 1167 ALA A C 1
ATOM 8452 O O . ALA A 1 1167 ? -40.799 17.737 22.044 1.00 37.34 1167 ALA A O 1
ATOM 8453 N N . VAL A 1 1168 ? -40.464 19.839 21.340 1.00 46.38 1168 VAL A N 1
ATOM 8454 C CA . VAL A 1 1168 ? -40.133 20.362 22.676 1.00 46.38 1168 VAL A CA 1
ATOM 8455 C C . VAL A 1 1168 ? -41.430 20.479 23.475 1.00 46.38 1168 VAL A C 1
ATOM 8457 O O . VAL A 1 1168 ? -42.322 21.235 23.099 1.00 46.38 1168 VAL A O 1
ATOM 8460 N N . VAL A 1 1169 ? -41.544 19.717 24.562 1.00 48.44 1169 VAL A N 1
ATOM 8461 C CA . VAL A 1 1169 ? -42.667 19.812 25.504 1.00 48.44 1169 VAL A CA 1
ATOM 8462 C C . VAL A 1 1169 ? -42.197 20.611 26.715 1.00 48.44 1169 VAL A C 1
ATOM 8464 O O . VAL A 1 1169 ? -41.684 20.047 27.682 1.00 48.44 1169 VAL A O 1
ATOM 8467 N N . ASP A 1 1170 ? -42.344 21.934 26.646 1.00 59.22 1170 ASP A N 1
ATOM 8468 C CA . ASP A 1 1170 ? -42.020 22.822 27.766 1.00 59.22 1170 ASP A CA 1
ATOM 8469 C C . ASP A 1 1170 ? -42.859 22.475 29.008 1.00 59.22 1170 ASP A C 1
ATOM 8471 O O . ASP A 1 1170 ? -44.042 22.123 28.928 1.00 59.22 1170 ASP A O 1
ATOM 8475 N N . ASN A 1 1171 ? -42.264 22.601 30.199 1.00 69.44 1171 ASN A N 1
ATOM 8476 C CA . ASN A 1 1171 ? -42.851 22.070 31.435 1.00 69.44 1171 ASN A CA 1
ATOM 8477 C C . ASN A 1 1171 ? -44.062 22.865 31.987 1.00 69.44 1171 ASN A C 1
ATOM 8479 O O . ASN A 1 1171 ? -44.515 22.589 33.102 1.00 69.44 1171 ASN A O 1
ATOM 8483 N N . TYR A 1 1172 ? -44.630 23.804 31.217 1.00 72.44 1172 TYR A N 1
ATOM 8484 C CA . TYR A 1 1172 ? -45.775 24.645 31.598 1.00 72.44 1172 TYR A CA 1
ATOM 8485 C C . TYR A 1 1172 ? -46.991 23.841 32.094 1.00 72.44 1172 TYR A C 1
ATOM 8487 O O . TYR A 1 1172 ? -47.692 24.294 33.000 1.00 72.44 1172 TYR A O 1
ATOM 8495 N N . ALA A 1 1173 ? -47.231 22.634 31.566 1.00 69.25 1173 ALA A N 1
ATOM 8496 C CA . ALA A 1 1173 ? -48.304 21.750 32.039 1.00 69.25 1173 ALA A CA 1
ATOM 8497 C C . ALA A 1 1173 ? -48.072 21.253 33.484 1.00 69.25 1173 ALA A C 1
ATOM 8499 O O . ALA A 1 1173 ? -48.997 21.238 34.300 1.00 69.25 1173 ALA A O 1
ATOM 8500 N N . THR A 1 1174 ? -46.827 20.916 33.827 1.00 73.69 1174 THR A N 1
ATOM 8501 C CA . THR A 1 1174 ? -46.417 20.512 35.181 1.00 73.69 1174 THR A CA 1
ATOM 8502 C C . THR A 1 1174 ? -46.417 21.708 36.134 1.00 73.69 1174 THR A C 1
ATOM 8504 O O . THR A 1 1174 ? -46.898 21.605 37.261 1.00 73.69 1174 THR A O 1
ATOM 8507 N N . VAL A 1 1175 ? -45.957 22.873 35.668 1.00 75.69 1175 VAL A N 1
ATOM 8508 C CA . VAL A 1 1175 ? -45.978 24.134 36.431 1.00 75.69 1175 VAL A CA 1
ATOM 8509 C C . VAL A 1 1175 ? -47.413 24.573 36.746 1.00 75.69 1175 VAL A C 1
ATOM 8511 O O . VAL A 1 1175 ? -47.697 24.944 37.884 1.00 75.69 1175 VAL A O 1
ATOM 8514 N N . LYS A 1 1176 ? -48.346 24.442 35.790 1.00 73.81 1176 LYS A N 1
ATOM 8515 C CA . LYS A 1 1176 ? -49.793 24.624 36.005 1.00 73.81 1176 LYS A CA 1
ATOM 8516 C C . LYS A 1 1176 ? -50.303 23.754 37.156 1.00 73.81 1176 LYS A C 1
ATOM 8518 O O . LYS A 1 1176 ? -50.942 24.272 38.071 1.00 73.81 1176 LYS A O 1
ATOM 8523 N N . ALA A 1 1177 ? -50.006 22.454 37.134 1.00 71.12 1177 ALA A N 1
ATOM 8524 C CA . ALA A 1 1177 ? -50.426 21.536 38.192 1.00 71.12 1177 ALA A CA 1
ATOM 8525 C C . ALA A 1 1177 ? -49.822 21.913 39.558 1.00 71.12 1177 ALA A C 1
ATOM 8527 O O . ALA A 1 1177 ? -50.531 21.913 40.565 1.00 71.12 1177 ALA A O 1
ATOM 8528 N N . ALA A 1 1178 ? -48.544 22.302 39.592 1.00 78.88 1178 ALA A N 1
ATOM 8529 C CA . ALA A 1 1178 ? -47.852 22.696 40.816 1.00 78.88 1178 ALA A CA 1
ATOM 8530 C C . ALA A 1 1178 ? -48.415 23.990 41.439 1.00 78.88 1178 ALA A C 1
ATOM 8532 O O . ALA A 1 1178 ? -48.613 24.036 42.652 1.00 78.88 1178 ALA A O 1
ATOM 8533 N N . VAL A 1 1179 ? -48.743 25.016 40.640 1.00 76.19 1179 VAL A N 1
ATOM 8534 C CA . VAL A 1 1179 ? -49.373 26.252 41.152 1.00 76.19 1179 VAL A CA 1
ATOM 8535 C C . VAL A 1 1179 ? -50.795 25.990 41.662 1.00 76.19 1179 VAL A C 1
ATOM 8537 O O . VAL A 1 1179 ? -51.162 26.485 42.728 1.00 76.19 1179 VAL A O 1
ATOM 8540 N N . ILE A 1 1180 ? -51.591 25.187 40.943 1.00 73.44 1180 ILE A N 1
ATOM 8541 C CA . ILE A 1 1180 ? -52.939 24.800 41.395 1.00 73.44 1180 ILE A CA 1
ATOM 8542 C C . ILE A 1 1180 ? -52.852 24.051 42.731 1.00 73.44 1180 ILE A C 1
ATOM 8544 O O . ILE A 1 1180 ? -53.584 24.381 43.667 1.00 73.44 1180 ILE A O 1
ATOM 8548 N N . LYS A 1 1181 ? -51.915 23.099 42.861 1.00 78.06 1181 LYS A N 1
ATOM 8549 C CA . LYS A 1 1181 ? -51.683 22.385 44.121 1.00 78.06 1181 LYS A CA 1
ATOM 8550 C C . LYS A 1 1181 ? -51.257 23.339 45.241 1.00 78.06 1181 LYS A C 1
ATOM 8552 O O . LYS A 1 1181 ? -51.830 23.277 46.320 1.00 78.06 1181 LYS A O 1
ATOM 8557 N N . TYR A 1 1182 ? -50.330 24.261 44.979 1.00 81.56 1182 TYR A N 1
ATOM 8558 C CA . TYR A 1 1182 ? -49.875 25.241 45.969 1.00 81.56 1182 TYR A CA 1
ATOM 8559 C C . TYR A 1 1182 ? -51.034 26.072 46.553 1.00 81.56 1182 TYR A C 1
ATOM 8561 O O . TYR A 1 1182 ? -51.136 26.206 47.775 1.00 81.56 1182 TYR A O 1
ATOM 8569 N N . PHE A 1 1183 ? -51.938 26.584 45.708 1.00 76.44 1183 PHE A N 1
ATOM 8570 C CA . PHE A 1 1183 ? -53.121 27.313 46.179 1.00 76.44 1183 PHE A CA 1
ATOM 8571 C C . PHE A 1 1183 ? -54.130 26.411 46.905 1.00 76.44 1183 PHE A C 1
ATOM 8573 O O . PHE A 1 1183 ? -54.744 26.862 47.872 1.00 76.44 1183 PHE A O 1
ATOM 8580 N N . SER A 1 1184 ? -54.272 25.147 46.489 1.00 73.19 1184 SER A N 1
ATOM 8581 C CA . SER A 1 1184 ? -55.117 24.158 47.172 1.00 73.19 1184 SER A CA 1
ATOM 8582 C C . SER A 1 1184 ? -54.584 23.768 48.556 1.00 73.19 1184 SER A C 1
ATOM 8584 O O . SER A 1 1184 ? -55.380 23.545 49.463 1.00 73.19 1184 SER A O 1
ATOM 8586 N N . ASP A 1 1185 ? -53.262 23.680 48.724 1.00 78.12 1185 ASP A N 1
ATOM 8587 C CA . ASP A 1 1185 ? -52.616 23.300 49.986 1.00 78.12 1185 ASP A CA 1
ATOM 8588 C C . ASP A 1 1185 ? -52.613 24.462 51.003 1.00 78.12 1185 ASP A C 1
ATOM 8590 O O . ASP A 1 1185 ? -52.782 24.243 52.201 1.00 78.12 1185 ASP A O 1
ATOM 8594 N N . ASN A 1 1186 ? -52.411 25.705 50.537 1.00 73.56 1186 ASN A N 1
ATOM 8595 C CA . ASN A 1 1186 ? -52.128 26.867 51.400 1.00 73.56 1186 ASN A CA 1
ATOM 8596 C C . ASN A 1 1186 ? -53.275 27.892 51.510 1.00 73.56 1186 ASN A C 1
ATOM 8598 O O . ASN A 1 1186 ? -53.247 28.758 52.398 1.00 73.56 1186 ASN A O 1
ATOM 8602 N N . GLY A 1 1187 ? -54.274 27.802 50.625 1.00 71.44 1187 GLY A N 1
ATOM 8603 C CA . GLY A 1 1187 ? -55.417 28.711 50.521 1.00 71.44 1187 GLY A CA 1
ATOM 8604 C C . GLY A 1 1187 ? -55.096 30.048 49.838 1.00 71.44 1187 GLY A C 1
ATOM 8605 O O . GLY A 1 1187 ? -54.057 30.665 50.083 1.00 71.44 1187 GLY A O 1
ATOM 8606 N N . ILE A 1 1188 ? -56.022 30.537 49.007 1.00 73.00 1188 ILE A N 1
ATOM 8607 C CA . ILE A 1 1188 ? -55.907 31.843 48.341 1.00 73.00 1188 ILE A CA 1
ATOM 8608 C C . ILE A 1 1188 ? -56.221 32.950 49.356 1.00 73.00 1188 ILE A C 1
ATOM 8610 O O . ILE A 1 1188 ? -57.345 33.061 49.840 1.00 73.00 1188 ILE A O 1
ATOM 8614 N N . LYS A 1 1189 ? -55.230 33.787 49.677 1.00 76.06 1189 LYS A N 1
ATOM 8615 C CA . LYS A 1 1189 ? -55.353 34.889 50.643 1.00 76.06 1189 LYS A CA 1
ATOM 8616 C C . LYS A 1 1189 ? -55.120 36.229 49.942 1.00 76.06 1189 LYS A C 1
ATOM 8618 O O . LYS A 1 1189 ? -54.113 36.411 49.258 1.00 76.06 1189 LYS A O 1
ATOM 8623 N N . THR A 1 1190 ? -56.034 37.183 50.134 1.00 80.62 1190 THR A N 1
ATOM 8624 C CA . THR A 1 1190 ? -55.818 38.586 49.743 1.00 80.62 1190 THR A CA 1
ATOM 8625 C C . THR A 1 1190 ? -54.537 39.105 50.400 1.00 80.62 1190 THR A C 1
ATOM 8627 O O . THR A 1 1190 ? -54.306 38.872 51.585 1.00 80.62 1190 THR A O 1
ATOM 8630 N N . GLY A 1 1191 ? -53.702 39.801 49.631 1.00 77.81 1191 GLY A N 1
ATOM 8631 C CA . GLY A 1 1191 ? -52.400 40.307 50.067 1.00 77.81 1191 GLY A CA 1
ATOM 8632 C C . GLY A 1 1191 ? -51.231 39.328 49.901 1.00 77.81 1191 GLY A C 1
ATOM 8633 O O . GLY A 1 1191 ? -50.085 39.746 50.061 1.00 77.81 1191 GLY A O 1
ATOM 8634 N N . THR A 1 1192 ? -51.462 38.060 49.530 1.00 83.44 1192 THR A N 1
ATOM 8635 C CA . THR A 1 1192 ? -50.363 37.154 49.158 1.00 83.44 1192 THR A CA 1
ATOM 8636 C C . THR A 1 1192 ? -49.622 37.705 47.939 1.00 83.44 1192 THR A C 1
ATOM 8638 O O . THR A 1 1192 ? -50.231 38.006 46.908 1.00 83.44 1192 THR A O 1
ATOM 8641 N N . LYS A 1 1193 ? -48.295 37.823 48.058 1.00 86.69 1193 LYS A N 1
ATOM 8642 C CA . LYS A 1 1193 ? -47.418 38.214 46.952 1.00 86.69 1193 LYS A CA 1
ATOM 8643 C C . LYS A 1 1193 ? -47.180 37.058 45.986 1.00 86.69 1193 LYS A C 1
ATOM 8645 O O . LYS A 1 1193 ? -47.001 35.914 46.413 1.00 86.69 1193 LYS A O 1
ATOM 8650 N N . VAL A 1 1194 ? -47.129 37.397 44.703 1.00 85.44 1194 VAL A N 1
ATOM 8651 C CA . VAL A 1 1194 ? -46.735 36.524 43.597 1.00 85.44 1194 VAL A CA 1
ATOM 8652 C C . VAL A 1 1194 ? -45.679 37.261 42.775 1.00 85.44 1194 VAL A C 1
ATOM 8654 O O . VAL A 1 1194 ? -45.961 38.297 42.175 1.00 85.44 1194 VAL A O 1
ATOM 8657 N N . ASP A 1 1195 ? -44.463 36.733 42.771 1.00 89.31 1195 ASP A N 1
ATOM 8658 C CA . ASP A 1 1195 ? -43.312 37.251 42.041 1.00 89.31 1195 ASP A CA 1
ATOM 8659 C C . ASP A 1 1195 ? -43.160 36.476 40.725 1.00 89.31 1195 ASP A C 1
ATOM 8661 O O . ASP A 1 1195 ? -42.944 35.261 40.724 1.00 89.31 1195 ASP A O 1
ATOM 8665 N N . LEU A 1 1196 ? -43.271 37.173 39.592 1.00 88.19 1196 LEU A N 1
ATOM 8666 C CA . LEU A 1 1196 ? -43.125 36.591 38.256 1.00 88.19 1196 LEU A CA 1
ATOM 8667 C C . LEU A 1 1196 ? -41.740 36.917 37.708 1.00 88.19 1196 LEU A C 1
ATOM 8669 O O . LEU A 1 1196 ? -41.426 38.082 37.479 1.00 88.19 1196 LEU A O 1
ATOM 8673 N N . THR A 1 1197 ? -40.916 35.899 37.473 1.00 87.81 1197 THR A N 1
ATOM 8674 C CA . THR A 1 1197 ? -39.661 36.071 36.734 1.00 87.81 1197 THR A CA 1
ATOM 8675 C C . THR A 1 1197 ? -39.977 36.039 35.246 1.00 87.81 1197 THR A C 1
ATOM 8677 O O . THR A 1 1197 ? -40.478 35.032 34.746 1.00 87.81 1197 THR A O 1
ATOM 8680 N N . VAL A 1 1198 ? -39.707 37.139 34.551 1.00 85.31 1198 VAL A N 1
ATOM 8681 C CA . VAL A 1 1198 ? -40.003 37.339 33.126 1.00 85.31 1198 VAL A CA 1
ATOM 8682 C C . VAL A 1 1198 ? -38.711 37.625 32.377 1.00 85.31 1198 VAL A C 1
ATOM 8684 O O . VAL A 1 1198 ? -37.843 38.327 32.898 1.00 85.31 1198 VAL A O 1
ATOM 8687 N N . LYS A 1 1199 ? -38.563 37.087 31.166 1.00 81.62 1199 LYS A N 1
ATOM 8688 C CA . LYS A 1 1199 ? -37.343 37.245 30.366 1.00 81.62 1199 LYS A CA 1
ATOM 8689 C C . LYS A 1 1199 ? -37.604 38.140 29.155 1.00 81.62 1199 LYS A C 1
ATOM 8691 O O . LYS A 1 1199 ? -38.542 37.912 28.396 1.00 81.62 1199 LYS A O 1
ATOM 8696 N N . GLY A 1 1200 ? -36.774 39.158 28.961 1.00 75.75 1200 GLY A N 1
ATOM 8697 C CA . GLY A 1 1200 ? -36.788 39.966 27.743 1.00 75.75 1200 GLY A CA 1
ATOM 8698 C C . GLY A 1 1200 ? -36.176 39.216 26.556 1.00 75.75 1200 GLY A C 1
ATOM 8699 O O . GLY A 1 1200 ? -35.392 38.278 26.725 1.00 75.75 1200 GLY A O 1
ATOM 8700 N N . THR A 1 1201 ? -36.470 39.658 25.334 1.00 68.81 1201 THR A N 1
ATOM 8701 C CA . THR A 1 1201 ? -35.837 39.149 24.098 1.00 68.81 1201 THR A CA 1
ATOM 8702 C C . THR A 1 1201 ? -34.334 39.458 24.036 1.00 68.81 1201 THR A C 1
ATOM 8704 O O . THR A 1 1201 ? -33.588 38.820 23.295 1.00 68.81 1201 THR A O 1
ATOM 8707 N N . ASN A 1 1202 ? -33.877 40.411 24.854 1.00 63.88 1202 ASN A N 1
ATOM 8708 C CA . ASN A 1 1202 ? -32.472 40.714 25.131 1.00 63.88 1202 ASN A CA 1
ATOM 8709 C C . ASN A 1 1202 ? -31.782 39.683 26.052 1.00 63.88 1202 ASN A C 1
ATOM 8711 O O . ASN A 1 1202 ? -30.577 39.774 26.270 1.00 63.88 1202 ASN A O 1
ATOM 8715 N N . GLY A 1 1203 ? -32.525 38.715 26.598 1.00 67.69 1203 GLY A N 1
ATOM 8716 C CA . GLY A 1 1203 ? -32.032 37.688 27.513 1.00 67.69 1203 GLY A CA 1
ATOM 8717 C C . GLY A 1 1203 ? -32.001 38.094 28.990 1.00 67.69 1203 GLY A C 1
ATOM 8718 O O . GLY A 1 1203 ? -31.797 37.220 29.832 1.00 67.69 1203 GLY A O 1
ATOM 8719 N N . THR A 1 1204 ? -32.232 39.369 29.321 1.00 75.12 1204 THR A N 1
ATOM 8720 C CA . THR A 1 1204 ? -32.306 39.866 30.703 1.00 75.12 1204 THR A CA 1
ATOM 8721 C C . THR A 1 1204 ? -33.569 39.345 31.384 1.00 75.12 1204 THR A C 1
ATOM 8723 O O . THR A 1 1204 ? -34.658 39.444 30.821 1.00 75.12 1204 THR A O 1
ATOM 8726 N N . SER A 1 1205 ? -33.441 38.825 32.605 1.00 82.12 1205 SER A N 1
ATOM 8727 C CA . SER A 1 1205 ? -34.583 38.403 33.422 1.00 82.12 1205 SER A CA 1
ATOM 8728 C C . SER A 1 1205 ? -34.882 39.430 34.512 1.00 82.12 1205 SER A C 1
ATOM 8730 O O . SER A 1 1205 ? -33.977 39.847 35.229 1.00 82.12 1205 SER A O 1
ATOM 8732 N N . VAL A 1 1206 ? -36.152 39.807 34.656 1.00 84.75 1206 VAL A N 1
ATOM 8733 C CA . VAL A 1 1206 ? -36.665 40.753 35.660 1.00 84.75 1206 VAL A CA 1
ATOM 8734 C C . VAL A 1 1206 ? -37.694 40.043 36.534 1.00 84.75 1206 VAL A C 1
ATOM 8736 O O . VAL A 1 1206 ? -38.451 39.206 36.046 1.00 84.75 1206 VAL A O 1
ATOM 8739 N N . VAL A 1 1207 ? -37.751 40.381 37.824 1.00 87.88 1207 VAL A N 1
ATOM 8740 C CA . VAL A 1 1207 ? -38.804 39.904 38.732 1.00 87.88 1207 VAL A CA 1
ATOM 8741 C C . VAL A 1 1207 ? -39.861 40.992 38.899 1.00 87.88 1207 VAL A C 1
ATOM 8743 O O . VAL A 1 1207 ? -39.556 42.105 39.322 1.00 87.88 1207 VAL A O 1
ATOM 8746 N N . LEU A 1 1208 ? -41.111 40.667 38.574 1.00 85.56 1208 LEU A N 1
ATOM 8747 C CA . LEU A 1 1208 ? -42.265 41.551 38.707 1.00 85.56 1208 LEU A CA 1
ATOM 8748 C C . LEU A 1 1208 ? -43.184 41.033 39.822 1.00 85.56 1208 LEU A C 1
ATOM 8750 O O . LEU A 1 1208 ? -43.852 40.012 39.659 1.00 85.56 1208 LEU A O 1
ATOM 8754 N N . SER A 1 1209 ? -43.210 41.742 40.950 1.00 86.81 1209 SER A N 1
ATOM 8755 C CA . SER A 1 1209 ? -44.065 41.431 42.102 1.00 86.81 1209 SER A CA 1
ATOM 8756 C C . SER A 1 1209 ? -45.492 41.955 41.930 1.00 86.81 1209 SER A C 1
ATOM 8758 O O . SER A 1 1209 ? -45.690 43.130 41.615 1.00 86.81 1209 SER A O 1
ATOM 8760 N N . TYR A 1 1210 ? -46.478 41.114 42.245 1.00 86.69 1210 TYR A N 1
ATOM 8761 C CA . TYR A 1 1210 ? -47.904 41.454 42.288 1.00 86.69 1210 TYR A CA 1
ATOM 8762 C C . TYR A 1 1210 ? -48.528 41.030 43.619 1.00 86.69 1210 TYR A C 1
ATOM 8764 O O . TYR A 1 1210 ? -48.105 40.045 44.223 1.00 86.69 1210 TYR A O 1
ATOM 8772 N N . SER A 1 1211 ? -49.560 41.747 44.070 1.00 83.06 1211 SER A N 1
ATOM 8773 C CA . SER A 1 1211 ? -50.371 41.351 45.233 1.00 83.06 1211 SER A CA 1
ATOM 8774 C C . SER A 1 1211 ? -51.730 40.803 44.795 1.00 83.06 1211 SER A C 1
ATOM 8776 O O . SER A 1 1211 ? -52.418 41.427 43.985 1.00 83.06 1211 SER A O 1
ATOM 8778 N N . LEU A 1 1212 ? -52.142 39.655 45.338 1.00 81.56 1212 LEU A N 1
ATOM 8779 C CA . LEU A 1 1212 ? -53.473 39.087 45.101 1.00 81.56 1212 LEU A CA 1
ATOM 8780 C C . LEU A 1 1212 ? -54.563 39.955 45.749 1.00 81.56 1212 LEU A C 1
ATOM 8782 O O . LEU A 1 1212 ? -54.538 40.173 46.960 1.00 81.56 1212 LEU A O 1
ATOM 8786 N N . VAL A 1 1213 ? -55.527 40.441 44.960 1.00 74.31 1213 VAL A N 1
ATOM 8787 C CA . VAL A 1 1213 ? -56.597 41.336 45.454 1.00 74.31 1213 VAL A CA 1
ATOM 8788 C C . VAL A 1 1213 ? -57.737 40.548 46.089 1.00 74.31 1213 VAL A C 1
ATOM 8790 O O . VAL A 1 1213 ? -58.153 40.842 47.208 1.00 74.31 1213 VAL A O 1
ATOM 8793 N N . ASN A 1 1214 ? -58.208 39.508 45.401 1.00 67.81 1214 ASN A N 1
ATOM 8794 C CA . ASN A 1 1214 ? -59.370 38.729 45.813 1.00 67.81 1214 ASN A CA 1
ATOM 8795 C C . ASN A 1 1214 ? -58.948 37.336 46.287 1.00 67.81 1214 ASN A C 1
ATOM 8797 O O . ASN A 1 1214 ? -58.462 36.525 45.499 1.00 67.81 1214 ASN A O 1
ATOM 8801 N N . ALA A 1 1215 ? -59.215 37.032 47.556 1.00 55.16 1215 ALA A N 1
ATOM 8802 C CA . ALA A 1 1215 ? -59.455 35.662 47.976 1.00 55.16 1215 ALA A CA 1
ATOM 8803 C C . ALA A 1 1215 ? -60.783 35.195 47.362 1.00 55.16 1215 ALA A C 1
ATOM 8805 O O . ALA A 1 1215 ? -61.840 35.749 47.674 1.00 55.16 1215 ALA A O 1
ATOM 8806 N N . ILE A 1 1216 ? -60.727 34.185 46.492 1.00 54.28 1216 ILE A N 1
ATOM 8807 C CA . ILE A 1 1216 ? -61.920 33.416 46.124 1.00 54.28 1216 ILE A CA 1
ATOM 8808 C C . ILE A 1 1216 ? -62.363 32.675 47.396 1.00 54.28 1216 ILE A C 1
ATOM 8810 O O . ILE A 1 1216 ? -61.530 32.053 48.059 1.00 54.28 1216 ILE A O 1
ATOM 8814 N N . LYS A 1 1217 ? -63.640 32.816 47.764 1.00 45.91 1217 LYS A N 1
ATOM 8815 C CA . LYS A 1 1217 ? -64.265 32.154 48.920 1.00 45.91 1217 LYS A CA 1
ATOM 8816 C C . LYS A 1 1217 ? -64.877 30.814 48.537 1.00 45.91 1217 LYS A C 1
ATOM 8818 O O . LYS A 1 1217 ? -65.410 30.743 47.410 1.00 45.91 1217 LYS A O 1
#

Nearest PDB structures (foldseek):
  2zuq-assembly1_C  TM=3.018E-01  e=7.493E-04  Mus musculus
  8dfm-assembly1_A  TM=2.154E-01  e=1.163E-05  Homo sapiens
  5nbw-assembly2_B  TM=3.029E-01  e=1.136E-03  Mus musculus
  1cu4-assembly1_H  TM=3.075E-01  e=2.482E-03  Mus musculus
  8dfq-assembly1_B  TM=2.011E-01  e=5.545E-05  Homo sapiens

Organism: NCBI:txid238834

pLDDT: mean 83.16, std 13.74, range [23.06, 98.31]